Protein 2H1Z (pdb70)

Sequence (39 aa):
GSCVPVDQPCSLNTQPCCDDATCTQERNENGHTVYYCRAGSCVPVDQPCSLNTQPCCDDATCTQERNENGHTVYYCRAGSCVPVDQPCSLNTQPCCDDATCTQERNENGHTVYYCRAGSCVPVDQPCSLNTQPCCDDATCTQERNENGHTVYYCRAGSCVPVDQPCSLNTQPCCDDATCTQERNENGHTVYYCRAGSCVPVDQPCSLNTQPCCDDATCTQERNENGHTVYYCRAGSCVPVDQPCSLNTQPCCDDATCTQERNENGHTVYYCRAGSCVPVDQPCSLNTQPCCDDATCTQERNENGHTVYYCRAGSCVPVDQPCSLNTQPCCDDATCTQERNENGHTVYYCRAGSCVPVDQPCSLNTQPCCDDATCTQERNENGHTVYYCRAGSCVPVDQPCSLNTQPCCDDATCTQERNENGHTVYYCRAGSCVPVDQPCSLNTQPCCDDATCTQERNENGHTVYYCRAGSCVPVDQPCSLNTQPCCDDATCTQERNENGHTVYYCRAGSCVPVDQPCSLNTQPCCDDATCTQERNENGHTVYYCRAGSCVPVDQPCSLNTQPCCDDATCTQERNENGHTVYYCRAGSCVPVDQPCSLNTQPCCDDATCTQERNENGHTVYYCRAGSCVPVDQPCSLNTQPCCDDATCTQERNENGHTVYYCRAGSCVPVDQPCSLNTQPCCDDATCTQERNENGHTVYYCRAGSCVPVDQPCSLNTQPCCDDATCTQERNENGHTVYYCRAGSCVPVDQPCSLNTQPCCDDATCTQERNENGHTVYYCRAGSCVPVDQPCSLNTQPCCDDATCTQERNENGHTVYYCRAGSCVPVDQPCSLNTQPCCDDATCTQERNENGHTVYYCRAGSCVPVDQPCSLNTQPCCDDATCTQERNENGHTVYYCRAGSCVPVDQPCSLNTQPCCDDATCTQERNENGHTVYYCRAGSCVPVDQPCSLNTQPCCDDATCTQERNENGHTVYYCRA

Secondary structure (DSSP, 8-state):
---BPTTSB--TTS--BSTT-EEEEEE-SS--EEEEEE-

Solvent-accessible surface area: 3081 Å² total; per-residue (Å²): 128,86,52,19,77,24,86,81,81,13,38,144,124,72,106,96,13,23,119,145,15,87,50,63,121,36,187,46,179,126,40,137,62,33,88,55,0,118,107

Organism: Hadronyche versuta (NCBI:txid6904)

InterPro domains:
  IPR009415 Omega-atracotoxin [PF06357] (40-74)

Radius of gyration: 9.6 Å; Cα contacts (8 Å, |Δi|>4): 86; chains: 1; bounding box: 17×32×12 Å

Foldseek 3Di:
DDAAEAVAFDDPPDHHHPPPWGWDWDADPVGDITTGTHD

Nearest PDB structures (foldseek):
  2h1z-assembly1_A  TM=1.006E+00  e=5.129E-08  Hadronyche versuta
  6xyh-assembly1_A  TM=6.669E-01  e=7.813E-02  Metridium senile
  7wb0-assembly1_A  TM=4.935E-01  e=2.653E+00  Planctomycetota bacterium
  4gad-assembly1_B  TM=4.501E-01  e=1.651E+00  Salmonella enterica subsp. enterica serovar Typhimurium str. LT2
  2h1z-assembly1_A  TM=1.019E+00  e=6.936E-08  Hadronyche versuta

Structure (mmCIF, N/CA/C/O backbone):
data_2H1Z
#
_entry.id   2H1Z
#
loop_
_atom_site.group_PDB
_atom_site.id
_atom_site.type_symbol
_atom_site.label_atom_id
_atom_site.label_alt_id
_atom_site.label_comp_id
_atom_site.label_asym_id
_atom_site.label_entity_id
_atom_site.label_seq_id
_atom_site.pdbx_PDB_ins_code
_atom_site.Cartn_x
_atom_site.Cartn_y
_atom_site.Cartn_z
_atom_site.occupancy
_atom_site.B_iso_or_equiv
_atom_site.auth_seq_id
_atom_site.auth_comp_id
_atom_site.auth_asym_id
_atom_site.auth_atom_id
_atom_site.pdbx_PDB_model_num
ATOM 1 N N . GLY A 1 1 ? -1.140 -14.673 1.899 1.00 0.00 1 GLY A N 1
ATOM 2 C CA . GLY A 1 1 ? -1.514 -14.536 3.333 1.00 0.00 1 GLY A CA 1
ATOM 3 C C . GLY A 1 1 ? -1.834 -13.104 3.714 1.00 0.00 1 GLY A C 1
ATOM 4 O O . GLY A 1 1 ? -2.882 -12.575 3.344 1.00 0.00 1 GLY A O 1
ATOM 10 N N . SER A 1 2 ? -0.929 -12.475 4.458 1.00 0.00 2 SER A N 1
ATOM 11 C CA . SER A 1 2 ? -1.121 -11.095 4.890 1.00 0.00 2 SER A CA 1
ATOM 12 C C . SER A 1 2 ? -0.826 -10.123 3.753 1.00 0.00 2 SER A C 1
ATOM 13 O O . SER A 1 2 ? 0.166 -10.269 3.037 1.00 0.00 2 SER A O 1
ATOM 21 N N . CYS A 1 3 ? -1.693 -9.127 3.592 1.00 0.00 3 CYS A N 1
ATOM 22 C CA . CYS A 1 3 ? -1.526 -8.129 2.545 1.00 0.00 3 CYS A CA 1
ATOM 23 C C . CYS A 1 3 ? -2.167 -6.808 2.953 1.00 0.00 3 CYS A C 1
ATOM 24 O O . CYS A 1 3 ? -2.914 -6.744 3.930 1.00 0.00 3 CYS A O 1
ATOM 31 N N . VAL A 1 4 ? -1.872 -5.759 2.198 1.00 0.00 4 VAL A N 1
ATOM 32 C CA . VAL A 1 4 ? -2.417 -4.441 2.471 1.00 0.00 4 VAL A CA 1
ATOM 33 C C . VAL A 1 4 ? -3.751 -4.247 1.744 1.00 0.00 4 VAL A C 1
ATOM 34 O O . VAL A 1 4 ? -3.847 -4.513 0.551 1.00 0.00 4 VAL A O 1
ATOM 47 N N . PRO A 1 5 ? -4.803 -3.772 2.437 1.00 0.00 5 PRO A N 1
ATOM 48 C CA . PRO A 1 5 ? -6.107 -3.556 1.807 1.00 0.00 5 PRO A CA 1
ATOM 49 C C . PRO A 1 5 ? -6.057 -2.435 0.772 1.00 0.00 5 PRO A C 1
ATOM 50 O O . PRO A 1 5 ? -5.457 -1.379 1.004 1.00 0.00 5 PRO A O 1
ATOM 61 N N . VAL A 1 6 ? -6.704 -2.656 -0.369 1.00 0.00 6 VAL A N 1
ATOM 62 C CA . VAL A 1 6 ? -6.735 -1.660 -1.422 1.00 0.00 6 VAL A CA 1
ATOM 63 C C . VAL A 1 6 ? -7.336 -0.369 -0.897 1.00 0.00 6 VAL A C 1
ATOM 64 O O . VAL A 1 6 ? -8.152 -0.384 0.023 1.00 0.00 6 VAL A O 1
ATOM 77 N N . ASP A 1 7 ? -6.890 0.744 -1.460 1.00 0.00 7 ASP A N 1
ATOM 78 C CA . ASP A 1 7 ? -7.335 2.058 -1.038 1.00 0.00 7 ASP A CA 1
ATOM 79 C C . ASP A 1 7 ? -6.722 2.428 0.316 1.00 0.00 7 ASP A C 1
ATOM 80 O O . ASP A 1 7 ? -7.060 3.466 0.886 1.00 0.00 7 ASP A O 1
ATOM 89 N N . GLN A 1 8 ? -5.806 1.590 0.830 1.00 0.00 8 GLN A N 1
ATOM 90 C CA . GLN A 1 8 ? -5.160 1.870 2.102 1.00 0.00 8 GLN A CA 1
ATOM 91 C C . GLN A 1 8 ? -3.662 2.081 1.903 1.00 0.00 8 GLN A C 1
ATOM 92 O O . GLN A 1 8 ? -3.088 1.595 0.927 1.00 0.00 8 GLN A O 1
ATOM 106 N N . PRO A 1 9 ? -3.003 2.821 2.813 1.00 0.00 9 PRO A N 1
ATOM 107 C CA . PRO A 1 9 ? -1.569 3.095 2.702 1.00 0.00 9 PRO A CA 1
ATOM 108 C C . PRO A 1 9 ? -0.706 1.852 2.852 1.00 0.00 9 PRO A C 1
ATOM 109 O O . PRO A 1 9 ? -0.982 0.975 3.670 1.00 0.00 9 PRO A O 1
ATOM 120 N N . CYS A 1 10 ? 0.352 1.803 2.055 1.00 0.00 10 CYS A N 1
ATOM 121 C CA . CYS A 1 10 ? 1.290 0.690 2.082 1.00 0.00 10 CYS A CA 1
ATOM 122 C C . CYS A 1 10 ? 2.721 1.202 2.200 1.00 0.00 10 CYS A C 1
ATOM 123 O O . CYS A 1 10 ? 2.956 2.406 2.294 1.00 0.00 10 CYS A O 1
ATOM 130 N N . SER A 1 11 ? 3.671 0.277 2.192 1.00 0.00 11 SER A N 1
ATOM 131 C CA . SER A 1 11 ? 5.081 0.627 2.297 1.00 0.00 11 SER A CA 1
ATOM 132 C C . SER A 1 11 ? 5.928 -0.249 1.379 1.00 0.00 11 SER A C 1
ATOM 133 O O . SER A 1 11 ? 5.720 -1.459 1.292 1.00 0.00 11 SER A O 1
ATOM 141 N N . LEU A 1 12 ? 6.881 0.374 0.694 1.00 0.00 12 LEU A N 1
ATOM 142 C CA . LEU A 1 12 ? 7.763 -0.344 -0.222 1.00 0.00 12 LEU A CA 1
ATOM 143 C C . LEU A 1 12 ? 8.507 -1.480 0.482 1.00 0.00 12 LEU A C 1
ATOM 144 O O . LEU A 1 12 ? 8.973 -2.417 -0.167 1.00 0.00 12 LEU A O 1
ATOM 160 N N . ASN A 1 13 ? 8.619 -1.396 1.806 1.00 0.00 13 ASN A N 1
ATOM 161 C CA . ASN A 1 13 ? 9.311 -2.422 2.577 1.00 0.00 13 ASN A CA 1
ATOM 162 C C . ASN A 1 13 ? 8.334 -3.330 3.329 1.00 0.00 13 ASN A C 1
ATOM 163 O O . ASN A 1 13 ? 8.758 -4.224 4.062 1.00 0.00 13 ASN A O 1
ATOM 174 N N . THR A 1 14 ? 7.031 -3.108 3.153 1.00 0.00 14 THR A N 1
ATOM 175 C CA . THR A 1 14 ? 6.029 -3.918 3.825 1.00 0.00 14 THR A CA 1
ATOM 176 C C . THR A 1 14 ? 5.426 -4.940 2.867 1.00 0.00 14 THR A C 1
ATOM 177 O O . THR A 1 14 ? 5.824 -5.030 1.706 1.00 0.00 14 THR A O 1
ATOM 188 N N . GLN A 1 15 ? 4.464 -5.706 3.365 1.00 0.00 15 GLN A N 1
ATOM 189 C CA . GLN A 1 15 ? 3.800 -6.724 2.563 1.00 0.00 15 GLN A CA 1
ATOM 190 C C . GLN A 1 15 ? 3.060 -6.095 1.380 1.00 0.00 15 GLN A C 1
ATOM 191 O O . GLN A 1 15 ? 2.687 -4.923 1.429 1.00 0.00 15 GLN A O 1
ATOM 205 N N . PRO A 1 16 ? 2.833 -6.864 0.294 1.00 0.00 16 PRO A N 1
ATOM 206 C CA . PRO A 1 16 ? 2.131 -6.359 -0.892 1.00 0.00 16 PRO A CA 1
ATOM 207 C C . PRO A 1 16 ? 0.683 -5.993 -0.587 1.00 0.00 16 PRO A C 1
ATOM 208 O O . PRO A 1 16 ? 0.242 -6.075 0.559 1.00 0.00 16 PRO A O 1
ATOM 219 N N . CYS A 1 17 ? -0.050 -5.588 -1.617 1.00 0.00 17 CYS A N 1
ATOM 220 C CA . CYS A 1 17 ? -1.448 -5.209 -1.452 1.00 0.00 17 CYS A CA 1
ATOM 221 C C . CYS A 1 17 ? -2.368 -6.412 -1.629 1.00 0.00 17 CYS A C 1
ATOM 222 O O . CYS A 1 17 ? -1.919 -7.517 -1.932 1.00 0.00 17 CYS A O 1
ATOM 229 N N . CYS A 1 18 ? -3.658 -6.179 -1.427 1.00 0.00 18 CYS A N 1
ATOM 230 C CA . CYS A 1 18 ? -4.665 -7.224 -1.549 1.00 0.00 18 CYS A CA 1
ATOM 231 C C . CYS A 1 18 ? -5.434 -7.076 -2.857 1.00 0.00 18 CYS A C 1
ATOM 232 O O . CYS A 1 18 ? -5.343 -6.050 -3.529 1.00 0.00 18 CYS A O 1
ATOM 239 N N . ASP A 1 19 ? -6.191 -8.107 -3.214 1.00 0.00 19 ASP A N 1
ATOM 240 C CA . ASP A 1 19 ? -6.979 -8.092 -4.447 1.00 0.00 19 ASP A CA 1
ATOM 241 C C . ASP A 1 19 ? -6.099 -7.784 -5.656 1.00 0.00 19 ASP A C 1
ATOM 242 O O . ASP A 1 19 ? -6.547 -7.167 -6.623 1.00 0.00 19 ASP A O 1
ATOM 251 N N . ASP A 1 20 ? -4.844 -8.215 -5.588 1.00 0.00 20 ASP A N 1
ATOM 252 C CA . ASP A 1 20 ? -3.892 -7.989 -6.667 1.00 0.00 20 ASP A CA 1
ATOM 253 C C . ASP A 1 20 ? -3.639 -6.499 -6.871 1.00 0.00 20 ASP A C 1
ATOM 254 O O . ASP A 1 20 ? -3.476 -6.034 -7.999 1.00 0.00 20 ASP A O 1
ATOM 263 N N . ALA A 1 21 ? -3.599 -5.753 -5.771 1.00 0.00 21 ALA A N 1
ATOM 264 C CA . ALA A 1 21 ? -3.358 -4.316 -5.831 1.00 0.00 21 ALA A CA 1
ATOM 265 C C . ALA A 1 21 ? -1.870 -4.020 -5.964 1.00 0.00 21 ALA A C 1
ATOM 266 O O . ALA A 1 21 ? -1.039 -4.928 -5.937 1.00 0.00 21 ALA A O 1
ATOM 273 N N . THR A 1 22 ? -1.539 -2.742 -6.103 1.00 0.00 22 THR A N 1
ATOM 274 C CA . THR A 1 22 ? -0.154 -2.320 -6.236 1.00 0.00 22 THR A CA 1
ATOM 275 C C . THR A 1 22 ? 0.112 -1.073 -5.401 1.00 0.00 22 THR A C 1
ATOM 276 O O . THR A 1 22 ? -0.723 -0.169 -5.335 1.00 0.00 22 THR A O 1
ATOM 287 N N . CYS A 1 23 ? 1.280 -1.028 -4.769 1.00 0.00 23 CYS A N 1
ATOM 288 C CA . CYS A 1 23 ? 1.657 0.112 -3.943 1.00 0.00 23 CYS A CA 1
ATOM 289 C C . CYS A 1 23 ? 2.143 1.255 -4.832 1.00 0.00 23 CYS A C 1
ATOM 290 O O . CYS A 1 23 ? 3.181 1.146 -5.485 1.00 0.00 23 CYS A O 1
ATOM 297 N N . THR A 1 24 ? 1.374 2.341 -4.874 1.00 0.00 24 THR A N 1
ATOM 298 C CA . THR A 1 24 ? 1.710 3.487 -5.704 1.00 0.00 24 THR A CA 1
ATOM 299 C C . THR A 1 24 ? 1.841 4.766 -4.878 1.00 0.00 24 THR A C 1
ATOM 300 O O . THR A 1 24 ? 1.265 4.894 -3.798 1.00 0.00 24 THR A O 1
ATOM 311 N N . GLN A 1 25 ? 2.592 5.711 -5.428 1.00 0.00 25 GLN A N 1
ATOM 312 C CA . GLN A 1 25 ? 2.806 7.001 -4.798 1.00 0.00 25 GLN A CA 1
ATOM 313 C C . GLN A 1 25 ? 1.545 7.857 -4.911 1.00 0.00 25 GLN A C 1
ATOM 314 O O . GLN A 1 25 ? 0.897 7.893 -5.957 1.00 0.00 25 GLN A O 1
ATOM 328 N N . GLU A 1 26 ? 1.210 8.539 -3.827 1.00 0.00 26 GLU A N 1
ATOM 329 C CA . GLU A 1 26 ? 0.031 9.397 -3.793 1.00 0.00 26 GLU A CA 1
ATOM 330 C C . GLU A 1 26 ? 0.202 10.515 -2.770 1.00 0.00 26 GLU A C 1
ATOM 331 O O . GLU A 1 26 ? 1.249 10.632 -2.132 1.00 0.00 26 GLU A O 1
ATOM 343 N N . ARG A 1 27 ? -0.833 11.334 -2.621 1.00 0.00 27 ARG A N 1
ATOM 344 C CA . ARG A 1 27 ? -0.798 12.446 -1.676 1.00 0.00 27 ARG A CA 1
ATOM 345 C C . ARG A 1 27 ? -1.756 12.204 -0.515 1.00 0.00 27 ARG A C 1
ATOM 346 O O . ARG A 1 27 ? -2.815 11.601 -0.686 1.00 0.00 27 ARG A O 1
ATOM 367 N N . ASN A 1 28 ? -1.377 12.679 0.668 1.00 0.00 28 ASN A N 1
ATOM 368 C CA . ASN A 1 28 ? -2.204 12.513 1.858 1.00 0.00 28 ASN A CA 1
ATOM 369 C C . ASN A 1 28 ? -2.893 13.822 2.231 1.00 0.00 28 ASN A C 1
ATOM 370 O O . ASN A 1 28 ? -2.781 14.820 1.518 1.00 0.00 28 ASN A O 1
ATOM 381 N N . GLU A 1 29 ? -3.603 13.811 3.354 1.00 0.00 29 GLU A N 1
ATOM 382 C CA . GLU A 1 29 ? -4.307 14.994 3.826 1.00 0.00 29 GLU A CA 1
ATOM 383 C C . GLU A 1 29 ? -3.326 16.122 4.132 1.00 0.00 29 GLU A C 1
ATOM 384 O O . GLU A 1 29 ? -3.654 17.300 3.984 1.00 0.00 29 GLU A O 1
ATOM 396 N N . ASN A 1 30 ? -2.121 15.754 4.557 1.00 0.00 30 ASN A N 1
ATOM 397 C CA . ASN A 1 30 ? -1.094 16.735 4.882 1.00 0.00 30 ASN A CA 1
ATOM 398 C C . ASN A 1 30 ? -0.491 17.336 3.615 1.00 0.00 30 ASN A C 1
ATOM 399 O O . ASN A 1 30 ? -0.045 18.483 3.614 1.00 0.00 30 ASN A O 1
ATOM 410 N N . GLY A 1 31 ? -0.482 16.556 2.538 1.00 0.00 31 GLY A N 1
ATOM 411 C CA . GLY A 1 31 ? 0.068 17.034 1.281 1.00 0.00 31 GLY A CA 1
ATOM 412 C C . GLY A 1 31 ? 1.427 16.434 0.950 1.00 0.00 31 GLY A C 1
ATOM 413 O O . GLY A 1 31 ? 2.006 16.749 -0.089 1.00 0.00 31 GLY A O 1
ATOM 417 N N . HIS A 1 32 ? 1.941 15.568 1.823 1.00 0.00 32 HIS A N 1
ATOM 418 C CA . HIS A 1 32 ? 3.235 14.937 1.595 1.00 0.00 32 HIS A CA 1
ATOM 419 C C . HIS A 1 32 ? 3.075 13.659 0.779 1.00 0.00 32 HIS A C 1
ATOM 420 O O . HIS A 1 32 ? 2.000 13.059 0.754 1.00 0.00 32 HIS A O 1
ATOM 435 N N . THR A 1 33 ? 4.147 13.246 0.112 1.00 0.00 33 THR A N 1
ATOM 436 C CA . THR A 1 33 ? 4.115 12.039 -0.704 1.00 0.00 33 THR A CA 1
ATOM 437 C C . THR A 1 33 ? 3.963 10.797 0.167 1.00 0.00 33 THR A C 1
ATOM 438 O O . THR A 1 33 ? 4.595 10.678 1.216 1.00 0.00 33 THR A O 1
ATOM 449 N N . VAL A 1 34 ? 3.118 9.876 -0.280 1.00 0.00 34 VAL A N 1
ATOM 450 C CA . VAL A 1 34 ? 2.875 8.639 0.450 1.00 0.00 34 VAL A CA 1
ATOM 451 C C . VAL A 1 34 ? 2.657 7.479 -0.511 1.00 0.00 34 VAL A C 1
ATOM 452 O O . VAL A 1 34 ? 2.575 7.671 -1.722 1.00 0.00 34 VAL A O 1
ATOM 465 N N . TYR A 1 35 ? 2.565 6.275 0.034 1.00 0.00 35 TYR A N 1
ATOM 466 C CA . TYR A 1 35 ? 2.354 5.081 -0.780 1.00 0.00 35 TYR A CA 1
ATOM 467 C C . TYR A 1 35 ? 1.026 4.423 -0.426 1.00 0.00 35 TYR A C 1
ATOM 468 O O . TYR A 1 35 ? 0.773 4.103 0.735 1.00 0.00 35 TYR A O 1
ATOM 486 N N . TYR A 1 36 ? 0.172 4.232 -1.430 1.00 0.00 36 TYR A N 1
ATOM 487 C CA . TYR A 1 36 ? -1.135 3.620 -1.211 1.00 0.00 36 TYR A CA 1
ATOM 488 C C . TYR A 1 36 ? -1.338 2.402 -2.105 1.00 0.00 36 TYR A C 1
ATOM 489 O O . TYR A 1 36 ? -0.588 2.180 -3.054 1.00 0.00 36 TYR A O 1
ATOM 507 N N . CYS A 1 37 ? -2.359 1.614 -1.785 1.00 0.00 37 CYS A N 1
ATOM 508 C CA . CYS A 1 37 ? -2.671 0.407 -2.549 1.00 0.00 37 CYS A CA 1
ATOM 509 C C . CYS A 1 37 ? -3.829 0.655 -3.509 1.00 0.00 37 CYS A C 1
ATOM 510 O O . CYS A 1 37 ? -4.849 1.233 -3.135 1.00 0.00 37 CYS A O 1
ATOM 517 N N . ARG A 1 38 ? -3.659 0.213 -4.752 1.00 0.00 38 ARG A N 1
ATOM 518 C CA . ARG A 1 38 ? -4.683 0.387 -5.773 1.00 0.00 38 ARG A CA 1
ATOM 519 C C . ARG A 1 38 ? -4.964 -0.927 -6.489 1.00 0.00 38 ARG A C 1
ATOM 520 O O . ARG A 1 38 ? -4.050 -1.582 -6.992 1.00 0.00 38 ARG A O 1
ATOM 541 N N . ALA A 1 39 ? -6.233 -1.307 -6.530 1.00 0.00 39 ALA A N 1
ATOM 542 C CA . ALA A 1 39 ? -6.640 -2.545 -7.183 1.00 0.00 39 ALA A CA 1
ATOM 543 C C . ALA A 1 39 ? -6.499 -2.437 -8.698 1.00 0.00 39 ALA A C 1
ATOM 544 O O . ALA A 1 39 ? -7.109 -3.263 -9.408 1.00 0.00 39 ALA A O 1
ATOM 552 N N . GLY A 1 1 ? 0.097 -14.673 2.151 1.00 0.00 1 GLY A N 2
ATOM 553 C CA . GLY A 1 1 ? -0.996 -14.681 3.162 1.00 0.00 1 GLY A CA 2
ATOM 554 C C . GLY A 1 1 ? -1.419 -13.284 3.570 1.00 0.00 1 GLY A C 2
ATOM 555 O O . GLY A 1 1 ? -2.544 -12.864 3.298 1.00 0.00 1 GLY A O 2
ATOM 561 N N . SER A 1 2 ? -0.516 -12.561 4.226 1.00 0.00 2 SER A N 2
ATOM 562 C CA . SER A 1 2 ? -0.803 -11.203 4.674 1.00 0.00 2 SER A CA 2
ATOM 563 C C . SER A 1 2 ? -0.571 -10.200 3.549 1.00 0.00 2 SER A C 2
ATOM 564 O O . SER A 1 2 ? 0.403 -10.302 2.803 1.00 0.00 2 SER A O 2
ATOM 572 N N . CYS A 1 3 ? -1.472 -9.231 3.432 1.00 0.00 3 CYS A N 2
ATOM 573 C CA . CYS A 1 3 ? -1.365 -8.207 2.400 1.00 0.00 3 CYS A CA 2
ATOM 574 C C . CYS A 1 3 ? -2.033 -6.913 2.850 1.00 0.00 3 CYS A C 2
ATOM 575 O O . CYS A 1 3 ? -2.753 -6.886 3.848 1.00 0.00 3 CYS A O 2
ATOM 582 N N . VAL A 1 4 ? -1.790 -5.842 2.105 1.00 0.00 4 VAL A N 2
ATOM 583 C CA . VAL A 1 4 ? -2.362 -4.544 2.415 1.00 0.00 4 VAL A CA 2
ATOM 584 C C . VAL A 1 4 ? -3.708 -4.364 1.706 1.00 0.00 4 VAL A C 2
ATOM 585 O O . VAL A 1 4 ? -3.812 -4.612 0.510 1.00 0.00 4 VAL A O 2
ATOM 598 N N . PRO A 1 5 ? -4.763 -3.922 2.419 1.00 0.00 5 PRO A N 2
ATOM 599 C CA . PRO A 1 5 ? -6.076 -3.723 1.804 1.00 0.00 5 PRO A CA 2
ATOM 600 C C . PRO A 1 5 ? -6.058 -2.593 0.778 1.00 0.00 5 PRO A C 2
ATOM 601 O O . PRO A 1 5 ? -5.483 -1.524 1.016 1.00 0.00 5 PRO A O 2
ATOM 612 N N . VAL A 1 6 ? -6.700 -2.823 -0.362 1.00 0.00 6 VAL A N 2
ATOM 613 C CA . VAL A 1 6 ? -6.761 -1.824 -1.410 1.00 0.00 6 VAL A CA 2
ATOM 614 C C . VAL A 1 6 ? -7.394 -0.552 -0.878 1.00 0.00 6 VAL A C 2
ATOM 615 O O . VAL A 1 6 ? -8.207 -0.592 0.043 1.00 0.00 6 VAL A O 2
ATOM 628 N N . ASP A 1 7 ? -6.979 0.576 -1.437 1.00 0.00 7 ASP A N 2
ATOM 629 C CA . ASP A 1 7 ? -7.456 1.876 -1.010 1.00 0.00 7 ASP A CA 2
ATOM 630 C C . ASP A 1 7 ? -6.853 2.258 0.344 1.00 0.00 7 ASP A C 2
ATOM 631 O O . ASP A 1 7 ? -7.215 3.286 0.916 1.00 0.00 7 ASP A O 2
ATOM 640 N N . GLN A 1 8 ? -5.916 1.440 0.856 1.00 0.00 8 GLN A N 2
ATOM 641 C CA . GLN A 1 8 ? -5.276 1.736 2.127 1.00 0.00 8 GLN A CA 2
ATOM 642 C C . GLN A 1 8 ? -3.783 1.986 1.925 1.00 0.00 8 GLN A C 2
ATOM 643 O O . GLN A 1 8 ? -3.198 1.515 0.950 1.00 0.00 8 GLN A O 2
ATOM 657 N N . PRO A 1 9 ? -3.144 2.745 2.833 1.00 0.00 9 PRO A N 2
ATOM 658 C CA . PRO A 1 9 ? -1.719 3.057 2.721 1.00 0.00 9 PRO A CA 2
ATOM 659 C C . PRO A 1 9 ? -0.822 1.837 2.864 1.00 0.00 9 PRO A C 2
ATOM 660 O O . PRO A 1 9 ? -1.069 0.954 3.684 1.00 0.00 9 PRO A O 2
ATOM 671 N N . CYS A 1 10 ? 0.231 1.815 2.060 1.00 0.00 10 CYS A N 2
ATOM 672 C CA . CYS A 1 10 ? 1.199 0.728 2.080 1.00 0.00 10 CYS A CA 2
ATOM 673 C C . CYS A 1 10 ? 2.614 1.278 2.198 1.00 0.00 10 CYS A C 2
ATOM 674 O O . CYS A 1 10 ? 2.817 2.488 2.295 1.00 0.00 10 CYS A O 2
ATOM 681 N N . SER A 1 11 ? 3.590 0.380 2.186 1.00 0.00 11 SER A N 2
ATOM 682 C CA . SER A 1 11 ? 4.990 0.770 2.288 1.00 0.00 11 SER A CA 2
ATOM 683 C C . SER A 1 11 ? 5.850 -0.039 1.322 1.00 0.00 11 SER A C 2
ATOM 684 O O . SER A 1 11 ? 5.454 -1.114 0.874 1.00 0.00 11 SER A O 2
ATOM 692 N N . LEU A 1 12 ? 7.030 0.485 1.008 1.00 0.00 12 LEU A N 2
ATOM 693 C CA . LEU A 1 12 ? 7.947 -0.190 0.094 1.00 0.00 12 LEU A CA 2
ATOM 694 C C . LEU A 1 12 ? 8.691 -1.336 0.786 1.00 0.00 12 LEU A C 2
ATOM 695 O O . LEU A 1 12 ? 9.282 -2.186 0.119 1.00 0.00 12 LEU A O 2
ATOM 711 N N . ASN A 1 13 ? 8.667 -1.358 2.119 1.00 0.00 13 ASN A N 2
ATOM 712 C CA . ASN A 1 13 ? 9.345 -2.402 2.877 1.00 0.00 13 ASN A CA 2
ATOM 713 C C . ASN A 1 13 ? 8.352 -3.334 3.580 1.00 0.00 13 ASN A C 2
ATOM 714 O O . ASN A 1 13 ? 8.748 -4.148 4.413 1.00 0.00 13 ASN A O 2
ATOM 725 N N . THR A 1 14 ? 7.065 -3.217 3.247 1.00 0.00 14 THR A N 2
ATOM 726 C CA . THR A 1 14 ? 6.043 -4.055 3.859 1.00 0.00 14 THR A CA 2
ATOM 727 C C . THR A 1 14 ? 5.480 -5.050 2.850 1.00 0.00 14 THR A C 2
ATOM 728 O O . THR A 1 14 ? 5.929 -5.114 1.705 1.00 0.00 14 THR A O 2
ATOM 739 N N . GLN A 1 15 ? 4.494 -5.827 3.286 1.00 0.00 15 GLN A N 2
ATOM 740 C CA . GLN A 1 15 ? 3.864 -6.823 2.431 1.00 0.00 15 GLN A CA 2
ATOM 741 C C . GLN A 1 15 ? 3.111 -6.159 1.277 1.00 0.00 15 GLN A C 2
ATOM 742 O O . GLN A 1 15 ? 2.701 -5.003 1.382 1.00 0.00 15 GLN A O 2
ATOM 756 N N . PRO A 1 16 ? 2.911 -6.881 0.153 1.00 0.00 16 PRO A N 2
ATOM 757 C CA . PRO A 1 16 ? 2.198 -6.340 -1.010 1.00 0.00 16 PRO A CA 2
ATOM 758 C C . PRO A 1 16 ? 0.745 -6.014 -0.688 1.00 0.00 16 PRO A C 2
ATOM 759 O O . PRO A 1 16 ? 0.308 -6.151 0.453 1.00 0.00 16 PRO A O 2
ATOM 770 N N . CYS A 1 17 ? -0.000 -5.581 -1.699 1.00 0.00 17 CYS A N 2
ATOM 771 C CA . CYS A 1 17 ? -1.403 -5.236 -1.515 1.00 0.00 17 CYS A CA 2
ATOM 772 C C . CYS A 1 17 ? -2.300 -6.456 -1.701 1.00 0.00 17 CYS A C 2
ATOM 773 O O . CYS A 1 17 ? -1.830 -7.547 -2.024 1.00 0.00 17 CYS A O 2
ATOM 780 N N . CYS A 1 18 ? -3.592 -6.254 -1.483 1.00 0.00 18 CYS A N 2
ATOM 781 C CA . CYS A 1 18 ? -4.578 -7.320 -1.610 1.00 0.00 18 CYS A CA 2
ATOM 782 C C . CYS A 1 18 ? -5.365 -7.175 -2.907 1.00 0.00 18 CYS A C 2
ATOM 783 O O . CYS A 1 18 ? -5.304 -6.140 -3.570 1.00 0.00 18 CYS A O 2
ATOM 790 N N . ASP A 1 19 ? -6.105 -8.219 -3.266 1.00 0.00 19 ASP A N 2
ATOM 791 C CA . ASP A 1 19 ? -6.908 -8.210 -4.487 1.00 0.00 19 ASP A CA 2
ATOM 792 C C . ASP A 1 19 ? -6.053 -7.870 -5.706 1.00 0.00 19 ASP A C 2
ATOM 793 O O . ASP A 1 19 ? -6.531 -7.258 -6.661 1.00 0.00 19 ASP A O 2
ATOM 802 N N . ASP A 1 20 ? -4.787 -8.270 -5.660 1.00 0.00 20 ASP A N 2
ATOM 803 C CA . ASP A 1 20 ? -3.858 -8.011 -6.752 1.00 0.00 20 ASP A CA 2
ATOM 804 C C . ASP A 1 20 ? -3.635 -6.514 -6.937 1.00 0.00 20 ASP A C 2
ATOM 805 O O . ASP A 1 20 ? -3.496 -6.030 -8.060 1.00 0.00 20 ASP A O 2
ATOM 814 N N . ALA A 1 21 ? -3.597 -5.785 -5.826 1.00 0.00 21 ALA A N 2
ATOM 815 C CA . ALA A 1 21 ? -3.384 -4.343 -5.866 1.00 0.00 21 ALA A CA 2
ATOM 816 C C . ALA A 1 21 ? -1.903 -4.018 -6.012 1.00 0.00 21 ALA A C 2
ATOM 817 O O . ALA A 1 21 ? -1.059 -4.913 -6.028 1.00 0.00 21 ALA A O 2
ATOM 824 N N . THR A 1 22 ? -1.596 -2.731 -6.113 1.00 0.00 22 THR A N 2
ATOM 825 C CA . THR A 1 22 ? -0.222 -2.284 -6.255 1.00 0.00 22 THR A CA 2
ATOM 826 C C . THR A 1 22 ? 0.024 -1.035 -5.415 1.00 0.00 22 THR A C 2
ATOM 827 O O . THR A 1 22 ? -0.824 -0.145 -5.345 1.00 0.00 22 THR A O 2
ATOM 838 N N . CYS A 1 23 ? 1.192 -0.976 -4.784 1.00 0.00 23 CYS A N 2
ATOM 839 C CA . CYS A 1 23 ? 1.552 0.166 -3.955 1.00 0.00 23 CYS A CA 2
ATOM 840 C C . CYS A 1 23 ? 2.016 1.320 -4.840 1.00 0.00 23 CYS A C 2
ATOM 841 O O . CYS A 1 23 ? 3.054 1.231 -5.497 1.00 0.00 23 CYS A O 2
ATOM 848 N N . THR A 1 24 ? 1.229 2.393 -4.877 1.00 0.00 24 THR A N 2
ATOM 849 C CA . THR A 1 24 ? 1.545 3.548 -5.704 1.00 0.00 24 THR A CA 2
ATOM 850 C C . THR A 1 24 ? 1.727 4.811 -4.867 1.00 0.00 24 THR A C 2
ATOM 851 O O . THR A 1 24 ? 1.196 4.932 -3.763 1.00 0.00 24 THR A O 2
ATOM 862 N N . GLN A 1 25 ? 2.468 5.753 -5.434 1.00 0.00 25 GLN A N 2
ATOM 863 C CA . GLN A 1 25 ? 2.727 7.031 -4.797 1.00 0.00 25 GLN A CA 2
ATOM 864 C C . GLN A 1 25 ? 1.500 7.934 -4.908 1.00 0.00 25 GLN A C 2
ATOM 865 O O . GLN A 1 25 ? 0.926 8.091 -5.987 1.00 0.00 25 GLN A O 2
ATOM 879 N N . GLU A 1 26 ? 1.106 8.523 -3.788 1.00 0.00 26 GLU A N 2
ATOM 880 C CA . GLU A 1 26 ? -0.050 9.410 -3.755 1.00 0.00 26 GLU A CA 2
ATOM 881 C C . GLU A 1 26 ? 0.163 10.545 -2.760 1.00 0.00 26 GLU A C 2
ATOM 882 O O . GLU A 1 26 ? 1.218 10.647 -2.135 1.00 0.00 26 GLU A O 2
ATOM 894 N N . ARG A 1 27 ? -0.845 11.399 -2.622 1.00 0.00 27 ARG A N 2
ATOM 895 C CA . ARG A 1 27 ? -0.771 12.532 -1.706 1.00 0.00 27 ARG A CA 2
ATOM 896 C C . ARG A 1 27 ? -1.732 12.347 -0.536 1.00 0.00 27 ARG A C 2
ATOM 897 O O . ARG A 1 27 ? -2.797 11.747 -0.681 1.00 0.00 27 ARG A O 2
ATOM 918 N N . ASN A 1 28 ? -1.349 12.868 0.627 1.00 0.00 28 ASN A N 2
ATOM 919 C CA . ASN A 1 28 ? -2.178 12.759 1.822 1.00 0.00 28 ASN A CA 2
ATOM 920 C C . ASN A 1 28 ? -2.796 14.106 2.183 1.00 0.00 28 ASN A C 2
ATOM 921 O O . ASN A 1 28 ? -2.641 15.088 1.457 1.00 0.00 28 ASN A O 2
ATOM 932 N N . GLU A 1 29 ? -3.497 14.144 3.312 1.00 0.00 29 GLU A N 2
ATOM 933 C CA . GLU A 1 29 ? -4.139 15.370 3.772 1.00 0.00 29 GLU A CA 2
ATOM 934 C C . GLU A 1 29 ? -3.102 16.444 4.083 1.00 0.00 29 GLU A C 2
ATOM 935 O O . GLU A 1 29 ? -3.365 17.637 3.933 1.00 0.00 29 GLU A O 2
ATOM 947 N N . ASN A 1 30 ? -1.922 16.013 4.518 1.00 0.00 30 ASN A N 2
ATOM 948 C CA . ASN A 1 30 ? -0.845 16.939 4.851 1.00 0.00 30 ASN A CA 2
ATOM 949 C C . ASN A 1 30 ? -0.200 17.504 3.589 1.00 0.00 30 ASN A C 2
ATOM 950 O O . ASN A 1 30 ? 0.306 18.625 3.589 1.00 0.00 30 ASN A O 2
ATOM 961 N N . GLY A 1 31 ? -0.221 16.721 2.514 1.00 0.00 31 GLY A N 2
ATOM 962 C CA . GLY A 1 31 ? 0.367 17.166 1.263 1.00 0.00 31 GLY A CA 2
ATOM 963 C C . GLY A 1 31 ? 1.708 16.510 0.959 1.00 0.00 31 GLY A C 2
ATOM 964 O O . GLY A 1 31 ? 2.338 16.831 -0.048 1.00 0.00 31 GLY A O 2
ATOM 968 N N . HIS A 1 32 ? 2.147 15.594 1.820 1.00 0.00 32 HIS A N 2
ATOM 969 C CA . HIS A 1 32 ? 3.416 14.906 1.617 1.00 0.00 32 HIS A CA 2
ATOM 970 C C . HIS A 1 32 ? 3.215 13.639 0.789 1.00 0.00 32 HIS A C 2
ATOM 971 O O . HIS A 1 32 ? 2.115 13.089 0.739 1.00 0.00 32 HIS A O 2
ATOM 986 N N . THR A 1 33 ? 4.281 13.182 0.141 1.00 0.00 33 THR A N 2
ATOM 987 C CA . THR A 1 33 ? 4.210 11.981 -0.684 1.00 0.00 33 THR A CA 2
ATOM 988 C C . THR A 1 33 ? 3.983 10.742 0.172 1.00 0.00 33 THR A C 2
ATOM 989 O O . THR A 1 33 ? 4.664 10.533 1.177 1.00 0.00 33 THR A O 2
ATOM 1000 N N . VAL A 1 34 ? 3.022 9.922 -0.236 1.00 0.00 34 VAL A N 2
ATOM 1001 C CA . VAL A 1 34 ? 2.699 8.698 0.486 1.00 0.00 34 VAL A CA 2
ATOM 1002 C C . VAL A 1 34 ? 2.517 7.534 -0.477 1.00 0.00 34 VAL A C 2
ATOM 1003 O O . VAL A 1 34 ? 2.538 7.712 -1.694 1.00 0.00 34 VAL A O 2
ATOM 1016 N N . TYR A 1 35 ? 2.341 6.342 0.074 1.00 0.00 35 TYR A N 2
ATOM 1017 C CA . TYR A 1 35 ? 2.154 5.143 -0.738 1.00 0.00 35 TYR A CA 2
ATOM 1018 C C . TYR A 1 35 ? 0.835 4.462 -0.391 1.00 0.00 35 TYR A C 2
ATOM 1019 O O . TYR A 1 35 ? 0.576 4.147 0.771 1.00 0.00 35 TYR A O 2
ATOM 1037 N N . TYR A 1 36 ? -0.004 4.245 -1.402 1.00 0.00 36 TYR A N 2
ATOM 1038 C CA . TYR A 1 36 ? -1.300 3.608 -1.192 1.00 0.00 36 TYR A CA 2
ATOM 1039 C C . TYR A 1 36 ? -1.478 2.388 -2.093 1.00 0.00 36 TYR A C 2
ATOM 1040 O O . TYR A 1 36 ? -0.726 2.190 -3.046 1.00 0.00 36 TYR A O 2
ATOM 1058 N N . CYS A 1 37 ? -2.477 1.573 -1.773 1.00 0.00 37 CYS A N 2
ATOM 1059 C CA . CYS A 1 37 ? -2.764 0.363 -2.541 1.00 0.00 37 CYS A CA 2
ATOM 1060 C C . CYS A 1 37 ? -3.931 0.588 -3.494 1.00 0.00 37 CYS A C 2
ATOM 1061 O O . CYS A 1 37 ? -4.956 1.154 -3.117 1.00 0.00 37 CYS A O 2
ATOM 1068 N N . ARG A 1 38 ? -3.763 0.145 -4.737 1.00 0.00 38 ARG A N 2
ATOM 1069 C CA . ARG A 1 38 ? -4.794 0.301 -5.752 1.00 0.00 38 ARG A CA 2
ATOM 1070 C C . ARG A 1 38 ? -5.056 -1.018 -6.466 1.00 0.00 38 ARG A C 2
ATOM 1071 O O . ARG A 1 38 ? -4.134 -1.663 -6.964 1.00 0.00 38 ARG A O 2
ATOM 1092 N N . ALA A 1 39 ? -6.321 -1.410 -6.511 1.00 0.00 39 ALA A N 2
ATOM 1093 C CA . ALA A 1 39 ? -6.714 -2.652 -7.163 1.00 0.00 39 ALA A CA 2
ATOM 1094 C C . ALA A 1 39 ? -6.535 -2.558 -8.675 1.00 0.00 39 ALA A C 2
ATOM 1095 O O . ALA A 1 39 ? -7.272 -1.773 -9.309 1.00 0.00 39 ALA A O 2
ATOM 1103 N N . GLY A 1 1 ? -4.314 -14.284 3.450 1.00 0.00 1 GLY A N 3
ATOM 1104 C CA . GLY A 1 1 ? -2.925 -14.214 3.986 1.00 0.00 1 GLY A CA 3
ATOM 1105 C C . GLY A 1 1 ? -2.605 -12.864 4.592 1.00 0.00 1 GLY A C 3
ATOM 1106 O O . GLY A 1 1 ? -3.413 -12.298 5.329 1.00 0.00 1 GLY A O 3
ATOM 1112 N N . SER A 1 2 ? -1.421 -12.343 4.282 1.00 0.00 2 SER A N 3
ATOM 1113 C CA . SER A 1 2 ? -0.992 -11.049 4.800 1.00 0.00 2 SER A CA 3
ATOM 1114 C C . SER A 1 2 ? -0.739 -10.065 3.663 1.00 0.00 2 SER A C 3
ATOM 1115 O O . SER A 1 2 ? 0.235 -10.196 2.922 1.00 0.00 2 SER A O 3
ATOM 1123 N N . CYS A 1 3 ? -1.619 -9.077 3.534 1.00 0.00 3 CYS A N 3
ATOM 1124 C CA . CYS A 1 3 ? -1.487 -8.069 2.490 1.00 0.00 3 CYS A CA 3
ATOM 1125 C C . CYS A 1 3 ? -2.124 -6.754 2.922 1.00 0.00 3 CYS A C 3
ATOM 1126 O O . CYS A 1 3 ? -2.844 -6.697 3.919 1.00 0.00 3 CYS A O 3
ATOM 1133 N N . VAL A 1 4 ? -1.853 -5.700 2.164 1.00 0.00 4 VAL A N 3
ATOM 1134 C CA . VAL A 1 4 ? -2.393 -4.384 2.456 1.00 0.00 4 VAL A CA 3
ATOM 1135 C C . VAL A 1 4 ? -3.732 -4.178 1.740 1.00 0.00 4 VAL A C 3
ATOM 1136 O O . VAL A 1 4 ? -3.837 -4.433 0.545 1.00 0.00 4 VAL A O 3
ATOM 1149 N N . PRO A 1 5 ? -4.777 -3.702 2.444 1.00 0.00 5 PRO A N 3
ATOM 1150 C CA . PRO A 1 5 ? -6.082 -3.474 1.823 1.00 0.00 5 PRO A CA 3
ATOM 1151 C C . PRO A 1 5 ? -6.031 -2.347 0.795 1.00 0.00 5 PRO A C 3
ATOM 1152 O O . PRO A 1 5 ? -5.419 -1.298 1.030 1.00 0.00 5 PRO A O 3
ATOM 1163 N N . VAL A 1 6 ? -6.684 -2.555 -0.344 1.00 0.00 6 VAL A N 3
ATOM 1164 C CA . VAL A 1 6 ? -6.712 -1.551 -1.389 1.00 0.00 6 VAL A CA 3
ATOM 1165 C C . VAL A 1 6 ? -7.299 -0.259 -0.851 1.00 0.00 6 VAL A C 3
ATOM 1166 O O . VAL A 1 6 ? -8.113 -0.274 0.071 1.00 0.00 6 VAL A O 3
ATOM 1179 N N . ASP A 1 7 ? -6.845 0.854 -1.408 1.00 0.00 7 ASP A N 3
ATOM 1180 C CA . ASP A 1 7 ? -7.275 2.170 -0.976 1.00 0.00 7 ASP A CA 3
ATOM 1181 C C . ASP A 1 7 ? -6.649 2.529 0.374 1.00 0.00 7 ASP A C 3
ATOM 1182 O O . ASP A 1 7 ? -6.967 3.572 0.946 1.00 0.00 7 ASP A O 3
ATOM 1191 N N . GLN A 1 8 ? -5.742 1.676 0.883 1.00 0.00 8 GLN A N 3
ATOM 1192 C CA . GLN A 1 8 ? -5.084 1.946 2.149 1.00 0.00 8 GLN A CA 3
ATOM 1193 C C . GLN A 1 8 ? -3.585 2.140 1.938 1.00 0.00 8 GLN A C 3
ATOM 1194 O O . GLN A 1 8 ? -3.022 1.642 0.962 1.00 0.00 8 GLN A O 3
ATOM 1208 N N . PRO A 1 9 ? -2.910 2.876 2.841 1.00 0.00 9 PRO A N 3
ATOM 1209 C CA . PRO A 1 9 ? -1.475 3.131 2.719 1.00 0.00 9 PRO A CA 3
ATOM 1210 C C . PRO A 1 9 ? -0.630 1.875 2.860 1.00 0.00 9 PRO A C 3
ATOM 1211 O O . PRO A 1 9 ? -0.916 0.999 3.678 1.00 0.00 9 PRO A O 3
ATOM 1222 N N . CYS A 1 10 ? 0.422 1.810 2.058 1.00 0.00 10 CYS A N 3
ATOM 1223 C CA . CYS A 1 10 ? 1.341 0.681 2.080 1.00 0.00 10 CYS A CA 3
ATOM 1224 C C . CYS A 1 10 ? 2.779 1.165 2.207 1.00 0.00 10 CYS A C 3
ATOM 1225 O O . CYS A 1 10 ? 3.036 2.366 2.303 1.00 0.00 10 CYS A O 3
ATOM 1232 N N . SER A 1 11 ? 3.711 0.223 2.208 1.00 0.00 11 SER A N 3
ATOM 1233 C CA . SER A 1 11 ? 5.126 0.547 2.324 1.00 0.00 11 SER A CA 3
ATOM 1234 C C . SER A 1 11 ? 5.965 -0.345 1.413 1.00 0.00 11 SER A C 3
ATOM 1235 O O . SER A 1 11 ? 5.736 -1.551 1.327 1.00 0.00 11 SER A O 3
ATOM 1243 N N . LEU A 1 12 ? 6.938 0.258 0.738 1.00 0.00 12 LEU A N 3
ATOM 1244 C CA . LEU A 1 12 ? 7.816 -0.480 -0.166 1.00 0.00 12 LEU A CA 3
ATOM 1245 C C . LEU A 1 12 ? 8.528 -1.628 0.551 1.00 0.00 12 LEU A C 3
ATOM 1246 O O . LEU A 1 12 ? 8.979 -2.579 -0.086 1.00 0.00 12 LEU A O 3
ATOM 1262 N N . ASN A 1 13 ? 8.627 -1.537 1.876 1.00 0.00 13 ASN A N 3
ATOM 1263 C CA . ASN A 1 13 ? 9.284 -2.573 2.663 1.00 0.00 13 ASN A CA 3
ATOM 1264 C C . ASN A 1 13 ? 8.274 -3.486 3.362 1.00 0.00 13 ASN A C 3
ATOM 1265 O O . ASN A 1 13 ? 8.658 -4.471 3.993 1.00 0.00 13 ASN A O 3
ATOM 1276 N N . THR A 1 14 ? 6.983 -3.166 3.254 1.00 0.00 14 THR A N 3
ATOM 1277 C CA . THR A 1 14 ? 5.949 -3.970 3.880 1.00 0.00 14 THR A CA 3
ATOM 1278 C C . THR A 1 14 ? 5.381 -4.985 2.895 1.00 0.00 14 THR A C 3
ATOM 1279 O O . THR A 1 14 ? 5.826 -5.073 1.751 1.00 0.00 14 THR A O 3
ATOM 1290 N N . GLN A 1 15 ? 4.398 -5.749 3.351 1.00 0.00 15 GLN A N 3
ATOM 1291 C CA . GLN A 1 15 ? 3.762 -6.761 2.520 1.00 0.00 15 GLN A CA 3
ATOM 1292 C C . GLN A 1 15 ? 3.022 -6.119 1.345 1.00 0.00 15 GLN A C 3
ATOM 1293 O O . GLN A 1 15 ? 2.625 -4.956 1.419 1.00 0.00 15 GLN A O 3
ATOM 1307 N N . PRO A 1 16 ? 2.820 -6.865 0.239 1.00 0.00 16 PRO A N 3
ATOM 1308 C CA . PRO A 1 16 ? 2.118 -6.344 -0.940 1.00 0.00 16 PRO A CA 3
ATOM 1309 C C . PRO A 1 16 ? 0.673 -5.978 -0.628 1.00 0.00 16 PRO A C 3
ATOM 1310 O O . PRO A 1 16 ? 0.226 -6.100 0.512 1.00 0.00 16 PRO A O 3
ATOM 1321 N N . CYS A 1 17 ? -0.055 -5.528 -1.644 1.00 0.00 17 CYS A N 3
ATOM 1322 C CA . CYS A 1 17 ? -1.451 -5.145 -1.468 1.00 0.00 17 CYS A CA 3
ATOM 1323 C C . CYS A 1 17 ? -2.375 -6.346 -1.635 1.00 0.00 17 CYS A C 3
ATOM 1324 O O . CYS A 1 17 ? -1.932 -7.453 -1.939 1.00 0.00 17 CYS A O 3
ATOM 1331 N N . CYS A 1 18 ? -3.662 -6.109 -1.426 1.00 0.00 18 CYS A N 3
ATOM 1332 C CA . CYS A 1 18 ? -4.673 -7.151 -1.538 1.00 0.00 18 CYS A CA 3
ATOM 1333 C C . CYS A 1 18 ? -5.451 -7.007 -2.840 1.00 0.00 18 CYS A C 3
ATOM 1334 O O . CYS A 1 18 ? -5.368 -5.982 -3.515 1.00 0.00 18 CYS A O 3
ATOM 1341 N N . ASP A 1 19 ? -6.210 -8.042 -3.189 1.00 0.00 19 ASP A N 3
ATOM 1342 C CA . ASP A 1 19 ? -7.007 -8.031 -4.415 1.00 0.00 19 ASP A CA 3
ATOM 1343 C C . ASP A 1 19 ? -6.138 -7.730 -5.635 1.00 0.00 19 ASP A C 3
ATOM 1344 O O . ASP A 1 19 ? -6.601 -7.138 -6.609 1.00 0.00 19 ASP A O 3
ATOM 1353 N N . ASP A 1 20 ? -4.874 -8.138 -5.567 1.00 0.00 20 ASP A N 3
ATOM 1354 C CA . ASP A 1 20 ? -3.932 -7.914 -6.658 1.00 0.00 20 ASP A CA 3
ATOM 1355 C C . ASP A 1 20 ? -3.678 -6.424 -6.863 1.00 0.00 20 ASP A C 3
ATOM 1356 O O . ASP A 1 20 ? -3.515 -5.961 -7.993 1.00 0.00 20 ASP A O 3
ATOM 1365 N N . ALA A 1 21 ? -3.637 -5.678 -5.765 1.00 0.00 21 ALA A N 3
ATOM 1366 C CA . ALA A 1 21 ? -3.394 -4.242 -5.826 1.00 0.00 21 ALA A CA 3
ATOM 1367 C C . ALA A 1 21 ? -1.906 -3.950 -5.973 1.00 0.00 21 ALA A C 3
ATOM 1368 O O . ALA A 1 21 ? -1.079 -4.862 -5.960 1.00 0.00 21 ALA A O 3
ATOM 1375 N N . THR A 1 22 ? -1.573 -2.673 -6.111 1.00 0.00 22 THR A N 3
ATOM 1376 C CA . THR A 1 22 ? -0.187 -2.257 -6.257 1.00 0.00 22 THR A CA 3
ATOM 1377 C C . THR A 1 22 ? 0.096 -1.021 -5.410 1.00 0.00 22 THR A C 3
ATOM 1378 O O . THR A 1 22 ? -0.734 -0.115 -5.320 1.00 0.00 22 THR A O 3
ATOM 1389 N N . CYS A 1 23 ? 1.273 -0.989 -4.796 1.00 0.00 23 CYS A N 3
ATOM 1390 C CA . CYS A 1 23 ? 1.669 0.138 -3.963 1.00 0.00 23 CYS A CA 3
ATOM 1391 C C . CYS A 1 23 ? 2.168 1.280 -4.845 1.00 0.00 23 CYS A C 3
ATOM 1392 O O . CYS A 1 23 ? 3.201 1.160 -5.504 1.00 0.00 23 CYS A O 3
ATOM 1399 N N . THR A 1 24 ? 1.414 2.377 -4.877 1.00 0.00 24 THR A N 3
ATOM 1400 C CA . THR A 1 24 ? 1.763 3.523 -5.704 1.00 0.00 24 THR A CA 3
ATOM 1401 C C . THR A 1 24 ? 1.917 4.797 -4.876 1.00 0.00 24 THR A C 3
ATOM 1402 O O . THR A 1 24 ? 1.350 4.930 -3.791 1.00 0.00 24 THR A O 3
ATOM 1413 N N . GLN A 1 25 ? 2.677 5.734 -5.429 1.00 0.00 25 GLN A N 3
ATOM 1414 C CA . GLN A 1 25 ? 2.915 7.019 -4.798 1.00 0.00 25 GLN A CA 3
ATOM 1415 C C . GLN A 1 25 ? 1.673 7.905 -4.916 1.00 0.00 25 GLN A C 3
ATOM 1416 O O . GLN A 1 25 ? 1.128 8.086 -6.004 1.00 0.00 25 GLN A O 3
ATOM 1430 N N . GLU A 1 26 ? 1.239 8.453 -3.789 1.00 0.00 26 GLU A N 3
ATOM 1431 C CA . GLU A 1 26 ? 0.069 9.322 -3.758 1.00 0.00 26 GLU A CA 3
ATOM 1432 C C . GLU A 1 26 ? 0.229 10.408 -2.699 1.00 0.00 26 GLU A C 3
ATOM 1433 O O . GLU A 1 26 ? 1.249 10.476 -2.015 1.00 0.00 26 GLU A O 3
ATOM 1445 N N . ARG A 1 27 ? -0.787 11.255 -2.570 1.00 0.00 27 ARG A N 3
ATOM 1446 C CA . ARG A 1 27 ? -0.759 12.339 -1.597 1.00 0.00 27 ARG A CA 3
ATOM 1447 C C . ARG A 1 27 ? -1.667 12.028 -0.410 1.00 0.00 27 ARG A C 3
ATOM 1448 O O . ARG A 1 27 ? -2.704 11.384 -0.563 1.00 0.00 27 ARG A O 3
ATOM 1469 N N . ASN A 1 28 ? -1.270 12.490 0.772 1.00 0.00 28 ASN A N 3
ATOM 1470 C CA . ASN A 1 28 ? -2.053 12.260 1.981 1.00 0.00 28 ASN A CA 3
ATOM 1471 C C . ASN A 1 28 ? -2.872 13.496 2.343 1.00 0.00 28 ASN A C 3
ATOM 1472 O O . ASN A 1 28 ? -2.894 14.478 1.600 1.00 0.00 28 ASN A O 3
ATOM 1483 N N . GLU A 1 29 ? -3.548 13.437 3.486 1.00 0.00 29 GLU A N 3
ATOM 1484 C CA . GLU A 1 29 ? -4.375 14.544 3.946 1.00 0.00 29 GLU A CA 3
ATOM 1485 C C . GLU A 1 29 ? -3.554 15.820 4.110 1.00 0.00 29 GLU A C 3
ATOM 1486 O O . GLU A 1 29 ? -4.073 16.926 3.953 1.00 0.00 29 GLU A O 3
ATOM 1498 N N . ASN A 1 30 ? -2.275 15.662 4.431 1.00 0.00 30 ASN A N 3
ATOM 1499 C CA . ASN A 1 30 ? -1.388 16.805 4.622 1.00 0.00 30 ASN A CA 3
ATOM 1500 C C . ASN A 1 30 ? -0.861 17.324 3.286 1.00 0.00 30 ASN A C 3
ATOM 1501 O O . ASN A 1 30 ? -0.564 18.511 3.145 1.00 0.00 30 ASN A O 3
ATOM 1512 N N . GLY A 1 31 ? -0.744 16.429 2.309 1.00 0.00 31 GLY A N 3
ATOM 1513 C CA . GLY A 1 31 ? -0.248 16.820 1.000 1.00 0.00 31 GLY A CA 3
ATOM 1514 C C . GLY A 1 31 ? 1.126 16.248 0.683 1.00 0.00 31 GLY A C 3
ATOM 1515 O O . GLY A 1 31 ? 1.615 16.392 -0.437 1.00 0.00 31 GLY A O 3
ATOM 1519 N N . HIS A 1 32 ? 1.754 15.595 1.662 1.00 0.00 32 HIS A N 3
ATOM 1520 C CA . HIS A 1 32 ? 3.073 15.007 1.462 1.00 0.00 32 HIS A CA 3
ATOM 1521 C C . HIS A 1 32 ? 2.968 13.698 0.686 1.00 0.00 32 HIS A C 3
ATOM 1522 O O . HIS A 1 32 ? 1.916 13.058 0.669 1.00 0.00 32 HIS A O 3
ATOM 1537 N N . THR A 1 33 ? 4.062 13.307 0.043 1.00 0.00 33 THR A N 3
ATOM 1538 C CA . THR A 1 33 ? 4.086 12.076 -0.736 1.00 0.00 33 THR A CA 3
ATOM 1539 C C . THR A 1 33 ? 3.971 10.853 0.167 1.00 0.00 33 THR A C 3
ATOM 1540 O O . THR A 1 33 ? 4.532 10.819 1.262 1.00 0.00 33 THR A O 3
ATOM 1551 N N . VAL A 1 34 ? 3.240 9.853 -0.307 1.00 0.00 34 VAL A N 3
ATOM 1552 C CA . VAL A 1 34 ? 3.041 8.619 0.442 1.00 0.00 34 VAL A CA 3
ATOM 1553 C C . VAL A 1 34 ? 2.793 7.455 -0.505 1.00 0.00 34 VAL A C 3
ATOM 1554 O O . VAL A 1 34 ? 2.683 7.643 -1.714 1.00 0.00 34 VAL A O 3
ATOM 1567 N N . TYR A 1 35 ? 2.709 6.255 0.048 1.00 0.00 35 TYR A N 3
ATOM 1568 C CA . TYR A 1 35 ? 2.473 5.059 -0.758 1.00 0.00 35 TYR A CA 3
ATOM 1569 C C . TYR A 1 35 ? 1.128 4.432 -0.407 1.00 0.00 35 TYR A C 3
ATOM 1570 O O . TYR A 1 35 ? 0.863 4.126 0.756 1.00 0.00 35 TYR A O 3
ATOM 1588 N N . TYR A 1 36 ? 0.277 4.253 -1.414 1.00 0.00 36 TYR A N 3
ATOM 1589 C CA . TYR A 1 36 ? -1.044 3.671 -1.199 1.00 0.00 36 TYR A CA 3
ATOM 1590 C C . TYR A 1 36 ? -1.276 2.459 -2.098 1.00 0.00 36 TYR A C 3
ATOM 1591 O O . TYR A 1 36 ? -0.539 2.230 -3.056 1.00 0.00 36 TYR A O 3
ATOM 1609 N N . CYS A 1 37 ? -2.306 1.686 -1.773 1.00 0.00 37 CYS A N 3
ATOM 1610 C CA . CYS A 1 37 ? -2.646 0.488 -2.539 1.00 0.00 37 CYS A CA 3
ATOM 1611 C C . CYS A 1 37 ? -3.810 0.757 -3.485 1.00 0.00 37 CYS A C 3
ATOM 1612 O O . CYS A 1 37 ? -4.813 1.358 -3.100 1.00 0.00 37 CYS A O 3
ATOM 1619 N N . ARG A 1 38 ? -3.665 0.310 -4.730 1.00 0.00 38 ARG A N 3
ATOM 1620 C CA . ARG A 1 38 ? -4.697 0.502 -5.737 1.00 0.00 38 ARG A CA 3
ATOM 1621 C C . ARG A 1 38 ? -5.010 -0.809 -6.447 1.00 0.00 38 ARG A C 3
ATOM 1622 O O . ARG A 1 38 ? -4.113 -1.490 -6.945 1.00 0.00 38 ARG A O 3
ATOM 1643 N N . ALA A 1 39 ? -6.289 -1.156 -6.489 1.00 0.00 39 ALA A N 3
ATOM 1644 C CA . ALA A 1 39 ? -6.728 -2.385 -7.137 1.00 0.00 39 ALA A CA 3
ATOM 1645 C C . ALA A 1 39 ? -6.607 -2.278 -8.653 1.00 0.00 39 ALA A C 3
ATOM 1646 O O . ALA A 1 39 ? -7.172 -3.144 -9.353 1.00 0.00 39 ALA A O 3
ATOM 1654 N N . GLY A 1 1 ? -1.926 -16.060 5.156 1.00 0.00 1 GLY A N 4
ATOM 1655 C CA . GLY A 1 1 ? -1.409 -14.975 4.277 1.00 0.00 1 GLY A CA 4
ATOM 1656 C C . GLY A 1 1 ? -1.703 -13.593 4.825 1.00 0.00 1 GLY A C 4
ATOM 1657 O O . GLY A 1 1 ? -2.586 -13.428 5.668 1.00 0.00 1 GLY A O 4
ATOM 1663 N N . SER A 1 2 ? -0.962 -12.599 4.349 1.00 0.00 2 SER A N 4
ATOM 1664 C CA . SER A 1 2 ? -1.147 -11.224 4.798 1.00 0.00 2 SER A CA 4
ATOM 1665 C C . SER A 1 2 ? -0.843 -10.239 3.674 1.00 0.00 2 SER A C 4
ATOM 1666 O O . SER A 1 2 ? 0.152 -10.380 2.962 1.00 0.00 2 SER A O 4
ATOM 1674 N N . CYS A 1 3 ? -1.705 -9.239 3.521 1.00 0.00 3 CYS A N 4
ATOM 1675 C CA . CYS A 1 3 ? -1.530 -8.228 2.487 1.00 0.00 3 CYS A CA 4
ATOM 1676 C C . CYS A 1 3 ? -2.168 -6.910 2.909 1.00 0.00 3 CYS A C 4
ATOM 1677 O O . CYS A 1 3 ? -2.918 -6.855 3.884 1.00 0.00 3 CYS A O 4
ATOM 1684 N N . VAL A 1 4 ? -1.866 -5.853 2.167 1.00 0.00 4 VAL A N 4
ATOM 1685 C CA . VAL A 1 4 ? -2.404 -4.536 2.456 1.00 0.00 4 VAL A CA 4
ATOM 1686 C C . VAL A 1 4 ? -3.744 -4.333 1.742 1.00 0.00 4 VAL A C 4
ATOM 1687 O O . VAL A 1 4 ? -3.849 -4.586 0.546 1.00 0.00 4 VAL A O 4
ATOM 1700 N N . PRO A 1 5 ? -4.791 -3.867 2.450 1.00 0.00 5 PRO A N 4
ATOM 1701 C CA . PRO A 1 5 ? -6.099 -3.645 1.834 1.00 0.00 5 PRO A CA 4
ATOM 1702 C C . PRO A 1 5 ? -6.063 -2.512 0.813 1.00 0.00 5 PRO A C 4
ATOM 1703 O O . PRO A 1 5 ? -5.465 -1.456 1.051 1.00 0.00 5 PRO A O 4
ATOM 1714 N N . VAL A 1 6 ? -6.718 -2.724 -0.325 1.00 0.00 6 VAL A N 4
ATOM 1715 C CA . VAL A 1 6 ? -6.763 -1.718 -1.366 1.00 0.00 6 VAL A CA 4
ATOM 1716 C C . VAL A 1 6 ? -7.372 -0.438 -0.827 1.00 0.00 6 VAL A C 4
ATOM 1717 O O . VAL A 1 6 ? -8.185 -0.467 0.095 1.00 0.00 6 VAL A O 4
ATOM 1730 N N . ASP A 1 7 ? -6.937 0.684 -1.381 1.00 0.00 7 ASP A N 4
ATOM 1731 C CA . ASP A 1 7 ? -7.387 1.992 -0.947 1.00 0.00 7 ASP A CA 4
ATOM 1732 C C . ASP A 1 7 ? -6.763 2.360 0.402 1.00 0.00 7 ASP A C 4
ATOM 1733 O O . ASP A 1 7 ? -7.096 3.398 0.976 1.00 0.00 7 ASP A O 4
ATOM 1742 N N . GLN A 1 8 ? -5.843 1.521 0.908 1.00 0.00 8 GLN A N 4
ATOM 1743 C CA . GLN A 1 8 ? -5.187 1.801 2.174 1.00 0.00 8 GLN A CA 4
ATOM 1744 C C . GLN A 1 8 ? -3.693 2.031 1.954 1.00 0.00 8 GLN A C 4
ATOM 1745 O O . GLN A 1 8 ? -3.131 1.564 0.964 1.00 0.00 8 GLN A O 4
ATOM 1759 N N . PRO A 1 9 ? -3.027 2.768 2.862 1.00 0.00 9 PRO A N 4
ATOM 1760 C CA . PRO A 1 9 ? -1.600 3.060 2.728 1.00 0.00 9 PRO A CA 4
ATOM 1761 C C . PRO A 1 9 ? -0.716 1.828 2.858 1.00 0.00 9 PRO A C 4
ATOM 1762 O O . PRO A 1 9 ? -0.963 0.945 3.679 1.00 0.00 9 PRO A O 4
ATOM 1773 N N . CYS A 1 10 ? 0.327 1.797 2.041 1.00 0.00 10 CYS A N 4
ATOM 1774 C CA . CYS A 1 10 ? 1.285 0.700 2.046 1.00 0.00 10 CYS A CA 4
ATOM 1775 C C . CYS A 1 10 ? 2.709 1.237 2.120 1.00 0.00 10 CYS A C 4
ATOM 1776 O O . CYS A 1 10 ? 2.926 2.445 2.201 1.00 0.00 10 CYS A O 4
ATOM 1783 N N . SER A 1 11 ? 3.675 0.330 2.087 1.00 0.00 11 SER A N 4
ATOM 1784 C CA . SER A 1 11 ? 5.082 0.706 2.147 1.00 0.00 11 SER A CA 4
ATOM 1785 C C . SER A 1 11 ? 5.913 -0.147 1.192 1.00 0.00 11 SER A C 4
ATOM 1786 O O . SER A 1 11 ? 5.501 -1.241 0.805 1.00 0.00 11 SER A O 4
ATOM 1794 N N . LEU A 1 12 ? 7.082 0.360 0.816 1.00 0.00 12 LEU A N 4
ATOM 1795 C CA . LEU A 1 12 ? 7.967 -0.361 -0.095 1.00 0.00 12 LEU A CA 4
ATOM 1796 C C . LEU A 1 12 ? 8.695 -1.505 0.613 1.00 0.00 12 LEU A C 4
ATOM 1797 O O . LEU A 1 12 ? 9.223 -2.407 -0.038 1.00 0.00 12 LEU A O 4
ATOM 1813 N N . ASN A 1 13 ? 8.724 -1.470 1.946 1.00 0.00 13 ASN A N 4
ATOM 1814 C CA . ASN A 1 13 ? 9.389 -2.510 2.722 1.00 0.00 13 ASN A CA 4
ATOM 1815 C C . ASN A 1 13 ? 8.387 -3.380 3.487 1.00 0.00 13 ASN A C 4
ATOM 1816 O O . ASN A 1 13 ? 8.779 -4.177 4.338 1.00 0.00 13 ASN A O 4
ATOM 1827 N N . THR A 1 14 ? 7.097 -3.229 3.187 1.00 0.00 14 THR A N 4
ATOM 1828 C CA . THR A 1 14 ? 6.064 -4.007 3.857 1.00 0.00 14 THR A CA 4
ATOM 1829 C C . THR A 1 14 ? 5.449 -5.028 2.905 1.00 0.00 14 THR A C 4
ATOM 1830 O O . THR A 1 14 ? 5.898 -5.183 1.769 1.00 0.00 14 THR A O 4
ATOM 1841 N N . GLN A 1 15 ? 4.421 -5.724 3.377 1.00 0.00 15 GLN A N 4
ATOM 1842 C CA . GLN A 1 15 ? 3.742 -6.733 2.573 1.00 0.00 15 GLN A CA 4
ATOM 1843 C C . GLN A 1 15 ? 3.040 -6.097 1.373 1.00 0.00 15 GLN A C 4
ATOM 1844 O O . GLN A 1 15 ? 2.687 -4.918 1.409 1.00 0.00 15 GLN A O 4
ATOM 1858 N N . PRO A 1 16 ? 2.815 -6.870 0.290 1.00 0.00 16 PRO A N 4
ATOM 1859 C CA . PRO A 1 16 ? 2.139 -6.360 -0.908 1.00 0.00 16 PRO A CA 4
ATOM 1860 C C . PRO A 1 16 ? 0.685 -6.002 -0.625 1.00 0.00 16 PRO A C 4
ATOM 1861 O O . PRO A 1 16 ? 0.224 -6.104 0.510 1.00 0.00 16 PRO A O 4
ATOM 1872 N N . CYS A 1 17 ? -0.035 -5.583 -1.660 1.00 0.00 17 CYS A N 4
ATOM 1873 C CA . CYS A 1 17 ? -1.435 -5.213 -1.508 1.00 0.00 17 CYS A CA 4
ATOM 1874 C C . CYS A 1 17 ? -2.347 -6.422 -1.688 1.00 0.00 17 CYS A C 4
ATOM 1875 O O . CYS A 1 17 ? -1.888 -7.524 -1.988 1.00 0.00 17 CYS A O 4
ATOM 1882 N N . CYS A 1 18 ? -3.639 -6.202 -1.490 1.00 0.00 18 CYS A N 4
ATOM 1883 C CA . CYS A 1 18 ? -4.635 -7.257 -1.614 1.00 0.00 18 CYS A CA 4
ATOM 1884 C C . CYS A 1 18 ? -5.401 -7.127 -2.926 1.00 0.00 18 CYS A C 4
ATOM 1885 O O . CYS A 1 18 ? -5.332 -6.098 -3.597 1.00 0.00 18 CYS A O 4
ATOM 1892 N N . ASP A 1 19 ? -6.129 -8.177 -3.288 1.00 0.00 19 ASP A N 4
ATOM 1893 C CA . ASP A 1 19 ? -6.910 -8.184 -4.523 1.00 0.00 19 ASP A CA 4
ATOM 1894 C C . ASP A 1 19 ? -6.033 -7.863 -5.732 1.00 0.00 19 ASP A C 4
ATOM 1895 O O . ASP A 1 19 ? -6.497 -7.284 -6.714 1.00 0.00 19 ASP A O 4
ATOM 1904 N N . ASP A 1 20 ? -4.761 -8.242 -5.648 1.00 0.00 20 ASP A N 4
ATOM 1905 C CA . ASP A 1 20 ? -3.810 -7.997 -6.728 1.00 0.00 20 ASP A CA 4
ATOM 1906 C C . ASP A 1 20 ? -3.582 -6.502 -6.929 1.00 0.00 20 ASP A C 4
ATOM 1907 O O . ASP A 1 20 ? -3.410 -6.037 -8.056 1.00 0.00 20 ASP A O 4
ATOM 1916 N N . ALA A 1 21 ? -3.576 -5.757 -5.830 1.00 0.00 21 ALA A N 4
ATOM 1917 C CA . ALA A 1 21 ? -3.360 -4.316 -5.888 1.00 0.00 21 ALA A CA 4
ATOM 1918 C C . ALA A 1 21 ? -1.878 -3.994 -6.028 1.00 0.00 21 ALA A C 4
ATOM 1919 O O . ALA A 1 21 ? -1.034 -4.889 -6.017 1.00 0.00 21 ALA A O 4
ATOM 1926 N N . THR A 1 22 ? -1.570 -2.710 -6.155 1.00 0.00 22 THR A N 4
ATOM 1927 C CA . THR A 1 22 ? -0.192 -2.266 -6.293 1.00 0.00 22 THR A CA 4
ATOM 1928 C C . THR A 1 22 ? 0.060 -1.023 -5.448 1.00 0.00 22 THR A C 4
ATOM 1929 O O . THR A 1 22 ? -0.788 -0.132 -5.367 1.00 0.00 22 THR A O 4
ATOM 1940 N N . CYS A 1 23 ? 1.230 -0.967 -4.820 1.00 0.00 23 CYS A N 4
ATOM 1941 C CA . CYS A 1 23 ? 1.593 0.170 -3.984 1.00 0.00 23 CYS A CA 4
ATOM 1942 C C . CYS A 1 23 ? 2.056 1.329 -4.865 1.00 0.00 23 CYS A C 4
ATOM 1943 O O . CYS A 1 23 ? 3.090 1.242 -5.526 1.00 0.00 23 CYS A O 4
ATOM 1950 N N . THR A 1 24 ? 1.270 2.404 -4.893 1.00 0.00 24 THR A N 4
ATOM 1951 C CA . THR A 1 24 ? 1.586 3.561 -5.718 1.00 0.00 24 THR A CA 4
ATOM 1952 C C . THR A 1 24 ? 1.760 4.827 -4.882 1.00 0.00 24 THR A C 4
ATOM 1953 O O . THR A 1 24 ? 1.226 4.948 -3.780 1.00 0.00 24 THR A O 4
ATOM 1964 N N . GLN A 1 25 ? 2.499 5.771 -5.449 1.00 0.00 25 GLN A N 4
ATOM 1965 C CA . GLN A 1 25 ? 2.751 7.053 -4.815 1.00 0.00 25 GLN A CA 4
ATOM 1966 C C . GLN A 1 25 ? 1.510 7.938 -4.909 1.00 0.00 25 GLN A C 4
ATOM 1967 O O . GLN A 1 25 ? 0.875 8.030 -5.960 1.00 0.00 25 GLN A O 4
ATOM 1981 N N . GLU A 1 26 ? 1.176 8.585 -3.803 1.00 0.00 26 GLU A N 4
ATOM 1982 C CA . GLU A 1 26 ? 0.016 9.465 -3.747 1.00 0.00 26 GLU A CA 4
ATOM 1983 C C . GLU A 1 26 ? 0.230 10.573 -2.722 1.00 0.00 26 GLU A C 4
ATOM 1984 O O . GLU A 1 26 ? 1.291 10.666 -2.105 1.00 0.00 26 GLU A O 4
ATOM 1996 N N . ARG A 1 27 ? -0.782 11.414 -2.548 1.00 0.00 27 ARG A N 4
ATOM 1997 C CA . ARG A 1 27 ? -0.704 12.520 -1.600 1.00 0.00 27 ARG A CA 4
ATOM 1998 C C . ARG A 1 27 ? -1.720 12.347 -0.476 1.00 0.00 27 ARG A C 4
ATOM 1999 O O . ARG A 1 27 ? -2.819 11.836 -0.691 1.00 0.00 27 ARG A O 4
ATOM 2020 N N . ASN A 1 28 ? -1.345 12.778 0.725 1.00 0.00 28 ASN A N 4
ATOM 2021 C CA . ASN A 1 28 ? -2.225 12.670 1.883 1.00 0.00 28 ASN A CA 4
ATOM 2022 C C . ASN A 1 28 ? -2.868 14.015 2.204 1.00 0.00 28 ASN A C 4
ATOM 2023 O O . ASN A 1 28 ? -2.680 14.994 1.482 1.00 0.00 28 ASN A O 4
ATOM 2034 N N . GLU A 1 29 ? -3.629 14.056 3.293 1.00 0.00 29 GLU A N 4
ATOM 2035 C CA . GLU A 1 29 ? -4.299 15.282 3.712 1.00 0.00 29 GLU A CA 4
ATOM 2036 C C . GLU A 1 29 ? -3.286 16.387 3.990 1.00 0.00 29 GLU A C 4
ATOM 2037 O O . GLU A 1 29 ? -3.569 17.568 3.786 1.00 0.00 29 GLU A O 4
ATOM 2049 N N . ASN A 1 30 ? -2.106 15.996 4.459 1.00 0.00 30 ASN A N 4
ATOM 2050 C CA . ASN A 1 30 ? -1.050 16.954 4.765 1.00 0.00 30 ASN A CA 4
ATOM 2051 C C . ASN A 1 30 ? -0.390 17.467 3.489 1.00 0.00 30 ASN A C 4
ATOM 2052 O O . ASN A 1 30 ? 0.101 18.595 3.445 1.00 0.00 30 ASN A O 4
ATOM 2063 N N . GLY A 1 31 ? -0.382 16.636 2.451 1.00 0.00 31 GLY A N 4
ATOM 2064 C CA . GLY A 1 31 ? 0.221 17.030 1.191 1.00 0.00 31 GLY A CA 4
ATOM 2065 C C . GLY A 1 31 ? 1.556 16.350 0.923 1.00 0.00 31 GLY A C 4
ATOM 2066 O O . GLY A 1 31 ? 2.157 16.559 -0.130 1.00 0.00 31 GLY A O 4
ATOM 2070 N N . HIS A 1 32 ? 2.027 15.538 1.869 1.00 0.00 32 HIS A N 4
ATOM 2071 C CA . HIS A 1 32 ? 3.297 14.840 1.708 1.00 0.00 32 HIS A CA 4
ATOM 2072 C C . HIS A 1 32 ? 3.120 13.585 0.861 1.00 0.00 32 HIS A C 4
ATOM 2073 O O . HIS A 1 32 ? 2.042 12.994 0.831 1.00 0.00 32 HIS A O 4
ATOM 2088 N N . THR A 1 33 ? 4.184 13.184 0.174 1.00 0.00 33 THR A N 4
ATOM 2089 C CA . THR A 1 33 ? 4.139 11.999 -0.672 1.00 0.00 33 THR A CA 4
ATOM 2090 C C . THR A 1 33 ? 3.993 10.735 0.168 1.00 0.00 33 THR A C 4
ATOM 2091 O O . THR A 1 33 ? 4.732 10.526 1.131 1.00 0.00 33 THR A O 4
ATOM 2102 N N . VAL A 1 34 ? 3.035 9.896 -0.205 1.00 0.00 34 VAL A N 4
ATOM 2103 C CA . VAL A 1 34 ? 2.786 8.649 0.505 1.00 0.00 34 VAL A CA 4
ATOM 2104 C C . VAL A 1 34 ? 2.566 7.507 -0.477 1.00 0.00 34 VAL A C 4
ATOM 2105 O O . VAL A 1 34 ? 2.496 7.719 -1.684 1.00 0.00 34 VAL A O 4
ATOM 2118 N N . TYR A 1 35 ? 2.458 6.295 0.048 1.00 0.00 35 TYR A N 4
ATOM 2119 C CA . TYR A 1 35 ? 2.243 5.118 -0.787 1.00 0.00 35 TYR A CA 4
ATOM 2120 C C . TYR A 1 35 ? 0.925 4.440 -0.427 1.00 0.00 35 TYR A C 4
ATOM 2121 O O . TYR A 1 35 ? 0.688 4.109 0.734 1.00 0.00 35 TYR A O 4
ATOM 2139 N N . TYR A 1 36 ? 0.065 4.248 -1.424 1.00 0.00 36 TYR A N 4
ATOM 2140 C CA . TYR A 1 36 ? -1.234 3.619 -1.198 1.00 0.00 36 TYR A CA 4
ATOM 2141 C C . TYR A 1 36 ? -1.424 2.393 -2.085 1.00 0.00 36 TYR A C 4
ATOM 2142 O O . TYR A 1 36 ? -0.677 2.180 -3.041 1.00 0.00 36 TYR A O 4
ATOM 2160 N N . CYS A 1 37 ? -2.431 1.590 -1.756 1.00 0.00 37 CYS A N 4
ATOM 2161 C CA . CYS A 1 37 ? -2.730 0.375 -2.513 1.00 0.00 37 CYS A CA 4
ATOM 2162 C C . CYS A 1 37 ? -3.893 0.606 -3.472 1.00 0.00 37 CYS A C 4
ATOM 2163 O O . CYS A 1 37 ? -4.922 1.166 -3.096 1.00 0.00 37 CYS A O 4
ATOM 2170 N N . ARG A 1 38 ? -3.715 0.174 -4.717 1.00 0.00 38 ARG A N 4
ATOM 2171 C CA . ARG A 1 38 ? -4.741 0.334 -5.738 1.00 0.00 38 ARG A CA 4
ATOM 2172 C 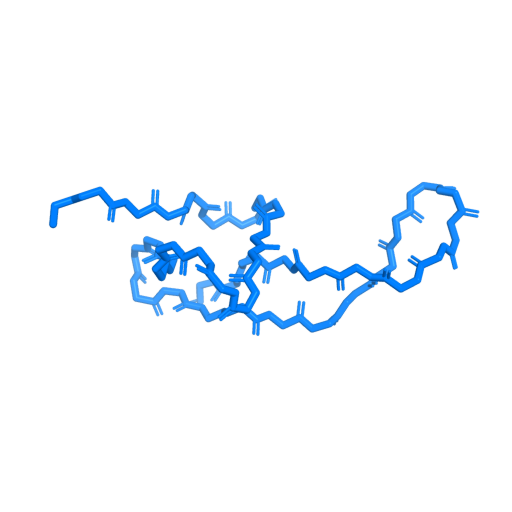C . ARG A 1 38 ? -5.005 -0.986 -6.450 1.00 0.00 38 ARG A C 4
ATOM 2173 O O . ARG A 1 38 ? -4.083 -1.626 -6.958 1.00 0.00 38 ARG A O 4
ATOM 2194 N N . ALA A 1 39 ? -6.267 -1.388 -6.482 1.00 0.00 39 ALA A N 4
ATOM 2195 C CA . ALA A 1 39 ? -6.656 -2.633 -7.131 1.00 0.00 39 ALA A CA 4
ATOM 2196 C C . ALA A 1 39 ? -6.432 -2.559 -8.638 1.00 0.00 39 ALA A C 4
ATOM 2197 O O . ALA A 1 39 ? -6.846 -3.503 -9.343 1.00 0.00 39 ALA A O 4
ATOM 2205 N N . GLY A 1 1 ? -0.088 -14.770 1.808 1.00 0.00 1 GLY A N 5
ATOM 2206 C CA . GLY A 1 1 ? -1.220 -14.697 2.772 1.00 0.00 1 GLY A CA 5
ATOM 2207 C C . GLY A 1 1 ? -1.543 -13.273 3.183 1.00 0.00 1 GLY A C 5
ATOM 2208 O O . GLY A 1 1 ? -2.504 -12.681 2.692 1.00 0.00 1 GLY A O 5
ATOM 2214 N N . SER A 1 2 ? -0.737 -12.723 4.086 1.00 0.00 2 SER A N 5
ATOM 2215 C CA . SER A 1 2 ? -0.943 -11.360 4.563 1.00 0.00 2 SER A CA 5
ATOM 2216 C C . SER A 1 2 ? -0.679 -10.347 3.453 1.00 0.00 2 SER A C 5
ATOM 2217 O O . SER A 1 2 ? 0.295 -10.465 2.709 1.00 0.00 2 SER A O 5
ATOM 2225 N N . CYS A 1 3 ? -1.554 -9.351 3.348 1.00 0.00 3 CYS A N 5
ATOM 2226 C CA . CYS A 1 3 ? -1.416 -8.316 2.333 1.00 0.00 3 CYS A CA 5
ATOM 2227 C C . CYS A 1 3 ? -2.053 -7.013 2.802 1.00 0.00 3 CYS A C 5
ATOM 2228 O O . CYS A 1 3 ? -2.778 -6.986 3.797 1.00 0.00 3 CYS A O 5
ATOM 2235 N N . VAL A 1 4 ? -1.780 -5.935 2.077 1.00 0.00 4 VAL A N 5
ATOM 2236 C CA . VAL A 1 4 ? -2.322 -4.629 2.408 1.00 0.00 4 VAL A CA 5
ATOM 2237 C C . VAL A 1 4 ? -3.672 -4.416 1.718 1.00 0.00 4 VAL A C 5
ATOM 2238 O O . VAL A 1 4 ? -3.795 -4.651 0.521 1.00 0.00 4 VAL A O 5
ATOM 2251 N N . PRO A 1 5 ? -4.708 -3.959 2.446 1.00 0.00 5 PRO A N 5
ATOM 2252 C CA . PRO A 1 5 ? -6.024 -3.726 1.849 1.00 0.00 5 PRO A CA 5
ATOM 2253 C C . PRO A 1 5 ? -5.994 -2.587 0.837 1.00 0.00 5 PRO A C 5
ATOM 2254 O O . PRO A 1 5 ? -5.399 -1.530 1.081 1.00 0.00 5 PRO A O 5
ATOM 2265 N N . VAL A 1 6 ? -6.652 -2.791 -0.300 1.00 0.00 6 VAL A N 5
ATOM 2266 C CA . VAL A 1 6 ? -6.703 -1.777 -1.334 1.00 0.00 6 VAL A CA 5
ATOM 2267 C C . VAL A 1 6 ? -7.318 -0.505 -0.781 1.00 0.00 6 VAL A C 5
ATOM 2268 O O . VAL A 1 6 ? -8.133 -0.548 0.138 1.00 0.00 6 VAL A O 5
ATOM 2281 N N . ASP A 1 7 ? -6.887 0.624 -1.324 1.00 0.00 7 ASP A N 5
ATOM 2282 C CA . ASP A 1 7 ? -7.346 1.925 -0.878 1.00 0.00 7 ASP A CA 5
ATOM 2283 C C . ASP A 1 7 ? -6.731 2.283 0.477 1.00 0.00 7 ASP A C 5
ATOM 2284 O O . ASP A 1 7 ? -7.071 3.315 1.058 1.00 0.00 7 ASP A O 5
ATOM 2293 N N . GLN A 1 8 ? -5.808 1.445 0.980 1.00 0.00 8 GLN A N 5
ATOM 2294 C CA . GLN A 1 8 ? -5.159 1.720 2.251 1.00 0.00 8 GLN A CA 5
ATOM 2295 C C . GLN A 1 8 ? -3.665 1.950 2.044 1.00 0.00 8 GLN A C 5
ATOM 2296 O O . GLN A 1 8 ? -3.087 1.465 1.070 1.00 0.00 8 GLN A O 5
ATOM 2310 N N . PRO A 1 9 ? -3.015 2.706 2.946 1.00 0.00 9 PRO A N 5
ATOM 2311 C CA . PRO A 1 9 ? -1.586 3.000 2.832 1.00 0.00 9 PRO A CA 5
ATOM 2312 C C . PRO A 1 9 ? -0.708 1.764 2.950 1.00 0.00 9 PRO A C 5
ATOM 2313 O O . PRO A 1 9 ? -0.966 0.869 3.754 1.00 0.00 9 PRO A O 5
ATOM 2324 N N . CYS A 1 10 ? 0.343 1.741 2.144 1.00 0.00 10 CYS A N 5
ATOM 2325 C CA . CYS A 1 10 ? 1.293 0.639 2.143 1.00 0.00 10 CYS A CA 5
ATOM 2326 C C . CYS A 1 10 ? 2.715 1.166 2.284 1.00 0.00 10 CYS A C 5
ATOM 2327 O O . CYS A 1 10 ? 2.933 2.371 2.409 1.00 0.00 10 CYS A O 5
ATOM 2334 N N . SER A 1 11 ? 3.677 0.257 2.261 1.00 0.00 11 SER A N 5
ATOM 2335 C CA . SER A 1 11 ? 5.080 0.624 2.384 1.00 0.00 11 SER A CA 5
ATOM 2336 C C . SER A 1 11 ? 5.951 -0.240 1.479 1.00 0.00 11 SER A C 5
ATOM 2337 O O . SER A 1 11 ? 5.737 -1.446 1.360 1.00 0.00 11 SER A O 5
ATOM 2345 N N . LEU A 1 12 ? 6.933 0.388 0.841 1.00 0.00 12 LEU A N 5
ATOM 2346 C CA . LEU A 1 12 ? 7.839 -0.317 -0.058 1.00 0.00 12 LEU A CA 5
ATOM 2347 C C . LEU A 1 12 ? 8.575 -1.454 0.655 1.00 0.00 12 LEU A C 5
ATOM 2348 O O . LEU A 1 12 ? 9.090 -2.365 0.008 1.00 0.00 12 LEU A O 5
ATOM 2364 N N . ASN A 1 13 ? 8.626 -1.402 1.986 1.00 0.00 13 ASN A N 5
ATOM 2365 C CA . ASN A 1 13 ? 9.304 -2.434 2.761 1.00 0.00 13 ASN A CA 5
ATOM 2366 C C . ASN A 1 13 ? 8.310 -3.365 3.461 1.00 0.00 13 ASN A C 5
ATOM 2367 O O . ASN A 1 13 ? 8.704 -4.172 4.303 1.00 0.00 13 ASN A O 5
ATOM 2378 N N . THR A 1 14 ? 7.025 -3.256 3.119 1.00 0.00 14 THR A N 5
ATOM 2379 C CA . THR A 1 14 ? 6.004 -4.095 3.729 1.00 0.00 14 THR A CA 5
ATOM 2380 C C . THR A 1 14 ? 5.454 -5.104 2.726 1.00 0.00 14 THR A C 5
ATOM 2381 O O . THR A 1 14 ? 5.908 -5.172 1.583 1.00 0.00 14 THR A O 5
ATOM 2392 N N . GLN A 1 15 ? 4.474 -5.886 3.164 1.00 0.00 15 GLN A N 5
ATOM 2393 C CA . GLN A 1 15 ? 3.854 -6.894 2.317 1.00 0.00 15 GLN A CA 5
ATOM 2394 C C . GLN A 1 15 ? 3.094 -6.247 1.158 1.00 0.00 15 GLN A C 5
ATOM 2395 O O . GLN A 1 15 ? 2.695 -5.086 1.245 1.00 0.00 15 GLN A O 5
ATOM 2409 N N . PRO A 1 16 ? 2.874 -6.990 0.050 1.00 0.00 16 PRO A N 5
ATOM 2410 C CA . PRO A 1 16 ? 2.149 -6.464 -1.112 1.00 0.00 16 PRO A CA 5
ATOM 2411 C C . PRO A 1 16 ? 0.707 -6.109 -0.772 1.00 0.00 16 PRO A C 5
ATOM 2412 O O . PRO A 1 16 ? 0.276 -6.262 0.371 1.00 0.00 16 PRO A O 5
ATOM 2423 N N . CYS A 1 17 ? -0.037 -5.636 -1.765 1.00 0.00 17 CYS A N 5
ATOM 2424 C CA . CYS A 1 17 ? -1.429 -5.263 -1.559 1.00 0.00 17 CYS A CA 5
ATOM 2425 C C . CYS A 1 17 ? -2.352 -6.459 -1.759 1.00 0.00 17 CYS A C 5
ATOM 2426 O O . CYS A 1 17 ? -1.910 -7.553 -2.108 1.00 0.00 17 CYS A O 5
ATOM 2433 N N . CYS A 1 18 ? -3.638 -6.236 -1.523 1.00 0.00 18 CYS A N 5
ATOM 2434 C CA . CYS A 1 18 ? -4.644 -7.279 -1.659 1.00 0.00 18 CYS A CA 5
ATOM 2435 C C . CYS A 1 18 ? -5.442 -7.095 -2.944 1.00 0.00 18 CYS A C 5
ATOM 2436 O O . CYS A 1 18 ? -5.370 -6.050 -3.589 1.00 0.00 18 CYS A O 5
ATOM 2443 N N . ASP A 1 19 ? -6.205 -8.119 -3.315 1.00 0.00 19 ASP A N 5
ATOM 2444 C CA . ASP A 1 19 ? -7.021 -8.072 -4.527 1.00 0.00 19 ASP A CA 5
ATOM 2445 C C . ASP A 1 19 ? -6.172 -7.730 -5.749 1.00 0.00 19 ASP A C 5
ATOM 2446 O O . ASP A 1 19 ? -6.650 -7.109 -6.698 1.00 0.00 19 ASP A O 5
ATOM 2455 N N . ASP A 1 20 ? -4.906 -8.140 -5.716 1.00 0.00 20 ASP A N 5
ATOM 2456 C CA . ASP A 1 20 ? -3.981 -7.879 -6.814 1.00 0.00 20 ASP A CA 5
ATOM 2457 C C . ASP A 1 20 ? -3.724 -6.384 -6.969 1.00 0.00 20 ASP A C 5
ATOM 2458 O O . ASP A 1 20 ? -3.575 -5.881 -8.083 1.00 0.00 20 ASP A O 5
ATOM 2467 N N . ALA A 1 21 ? -3.665 -5.680 -5.843 1.00 0.00 21 ALA A N 5
ATOM 2468 C CA . ALA A 1 21 ? -3.417 -4.242 -5.854 1.00 0.00 21 ALA A CA 5
ATOM 2469 C C . ALA A 1 21 ? -1.927 -3.951 -5.988 1.00 0.00 21 ALA A C 5
ATOM 2470 O O . ALA A 1 21 ? -1.106 -4.866 -6.025 1.00 0.00 21 ALA A O 5
ATOM 2477 N N . THR A 1 22 ? -1.588 -2.669 -6.055 1.00 0.00 22 THR A N 5
ATOM 2478 C CA . THR A 1 22 ? -0.201 -2.254 -6.181 1.00 0.00 22 THR A CA 5
ATOM 2479 C C . THR A 1 22 ? 0.071 -1.017 -5.330 1.00 0.00 22 THR A C 5
ATOM 2480 O O . THR A 1 22 ? -0.769 -0.120 -5.236 1.00 0.00 22 THR A O 5
ATOM 2491 N N . CYS A 1 23 ? 1.250 -0.974 -4.718 1.00 0.00 23 CYS A N 5
ATOM 2492 C CA . CYS A 1 23 ? 1.636 0.155 -3.883 1.00 0.00 23 CYS A CA 5
ATOM 2493 C C . CYS A 1 23 ? 2.106 1.310 -4.764 1.00 0.00 23 CYS A C 5
ATOM 2494 O O . CYS A 1 23 ? 3.133 1.209 -5.435 1.00 0.00 23 CYS A O 5
ATOM 2501 N N . THR A 1 24 ? 1.336 2.395 -4.782 1.00 0.00 24 THR A N 5
ATOM 2502 C CA . THR A 1 24 ? 1.661 3.551 -5.606 1.00 0.00 24 THR A CA 5
ATOM 2503 C C . THR A 1 24 ? 1.834 4.817 -4.769 1.00 0.00 24 THR A C 5
ATOM 2504 O O . THR A 1 24 ? 1.289 4.942 -3.672 1.00 0.00 24 THR A O 5
ATOM 2515 N N . GLN A 1 25 ? 2.582 5.758 -5.332 1.00 0.00 25 GLN A N 5
ATOM 2516 C CA . GLN A 1 25 ? 2.832 7.039 -4.697 1.00 0.00 25 GLN A CA 5
ATOM 2517 C C . GLN A 1 25 ? 1.597 7.931 -4.815 1.00 0.00 25 GLN A C 5
ATOM 2518 O O . GLN A 1 25 ? 1.024 8.077 -5.895 1.00 0.00 25 GLN A O 5
ATOM 2532 N N . GLU A 1 26 ? 1.196 8.522 -3.699 1.00 0.00 26 GLU A N 5
ATOM 2533 C CA . GLU A 1 26 ? 0.032 9.399 -3.673 1.00 0.00 26 GLU A CA 5
ATOM 2534 C C . GLU A 1 26 ? 0.246 10.556 -2.705 1.00 0.00 26 GLU A C 5
ATOM 2535 O O . GLU A 1 26 ? 1.311 10.686 -2.101 1.00 0.00 26 GLU A O 5
ATOM 2547 N N . ARG A 1 27 ? -0.774 11.394 -2.563 1.00 0.00 27 ARG A N 5
ATOM 2548 C CA . ARG A 1 27 ? -0.701 12.545 -1.670 1.00 0.00 27 ARG A CA 5
ATOM 2549 C C . ARG A 1 27 ? -1.751 12.448 -0.567 1.00 0.00 27 ARG A C 5
ATOM 2550 O O . ARG A 1 27 ? -2.897 12.075 -0.818 1.00 0.00 27 ARG A O 5
ATOM 2571 N N . ASN A 1 28 ? -1.351 12.784 0.654 1.00 0.00 28 ASN A N 5
ATOM 2572 C CA . ASN A 1 28 ? -2.256 12.732 1.796 1.00 0.00 28 ASN A CA 5
ATOM 2573 C C . ASN A 1 28 ? -2.924 14.085 2.027 1.00 0.00 28 ASN A C 5
ATOM 2574 O O . ASN A 1 28 ? -2.768 15.010 1.229 1.00 0.00 28 ASN A O 5
ATOM 2585 N N . GLU A 1 29 ? -3.667 14.192 3.124 1.00 0.00 29 GLU A N 5
ATOM 2586 C CA . GLU A 1 29 ? -4.356 15.431 3.461 1.00 0.00 29 GLU A CA 5
ATOM 2587 C C . GLU A 1 29 ? -3.358 16.549 3.745 1.00 0.00 29 GLU A C 5
ATOM 2588 O O . GLU A 1 29 ? -3.635 17.721 3.491 1.00 0.00 29 GLU A O 5
ATOM 2600 N N . ASN A 1 30 ? -2.196 16.178 4.274 1.00 0.00 30 ASN A N 5
ATOM 2601 C CA . ASN A 1 30 ? -1.156 17.150 4.592 1.00 0.00 30 ASN A CA 5
ATOM 2602 C C . ASN A 1 30 ? -0.469 17.650 3.324 1.00 0.00 30 ASN A C 5
ATOM 2603 O O . ASN A 1 30 ? 0.008 18.784 3.273 1.00 0.00 30 ASN A O 5
ATOM 2614 N N . GLY A 1 31 ? -0.425 16.800 2.303 1.00 0.00 31 GLY A N 5
ATOM 2615 C CA . GLY A 1 31 ? 0.205 17.179 1.051 1.00 0.00 31 GLY A CA 5
ATOM 2616 C C . GLY A 1 31 ? 1.580 16.557 0.860 1.00 0.00 31 GLY A C 5
ATOM 2617 O O . GLY A 1 31 ? 2.320 16.954 -0.040 1.00 0.00 31 GLY A O 5
ATOM 2621 N N . HIS A 1 32 ? 1.925 15.581 1.697 1.00 0.00 32 HIS A N 5
ATOM 2622 C CA . HIS A 1 32 ? 3.217 14.913 1.598 1.00 0.00 32 HIS A CA 5
ATOM 2623 C C . HIS A 1 32 ? 3.094 13.628 0.784 1.00 0.00 32 HIS A C 5
ATOM 2624 O O . HIS A 1 32 ? 2.017 13.034 0.707 1.00 0.00 32 HIS A O 5
ATOM 2639 N N . THR A 1 33 ? 4.196 13.202 0.178 1.00 0.00 33 THR A N 5
ATOM 2640 C CA . THR A 1 33 ? 4.197 11.988 -0.627 1.00 0.00 33 THR A CA 5
ATOM 2641 C C . THR A 1 33 ? 3.995 10.755 0.244 1.00 0.00 33 THR A C 5
ATOM 2642 O O . THR A 1 33 ? 4.656 10.588 1.269 1.00 0.00 33 THR A O 5
ATOM 2653 N N . VAL A 1 34 ? 3.074 9.893 -0.173 1.00 0.00 34 VAL A N 5
ATOM 2654 C CA . VAL A 1 34 ? 2.779 8.672 0.562 1.00 0.00 34 VAL A CA 5
ATOM 2655 C C . VAL A 1 34 ? 2.602 7.497 -0.391 1.00 0.00 34 VAL A C 5
ATOM 2656 O O . VAL A 1 34 ? 2.588 7.669 -1.607 1.00 0.00 34 VAL A O 5
ATOM 2669 N N . TYR A 1 35 ? 2.468 6.303 0.170 1.00 0.00 35 TYR A N 5
ATOM 2670 C CA . TYR A 1 35 ? 2.290 5.098 -0.632 1.00 0.00 35 TYR A CA 5
ATOM 2671 C C . TYR A 1 35 ? 0.972 4.414 -0.283 1.00 0.00 35 TYR A C 5
ATOM 2672 O O . TYR A 1 35 ? 0.727 4.079 0.875 1.00 0.00 35 TYR A O 5
ATOM 2690 N N . TYR A 1 36 ? 0.120 4.218 -1.287 1.00 0.00 36 TYR A N 5
ATOM 2691 C CA . TYR A 1 36 ? -1.177 3.583 -1.070 1.00 0.00 36 TYR A CA 5
ATOM 2692 C C . TYR A 1 36 ? -1.374 2.380 -1.988 1.00 0.00 36 TYR A C 5
ATOM 2693 O O . TYR A 1 36 ? -0.630 2.187 -2.949 1.00 0.00 36 TYR A O 5
ATOM 2711 N N . CYS A 1 37 ? -2.383 1.573 -1.675 1.00 0.00 37 CYS A N 5
ATOM 2712 C CA . CYS A 1 37 ? -2.690 0.378 -2.459 1.00 0.00 37 CYS A CA 5
ATOM 2713 C C . CYS A 1 37 ? -3.860 0.630 -3.402 1.00 0.00 37 CYS A C 5
ATOM 2714 O O . CYS A 1 37 ? -4.875 1.206 -3.010 1.00 0.00 37 CYS A O 5
ATOM 2721 N N . ARG A 1 38 ? -3.706 0.197 -4.650 1.00 0.00 38 ARG A N 5
ATOM 2722 C CA . ARG A 1 38 ? -4.744 0.377 -5.655 1.00 0.00 38 ARG A CA 5
ATOM 2723 C C . ARG A 1 38 ? -5.022 -0.929 -6.388 1.00 0.00 38 ARG A C 5
ATOM 2724 O O . ARG A 1 38 ? -4.107 -1.577 -6.896 1.00 0.00 38 ARG A O 5
ATOM 2745 N N . ALA A 1 39 ? -6.292 -1.307 -6.438 1.00 0.00 39 ALA A N 5
ATOM 2746 C CA . ALA A 1 39 ? -6.697 -2.537 -7.106 1.00 0.00 39 ALA A CA 5
ATOM 2747 C C . ALA A 1 39 ? -6.536 -2.418 -8.618 1.00 0.00 39 ALA A C 5
ATOM 2748 O O . ALA A 1 39 ? -7.058 -3.294 -9.339 1.00 0.00 39 ALA A O 5
ATOM 2756 N N . GLY A 1 1 ? -1.163 -16.098 4.959 1.00 0.00 1 GLY A N 6
ATOM 2757 C CA . GLY A 1 1 ? -0.537 -14.954 4.240 1.00 0.00 1 GLY A CA 6
ATOM 2758 C C . GLY A 1 1 ? -1.021 -13.612 4.755 1.00 0.00 1 GLY A C 6
ATOM 2759 O O . GLY A 1 1 ? -1.927 -13.548 5.585 1.00 0.00 1 GLY A O 6
ATOM 2765 N N . SER A 1 2 ? -0.415 -12.538 4.260 1.00 0.00 2 SER A N 6
ATOM 2766 C CA . SER A 1 2 ? -0.789 -11.191 4.675 1.00 0.00 2 SER A CA 6
ATOM 2767 C C . SER A 1 2 ? -0.555 -10.189 3.548 1.00 0.00 2 SER A C 6
ATOM 2768 O O . SER A 1 2 ? 0.418 -10.296 2.802 1.00 0.00 2 SER A O 6
ATOM 2776 N N . CYS A 1 3 ? -1.452 -9.215 3.434 1.00 0.00 3 CYS A N 6
ATOM 2777 C CA . CYS A 1 3 ? -1.344 -8.193 2.402 1.00 0.00 3 CYS A CA 6
ATOM 2778 C C . CYS A 1 3 ? -2.006 -6.897 2.855 1.00 0.00 3 CYS A C 6
ATOM 2779 O O . CYS A 1 3 ? -2.725 -6.870 3.854 1.00 0.00 3 CYS A O 6
ATOM 2786 N N . VAL A 1 4 ? -1.762 -5.827 2.110 1.00 0.00 4 VAL A N 6
ATOM 2787 C CA . VAL A 1 4 ? -2.330 -4.528 2.423 1.00 0.00 4 VAL A CA 6
ATOM 2788 C C . VAL A 1 4 ? -3.682 -4.349 1.723 1.00 0.00 4 VAL A C 6
ATOM 2789 O O . VAL A 1 4 ? -3.795 -4.603 0.531 1.00 0.00 4 VAL A O 6
ATOM 2802 N N . PRO A 1 5 ? -4.729 -3.900 2.440 1.00 0.00 5 PRO A N 6
ATOM 2803 C CA . PRO A 1 5 ? -6.046 -3.702 1.836 1.00 0.00 5 PRO A CA 6
ATOM 2804 C C . PRO A 1 5 ? -6.031 -2.581 0.802 1.00 0.00 5 PRO A C 6
ATOM 2805 O O . PRO A 1 5 ? -5.450 -1.511 1.026 1.00 0.00 5 PRO A O 6
ATOM 2816 N N . VAL A 1 6 ? -6.682 -2.816 -0.333 1.00 0.00 6 VAL A N 6
ATOM 2817 C CA . VAL A 1 6 ? -6.745 -1.823 -1.387 1.00 0.00 6 VAL A CA 6
ATOM 2818 C C . VAL A 1 6 ? -7.379 -0.549 -0.862 1.00 0.00 6 VAL A C 6
ATOM 2819 O O . VAL A 1 6 ? -8.194 -0.584 0.058 1.00 0.00 6 VAL A O 6
ATOM 2832 N N . ASP A 1 7 ? -6.962 0.575 -1.427 1.00 0.00 7 ASP A N 6
ATOM 2833 C CA . ASP A 1 7 ? -7.440 1.879 -1.008 1.00 0.00 7 ASP A CA 6
ATOM 2834 C C . ASP A 1 7 ? -6.830 2.274 0.339 1.00 0.00 7 ASP A C 6
ATOM 2835 O O . ASP A 1 7 ? -7.182 3.312 0.897 1.00 0.00 7 ASP A O 6
ATOM 2844 N N . GLN A 1 8 ? -5.898 1.457 0.860 1.00 0.00 8 GLN A N 6
ATOM 2845 C CA . GLN A 1 8 ? -5.253 1.764 2.125 1.00 0.00 8 GLN A CA 6
ATOM 2846 C C . GLN A 1 8 ? -3.763 2.016 1.913 1.00 0.00 8 GLN A C 6
ATOM 2847 O O . GLN A 1 8 ? -3.181 1.537 0.940 1.00 0.00 8 GLN A O 6
ATOM 2861 N N . PRO A 1 9 ? -3.120 2.785 2.811 1.00 0.00 9 PRO A N 6
ATOM 2862 C CA . PRO A 1 9 ? -1.696 3.098 2.688 1.00 0.00 9 PRO A CA 6
ATOM 2863 C C . PRO A 1 9 ? -0.798 1.879 2.837 1.00 0.00 9 PRO A C 6
ATOM 2864 O O . PRO A 1 9 ? -1.043 1.002 3.666 1.00 0.00 9 PRO A O 6
ATOM 2875 N N . CYS A 1 10 ? 0.251 1.850 2.029 1.00 0.00 10 CYS A N 6
ATOM 2876 C CA . CYS A 1 10 ? 1.217 0.762 2.054 1.00 0.00 10 CYS A CA 6
ATOM 2877 C C . CYS A 1 10 ? 2.634 1.312 2.174 1.00 0.00 10 CYS A C 6
ATOM 2878 O O . CYS A 1 10 ? 2.835 2.522 2.273 1.00 0.00 10 CYS A O 6
ATOM 2885 N N . SER A 1 11 ? 3.608 0.416 2.164 1.00 0.00 11 SER A N 6
ATOM 2886 C CA . SER A 1 11 ? 5.009 0.806 2.272 1.00 0.00 11 SER A CA 6
ATOM 2887 C C . SER A 1 11 ? 5.880 -0.030 1.340 1.00 0.00 11 SER A C 6
ATOM 2888 O O . SER A 1 11 ? 5.481 -1.109 0.902 1.00 0.00 11 SER A O 6
ATOM 2896 N N . LEU A 1 12 ? 7.073 0.475 1.042 1.00 0.00 12 LEU A N 6
ATOM 2897 C CA . LEU A 1 12 ? 8.002 -0.228 0.160 1.00 0.00 12 LEU A CA 6
ATOM 2898 C C . LEU A 1 12 ? 8.719 -1.369 0.885 1.00 0.00 12 LEU A C 6
ATOM 2899 O O . LEU A 1 12 ? 9.315 -2.235 0.246 1.00 0.00 12 LEU A O 6
ATOM 2915 N N . ASN A 1 13 ? 8.664 -1.370 2.218 1.00 0.00 13 ASN A N 6
ATOM 2916 C CA . ASN A 1 13 ? 9.316 -2.409 3.006 1.00 0.00 13 ASN A CA 6
ATOM 2917 C C . ASN A 1 13 ? 8.299 -3.336 3.680 1.00 0.00 13 ASN A C 6
ATOM 2918 O O . ASN A 1 13 ? 8.665 -4.143 4.534 1.00 0.00 13 ASN A O 6
ATOM 2929 N N . THR A 1 14 ? 7.025 -3.222 3.301 1.00 0.00 14 THR A N 6
ATOM 2930 C CA . THR A 1 14 ? 5.982 -4.056 3.883 1.00 0.00 14 THR A CA 6
ATOM 2931 C C . THR A 1 14 ? 5.456 -5.061 2.864 1.00 0.00 14 THR A C 6
ATOM 2932 O O . THR A 1 14 ? 5.947 -5.138 1.738 1.00 0.00 14 THR A O 6
ATOM 2943 N N . GLN A 1 15 ? 4.454 -5.831 3.272 1.00 0.00 15 GLN A N 6
ATOM 2944 C CA . GLN A 1 15 ? 3.852 -6.835 2.407 1.00 0.00 15 GLN A CA 6
ATOM 2945 C C . GLN A 1 15 ? 3.096 -6.178 1.250 1.00 0.00 15 GLN A C 6
ATOM 2946 O O . GLN A 1 15 ? 2.674 -5.027 1.356 1.00 0.00 15 GLN A O 6
ATOM 2960 N N . PRO A 1 16 ? 2.906 -6.900 0.125 1.00 0.00 16 PRO A N 6
ATOM 2961 C CA . PRO A 1 16 ? 2.190 -6.363 -1.037 1.00 0.00 16 PRO A CA 6
ATOM 2962 C C . PRO A 1 16 ? 0.739 -6.031 -0.708 1.00 0.00 16 PRO A C 6
ATOM 2963 O O . PRO A 1 16 ? 0.305 -6.181 0.433 1.00 0.00 16 PRO A O 6
ATOM 2974 N N . CYS A 1 17 ? -0.006 -5.580 -1.711 1.00 0.00 17 CYS A N 6
ATOM 2975 C CA . CYS A 1 17 ? -1.406 -5.227 -1.517 1.00 0.00 17 CYS A CA 6
ATOM 2976 C C . CYS A 1 17 ? -2.308 -6.445 -1.695 1.00 0.00 17 CYS A C 6
ATOM 2977 O O . CYS A 1 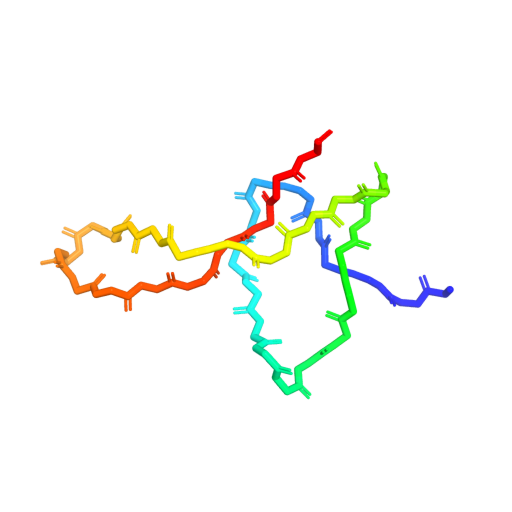17 ? -1.844 -7.538 -2.020 1.00 0.00 17 CYS A O 6
ATOM 2984 N N . CYS A 1 18 ? -3.597 -6.239 -1.470 1.00 0.00 18 CYS A N 6
ATOM 2985 C CA . CYS A 1 18 ? -4.586 -7.300 -1.589 1.00 0.00 18 CYS A CA 6
ATOM 2986 C C . CYS A 1 18 ? -5.380 -7.152 -2.882 1.00 0.00 18 CYS A C 6
ATOM 2987 O O . CYS A 1 18 ? -5.316 -6.119 -3.545 1.00 0.00 18 CYS A O 6
ATOM 2994 N N . ASP A 1 19 ? -6.127 -8.193 -3.236 1.00 0.00 19 ASP A N 6
ATOM 2995 C CA . ASP A 1 19 ? -6.934 -8.179 -4.455 1.00 0.00 19 ASP A CA 6
ATOM 2996 C C . ASP A 1 19 ? -6.079 -7.845 -5.675 1.00 0.00 19 ASP A C 6
ATOM 2997 O O . ASP A 1 19 ? -6.550 -7.223 -6.627 1.00 0.00 19 ASP A O 6
ATOM 3006 N N . ASP A 1 20 ? -4.817 -8.261 -5.632 1.00 0.00 20 ASP A N 6
ATOM 3007 C CA . ASP A 1 20 ? -3.886 -8.010 -6.722 1.00 0.00 20 ASP A CA 6
ATOM 3008 C C . ASP A 1 20 ? -3.660 -6.514 -6.916 1.00 0.00 20 ASP A C 6
ATOM 3009 O O . ASP A 1 20 ? -3.527 -6.036 -8.043 1.00 0.00 20 ASP A O 6
ATOM 3018 N N . ALA A 1 21 ? -3.613 -5.779 -5.809 1.00 0.00 21 ALA A N 6
ATOM 3019 C CA . ALA A 1 21 ? -3.396 -4.337 -5.857 1.00 0.00 21 ALA A CA 6
ATOM 3020 C C . ALA A 1 21 ? -1.914 -4.015 -6.008 1.00 0.00 21 ALA A C 6
ATOM 3021 O O . ALA A 1 21 ? -1.071 -4.911 -6.024 1.00 0.00 21 ALA A O 6
ATOM 3028 N N . THR A 1 22 ? -1.606 -2.728 -6.116 1.00 0.00 22 THR A N 6
ATOM 3029 C CA . THR A 1 22 ? -0.230 -2.283 -6.262 1.00 0.00 22 THR A CA 6
ATOM 3030 C C . THR A 1 22 ? 0.022 -1.033 -5.427 1.00 0.00 22 THR A C 6
ATOM 3031 O O . THR A 1 22 ? -0.826 -0.142 -5.351 1.00 0.00 22 THR A O 6
ATOM 3042 N N . CYS A 1 23 ? 1.195 -0.972 -4.803 1.00 0.00 23 CYS A N 6
ATOM 3043 C CA . CYS A 1 23 ? 1.561 0.173 -3.979 1.00 0.00 23 CYS A CA 6
ATOM 3044 C C . CYS A 1 23 ? 2.024 1.324 -4.870 1.00 0.00 23 CYS A C 6
ATOM 3045 O O . CYS A 1 23 ? 3.059 1.230 -5.529 1.00 0.00 23 CYS A O 6
ATOM 3052 N N . THR A 1 24 ? 1.241 2.399 -4.906 1.00 0.00 24 THR A N 6
ATOM 3053 C CA . THR A 1 24 ? 1.559 3.550 -5.738 1.00 0.00 24 THR A CA 6
ATOM 3054 C C . THR A 1 24 ? 1.722 4.822 -4.909 1.00 0.00 24 THR A C 6
ATOM 3055 O O . THR A 1 24 ? 1.177 4.949 -3.813 1.00 0.00 24 THR A O 6
ATOM 3066 N N . GLN A 1 25 ? 2.467 5.763 -5.476 1.00 0.00 25 GLN A N 6
ATOM 3067 C CA . GLN A 1 25 ? 2.712 7.050 -4.847 1.00 0.00 25 GLN A CA 6
ATOM 3068 C C . GLN A 1 25 ? 1.476 7.941 -4.967 1.00 0.00 25 GLN A C 6
ATOM 3069 O O . GLN A 1 25 ? 0.900 8.079 -6.046 1.00 0.00 25 GLN A O 6
ATOM 3083 N N . GLU A 1 26 ? 1.080 8.541 -3.853 1.00 0.00 26 GLU A N 6
ATOM 3084 C CA . GLU A 1 26 ? -0.083 9.420 -3.828 1.00 0.00 26 GLU A CA 6
ATOM 3085 C C . GLU A 1 26 ? 0.117 10.556 -2.832 1.00 0.00 26 GLU A C 6
ATOM 3086 O O . GLU A 1 26 ? 1.171 10.667 -2.204 1.00 0.00 26 GLU A O 6
ATOM 3098 N N . ARG A 1 27 ? -0.898 11.400 -2.695 1.00 0.00 27 ARG A N 6
ATOM 3099 C CA . ARG A 1 27 ? -0.834 12.534 -1.779 1.00 0.00 27 ARG A CA 6
ATOM 3100 C C . ARG A 1 27 ? -1.802 12.352 -0.613 1.00 0.00 27 ARG A C 6
ATOM 3101 O O . ARG A 1 27 ? -2.880 11.780 -0.771 1.00 0.00 27 ARG A O 6
ATOM 3122 N N . ASN A 1 28 ? -1.407 12.844 0.558 1.00 0.00 28 ASN A N 6
ATOM 3123 C CA . ASN A 1 28 ? -2.238 12.736 1.751 1.00 0.00 28 ASN A CA 6
ATOM 3124 C C . ASN A 1 28 ? -2.838 14.089 2.123 1.00 0.00 28 ASN A C 6
ATOM 3125 O O . ASN A 1 28 ? -2.690 15.067 1.392 1.00 0.00 28 ASN A O 6
ATOM 3136 N N . GLU A 1 29 ? -3.514 14.135 3.268 1.00 0.00 29 GLU A N 6
ATOM 3137 C CA . GLU A 1 29 ? -4.134 15.368 3.738 1.00 0.00 29 GLU A CA 6
ATOM 3138 C C . GLU A 1 29 ? -3.075 16.397 4.117 1.00 0.00 29 GLU A C 6
ATOM 3139 O O . GLU A 1 29 ? -3.289 17.602 3.980 1.00 0.00 29 GLU A O 6
ATOM 3151 N N . ASN A 1 30 ? -1.932 15.915 4.595 1.00 0.00 30 ASN A N 6
ATOM 3152 C CA . ASN A 1 30 ? -0.841 16.795 4.993 1.00 0.00 30 ASN A CA 6
ATOM 3153 C C . ASN A 1 30 ? -0.171 17.422 3.773 1.00 0.00 30 ASN A C 6
ATOM 3154 O O . ASN A 1 30 ? 0.355 18.532 3.846 1.00 0.00 30 ASN A O 6
ATOM 3165 N N . GLY A 1 31 ? -0.196 16.705 2.654 1.00 0.00 31 GLY A N 6
ATOM 3166 C CA . GLY A 1 31 ? 0.412 17.213 1.437 1.00 0.00 31 GLY A CA 6
ATOM 3167 C C . GLY A 1 31 ? 1.774 16.603 1.147 1.00 0.00 31 GLY A C 6
ATOM 3168 O O . GLY A 1 31 ? 2.513 17.106 0.301 1.00 0.00 31 GLY A O 6
ATOM 3172 N N . HIS A 1 32 ? 2.108 15.516 1.840 1.00 0.00 32 HIS A N 6
ATOM 3173 C CA . HIS A 1 32 ? 3.387 14.847 1.637 1.00 0.00 32 HIS A CA 6
ATOM 3174 C C . HIS A 1 32 ? 3.202 13.594 0.786 1.00 0.00 32 HIS A C 6
ATOM 3175 O O . HIS A 1 32 ? 2.112 13.024 0.736 1.00 0.00 32 HIS A O 6
ATOM 3190 N N . THR A 1 33 ? 4.269 13.168 0.117 1.00 0.00 33 THR A N 6
ATOM 3191 C CA . THR A 1 33 ? 4.205 11.982 -0.728 1.00 0.00 33 THR A CA 6
ATOM 3192 C C . THR A 1 33 ? 4.010 10.727 0.113 1.00 0.00 33 THR A C 6
ATOM 3193 O O . THR A 1 33 ? 4.739 10.489 1.075 1.00 0.00 33 THR A O 6
ATOM 3204 N N . VAL A 1 34 ? 3.020 9.927 -0.262 1.00 0.00 34 VAL A N 6
ATOM 3205 C CA . VAL A 1 34 ? 2.722 8.692 0.449 1.00 0.00 34 VAL A CA 6
ATOM 3206 C C . VAL A 1 34 ? 2.514 7.543 -0.527 1.00 0.00 34 VAL A C 6
ATOM 3207 O O . VAL A 1 34 ? 2.486 7.743 -1.739 1.00 0.00 34 VAL A O 6
ATOM 3220 N N . TYR A 1 35 ? 2.370 6.339 0.009 1.00 0.00 35 TYR A N 6
ATOM 3221 C CA . TYR A 1 35 ? 2.164 5.155 -0.817 1.00 0.00 35 TYR A CA 6
ATOM 3222 C C . TYR A 1 35 ? 0.847 4.475 -0.457 1.00 0.00 35 TYR A C 6
ATOM 3223 O O . TYR A 1 35 ? 0.602 4.155 0.705 1.00 0.00 35 TYR A O 6
ATOM 3241 N N . TYR A 1 36 ? -0.003 4.263 -1.460 1.00 0.00 36 TYR A N 6
ATOM 3242 C CA . TYR A 1 36 ? -1.299 3.628 -1.239 1.00 0.00 36 TYR A CA 6
ATOM 3243 C C . TYR A 1 36 ? -1.474 2.397 -2.122 1.00 0.00 36 TYR A C 6
ATOM 3244 O O . TYR A 1 36 ? -0.723 2.188 -3.075 1.00 0.00 36 TYR A O 6
ATOM 3262 N N . CYS A 1 37 ? -2.473 1.584 -1.792 1.00 0.00 37 CYS A N 6
ATOM 3263 C CA . CYS A 1 37 ? -2.757 0.365 -2.548 1.00 0.00 37 CYS A CA 6
ATOM 3264 C C . CYS A 1 37 ? -3.925 0.579 -3.502 1.00 0.00 37 CYS A C 6
ATOM 3265 O O . CYS A 1 37 ? -4.954 1.143 -3.127 1.00 0.00 37 CYS A O 6
ATOM 3272 N N . ARG A 1 38 ? -3.754 0.129 -4.741 1.00 0.00 38 ARG A N 6
ATOM 3273 C CA . ARG A 1 38 ? -4.787 0.273 -5.757 1.00 0.00 38 ARG A CA 6
ATOM 3274 C C . ARG A 1 38 ? -5.037 -1.051 -6.467 1.00 0.00 38 ARG A C 6
ATOM 3275 O O . ARG A 1 38 ? -4.108 -1.693 -6.957 1.00 0.00 38 ARG A O 6
ATOM 3296 N N . ALA A 1 39 ? -6.301 -1.452 -6.517 1.00 0.00 39 ALA A N 6
ATOM 3297 C CA . ALA A 1 39 ? -6.683 -2.700 -7.167 1.00 0.00 39 ALA A CA 6
ATOM 3298 C C . ALA A 1 39 ? -6.547 -2.593 -8.681 1.00 0.00 39 ALA A C 6
ATOM 3299 O O . ALA A 1 39 ? -5.590 -3.179 -9.231 1.00 0.00 39 ALA A O 6
ATOM 3307 N N . GLY A 1 1 ? 0.096 -16.079 4.796 1.00 0.00 1 GLY A N 7
ATOM 3308 C CA . GLY A 1 1 ? 0.583 -14.801 4.207 1.00 0.00 1 GLY A CA 7
ATOM 3309 C C . GLY A 1 1 ? -0.350 -13.639 4.490 1.00 0.00 1 GLY A C 7
ATOM 3310 O O . GLY A 1 1 ? -1.522 -13.838 4.806 1.00 0.00 1 GLY A O 7
ATOM 3316 N N . SER A 1 2 ? 0.173 -12.423 4.376 1.00 0.00 2 SER A N 7
ATOM 3317 C CA . SER A 1 2 ? -0.619 -11.223 4.623 1.00 0.00 2 SER A CA 7
ATOM 3318 C C . SER A 1 2 ? -0.439 -10.212 3.496 1.00 0.00 2 SER A C 7
ATOM 3319 O O . SER A 1 2 ? 0.544 -10.258 2.757 1.00 0.00 2 SER A O 7
ATOM 3327 N N . CYS A 1 3 ? -1.394 -9.296 3.371 1.00 0.00 3 CYS A N 7
ATOM 3328 C CA . CYS A 1 3 ? -1.339 -8.272 2.336 1.00 0.00 3 CYS A CA 7
ATOM 3329 C C . CYS A 1 3 ? -2.031 -6.995 2.800 1.00 0.00 3 CYS A C 7
ATOM 3330 O O . CYS A 1 3 ? -2.760 -6.994 3.792 1.00 0.00 3 CYS A O 7
ATOM 3337 N N . VAL A 1 4 ? -1.796 -5.910 2.072 1.00 0.00 4 VAL A N 7
ATOM 3338 C CA . VAL A 1 4 ? -2.390 -4.624 2.395 1.00 0.00 4 VAL A CA 7
ATOM 3339 C C . VAL A 1 4 ? -3.733 -4.454 1.678 1.00 0.00 4 VAL A C 7
ATOM 3340 O O . VAL A 1 4 ? -3.824 -4.685 0.478 1.00 0.00 4 VAL A O 7
ATOM 3353 N N . PRO A 1 5 ? -4.799 -4.036 2.388 1.00 0.00 5 PRO A N 7
ATOM 3354 C CA . PRO A 1 5 ? -6.109 -3.844 1.765 1.00 0.00 5 PRO A CA 7
ATOM 3355 C C . PRO A 1 5 ? -6.096 -2.701 0.755 1.00 0.00 5 PRO A C 7
ATOM 3356 O O . PRO A 1 5 ? -5.529 -1.632 1.009 1.00 0.00 5 PRO A O 7
ATOM 3367 N N . VAL A 1 6 ? -6.734 -2.918 -0.391 1.00 0.00 6 VAL A N 7
ATOM 3368 C CA . VAL A 1 6 ? -6.797 -1.902 -1.423 1.00 0.00 6 VAL A CA 7
ATOM 3369 C C . VAL A 1 6 ? -7.444 -0.644 -0.871 1.00 0.00 6 VAL A C 7
ATOM 3370 O O . VAL A 1 6 ? -8.264 -0.708 0.043 1.00 0.00 6 VAL A O 7
ATOM 3383 N N . ASP A 1 7 ? -7.037 0.497 -1.408 1.00 0.00 7 ASP A N 7
ATOM 3384 C CA . ASP A 1 7 ? -7.529 1.785 -0.961 1.00 0.00 7 ASP A CA 7
ATOM 3385 C C . ASP A 1 7 ? -6.928 2.153 0.398 1.00 0.00 7 ASP A C 7
ATOM 3386 O O . ASP A 1 7 ? -7.294 3.174 0.980 1.00 0.00 7 ASP A O 7
ATOM 3395 N N . GLN A 1 8 ? -5.989 1.333 0.903 1.00 0.00 8 GLN A N 7
ATOM 3396 C CA . GLN A 1 8 ? -5.353 1.617 2.178 1.00 0.00 8 GLN A CA 7
ATOM 3397 C C . GLN A 1 8 ? -3.864 1.884 1.977 1.00 0.00 8 GLN A C 7
ATOM 3398 O O . GLN A 1 8 ? -3.274 1.428 0.998 1.00 0.00 8 GLN A O 7
ATOM 3412 N N . PRO A 1 9 ? -3.230 2.639 2.893 1.00 0.00 9 PRO A N 7
ATOM 3413 C CA . PRO A 1 9 ? -1.808 2.965 2.783 1.00 0.00 9 PRO A CA 7
ATOM 3414 C C . PRO A 1 9 ? -0.901 1.751 2.913 1.00 0.00 9 PRO A C 7
ATOM 3415 O O . PRO A 1 9 ? -1.143 0.856 3.723 1.00 0.00 9 PRO A O 7
ATOM 3426 N N . CYS A 1 10 ? 0.154 1.749 2.114 1.00 0.00 10 CYS A N 7
ATOM 3427 C CA . CYS A 1 10 ? 1.132 0.669 2.126 1.00 0.00 10 CYS A CA 7
ATOM 3428 C C . CYS A 1 10 ? 2.542 1.234 2.245 1.00 0.00 10 CYS A C 7
ATOM 3429 O O . CYS A 1 10 ? 2.729 2.445 2.356 1.00 0.00 10 CYS A O 7
ATOM 3436 N N . SER A 1 11 ? 3.528 0.349 2.222 1.00 0.00 11 SER A N 7
ATOM 3437 C CA . SER A 1 11 ? 4.923 0.758 2.326 1.00 0.00 11 SER A CA 7
ATOM 3438 C C . SER A 1 11 ? 5.795 -0.022 1.349 1.00 0.00 11 SER A C 7
ATOM 3439 O O . SER A 1 11 ? 5.463 -1.142 0.959 1.00 0.00 11 SER A O 7
ATOM 3447 N N . LEU A 1 12 ? 6.911 0.580 0.958 1.00 0.00 12 LEU A N 7
ATOM 3448 C CA . LEU A 1 12 ? 7.838 -0.051 0.024 1.00 0.00 12 LEU A CA 7
ATOM 3449 C C . LEU A 1 12 ? 8.579 -1.220 0.673 1.00 0.00 12 LEU A C 7
ATOM 3450 O O . LEU A 1 12 ? 9.066 -2.114 -0.020 1.00 0.00 12 LEU A O 7
ATOM 3466 N N . ASN A 1 13 ? 8.666 -1.212 2.001 1.00 0.00 13 ASN A N 7
ATOM 3467 C CA . ASN A 1 13 ? 9.351 -2.274 2.727 1.00 0.00 13 ASN A CA 7
ATOM 3468 C C . ASN A 1 13 ? 8.365 -3.203 3.441 1.00 0.00 13 ASN A C 7
ATOM 3469 O O . ASN A 1 13 ? 8.772 -4.033 4.253 1.00 0.00 13 ASN A O 7
ATOM 3480 N N . THR A 1 14 ? 7.072 -3.067 3.142 1.00 0.00 14 THR A N 7
ATOM 3481 C CA . THR A 1 14 ? 6.058 -3.903 3.766 1.00 0.00 14 THR A CA 7
ATOM 3482 C C . THR A 1 14 ? 5.512 -4.928 2.777 1.00 0.00 14 THR A C 7
ATOM 3483 O O . THR A 1 14 ? 5.969 -5.012 1.637 1.00 0.00 14 THR A O 7
ATOM 3494 N N . GLN A 1 15 ? 4.533 -5.705 3.225 1.00 0.00 15 GLN A N 7
ATOM 3495 C CA . GLN A 1 15 ? 3.919 -6.727 2.390 1.00 0.00 15 GLN A CA 7
ATOM 3496 C C . GLN A 1 15 ? 3.143 -6.097 1.231 1.00 0.00 15 GLN A C 7
ATOM 3497 O O . GLN A 1 15 ? 2.713 -4.947 1.320 1.00 0.00 15 GLN A O 7
ATOM 3511 N N . PRO A 1 16 ? 2.944 -6.843 0.122 1.00 0.00 16 PRO A N 7
ATOM 3512 C CA . PRO A 1 16 ? 2.210 -6.334 -1.043 1.00 0.00 16 PRO A CA 7
ATOM 3513 C C . PRO A 1 16 ? 0.754 -6.028 -0.711 1.00 0.00 16 PRO A C 7
ATOM 3514 O O . PRO A 1 16 ? 0.327 -6.169 0.435 1.00 0.00 16 PRO A O 7
ATOM 3525 N N . CYS A 1 17 ? -0.005 -5.607 -1.717 1.00 0.00 17 CYS A N 7
ATOM 3526 C CA . CYS A 1 17 ? -1.412 -5.283 -1.523 1.00 0.00 17 CYS A CA 7
ATOM 3527 C C . CYS A 1 17 ? -2.292 -6.512 -1.723 1.00 0.00 17 CYS A C 7
ATOM 3528 O O . CYS A 1 17 ? -1.809 -7.594 -2.053 1.00 0.00 17 CYS A O 7
ATOM 3535 N N . CYS A 1 18 ? -3.587 -6.327 -1.510 1.00 0.00 18 CYS A N 7
ATOM 3536 C CA . CYS A 1 18 ? -4.560 -7.403 -1.652 1.00 0.00 18 CYS A CA 7
ATOM 3537 C C . CYS A 1 18 ? -5.341 -7.255 -2.953 1.00 0.00 18 CYS A C 7
ATOM 3538 O O . CYS A 1 18 ? -5.286 -6.215 -3.607 1.00 0.00 18 CYS A O 7
ATOM 3545 N N . ASP A 1 19 ? -6.069 -8.303 -3.321 1.00 0.00 19 ASP A N 7
ATOM 3546 C CA . ASP A 1 19 ? -6.866 -8.293 -4.547 1.00 0.00 19 ASP A CA 7
ATOM 3547 C C . ASP A 1 19 ? -6.007 -7.938 -5.760 1.00 0.00 19 ASP A C 7
ATOM 3548 O O . ASP A 1 19 ? -6.488 -7.337 -6.720 1.00 0.00 19 ASP A O 7
ATOM 3557 N N . ASP A 1 20 ? -4.733 -8.314 -5.704 1.00 0.00 20 ASP A N 7
ATOM 3558 C CA . ASP A 1 20 ? -3.798 -8.037 -6.790 1.00 0.00 20 ASP A CA 7
ATOM 3559 C C . ASP A 1 20 ? -3.588 -6.536 -6.959 1.00 0.00 20 ASP A C 7
ATOM 3560 O O . ASP A 1 20 ? -3.445 -6.040 -8.078 1.00 0.00 20 ASP A O 7
ATOM 3569 N N . ALA A 1 21 ? -3.563 -5.818 -5.841 1.00 0.00 21 ALA A N 7
ATOM 3570 C CA . ALA A 1 21 ? -3.361 -4.373 -5.868 1.00 0.00 21 ALA A CA 7
ATOM 3571 C C . ALA A 1 21 ? -1.883 -4.032 -6.001 1.00 0.00 21 ALA A C 7
ATOM 3572 O O . ALA A 1 21 ? -1.027 -4.917 -5.995 1.00 0.00 21 ALA A O 7
ATOM 3579 N N . THR A 1 22 ? -1.590 -2.743 -6.120 1.00 0.00 22 THR A N 7
ATOM 3580 C CA . THR A 1 22 ? -0.220 -2.281 -6.251 1.00 0.00 22 THR A CA 7
ATOM 3581 C C . THR A 1 22 ? 0.014 -1.041 -5.396 1.00 0.00 22 THR A C 7
ATOM 3582 O O . THR A 1 22 ? -0.839 -0.154 -5.324 1.00 0.00 22 THR A O 7
ATOM 3593 N N . CYS A 1 23 ? 1.176 -0.983 -4.756 1.00 0.00 23 CYS A N 7
ATOM 3594 C CA . CYS A 1 23 ? 1.526 0.151 -3.913 1.00 0.00 23 CYS A CA 7
ATOM 3595 C C . CYS A 1 23 ? 1.997 1.313 -4.785 1.00 0.00 23 CYS A C 7
ATOM 3596 O O . CYS A 1 23 ? 3.043 1.229 -5.430 1.00 0.00 23 CYS A O 7
ATOM 3603 N N . THR A 1 24 ? 1.209 2.383 -4.823 1.00 0.00 24 THR A N 7
ATOM 3604 C CA . THR A 1 24 ? 1.537 3.544 -5.640 1.00 0.00 24 THR A CA 7
ATOM 3605 C C . THR A 1 24 ? 1.730 4.797 -4.792 1.00 0.00 24 THR A C 7
ATOM 3606 O O . THR A 1 24 ? 1.198 4.916 -3.689 1.00 0.00 24 THR A O 7
ATOM 3617 N N . GLN A 1 25 ? 2.485 5.733 -5.349 1.00 0.00 25 GLN A N 7
ATOM 3618 C CA . GLN A 1 25 ? 2.759 7.003 -4.701 1.00 0.00 25 GLN A CA 7
ATOM 3619 C C . GLN A 1 25 ? 1.546 7.925 -4.820 1.00 0.00 25 GLN A C 7
ATOM 3620 O O . GLN A 1 25 ? 0.989 8.099 -5.903 1.00 0.00 25 GLN A O 7
ATOM 3634 N N . GLU A 1 26 ? 1.146 8.511 -3.699 1.00 0.00 26 GLU A N 7
ATOM 3635 C CA . GLU A 1 26 ? 0.002 9.413 -3.673 1.00 0.00 26 GLU A CA 7
ATOM 3636 C C . GLU A 1 26 ? 0.238 10.563 -2.700 1.00 0.00 26 GLU A C 7
ATOM 3637 O O . GLU A 1 26 ? 1.307 10.674 -2.100 1.00 0.00 26 GLU A O 7
ATOM 3649 N N . ARG A 1 27 ? -0.766 11.418 -2.553 1.00 0.00 27 ARG A N 7
ATOM 3650 C CA . ARG A 1 27 ? -0.674 12.565 -1.658 1.00 0.00 27 ARG A CA 7
ATOM 3651 C C . ARG A 1 27 ? -1.662 12.437 -0.503 1.00 0.00 27 ARG A C 7
ATOM 3652 O O . ARG A 1 27 ? -2.755 11.894 -0.667 1.00 0.00 27 ARG A O 7
ATOM 3673 N N . ASN A 1 28 ? -1.273 12.941 0.665 1.00 0.00 28 ASN A N 7
ATOM 3674 C CA . ASN A 1 28 ? -2.130 12.882 1.845 1.00 0.00 28 ASN A CA 7
ATOM 3675 C C . ASN A 1 28 ? -2.726 14.254 2.153 1.00 0.00 28 ASN A C 7
ATOM 3676 O O . ASN A 1 28 ? -2.587 15.192 1.368 1.00 0.00 28 ASN A O 7
ATOM 3687 N N . GLU A 1 29 ? -3.390 14.362 3.299 1.00 0.00 29 GLU A N 7
ATOM 3688 C CA . GLU A 1 29 ? -4.006 15.619 3.708 1.00 0.00 29 GLU A CA 7
ATOM 3689 C C . GLU A 1 29 ? -2.960 16.719 3.861 1.00 0.00 29 GLU A C 7
ATOM 3690 O O . GLU A 1 29 ? -3.166 17.849 3.420 1.00 0.00 29 GLU A O 7
ATOM 3702 N N . ASN A 1 30 ? -1.839 16.381 4.490 1.00 0.00 30 ASN A N 7
ATOM 3703 C CA . ASN A 1 30 ? -0.761 17.342 4.701 1.00 0.00 30 ASN A CA 7
ATOM 3704 C C . ASN A 1 30 ? -0.118 17.745 3.377 1.00 0.00 30 ASN A C 7
ATOM 3705 O O . ASN A 1 30 ? 0.388 18.859 3.236 1.00 0.00 30 ASN A O 7
ATOM 3716 N N . GLY A 1 31 ? -0.140 16.835 2.408 1.00 0.00 31 GLY A N 7
ATOM 3717 C CA . GLY A 1 31 ? 0.445 17.119 1.109 1.00 0.00 31 GLY A CA 7
ATOM 3718 C C . GLY A 1 31 ? 1.771 16.409 0.875 1.00 0.00 31 GLY A C 7
ATOM 3719 O O . GLY A 1 31 ? 2.401 16.603 -0.164 1.00 0.00 31 GLY A O 7
ATOM 3723 N N . HIS A 1 32 ? 2.199 15.586 1.831 1.00 0.00 32 HIS A N 7
ATOM 3724 C CA . HIS A 1 32 ? 3.454 14.856 1.700 1.00 0.00 32 HIS A CA 7
ATOM 3725 C C . HIS A 1 32 ? 3.255 13.593 0.869 1.00 0.00 32 HIS A C 7
ATOM 3726 O O . HIS A 1 32 ? 2.145 13.070 0.775 1.00 0.00 32 HIS A O 7
ATOM 3741 N N . THR A 1 33 ? 4.334 13.107 0.263 1.00 0.00 33 THR A N 7
ATOM 3742 C CA . THR A 1 33 ? 4.265 11.906 -0.560 1.00 0.00 33 THR A CA 7
ATOM 3743 C C . THR A 1 33 ? 3.973 10.676 0.290 1.00 0.00 33 THR A C 7
ATOM 3744 O O . THR A 1 33 ? 4.618 10.447 1.314 1.00 0.00 33 THR A O 7
ATOM 3755 N N . VAL A 1 34 ? 2.998 9.888 -0.145 1.00 0.00 34 VAL A N 7
ATOM 3756 C CA . VAL A 1 34 ? 2.617 8.678 0.569 1.00 0.00 34 VAL A CA 7
ATOM 3757 C C . VAL A 1 34 ? 2.469 7.507 -0.393 1.00 0.00 34 VAL A C 7
ATOM 3758 O O . VAL A 1 34 ? 2.558 7.673 -1.607 1.00 0.00 34 VAL A O 7
ATOM 3771 N N . TYR A 1 35 ? 2.246 6.323 0.160 1.00 0.00 35 TYR A N 7
ATOM 3772 C CA . TYR A 1 35 ? 2.084 5.121 -0.648 1.00 0.00 35 TYR A CA 7
ATOM 3773 C C . TYR A 1 35 ? 0.769 4.424 -0.314 1.00 0.00 35 TYR A C 7
ATOM 3774 O O . TYR A 1 35 ? 0.509 4.095 0.844 1.00 0.00 35 TYR A O 7
ATOM 3792 N N . TYR A 1 36 ? -0.065 4.211 -1.329 1.00 0.00 36 TYR A N 7
ATOM 3793 C CA . TYR A 1 36 ? -1.358 3.563 -1.130 1.00 0.00 36 TYR A CA 7
ATOM 3794 C C . TYR A 1 36 ? -1.525 2.350 -2.041 1.00 0.00 36 TYR A C 7
ATOM 3795 O O . TYR A 1 36 ? -0.764 2.160 -2.990 1.00 0.00 36 TYR A O 7
ATOM 3813 N N . CYS A 1 37 ? -2.528 1.532 -1.736 1.00 0.00 37 CYS A N 7
ATOM 3814 C CA . CYS A 1 37 ? -2.809 0.328 -2.514 1.00 0.00 37 CYS A CA 7
ATOM 3815 C C . CYS A 1 37 ? -3.972 0.557 -3.470 1.00 0.00 37 CYS A C 7
ATOM 3816 O O . CYS A 1 37 ? -5.009 1.098 -3.087 1.00 0.00 37 CYS A O 7
ATOM 3823 N N . ARG A 1 38 ? -3.788 0.144 -4.720 1.00 0.00 38 ARG A N 7
ATOM 3824 C CA . ARG A 1 38 ? -4.816 0.305 -5.738 1.00 0.00 38 ARG A CA 7
ATOM 3825 C C . ARG A 1 38 ? -5.065 -1.008 -6.467 1.00 0.00 38 ARG A C 7
ATOM 3826 O O . ARG A 1 38 ? -4.135 -1.643 -6.964 1.00 0.00 38 ARG A O 7
ATOM 3847 N N . ALA A 1 39 ? -6.327 -1.409 -6.522 1.00 0.00 39 ALA A N 7
ATOM 3848 C CA . ALA A 1 39 ? -6.708 -2.649 -7.187 1.00 0.00 39 ALA A CA 7
ATOM 3849 C C . ALA A 1 39 ? -6.533 -2.538 -8.698 1.00 0.00 39 ALA A C 7
ATOM 3850 O O . ALA A 1 39 ? -5.635 -3.217 -9.240 1.00 0.00 39 ALA A O 7
ATOM 3858 N N . GLY A 1 1 ? -1.637 -15.970 4.374 1.00 0.00 1 GLY A N 8
ATOM 3859 C CA . GLY A 1 1 ? -0.959 -14.855 3.656 1.00 0.00 1 GLY A CA 8
ATOM 3860 C C . GLY A 1 1 ? -1.473 -13.494 4.081 1.00 0.00 1 GLY A C 8
ATOM 3861 O O . GLY A 1 1 ? -2.676 -13.304 4.255 1.00 0.00 1 GLY A O 8
ATOM 3867 N N . SER A 1 2 ? -0.558 -12.545 4.250 1.00 0.00 2 SER A N 8
ATOM 3868 C CA . SER A 1 2 ? -0.925 -11.193 4.658 1.00 0.00 2 SER A CA 8
ATOM 3869 C C . SER A 1 2 ? -0.665 -10.196 3.535 1.00 0.00 2 SER A C 8
ATOM 3870 O O . SER A 1 2 ? 0.306 -10.323 2.789 1.00 0.00 2 SER A O 8
ATOM 3878 N N . CYS A 1 3 ? -1.537 -9.200 3.422 1.00 0.00 3 CYS A N 8
ATOM 3879 C CA . CYS A 1 3 ? -1.404 -8.177 2.394 1.00 0.00 3 CYS A CA 8
ATOM 3880 C C . CYS A 1 3 ? -2.034 -6.867 2.852 1.00 0.00 3 CYS A C 8
ATOM 3881 O O . CYS A 1 3 ? -2.752 -6.826 3.851 1.00 0.00 3 CYS A O 8
ATOM 3888 N N . VAL A 1 4 ? -1.762 -5.801 2.112 1.00 0.00 4 VAL A N 8
ATOM 3889 C CA . VAL A 1 4 ? -2.297 -4.489 2.429 1.00 0.00 4 VAL A CA 8
ATOM 3890 C C . VAL A 1 4 ? -3.649 -4.278 1.741 1.00 0.00 4 VAL A C 8
ATOM 3891 O O . VAL A 1 4 ? -3.777 -4.525 0.547 1.00 0.00 4 VAL A O 8
ATOM 3904 N N . PRO A 1 5 ? -4.679 -3.809 2.469 1.00 0.00 5 PRO A N 8
ATOM 3905 C CA . PRO A 1 5 ? -5.996 -3.578 1.874 1.00 0.00 5 PRO A CA 8
ATOM 3906 C C . PRO A 1 5 ? -5.965 -2.447 0.852 1.00 0.00 5 PRO A C 8
ATOM 3907 O O . PRO A 1 5 ? -5.364 -1.392 1.085 1.00 0.00 5 PRO A O 8
ATOM 3918 N N . VAL A 1 6 ? -6.626 -2.659 -0.282 1.00 0.00 6 VAL A N 8
ATOM 3919 C CA . VAL A 1 6 ? -6.676 -1.654 -1.325 1.00 0.00 6 VAL A CA 8
ATOM 3920 C C . VAL A 1 6 ? -7.280 -0.373 -0.781 1.00 0.00 6 VAL A C 8
ATOM 3921 O O . VAL A 1 6 ? -8.089 -0.403 0.145 1.00 0.00 6 VAL A O 8
ATOM 3934 N N . ASP A 1 7 ? -6.848 0.749 -1.337 1.00 0.00 7 ASP A N 8
ATOM 3935 C CA . ASP A 1 7 ? -7.297 2.057 -0.901 1.00 0.00 7 ASP A CA 8
ATOM 3936 C C . ASP A 1 7 ? -6.663 2.429 0.442 1.00 0.00 7 ASP A C 8
ATOM 3937 O O . ASP A 1 7 ? -6.988 3.470 1.013 1.00 0.00 7 ASP A O 8
ATOM 3946 N N . GLN A 1 8 ? -5.741 1.590 0.946 1.00 0.00 8 GLN A N 8
ATOM 3947 C CA . GLN A 1 8 ? -5.076 1.876 2.205 1.00 0.00 8 GLN A CA 8
ATOM 3948 C C . GLN A 1 8 ? -3.581 2.088 1.980 1.00 0.00 8 GLN A C 8
ATOM 3949 O O . GLN A 1 8 ? -3.021 1.592 1.002 1.00 0.00 8 GLN A O 8
ATOM 3963 N N . PRO A 1 9 ? -2.910 2.841 2.870 1.00 0.00 9 PRO A N 8
ATOM 3964 C CA . PRO A 1 9 ? -1.479 3.116 2.736 1.00 0.00 9 PRO A CA 8
ATOM 3965 C C . PRO A 1 9 ? -0.615 1.872 2.866 1.00 0.00 9 PRO A C 8
ATOM 3966 O O . PRO A 1 9 ? -0.882 0.993 3.686 1.00 0.00 9 PRO A O 8
ATOM 3977 N N . CYS A 1 10 ? 0.429 1.823 2.055 1.00 0.00 10 CYS A N 8
ATOM 3978 C CA . CYS A 1 10 ? 1.364 0.707 2.063 1.00 0.00 10 CYS A CA 8
ATOM 3979 C C . CYS A 1 10 ? 2.796 1.211 2.194 1.00 0.00 10 CYS A C 8
ATOM 3980 O O . CYS A 1 10 ? 3.034 2.413 2.310 1.00 0.00 10 CYS A O 8
ATOM 3987 N N . SER A 1 11 ? 3.743 0.284 2.172 1.00 0.00 11 SER A N 8
ATOM 3988 C CA . SER A 1 11 ? 5.155 0.628 2.284 1.00 0.00 11 SER A CA 8
ATOM 3989 C C . SER A 1 11 ? 6.001 -0.238 1.357 1.00 0.00 11 SER A C 8
ATOM 3990 O O . SER A 1 11 ? 5.570 -1.308 0.927 1.00 0.00 11 SER A O 8
ATOM 3998 N N . LEU A 1 12 ? 7.207 0.230 1.054 1.00 0.00 12 LEU A N 8
ATOM 3999 C CA . LEU A 1 12 ? 8.113 -0.505 0.176 1.00 0.00 12 LEU A CA 8
ATOM 4000 C C . LEU A 1 12 ? 8.798 -1.661 0.909 1.00 0.00 12 LEU A C 8
ATOM 4001 O O . LEU A 1 12 ? 9.363 -2.553 0.275 1.00 0.00 12 LEU A O 8
ATOM 4017 N N . ASN A 1 13 ? 8.750 -1.649 2.242 1.00 0.00 13 ASN A N 8
ATOM 4018 C CA . ASN A 1 13 ? 9.370 -2.703 3.036 1.00 0.00 13 ASN A CA 8
ATOM 4019 C C . ASN A 1 13 ? 8.325 -3.602 3.704 1.00 0.00 13 ASN A C 8
ATOM 4020 O O . ASN A 1 13 ? 8.665 -4.417 4.561 1.00 0.00 13 ASN A O 8
ATOM 4031 N N . THR A 1 14 ? 7.057 -3.456 3.317 1.00 0.00 14 THR A N 8
ATOM 4032 C CA . THR A 1 14 ? 5.989 -4.263 3.893 1.00 0.00 14 THR A CA 8
ATOM 4033 C C . THR A 1 14 ? 5.446 -5.255 2.871 1.00 0.00 14 THR A C 8
ATOM 4034 O O . THR A 1 14 ? 5.969 -5.374 1.764 1.00 0.00 14 THR A O 8
ATOM 4045 N N . GLN A 1 15 ? 4.392 -5.967 3.253 1.00 0.00 15 GLN A N 8
ATOM 4046 C CA . GLN A 1 15 ? 3.770 -6.951 2.379 1.00 0.00 15 GLN A CA 8
ATOM 4047 C C . GLN A 1 15 ? 3.031 -6.269 1.226 1.00 0.00 15 GLN A C 8
ATOM 4048 O O . GLN A 1 15 ? 2.628 -5.112 1.343 1.00 0.00 15 GLN A O 8
ATOM 4062 N N . PRO A 1 16 ? 2.835 -6.975 0.092 1.00 0.00 16 PRO A N 8
ATOM 4063 C CA . PRO A 1 16 ? 2.134 -6.413 -1.068 1.00 0.00 16 PRO A CA 8
ATOM 4064 C C . PRO A 1 16 ? 0.693 -6.047 -0.736 1.00 0.00 16 PRO A C 8
ATOM 4065 O O . PRO A 1 16 ? 0.254 -6.197 0.403 1.00 0.00 16 PRO A O 8
ATOM 4076 N N . CYS A 1 17 ? -0.041 -5.566 -1.734 1.00 0.00 17 CYS A N 8
ATOM 4077 C CA . CYS A 1 17 ? -1.432 -5.181 -1.536 1.00 0.00 17 CYS A CA 8
ATOM 4078 C C . CYS A 1 17 ? -2.363 -6.375 -1.716 1.00 0.00 17 CYS A C 8
ATOM 4079 O O . CYS A 1 17 ? -1.928 -7.475 -2.056 1.00 0.00 17 CYS A O 8
ATOM 4086 N N . CYS A 1 18 ? -3.646 -6.143 -1.473 1.00 0.00 18 CYS A N 8
ATOM 4087 C CA . CYS A 1 18 ? -4.660 -7.181 -1.592 1.00 0.00 18 CYS A CA 8
ATOM 4088 C C . CYS A 1 18 ? -5.468 -7.003 -2.872 1.00 0.00 18 CYS A C 8
ATOM 4089 O O . CYS A 1 18 ? -5.390 -5.967 -3.529 1.00 0.00 18 CYS A O 8
ATOM 4096 N N . ASP A 1 19 ? -6.245 -8.022 -3.223 1.00 0.00 19 ASP A N 8
ATOM 4097 C CA . ASP A 1 19 ? -7.072 -7.979 -4.428 1.00 0.00 19 ASP A CA 8
ATOM 4098 C C . ASP A 1 19 ? -6.232 -7.657 -5.662 1.00 0.00 19 ASP A C 8
ATOM 4099 O O . ASP A 1 19 ? -6.712 -7.035 -6.610 1.00 0.00 19 ASP A O 8
ATOM 4108 N N . ASP A 1 20 ? -4.973 -8.086 -5.640 1.00 0.00 20 ASP A N 8
ATOM 4109 C CA . ASP A 1 20 ? -4.057 -7.847 -6.750 1.00 0.00 20 ASP A CA 8
ATOM 4110 C C . ASP A 1 20 ? -3.786 -6.356 -6.925 1.00 0.00 20 ASP A C 8
ATOM 4111 O O . ASP A 1 20 ? -3.648 -5.867 -8.047 1.00 0.00 20 ASP A O 8
ATOM 4120 N N . ALA A 1 21 ? -3.705 -5.639 -5.809 1.00 0.00 21 ALA A N 8
ATOM 4121 C CA . ALA A 1 21 ? -3.443 -4.204 -5.841 1.00 0.00 21 ALA A CA 8
ATOM 4122 C C . ALA A 1 21 ? -1.952 -3.928 -5.984 1.00 0.00 21 ALA A C 8
ATOM 4123 O O . ALA A 1 21 ? -1.136 -4.850 -5.999 1.00 0.00 21 ALA A O 8
ATOM 4130 N N . THR A 1 22 ? -1.602 -2.652 -6.088 1.00 0.00 22 THR A N 8
ATOM 4131 C CA . THR A 1 22 ? -0.212 -2.250 -6.227 1.00 0.00 22 THR A CA 8
ATOM 4132 C C . THR A 1 22 ? 0.076 -1.008 -5.389 1.00 0.00 22 THR A C 8
ATOM 4133 O O . THR A 1 22 ? -0.755 -0.104 -5.297 1.00 0.00 22 THR A O 8
ATOM 4144 N N . CYS A 1 23 ? 1.259 -0.970 -4.785 1.00 0.00 23 CYS A N 8
ATOM 4145 C CA . CYS A 1 23 ? 1.659 0.164 -3.963 1.00 0.00 23 CYS A CA 8
ATOM 4146 C C . CYS A 1 23 ? 2.134 1.308 -4.855 1.00 0.00 23 CYS A C 8
ATOM 4147 O O . CYS A 1 23 ? 3.157 1.194 -5.531 1.00 0.00 23 CYS A O 8
ATOM 4154 N N . THR A 1 24 ? 1.372 2.399 -4.877 1.00 0.00 24 THR A N 8
ATOM 4155 C CA . THR A 1 24 ? 1.701 3.545 -5.711 1.00 0.00 24 THR A CA 8
ATOM 4156 C C . THR A 1 24 ? 1.831 4.827 -4.891 1.00 0.00 24 THR A C 8
ATOM 4157 O O . THR A 1 24 ? 1.259 4.959 -3.810 1.00 0.00 24 THR A O 8
ATOM 4168 N N . GLN A 1 25 ? 2.577 5.773 -5.450 1.00 0.00 25 GLN A N 8
ATOM 4169 C CA . GLN A 1 25 ? 2.790 7.068 -4.829 1.00 0.00 25 GLN A CA 8
ATOM 4170 C C . GLN A 1 25 ? 1.536 7.930 -4.969 1.00 0.00 25 GLN A C 8
ATOM 4171 O O . GLN A 1 25 ? 0.971 8.051 -6.056 1.00 0.00 25 GLN A O 8
ATOM 4185 N N . GLU A 1 26 ? 1.108 8.524 -3.863 1.00 0.00 26 GLU A N 8
ATOM 4186 C CA . GLU A 1 26 ? -0.077 9.373 -3.860 1.00 0.00 26 GLU A CA 8
ATOM 4187 C C . GLU A 1 26 ? 0.081 10.529 -2.877 1.00 0.00 26 GLU A C 8
ATOM 4188 O O . GLU A 1 26 ? 1.122 10.675 -2.236 1.00 0.00 26 GLU A O 8
ATOM 4200 N N . ARG A 1 27 ? -0.959 11.349 -2.768 1.00 0.00 27 ARG A N 8
ATOM 4201 C CA . ARG A 1 27 ? -0.940 12.496 -1.867 1.00 0.00 27 ARG A CA 8
ATOM 4202 C C . ARG A 1 27 ? -1.909 12.293 -0.706 1.00 0.00 27 ARG A C 8
ATOM 4203 O O . ARG A 1 27 ? -3.037 11.837 -0.899 1.00 0.00 27 ARG A O 8
ATOM 4224 N N . ASN A 1 28 ? -1.464 12.633 0.500 1.00 0.00 28 ASN A N 8
ATOM 4225 C CA . ASN A 1 28 ? -2.293 12.486 1.691 1.00 0.00 28 ASN A CA 8
ATOM 4226 C C . ASN A 1 28 ? -3.010 13.793 2.021 1.00 0.00 28 ASN A C 8
ATOM 4227 O O . ASN A 1 28 ? -2.975 14.746 1.243 1.00 0.00 28 ASN A O 8
ATOM 4238 N N . GLU A 1 29 ? -3.659 13.829 3.181 1.00 0.00 29 GLU A N 8
ATOM 4239 C CA . GLU A 1 29 ? -4.382 15.019 3.615 1.00 0.00 29 GLU A CA 8
ATOM 4240 C C . GLU A 1 29 ? -3.412 16.140 3.981 1.00 0.00 29 GLU A C 8
ATOM 4241 O O . GLU A 1 29 ? -3.723 17.319 3.819 1.00 0.00 29 GLU A O 8
ATOM 4253 N N . ASN A 1 30 ? -2.237 15.763 4.477 1.00 0.00 30 ASN A N 8
ATOM 4254 C CA . ASN A 1 30 ? -1.225 16.739 4.866 1.00 0.00 30 ASN A CA 8
ATOM 4255 C C . ASN A 1 30 ? -0.591 17.386 3.639 1.00 0.00 30 ASN A C 8
ATOM 4256 O O . ASN A 1 30 ? -0.155 18.536 3.688 1.00 0.00 30 ASN A O 8
ATOM 4267 N N . GLY A 1 31 ? -0.542 16.642 2.538 1.00 0.00 31 GLY A N 8
ATOM 4268 C CA . GLY A 1 31 ? 0.040 17.165 1.316 1.00 0.00 31 GLY A CA 8
ATOM 4269 C C . GLY A 1 31 ? 1.425 16.608 1.024 1.00 0.00 31 GLY A C 8
ATOM 4270 O O . GLY A 1 31 ? 2.123 17.108 0.142 1.00 0.00 31 GLY A O 8
ATOM 4274 N N . HIS A 1 32 ? 1.827 15.570 1.756 1.00 0.00 32 HIS A N 8
ATOM 4275 C CA . HIS A 1 32 ? 3.133 14.956 1.554 1.00 0.00 32 HIS A CA 8
ATOM 4276 C C . HIS A 1 32 ? 3.003 13.676 0.736 1.00 0.00 32 HIS A C 8
ATOM 4277 O O . HIS A 1 32 ? 1.943 13.050 0.713 1.00 0.00 32 HIS A O 8
ATOM 4292 N N . THR A 1 33 ? 4.082 13.292 0.063 1.00 0.00 33 THR A N 8
ATOM 4293 C CA . THR A 1 33 ? 4.076 12.086 -0.754 1.00 0.00 33 THR A CA 8
ATOM 4294 C C . THR A 1 33 ? 3.960 10.839 0.113 1.00 0.00 33 THR A C 8
ATOM 4295 O O . THR A 1 33 ? 4.627 10.717 1.141 1.00 0.00 33 THR A O 8
ATOM 4306 N N . VAL A 1 34 ? 3.109 9.913 -0.312 1.00 0.00 34 VAL A N 8
ATOM 4307 C CA . VAL A 1 34 ? 2.900 8.670 0.417 1.00 0.00 34 VAL A CA 8
ATOM 4308 C C . VAL A 1 34 ? 2.658 7.515 -0.545 1.00 0.00 34 VAL A C 8
ATOM 4309 O O . VAL A 1 34 ? 2.503 7.718 -1.747 1.00 0.00 34 VAL A O 8
ATOM 4322 N N . TYR A 1 35 ? 2.625 6.301 -0.010 1.00 0.00 35 TYR A N 8
ATOM 4323 C CA . TYR A 1 35 ? 2.398 5.113 -0.826 1.00 0.00 35 TYR A CA 8
ATOM 4324 C C . TYR A 1 35 ? 1.079 4.449 -0.448 1.00 0.00 35 TYR A C 8
ATOM 4325 O O . TYR A 1 35 ? 0.856 4.114 0.716 1.00 0.00 35 TYR A O 8
ATOM 4343 N N . TYR A 1 36 ? 0.201 4.271 -1.432 1.00 0.00 36 TYR A N 8
ATOM 4344 C CA . TYR A 1 36 ? -1.100 3.655 -1.186 1.00 0.00 36 TYR A CA 8
ATOM 4345 C C . TYR A 1 36 ? -1.318 2.439 -2.081 1.00 0.00 36 TYR A C 8
ATOM 4346 O O . TYR A 1 36 ? -0.585 2.220 -3.044 1.00 0.00 36 TYR A O 8
ATOM 4364 N N . CYS A 1 37 ? -2.335 1.650 -1.746 1.00 0.00 37 CYS A N 8
ATOM 4365 C CA . CYS A 1 37 ? -2.659 0.445 -2.508 1.00 0.00 37 CYS A CA 8
ATOM 4366 C C . CYS A 1 37 ? -3.833 0.695 -3.447 1.00 0.00 37 CYS A C 8
ATOM 4367 O O . CYS A 1 37 ? -4.845 1.277 -3.055 1.00 0.00 37 CYS A O 8
ATOM 4374 N N . ARG A 1 38 ? -3.687 0.252 -4.692 1.00 0.00 38 ARG A N 8
ATOM 4375 C CA . ARG A 1 38 ? -4.728 0.425 -5.695 1.00 0.00 38 ARG A CA 8
ATOM 4376 C C . ARG A 1 38 ? -5.026 -0.893 -6.395 1.00 0.00 38 ARG A C 8
ATOM 4377 O O . ARG A 1 38 ? -4.122 -1.563 -6.892 1.00 0.00 38 ARG A O 8
ATOM 4398 N N . ALA A 1 39 ? -6.300 -1.258 -6.429 1.00 0.00 39 ALA A N 8
ATOM 4399 C CA . ALA A 1 39 ? -6.724 -2.497 -7.066 1.00 0.00 39 ALA A CA 8
ATOM 4400 C C . ALA A 1 39 ? -6.568 -2.419 -8.581 1.00 0.00 39 ALA A C 8
ATOM 4401 O O . ALA A 1 39 ? -6.908 -1.363 -9.155 1.00 0.00 39 ALA A O 8
ATOM 4409 N N . GLY A 1 1 ? -2.040 -14.296 2.229 1.00 0.00 1 GLY A N 9
ATOM 4410 C CA . GLY A 1 1 ? -2.535 -14.120 3.622 1.00 0.00 1 GLY A CA 9
ATOM 4411 C C . GLY A 1 1 ? -2.396 -12.692 4.110 1.00 0.00 1 GLY A C 9
ATOM 4412 O O . GLY A 1 1 ? -3.371 -11.939 4.136 1.00 0.00 1 GLY A O 9
ATOM 4418 N N . SER A 1 2 ? -1.182 -12.317 4.499 1.00 0.00 2 SER A N 9
ATOM 4419 C CA . SER A 1 2 ? -0.919 -10.969 4.989 1.00 0.00 2 SER A CA 9
ATOM 4420 C C . SER A 1 2 ? -0.670 -10.008 3.831 1.00 0.00 2 SER A C 9
ATOM 4421 O O . SER A 1 2 ? 0.323 -10.128 3.114 1.00 0.00 2 SER A O 9
ATOM 4429 N N . CYS A 1 3 ? -1.575 -9.051 3.658 1.00 0.00 3 CYS A N 9
ATOM 4430 C CA . CYS A 1 3 ? -1.453 -8.066 2.591 1.00 0.00 3 CYS A CA 9
ATOM 4431 C C . CYS A 1 3 ? -2.139 -6.762 2.979 1.00 0.00 3 CYS A C 9
ATOM 4432 O O . CYS A 1 3 ? -2.902 -6.712 3.944 1.00 0.00 3 CYS A O 9
ATOM 4439 N N . VAL A 1 4 ? -1.863 -5.710 2.220 1.00 0.00 4 VAL A N 9
ATOM 4440 C CA . VAL A 1 4 ? -2.449 -4.406 2.475 1.00 0.00 4 VAL A CA 9
ATOM 4441 C C . VAL A 1 4 ? -3.783 -4.259 1.736 1.00 0.00 4 VAL A C 9
ATOM 4442 O O . VAL A 1 4 ? -3.860 -4.537 0.543 1.00 0.00 4 VAL A O 9
ATOM 4455 N N . PRO A 1 5 ? -4.853 -3.809 2.417 1.00 0.00 5 PRO A N 9
ATOM 4456 C CA . PRO A 1 5 ? -6.155 -3.635 1.773 1.00 0.00 5 PRO A CA 9
ATOM 4457 C C . PRO A 1 5 ? -6.124 -2.523 0.731 1.00 0.00 5 PRO A C 9
ATOM 4458 O O . PRO A 1 5 ? -5.551 -1.451 0.960 1.00 0.00 5 PRO A O 9
ATOM 4469 N N . VAL A 1 6 ? -6.752 -2.767 -0.416 1.00 0.00 6 VAL A N 9
ATOM 4470 C CA . VAL A 1 6 ? -6.794 -1.778 -1.476 1.00 0.00 6 VAL A CA 9
ATOM 4471 C C . VAL A 1 6 ? -7.430 -0.499 -0.963 1.00 0.00 6 VAL A C 9
ATOM 4472 O O . VAL A 1 6 ? -8.257 -0.528 -0.053 1.00 0.00 6 VAL A O 9
ATOM 4485 N N . ASP A 1 7 ? -7.004 0.623 -1.525 1.00 0.00 7 ASP A N 9
ATOM 4486 C CA . ASP A 1 7 ? -7.482 1.929 -1.115 1.00 0.00 7 ASP A CA 9
ATOM 4487 C C . ASP A 1 7 ? -6.878 2.332 0.233 1.00 0.00 7 ASP A C 9
ATOM 4488 O O . ASP A 1 7 ? -7.230 3.376 0.783 1.00 0.00 7 ASP A O 9
ATOM 4497 N N . GLN A 1 8 ? -5.954 1.514 0.765 1.00 0.00 8 GLN A N 9
ATOM 4498 C CA . GLN A 1 8 ? -5.315 1.827 2.033 1.00 0.00 8 GLN A CA 9
ATOM 4499 C C . GLN A 1 8 ? -3.819 2.062 1.831 1.00 0.00 8 GLN A C 9
ATOM 4500 O O . GLN A 1 8 ? -3.232 1.558 0.874 1.00 0.00 8 GLN A O 9
ATOM 4514 N N . PRO A 1 9 ? -3.181 2.842 2.721 1.00 0.00 9 PRO A N 9
ATOM 4515 C CA . PRO A 1 9 ? -1.752 3.145 2.613 1.00 0.00 9 PRO A CA 9
ATOM 4516 C C . PRO A 1 9 ? -0.862 1.921 2.774 1.00 0.00 9 PRO A C 9
ATOM 4517 O O . PRO A 1 9 ? -1.120 1.046 3.601 1.00 0.00 9 PRO A O 9
ATOM 4528 N N . CYS A 1 10 ? 0.200 1.889 1.982 1.00 0.00 10 CYS A N 9
ATOM 4529 C CA . CYS A 1 10 ? 1.166 0.800 2.022 1.00 0.00 10 CYS A CA 9
ATOM 4530 C C . CYS A 1 10 ? 2.584 1.354 2.089 1.00 0.00 10 CYS A C 9
ATOM 4531 O O . CYS A 1 10 ? 2.786 2.567 2.136 1.00 0.00 10 CYS A O 9
ATOM 4538 N N . SER A 1 11 ? 3.560 0.459 2.088 1.00 0.00 11 SER A N 9
ATOM 4539 C CA . SER A 1 11 ? 4.961 0.857 2.145 1.00 0.00 11 SER A CA 9
ATOM 4540 C C . SER A 1 11 ? 5.819 -0.030 1.253 1.00 0.00 11 SER A C 9
ATOM 4541 O O . SER A 1 11 ? 5.491 -1.192 1.012 1.00 0.00 11 SER A O 9
ATOM 4549 N N . LEU A 1 12 ? 6.917 0.529 0.768 1.00 0.00 12 LEU A N 9
ATOM 4550 C CA . LEU A 1 12 ? 7.833 -0.203 -0.101 1.00 0.00 12 LEU A CA 9
ATOM 4551 C C . LEU A 1 12 ? 8.569 -1.305 0.661 1.00 0.00 12 LEU A C 9
ATOM 4552 O O . LEU A 1 12 ? 9.070 -2.255 0.057 1.00 0.00 12 LEU A O 9
ATOM 4568 N N . ASN A 1 13 ? 8.635 -1.181 1.986 1.00 0.00 13 ASN A N 9
ATOM 4569 C CA . ASN A 1 13 ? 9.311 -2.173 2.812 1.00 0.00 13 ASN A CA 9
ATOM 4570 C C . ASN A 1 13 ? 8.314 -3.044 3.580 1.00 0.00 13 ASN A C 9
ATOM 4571 O O . ASN A 1 13 ? 8.704 -3.801 4.468 1.00 0.00 13 ASN A O 9
ATOM 4582 N N . THR A 1 14 ? 7.026 -2.941 3.239 1.00 0.00 14 THR A N 9
ATOM 4583 C CA . THR A 1 14 ? 5.998 -3.726 3.908 1.00 0.00 14 THR A CA 9
ATOM 4584 C C . THR A 1 14 ? 5.431 -4.785 2.969 1.00 0.00 14 THR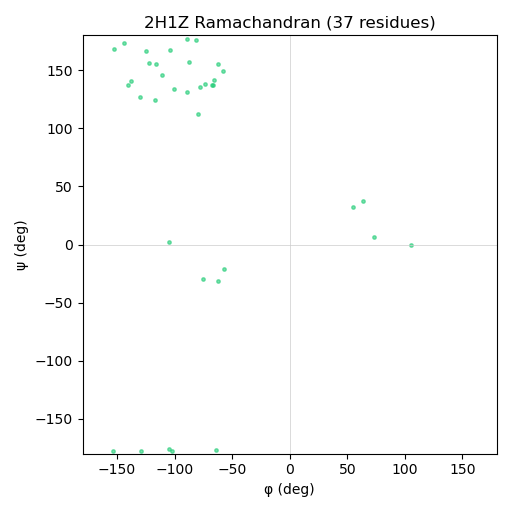 A C 9
ATOM 4585 O O . THR A 1 14 ? 5.889 -4.935 1.835 1.00 0.00 14 THR A O 9
ATOM 4596 N N . GLN A 1 15 ? 4.431 -5.516 3.446 1.00 0.00 15 GLN A N 9
ATOM 4597 C CA . GLN A 1 15 ? 3.795 -6.558 2.653 1.00 0.00 15 GLN A CA 9
ATOM 4598 C C . GLN A 1 15 ? 3.055 -5.959 1.456 1.00 0.00 15 GLN A C 9
ATOM 4599 O O . GLN A 1 15 ? 2.640 -4.801 1.497 1.00 0.00 15 GLN A O 9
ATOM 4613 N N . PRO A 1 16 ? 2.873 -6.738 0.368 1.00 0.00 16 PRO A N 9
ATOM 4614 C CA . PRO A 1 16 ? 2.173 -6.258 -0.829 1.00 0.00 16 PRO A CA 9
ATOM 4615 C C . PRO A 1 16 ? 0.711 -5.932 -0.545 1.00 0.00 16 PRO A C 9
ATOM 4616 O O . PRO A 1 16 ? 0.251 -6.045 0.592 1.00 0.00 16 PRO A O 9
ATOM 4627 N N . CYS A 1 17 ? -0.015 -5.528 -1.581 1.00 0.00 17 CYS A N 9
ATOM 4628 C CA . CYS A 1 17 ? -1.424 -5.186 -1.435 1.00 0.00 17 CYS A CA 9
ATOM 4629 C C . CYS A 1 17 ? -2.307 -6.418 -1.602 1.00 0.00 17 CYS A C 9
ATOM 4630 O O . CYS A 1 17 ? -1.825 -7.514 -1.885 1.00 0.00 17 CYS A O 9
ATOM 4637 N N . CYS A 1 18 ? -3.605 -6.221 -1.415 1.00 0.00 18 CYS A N 9
ATOM 4638 C CA . CYS A 1 18 ? -4.578 -7.298 -1.533 1.00 0.00 18 CYS A CA 9
ATOM 4639 C C . CYS A 1 18 ? -5.338 -7.196 -2.850 1.00 0.00 18 CYS A C 9
ATOM 4640 O O . CYS A 1 18 ? -5.273 -6.178 -3.538 1.00 0.00 18 CYS A O 9
ATOM 4647 N N . ASP A 1 19 ? -6.056 -8.258 -3.198 1.00 0.00 19 ASP A N 9
ATOM 4648 C CA . ASP A 1 19 ? -6.831 -8.289 -4.438 1.00 0.00 19 ASP A CA 9
ATOM 4649 C C . ASP A 1 19 ? -5.946 -7.989 -5.646 1.00 0.00 19 ASP A C 9
ATOM 4650 O O . ASP A 1 19 ? -6.406 -7.432 -6.643 1.00 0.00 19 ASP A O 9
ATOM 4659 N N . ASP A 1 20 ? -4.672 -8.358 -5.545 1.00 0.00 20 ASP A N 9
ATOM 4660 C CA . ASP A 1 20 ? -3.716 -8.127 -6.623 1.00 0.00 20 ASP A CA 9
ATOM 4661 C C . ASP A 1 20 ? -3.512 -6.633 -6.858 1.00 0.00 20 ASP A C 9
ATOM 4662 O O . ASP A 1 20 ? -3.344 -6.190 -7.994 1.00 0.00 20 ASP A O 9
ATOM 4671 N N . ALA A 1 21 ? -3.521 -5.864 -5.775 1.00 0.00 21 ALA A N 9
ATOM 4672 C CA . ALA A 1 21 ? -3.330 -4.421 -5.862 1.00 0.00 21 ALA A CA 9
ATOM 4673 C C . ALA A 1 21 ? -1.854 -4.076 -6.012 1.00 0.00 21 ALA A C 9
ATOM 4674 O O . ALA A 1 21 ? -0.994 -4.955 -5.986 1.00 0.00 21 ALA A O 9
ATOM 4681 N N . THR A 1 22 ? -1.571 -2.789 -6.168 1.00 0.00 22 THR A N 9
ATOM 4682 C CA . THR A 1 22 ? -0.203 -2.322 -6.318 1.00 0.00 22 THR A CA 9
ATOM 4683 C C . THR A 1 22 ? 0.034 -1.071 -5.478 1.00 0.00 22 THR A C 9
ATOM 4684 O O . THR A 1 22 ? -0.819 -0.185 -5.413 1.00 0.00 22 THR A O 9
ATOM 4695 N N . CYS A 1 23 ? 1.198 -1.005 -4.841 1.00 0.00 23 CYS A N 9
ATOM 4696 C CA . CYS A 1 23 ? 1.547 0.141 -4.011 1.00 0.00 23 CYS A CA 9
ATOM 4697 C C . CYS A 1 23 ? 2.026 1.287 -4.899 1.00 0.00 23 CYS A C 9
ATOM 4698 O O . CYS A 1 23 ? 3.074 1.191 -5.539 1.00 0.00 23 CYS A O 9
ATOM 4705 N N . THR A 1 24 ? 1.241 2.360 -4.957 1.00 0.00 24 THR A N 9
ATOM 4706 C CA . THR A 1 24 ? 1.570 3.507 -5.792 1.00 0.00 24 THR A CA 9
ATOM 4707 C C . THR A 1 24 ? 1.730 4.782 -4.968 1.00 0.00 24 THR A C 9
ATOM 4708 O O . THR A 1 24 ? 1.178 4.916 -3.876 1.00 0.00 24 THR A O 9
ATOM 4719 N N . GLN A 1 25 ? 2.479 5.719 -5.534 1.00 0.00 25 GLN A N 9
ATOM 4720 C CA . GLN A 1 25 ? 2.721 7.008 -4.910 1.00 0.00 25 GLN A CA 9
ATOM 4721 C C . GLN A 1 25 ? 1.480 7.891 -5.020 1.00 0.00 25 GLN A C 9
ATOM 4722 O O . GLN A 1 25 ? 0.850 7.970 -6.075 1.00 0.00 25 GLN A O 9
ATOM 4736 N N . GLU A 1 26 ? 1.139 8.551 -3.923 1.00 0.00 26 GLU A N 9
ATOM 4737 C CA . GLU A 1 26 ? -0.022 9.431 -3.884 1.00 0.00 26 GLU A CA 9
ATOM 4738 C C . GLU A 1 26 ? 0.167 10.533 -2.848 1.00 0.00 26 GLU A C 9
ATOM 4739 O O . GLU A 1 26 ? 1.208 10.615 -2.197 1.00 0.00 26 GLU A O 9
ATOM 4751 N N . ARG A 1 27 ? -0.846 11.380 -2.703 1.00 0.00 27 ARG A N 9
ATOM 4752 C CA . ARG A 1 27 ? -0.792 12.481 -1.747 1.00 0.00 27 ARG A CA 9
ATOM 4753 C C . ARG A 1 27 ? -1.714 12.217 -0.560 1.00 0.00 27 ARG A C 9
ATOM 4754 O O . ARG A 1 27 ? -2.765 11.591 -0.704 1.00 0.00 27 ARG A O 9
ATOM 4775 N N . ASN A 1 28 ? -1.314 12.697 0.613 1.00 0.00 28 ASN A N 9
ATOM 4776 C CA . ASN A 1 28 ? -2.103 12.512 1.825 1.00 0.00 28 ASN A CA 9
ATOM 4777 C C . ASN A 1 28 ? -2.741 13.827 2.268 1.00 0.00 28 ASN A C 9
ATOM 4778 O O . ASN A 1 28 ? -2.650 14.838 1.573 1.00 0.00 28 ASN A O 9
ATOM 4789 N N . GLU A 1 29 ? -3.385 13.802 3.431 1.00 0.00 29 GLU A N 9
ATOM 4790 C CA . GLU A 1 29 ? -4.036 14.990 3.969 1.00 0.00 29 GLU A CA 9
ATOM 4791 C C . GLU A 1 29 ? -3.006 16.044 4.361 1.00 0.00 29 GLU A C 9
ATOM 4792 O O . GLU A 1 29 ? -3.272 17.244 4.290 1.00 0.00 29 GLU A O 9
ATOM 4804 N N . ASN A 1 30 ? -1.826 15.589 4.774 1.00 0.00 30 ASN A N 9
ATOM 4805 C CA . ASN A 1 30 ? -0.756 16.494 5.176 1.00 0.00 30 ASN A CA 9
ATOM 4806 C C . ASN A 1 30 ? -0.136 17.180 3.963 1.00 0.00 30 ASN A C 9
ATOM 4807 O O . ASN A 1 30 ? 0.353 18.306 4.058 1.00 0.00 30 ASN A O 9
ATOM 4818 N N . GLY A 1 31 ? -0.163 16.499 2.821 1.00 0.00 31 GLY A N 9
ATOM 4819 C CA . GLY A 1 31 ? 0.398 17.067 1.607 1.00 0.00 31 GLY A CA 9
ATOM 4820 C C . GLY A 1 31 ? 1.744 16.469 1.226 1.00 0.00 31 GLY A C 9
ATOM 4821 O O . GLY A 1 31 ? 2.382 16.932 0.280 1.00 0.00 31 GLY A O 9
ATOM 4825 N N . HIS A 1 32 ? 2.181 15.439 1.950 1.00 0.00 32 HIS A N 9
ATOM 4826 C CA . HIS A 1 32 ? 3.455 14.793 1.662 1.00 0.00 32 HIS A CA 9
ATOM 4827 C C . HIS A 1 32 ? 3.244 13.550 0.802 1.00 0.00 32 HIS A C 9
ATOM 4828 O O . HIS A 1 32 ? 2.155 12.974 0.786 1.00 0.00 32 HIS A O 9
ATOM 4843 N N . THR A 1 33 ? 4.286 13.142 0.087 1.00 0.00 33 THR A N 9
ATOM 4844 C CA . THR A 1 33 ? 4.202 11.969 -0.774 1.00 0.00 33 THR A CA 9
ATOM 4845 C C . THR A 1 33 ? 4.047 10.698 0.053 1.00 0.00 33 THR A C 9
ATOM 4846 O O . THR A 1 33 ? 4.826 10.443 0.973 1.00 0.00 33 THR A O 9
ATOM 4857 N N . VAL A 1 34 ? 3.040 9.905 -0.285 1.00 0.00 34 VAL A N 9
ATOM 4858 C CA . VAL A 1 34 ? 2.777 8.657 0.416 1.00 0.00 34 VAL A CA 9
ATOM 4859 C C . VAL A 1 34 ? 2.539 7.525 -0.573 1.00 0.00 34 VAL A C 9
ATOM 4860 O O . VAL A 1 34 ? 2.472 7.747 -1.780 1.00 0.00 34 VAL A O 9
ATOM 4873 N N . TYR A 1 35 ? 2.415 6.312 -0.056 1.00 0.00 35 TYR A N 9
ATOM 4874 C CA . TYR A 1 35 ? 2.181 5.145 -0.899 1.00 0.00 35 TYR A CA 9
ATOM 4875 C C . TYR A 1 35 ? 0.862 4.474 -0.532 1.00 0.00 35 TYR A C 9
ATOM 4876 O O . TYR A 1 35 ? 0.617 4.166 0.634 1.00 0.00 35 TYR A O 9
ATOM 4894 N N . TYR A 1 36 ? 0.009 4.259 -1.531 1.00 0.00 36 TYR A N 9
ATOM 4895 C CA . TYR A 1 36 ? -1.289 3.632 -1.303 1.00 0.00 36 TYR A CA 9
ATOM 4896 C C . TYR A 1 36 ? -1.477 2.402 -2.184 1.00 0.00 36 TYR A C 9
ATOM 4897 O O . TYR A 1 36 ? -0.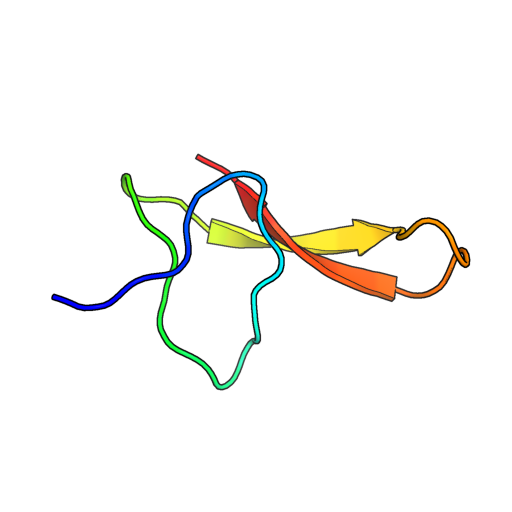722 2.180 -3.132 1.00 0.00 36 TYR A O 9
ATOM 4915 N N . CYS A 1 37 ? -2.486 1.603 -1.857 1.00 0.00 37 CYS A N 9
ATOM 4916 C CA . CYS A 1 37 ? -2.781 0.383 -2.607 1.00 0.00 37 CYS A CA 9
ATOM 4917 C C . CYS A 1 37 ? -3.941 0.602 -3.571 1.00 0.00 37 CYS A C 9
ATOM 4918 O O . CYS A 1 37 ? -4.971 1.168 -3.204 1.00 0.00 37 CYS A O 9
ATOM 4925 N N . ARG A 1 38 ? -3.760 0.151 -4.809 1.00 0.00 38 ARG A N 9
ATOM 4926 C CA . ARG A 1 38 ? -4.783 0.298 -5.835 1.00 0.00 38 ARG A CA 9
ATOM 4927 C C . ARG A 1 38 ? -5.044 -1.030 -6.531 1.00 0.00 38 ARG A C 9
ATOM 4928 O O . ARG A 1 38 ? -4.120 -1.684 -7.015 1.00 0.00 38 ARG A O 9
ATOM 4949 N N . ALA A 1 39 ? -6.308 -1.422 -6.576 1.00 0.00 39 ALA A N 9
ATOM 4950 C CA . ALA A 1 39 ? -6.698 -2.674 -7.214 1.00 0.00 39 ALA A CA 9
ATOM 4951 C C . ALA A 1 39 ? -6.514 -2.598 -8.725 1.00 0.00 39 ALA A C 9
ATOM 4952 O O . ALA A 1 39 ? -7.093 -1.680 -9.345 1.00 0.00 39 ALA A O 9
ATOM 4960 N N . GLY A 1 1 ? 0.717 -15.233 4.733 1.00 0.00 1 GLY A N 10
ATOM 4961 C CA . GLY A 1 1 ? -0.667 -14.942 4.265 1.00 0.00 1 GLY A CA 10
ATOM 4962 C C . GLY A 1 1 ? -1.173 -13.600 4.752 1.00 0.00 1 GLY A C 10
ATOM 4963 O O . GLY A 1 1 ? -2.134 -13.532 5.518 1.00 0.00 1 GLY A O 10
ATOM 4969 N N . SER A 1 2 ? -0.526 -12.528 4.307 1.00 0.00 2 SER A N 10
ATOM 4970 C CA . SER A 1 2 ? -0.917 -11.180 4.701 1.00 0.00 2 SER A CA 10
ATOM 4971 C C . SER A 1 2 ? -0.655 -10.186 3.575 1.00 0.00 2 SER A C 10
ATOM 4972 O O . SER A 1 2 ? 0.321 -10.313 2.835 1.00 0.00 2 SER A O 10
ATOM 4980 N N . CYS A 1 3 ? -1.532 -9.196 3.453 1.00 0.00 3 CYS A N 10
ATOM 4981 C CA . CYS A 1 3 ? -1.398 -8.178 2.419 1.00 0.00 3 CYS A CA 10
ATOM 4982 C C . CYS A 1 3 ? -2.039 -6.870 2.866 1.00 0.00 3 CYS A C 10
ATOM 4983 O O . CYS A 1 3 ? -2.762 -6.828 3.861 1.00 0.00 3 CYS A O 10
ATOM 4990 N N . VAL A 1 4 ? -1.771 -5.805 2.122 1.00 0.00 4 VAL A N 10
ATOM 4991 C CA . VAL A 1 4 ? -2.318 -4.496 2.430 1.00 0.00 4 VAL A CA 10
ATOM 4992 C C . VAL A 1 4 ? -3.669 -4.302 1.735 1.00 0.00 4 VAL A C 10
ATOM 4993 O O . VAL A 1 4 ? -3.789 -4.555 0.541 1.00 0.00 4 VAL A O 10
ATOM 5006 N N . PRO A 1 5 ? -4.709 -3.839 2.455 1.00 0.00 5 PRO A N 10
ATOM 5007 C CA . PRO A 1 5 ? -6.026 -3.624 1.854 1.00 0.00 5 PRO A CA 10
ATOM 5008 C C . PRO A 1 5 ? -6.002 -2.497 0.828 1.00 0.00 5 PRO A C 10
ATOM 5009 O O . PRO A 1 5 ? -5.405 -1.438 1.056 1.00 0.00 5 PRO A O 10
ATOM 5020 N N . VAL A 1 6 ? -6.664 -2.715 -0.305 1.00 0.00 6 VAL A N 10
ATOM 5021 C CA . VAL A 1 6 ? -6.720 -1.713 -1.351 1.00 0.00 6 VAL A CA 10
ATOM 5022 C C . VAL A 1 6 ? -7.326 -0.432 -0.809 1.00 0.00 6 VAL A C 10
ATOM 5023 O O . VAL A 1 6 ? -8.130 -0.460 0.121 1.00 0.00 6 VAL A O 10
ATOM 5036 N N . ASP A 1 7 ? -6.896 0.689 -1.371 1.00 0.00 7 ASP A N 10
ATOM 5037 C CA . ASP A 1 7 ? -7.347 1.996 -0.935 1.00 0.00 7 ASP A CA 10
ATOM 5038 C C . ASP A 1 7 ? -6.724 2.362 0.414 1.00 0.00 7 ASP A C 10
ATOM 5039 O O . ASP A 1 7 ? -7.064 3.392 0.995 1.00 0.00 7 ASP A O 10
ATOM 5048 N N . GLN A 1 8 ? -5.793 1.528 0.913 1.00 0.00 8 GLN A N 10
ATOM 5049 C CA . GLN A 1 8 ? -5.137 1.805 2.179 1.00 0.00 8 GLN A CA 10
ATOM 5050 C C . GLN A 1 8 ? -3.643 2.031 1.964 1.00 0.00 8 GLN A C 10
ATOM 5051 O O . GLN A 1 8 ? -3.076 1.556 0.980 1.00 0.00 8 GLN A O 10
ATOM 5065 N N . PRO A 1 9 ? -2.981 2.772 2.871 1.00 0.00 9 PRO A N 10
ATOM 5066 C CA . PRO A 1 9 ? -1.551 3.059 2.746 1.00 0.00 9 PRO A CA 10
ATOM 5067 C C . PRO A 1 9 ? -0.676 1.822 2.871 1.00 0.00 9 PRO A C 10
ATOM 5068 O O . PRO A 1 9 ? -0.935 0.934 3.684 1.00 0.00 9 PRO A O 10
ATOM 5079 N N . CYS A 1 10 ? 0.371 1.788 2.060 1.00 0.00 10 CYS A N 10
ATOM 5080 C CA . CYS A 1 10 ? 1.318 0.683 2.062 1.00 0.00 10 CYS A CA 10
ATOM 5081 C C . CYS A 1 10 ? 2.745 1.204 2.181 1.00 0.00 10 CYS A C 10
ATOM 5082 O O . CYS A 1 10 ? 2.971 2.408 2.293 1.00 0.00 10 CYS A O 10
ATOM 5089 N N . SER A 1 11 ? 3.701 0.288 2.151 1.00 0.00 11 SER A N 10
ATOM 5090 C CA . SER A 1 11 ? 5.110 0.648 2.252 1.00 0.00 11 SER A CA 10
ATOM 5091 C C . SER A 1 11 ? 5.955 -0.199 1.304 1.00 0.00 11 SER A C 10
ATOM 5092 O O . SER A 1 11 ? 5.534 -1.272 0.873 1.00 0.00 11 SER A O 10
ATOM 5100 N N . LEU A 1 12 ? 7.147 0.291 0.985 1.00 0.00 12 LEU A N 10
ATOM 5101 C CA . LEU A 1 12 ? 8.050 -0.425 0.086 1.00 0.00 12 LEU A CA 10
ATOM 5102 C C . LEU A 1 12 ? 8.761 -1.577 0.799 1.00 0.00 12 LEU A C 10
ATOM 5103 O O . LEU A 1 12 ? 9.328 -2.457 0.150 1.00 0.00 12 LEU A O 10
ATOM 5119 N N . ASN A 1 13 ? 8.735 -1.575 2.133 1.00 0.00 13 ASN A N 10
ATOM 5120 C CA . ASN A 1 13 ? 9.382 -2.625 2.910 1.00 0.00 13 ASN A CA 10
ATOM 5121 C C . ASN A 1 13 ? 8.360 -3.532 3.603 1.00 0.00 13 ASN A C 10
ATOM 5122 O O . ASN A 1 13 ? 8.728 -4.348 4.449 1.00 0.00 13 ASN A O 10
ATOM 5133 N N . THR A 1 14 ? 7.083 -3.394 3.249 1.00 0.00 14 THR A N 10
ATOM 5134 C CA . THR A 1 14 ? 6.036 -4.209 3.851 1.00 0.00 14 THR A CA 10
ATOM 5135 C C . THR A 1 14 ? 5.469 -5.201 2.842 1.00 0.00 14 THR A C 10
ATOM 5136 O O . THR A 1 14 ? 5.944 -5.291 1.710 1.00 0.00 14 THR A O 10
ATOM 5147 N N . GLN A 1 15 ? 4.451 -5.942 3.261 1.00 0.00 15 GLN A N 10
ATOM 5148 C CA . GLN A 1 15 ? 3.813 -6.929 2.402 1.00 0.00 15 GLN A CA 10
ATOM 5149 C C . GLN A 1 15 ? 3.071 -6.252 1.249 1.00 0.00 15 GLN A C 10
ATOM 5150 O O . GLN A 1 15 ? 2.677 -5.091 1.359 1.00 0.00 15 GLN A O 10
ATOM 5164 N N . PRO A 1 16 ? 2.862 -6.965 0.122 1.00 0.00 16 PRO A N 10
ATOM 5165 C CA . PRO A 1 16 ? 2.157 -6.409 -1.038 1.00 0.00 16 PRO A CA 10
ATOM 5166 C C . PRO A 1 16 ? 0.712 -6.053 -0.710 1.00 0.00 16 PRO A C 10
ATOM 5167 O O . PRO A 1 16 ? 0.273 -6.201 0.430 1.00 0.00 16 PRO A O 10
ATOM 5178 N N . CYS A 1 17 ? -0.024 -5.584 -1.712 1.00 0.00 17 CYS A N 10
ATOM 5179 C CA . CYS A 1 17 ? -1.419 -5.210 -1.518 1.00 0.00 17 CYS A CA 10
ATOM 5180 C C . CYS A 1 17 ? -2.338 -6.415 -1.690 1.00 0.00 17 CYS A C 10
ATOM 5181 O O . CYS A 1 17 ? -1.891 -7.516 -2.012 1.00 0.00 17 CYS A O 10
ATOM 5188 N N . CYS A 1 18 ? -3.624 -6.190 -1.463 1.00 0.00 18 CYS A N 10
ATOM 5189 C CA . CYS A 1 18 ? -4.629 -7.237 -1.578 1.00 0.00 18 CYS A CA 10
ATOM 5190 C C . CYS A 1 18 ? -5.425 -7.082 -2.868 1.00 0.00 18 CYS A C 10
ATOM 5191 O O . CYS A 1 18 ? -5.359 -6.047 -3.529 1.00 0.00 18 CYS A O 10
ATOM 5198 N N . ASP A 1 19 ? -6.179 -8.117 -3.223 1.00 0.00 19 ASP A N 10
ATOM 5199 C CA . ASP A 1 19 ? -6.991 -8.096 -4.438 1.00 0.00 19 ASP A CA 10
ATOM 5200 C C . ASP A 1 19 ? -6.140 -7.766 -5.663 1.00 0.00 19 ASP A C 10
ATOM 5201 O O . ASP A 1 19 ? -6.620 -7.161 -6.620 1.00 0.00 19 ASP A O 10
ATOM 5210 N N . ASP A 1 20 ? -4.874 -8.170 -5.619 1.00 0.00 20 ASP A N 10
ATOM 5211 C CA . ASP A 1 20 ? -3.947 -7.920 -6.718 1.00 0.00 20 ASP A CA 10
ATOM 5212 C C . ASP A 1 20 ? -3.704 -6.425 -6.900 1.00 0.00 20 ASP A C 10
ATOM 5213 O O . ASP A 1 20 ? -3.558 -5.942 -8.024 1.00 0.00 20 ASP A O 10
ATOM 5222 N N . ALA A 1 21 ? -3.653 -5.699 -5.789 1.00 0.00 21 ALA A N 10
ATOM 5223 C CA . ALA A 1 21 ? -3.419 -4.259 -5.829 1.00 0.00 21 ALA A CA 10
ATOM 5224 C C . ALA A 1 21 ? -1.934 -3.955 -5.971 1.00 0.00 21 ALA A C 10
ATOM 5225 O O . ALA A 1 21 ? -1.100 -4.861 -5.954 1.00 0.00 21 ALA A O 10
ATOM 5232 N N . THR A 1 22 ? -1.609 -2.676 -6.109 1.00 0.00 22 THR A N 10
ATOM 5233 C CA . THR A 1 22 ? -0.227 -2.251 -6.253 1.00 0.00 22 THR A CA 10
ATOM 5234 C C . THR A 1 22 ? 0.046 -1.006 -5.415 1.00 0.00 22 THR A C 10
ATOM 5235 O O . THR A 1 22 ? -0.790 -0.105 -5.333 1.00 0.00 22 THR A O 10
ATOM 5246 N N . CYS A 1 23 ? 1.222 -0.961 -4.798 1.00 0.00 23 CYS A N 10
ATOM 5247 C CA . CYS A 1 23 ? 1.608 0.175 -3.972 1.00 0.00 23 CYS A CA 10
ATOM 5248 C C . CYS A 1 23 ? 2.073 1.326 -4.862 1.00 0.00 23 CYS A C 10
ATOM 5249 O O . CYS A 1 23 ? 3.097 1.224 -5.535 1.00 0.00 23 CYS A O 10
ATOM 5256 N N . THR A 1 24 ? 1.299 2.409 -4.881 1.00 0.00 24 THR A N 10
ATOM 5257 C CA . THR A 1 24 ? 1.618 3.562 -5.712 1.00 0.00 24 THR A CA 10
ATOM 5258 C C . THR A 1 24 ? 1.777 4.834 -4.883 1.00 0.00 24 THR A C 10
ATOM 5259 O O . THR A 1 24 ? 1.232 4.961 -3.786 1.00 0.00 24 THR A O 10
ATOM 5270 N N . GLN A 1 25 ? 2.519 5.778 -5.449 1.00 0.00 25 GLN A N 10
ATOM 5271 C CA . GLN A 1 25 ? 2.760 7.065 -4.822 1.00 0.00 25 GLN A CA 10
ATOM 5272 C C . GLN A 1 25 ? 1.519 7.951 -4.940 1.00 0.00 25 GLN A C 10
ATOM 5273 O O . GLN A 1 25 ? 0.957 8.110 -6.023 1.00 0.00 25 GLN A O 10
ATOM 5287 N N . GLU A 1 26 ? 1.102 8.524 -3.818 1.00 0.00 26 GLU A N 10
ATOM 5288 C CA . GLU A 1 26 ? -0.066 9.394 -3.790 1.00 0.00 26 GLU A CA 10
ATOM 5289 C C . GLU A 1 26 ? 0.135 10.540 -2.805 1.00 0.00 26 GLU A C 10
ATOM 5290 O O . GLU A 1 26 ? 1.194 10.666 -2.191 1.00 0.00 26 GLU A O 10
ATOM 5302 N N . ARG A 1 27 ? -0.889 11.374 -2.662 1.00 0.00 27 ARG A N 10
ATOM 5303 C CA . ARG A 1 27 ? -0.826 12.514 -1.753 1.00 0.00 27 ARG A CA 10
ATOM 5304 C C . ARG A 1 27 ? -1.843 12.370 -0.624 1.00 0.00 27 ARG A C 10
ATOM 5305 O O . ARG A 1 27 ? -2.970 11.925 -0.843 1.00 0.00 27 ARG A O 10
ATOM 5326 N N . ASN A 1 28 ? -1.436 12.748 0.583 1.00 0.00 28 ASN A N 10
ATOM 5327 C CA . ASN A 1 28 ? -2.311 12.660 1.746 1.00 0.00 28 ASN A CA 10
ATOM 5328 C C . ASN A 1 28 ? -2.957 14.009 2.045 1.00 0.00 28 ASN A C 10
ATOM 5329 O O . ASN A 1 28 ? -2.783 14.971 1.297 1.00 0.00 28 ASN A O 10
ATOM 5340 N N . GLU A 1 29 ? -3.701 14.073 3.144 1.00 0.00 29 GLU A N 10
ATOM 5341 C CA . GLU A 1 29 ? -4.370 15.305 3.542 1.00 0.00 29 GLU A CA 10
ATOM 5342 C C . GLU A 1 29 ? -3.350 16.385 3.898 1.00 0.00 29 GLU A C 10
ATOM 5343 O O . GLU A 1 29 ? -3.598 17.575 3.704 1.00 0.00 29 GLU A O 10
ATOM 5355 N N . ASN A 1 30 ? -2.203 15.960 4.419 1.00 0.00 30 ASN A N 10
ATOM 5356 C CA . ASN A 1 30 ? -1.147 16.891 4.800 1.00 0.00 30 ASN A CA 10
ATOM 5357 C C . ASN A 1 30 ? -0.452 17.464 3.568 1.00 0.00 30 ASN A C 10
ATOM 5358 O O . ASN A 1 30 ? 0.044 18.590 3.592 1.00 0.00 30 ASN A O 10
ATOM 5369 N N . GLY A 1 31 ? -0.421 16.683 2.491 1.00 0.00 31 GLY A N 10
ATOM 5370 C CA . GLY A 1 31 ? 0.213 17.137 1.266 1.00 0.00 31 GLY A CA 10
ATOM 5371 C C . GLY A 1 31 ? 1.569 16.494 1.012 1.00 0.00 31 GLY A C 10
ATOM 5372 O O . GLY A 1 31 ? 2.251 16.847 0.049 1.00 0.00 31 GLY A O 10
ATOM 5376 N N . HIS A 1 32 ? 1.966 15.550 1.864 1.00 0.00 32 HIS A N 10
ATOM 5377 C CA . HIS A 1 32 ? 3.247 14.873 1.703 1.00 0.00 32 HIS A CA 10
ATOM 5378 C C . HIS A 1 32 ? 3.082 13.611 0.859 1.00 0.00 32 HIS A C 10
ATOM 5379 O O . HIS A 1 32 ? 2.011 13.005 0.836 1.00 0.00 32 HIS A O 10
ATOM 5394 N N . THR A 1 33 ? 4.147 13.220 0.167 1.00 0.00 33 THR A N 10
ATOM 5395 C CA . THR A 1 33 ? 4.110 12.031 -0.676 1.00 0.00 33 THR A CA 10
ATOM 5396 C C . THR A 1 33 ? 3.980 10.769 0.167 1.00 0.00 33 THR A C 10
ATOM 5397 O O . THR A 1 33 ? 4.712 10.577 1.138 1.00 0.00 33 THR A O 10
ATOM 5408 N N . VAL A 1 34 ? 3.043 9.910 -0.216 1.00 0.00 34 VAL A N 10
ATOM 5409 C CA . VAL A 1 34 ? 2.811 8.662 0.496 1.00 0.00 34 VAL A CA 10
ATOM 5410 C C . VAL A 1 34 ? 2.588 7.517 -0.482 1.00 0.00 34 VAL A C 10
ATOM 5411 O O . VAL A 1 34 ? 2.484 7.730 -1.689 1.00 0.00 34 VAL A O 10
ATOM 5424 N N . TYR A 1 35 ? 2.517 6.302 0.043 1.00 0.00 35 TYR A N 10
ATOM 5425 C CA . TYR A 1 35 ? 2.303 5.121 -0.788 1.00 0.00 35 TYR A CA 10
ATOM 5426 C C . TYR A 1 35 ? 0.991 4.440 -0.417 1.00 0.00 35 TYR A C 10
ATOM 5427 O O . TYR A 1 35 ? 0.768 4.096 0.743 1.00 0.00 35 TYR A O 10
ATOM 5445 N N . TYR A 1 36 ? 0.119 4.256 -1.405 1.00 0.00 36 TYR A N 10
ATOM 5446 C CA . TYR A 1 36 ? -1.176 3.624 -1.169 1.00 0.00 36 TYR A CA 10
ATOM 5447 C C . TYR A 1 36 ? -1.380 2.415 -2.075 1.00 0.00 36 TYR A C 10
ATOM 5448 O O . TYR A 1 36 ? -0.643 2.213 -3.039 1.00 0.00 36 TYR A O 10
ATOM 5466 N N . CYS A 1 37 ? -2.387 1.612 -1.749 1.00 0.00 37 CYS A N 10
ATOM 5467 C CA . CYS A 1 37 ? -2.698 0.411 -2.522 1.00 0.00 37 CYS A CA 10
ATOM 5468 C C . CYS A 1 37 ? -3.872 0.657 -3.462 1.00 0.00 37 CYS A C 10
ATOM 5469 O O . CYS A 1 37 ? -4.888 1.229 -3.070 1.00 0.00 37 CYS A O 10
ATOM 5476 N N . ARG A 1 38 ? -3.717 0.224 -4.711 1.00 0.00 38 ARG A N 10
ATOM 5477 C CA . ARG A 1 38 ? -4.757 0.397 -5.715 1.00 0.00 38 ARG A CA 10
ATOM 5478 C C . ARG A 1 38 ? -5.026 -0.911 -6.447 1.00 0.00 38 ARG A C 10
ATOM 5479 O O . ARG A 1 38 ? -4.107 -1.553 -6.956 1.00 0.00 38 ARG A O 10
ATOM 5500 N N . ALA A 1 39 ? -6.294 -1.298 -6.497 1.00 0.00 39 ALA A N 10
ATOM 5501 C CA . ALA A 1 39 ? -6.693 -2.528 -7.167 1.00 0.00 39 ALA A CA 10
ATOM 5502 C C . ALA A 1 39 ? -6.570 -2.393 -8.681 1.00 0.00 39 ALA A C 10
ATOM 5503 O O . ALA A 1 39 ? -7.561 -1.980 -9.320 1.00 0.00 39 ALA A O 10
ATOM 5511 N N . GLY A 1 1 ? -1.825 -15.001 2.535 1.00 0.00 1 GLY A N 11
ATOM 5512 C CA . GLY A 1 1 ? -1.407 -15.012 3.964 1.00 0.00 1 GLY A CA 11
ATOM 5513 C C . GLY A 1 1 ? -1.513 -13.645 4.610 1.00 0.00 1 GLY A C 11
ATOM 5514 O O . GLY A 1 1 ? -2.228 -13.471 5.598 1.00 0.00 1 GLY A O 11
ATOM 5520 N N . SER A 1 2 ? -0.801 -12.672 4.052 1.00 0.00 2 SER A N 11
ATOM 5521 C CA . SER A 1 2 ? -0.818 -11.313 4.580 1.00 0.00 2 SER A CA 11
ATOM 5522 C C . SER A 1 2 ? -0.581 -10.295 3.468 1.00 0.00 2 SER A C 11
ATOM 5523 O O . SER A 1 2 ? 0.395 -10.391 2.723 1.00 0.00 2 SER A O 11
ATOM 5531 N N . CYS A 1 3 ? -1.478 -9.321 3.363 1.00 0.00 3 CYS A N 11
ATOM 5532 C CA . CYS A 1 3 ? -1.365 -8.284 2.345 1.00 0.00 3 CYS A CA 11
ATOM 5533 C C . CYS A 1 3 ? -2.028 -6.994 2.810 1.00 0.00 3 CYS A C 11
ATOM 5534 O O . CYS A 1 3 ? -2.751 -6.976 3.807 1.00 0.00 3 CYS A O 11
ATOM 5541 N N . VAL A 1 4 ? -1.778 -5.915 2.079 1.00 0.00 4 VAL A N 11
ATOM 5542 C CA . VAL A 1 4 ? -2.344 -4.617 2.403 1.00 0.00 4 VAL A CA 11
ATOM 5543 C C . VAL A 1 4 ? -3.692 -4.430 1.700 1.00 0.00 4 VAL A C 11
ATOM 5544 O O . VAL A 1 4 ? -3.800 -4.667 0.503 1.00 0.00 4 VAL A O 11
ATOM 5557 N N . PRO A 1 5 ? -4.743 -3.991 2.420 1.00 0.00 5 PRO A N 11
ATOM 5558 C CA . PRO A 1 5 ? -6.058 -3.783 1.811 1.00 0.00 5 PRO A CA 11
ATOM 5559 C C . PRO A 1 5 ? -6.039 -2.642 0.799 1.00 0.00 5 PRO A C 11
ATOM 5560 O O . PRO A 1 5 ? -5.454 -1.580 1.045 1.00 0.00 5 PRO A O 11
ATOM 5571 N N . VAL A 1 6 ? -6.693 -2.851 -0.339 1.00 0.00 6 VAL A N 11
ATOM 5572 C CA . VAL A 1 6 ? -6.752 -1.835 -1.371 1.00 0.00 6 VAL A CA 11
ATOM 5573 C C . VAL A 1 6 ? -7.373 -0.567 -0.815 1.00 0.00 6 VAL A C 11
ATOM 5574 O O . VAL A 1 6 ? -8.185 -0.616 0.107 1.00 0.00 6 VAL A O 11
ATOM 5587 N N . ASP A 1 7 ? -6.949 0.566 -1.357 1.00 0.00 7 ASP A N 11
ATOM 5588 C CA . ASP A 1 7 ? -7.412 1.863 -0.909 1.00 0.00 7 ASP A CA 11
ATOM 5589 C C . ASP A 1 7 ? -6.792 2.225 0.443 1.00 0.00 7 ASP A C 11
ATOM 5590 O O . ASP A 1 7 ? -7.133 3.254 1.026 1.00 0.00 7 ASP A O 11
ATOM 5599 N N . GLN A 1 8 ? -5.864 1.389 0.942 1.00 0.00 8 GLN A N 11
ATOM 5600 C CA . GLN A 1 8 ? -5.210 1.665 2.211 1.00 0.00 8 GLN A CA 11
ATOM 5601 C C . GLN A 1 8 ? -3.723 1.931 1.995 1.00 0.00 8 GLN A C 11
ATOM 5602 O O . GLN A 1 8 ? -3.145 1.479 1.004 1.00 0.00 8 GLN A O 11
ATOM 5616 N N . PRO A 1 9 ? -3.077 2.680 2.907 1.00 0.00 9 PRO A N 11
ATOM 5617 C CA . PRO A 1 9 ? -1.656 3.005 2.783 1.00 0.00 9 PRO A CA 11
ATOM 5618 C C . PRO A 1 9 ? -0.750 1.787 2.893 1.00 0.00 9 PRO A C 11
ATOM 5619 O O . PRO A 1 9 ? -0.986 0.886 3.698 1.00 0.00 9 PRO A O 11
ATOM 5630 N N . CYS A 1 10 ? 0.297 1.786 2.081 1.00 0.00 10 CYS A N 11
ATOM 5631 C CA . CYS A 1 10 ? 1.267 0.701 2.073 1.00 0.00 10 CYS A CA 11
ATOM 5632 C C . CYS A 1 10 ? 2.687 1.250 2.144 1.00 0.00 10 CYS A C 11
ATOM 5633 O O . CYS A 1 10 ? 2.894 2.460 2.235 1.00 0.00 10 CYS A O 11
ATOM 5640 N N . SER A 1 11 ? 3.660 0.351 2.100 1.00 0.00 11 SER A N 11
ATOM 5641 C CA . SER A 1 11 ? 5.064 0.736 2.157 1.00 0.00 11 SER A CA 11
ATOM 5642 C C . SER A 1 11 ? 5.910 -0.160 1.257 1.00 0.00 11 SER A C 11
ATOM 5643 O O . SER A 1 11 ? 5.488 -1.252 0.879 1.00 0.00 11 SER A O 11
ATOM 5651 N N . LEU A 1 12 ? 7.105 0.311 0.918 1.00 0.00 12 LEU A N 11
ATOM 5652 C CA . LEU A 1 12 ? 8.011 -0.450 0.060 1.00 0.00 12 LEU A CA 11
ATOM 5653 C C . LEU A 1 12 ? 8.722 -1.564 0.832 1.00 0.00 12 LEU A C 11
ATOM 5654 O O . LEU A 1 12 ? 9.302 -2.466 0.228 1.00 0.00 12 LEU A O 11
ATOM 5670 N N . ASN A 1 13 ? 8.680 -1.505 2.163 1.00 0.00 13 ASN A N 11
ATOM 5671 C CA . ASN A 1 13 ? 9.325 -2.516 2.992 1.00 0.00 13 ASN A CA 11
ATOM 5672 C C . ASN A 1 13 ? 8.302 -3.425 3.678 1.00 0.00 13 ASN A C 11
ATOM 5673 O O . ASN A 1 13 ? 8.658 -4.206 4.561 1.00 0.00 13 ASN A O 11
ATOM 5684 N N . THR A 1 14 ? 7.032 -3.327 3.278 1.00 0.00 14 THR A N 11
ATOM 5685 C CA . THR A 1 14 ? 5.985 -4.148 3.869 1.00 0.00 14 THR A CA 11
ATOM 5686 C C . THR A 1 14 ? 5.454 -5.161 2.861 1.00 0.00 14 THR A C 11
ATOM 5687 O O . THR A 1 14 ? 5.962 -5.265 1.743 1.00 0.00 14 THR A O 11
ATOM 5698 N N . GLN A 1 15 ? 4.430 -5.904 3.263 1.00 0.00 15 GLN A N 11
ATOM 5699 C CA . GLN A 1 15 ? 3.826 -6.910 2.400 1.00 0.00 15 GLN A CA 11
ATOM 5700 C C . GLN A 1 15 ? 3.072 -6.253 1.242 1.00 0.00 15 GLN A C 11
ATOM 5701 O O . GLN A 1 15 ? 2.645 -5.103 1.349 1.00 0.00 15 GLN A O 11
ATOM 5715 N N . PRO A 1 16 ? 2.892 -6.972 0.113 1.00 0.00 16 PRO A N 11
ATOM 5716 C CA . PRO A 1 16 ? 2.180 -6.435 -1.051 1.00 0.00 16 PRO A CA 11
ATOM 5717 C C . PRO A 1 16 ? 0.725 -6.114 -0.731 1.00 0.00 16 PRO A C 11
ATOM 5718 O O . PRO A 1 16 ? 0.272 -6.313 0.395 1.00 0.00 16 PRO A O 11
ATOM 5729 N N . CYS A 1 17 ? -0.005 -5.616 -1.724 1.00 0.00 17 CYS A N 11
ATOM 5730 C CA . CYS A 1 17 ? -1.407 -5.269 -1.536 1.00 0.00 17 CYS A CA 11
ATOM 5731 C C . CYS A 1 17 ? -2.307 -6.484 -1.736 1.00 0.00 17 CYS A C 11
ATOM 5732 O O . CYS A 1 17 ? -1.842 -7.573 -2.072 1.00 0.00 17 CYS A O 11
ATOM 5739 N N . CYS A 1 18 ? -3.598 -6.279 -1.515 1.00 0.00 18 CYS A N 11
ATOM 5740 C CA . CYS A 1 18 ? -4.589 -7.338 -1.653 1.00 0.00 18 CYS A CA 11
ATOM 5741 C C . CYS A 1 18 ? -5.378 -7.173 -2.947 1.00 0.00 18 CYS A C 11
ATOM 5742 O O . CYS A 1 18 ? -5.320 -6.128 -3.593 1.00 0.00 18 CYS A O 11
ATOM 5749 N N . ASP A 1 19 ? -6.116 -8.212 -3.322 1.00 0.00 19 ASP A N 11
ATOM 5750 C CA . ASP A 1 19 ? -6.921 -8.184 -4.543 1.00 0.00 19 ASP A CA 11
ATOM 5751 C C . ASP A 1 19 ? -6.066 -7.829 -5.756 1.00 0.00 19 ASP A C 11
ATOM 5752 O O . ASP A 1 19 ? -6.546 -7.213 -6.709 1.00 0.00 19 ASP A O 11
ATOM 5761 N N . ASP A 1 20 ? -4.796 -8.219 -5.711 1.00 0.00 20 ASP A N 11
ATOM 5762 C CA . ASP A 1 20 ? -3.865 -7.944 -6.801 1.00 0.00 20 ASP A CA 11
ATOM 5763 C C . ASP A 1 20 ? -3.637 -6.444 -6.959 1.00 0.00 20 ASP A C 11
ATOM 5764 O O . ASP A 1 20 ? -3.493 -5.943 -8.074 1.00 0.00 20 ASP A O 11
ATOM 5773 N N . ALA A 1 21 ? -3.600 -5.735 -5.836 1.00 0.00 21 ALA A N 11
ATOM 5774 C CA . ALA A 1 21 ? -3.382 -4.292 -5.854 1.00 0.00 21 ALA A CA 11
ATOM 5775 C C . ALA A 1 21 ? -1.899 -3.968 -5.980 1.00 0.00 21 ALA A C 11
ATOM 5776 O O . ALA A 1 21 ? -1.050 -4.859 -5.931 1.00 0.00 21 ALA A O 11
ATOM 5783 N N . THR A 1 22 ? -1.593 -2.686 -6.139 1.00 0.00 22 THR A N 11
ATOM 5784 C CA . THR A 1 22 ? -0.215 -2.241 -6.270 1.00 0.00 22 THR A CA 11
ATOM 5785 C C . THR A 1 22 ? 0.036 -1.005 -5.415 1.00 0.00 22 THR A C 11
ATOM 5786 O O . THR A 1 22 ? -0.807 -0.110 -5.335 1.00 0.00 22 THR A O 11
ATOM 5797 N N . CYS A 1 23 ? 1.204 -0.958 -4.783 1.00 0.00 23 CYS A N 11
ATOM 5798 C CA . CYS A 1 23 ? 1.571 0.173 -3.942 1.00 0.00 23 CYS A CA 11
ATOM 5799 C C . CYS A 1 23 ? 2.018 1.338 -4.822 1.00 0.00 23 CYS A C 11
ATOM 5800 O O . CYS A 1 23 ? 3.046 1.258 -5.494 1.00 0.00 23 CYS A O 11
ATOM 5807 N N . THR A 1 24 ? 1.227 2.409 -4.837 1.00 0.00 24 THR A N 11
ATOM 5808 C CA . THR A 1 24 ? 1.530 3.570 -5.663 1.00 0.00 24 THR A CA 11
ATOM 5809 C C . THR A 1 24 ? 1.716 4.832 -4.826 1.00 0.00 24 THR A C 11
ATOM 5810 O O . THR A 1 24 ? 1.196 4.953 -3.717 1.00 0.00 24 THR A O 11
ATOM 5821 N N . GLN A 1 25 ? 2.452 5.776 -5.400 1.00 0.00 25 GLN A N 11
ATOM 5822 C CA . GLN A 1 25 ? 2.716 7.056 -4.770 1.00 0.00 25 GLN A CA 11
ATOM 5823 C C . GLN A 1 25 ? 1.484 7.956 -4.876 1.00 0.00 25 GLN A C 11
ATOM 5824 O O . GLN A 1 25 ? 0.915 8.121 -5.955 1.00 0.00 25 GLN A O 11
ATOM 5838 N N . GLU A 1 26 ? 1.082 8.533 -3.752 1.00 0.00 26 GLU A N 11
ATOM 5839 C CA . GLU A 1 26 ? -0.078 9.414 -3.715 1.00 0.00 26 GLU A CA 11
ATOM 5840 C C . GLU A 1 26 ? 0.144 10.565 -2.742 1.00 0.00 26 GLU A C 11
ATOM 5841 O O . GLU A 1 26 ? 1.211 10.685 -2.137 1.00 0.00 26 GLU A O 11
ATOM 5853 N N . ARG A 1 27 ? -0.870 11.411 -2.596 1.00 0.00 27 ARG A N 11
ATOM 5854 C CA . ARG A 1 27 ? -0.790 12.555 -1.698 1.00 0.00 27 ARG A CA 11
ATOM 5855 C C . ARG A 1 27 ? -1.749 12.393 -0.524 1.00 0.00 27 ARG A C 11
ATOM 5856 O O . ARG A 1 27 ? -2.820 11.800 -0.662 1.00 0.00 27 ARG A O 11
ATOM 5877 N N . ASN A 1 28 ? -1.360 12.924 0.631 1.00 0.00 28 ASN A N 11
ATOM 5878 C CA . ASN A 1 28 ? -2.187 12.838 1.828 1.00 0.00 28 ASN A CA 11
ATOM 5879 C C . ASN A 1 28 ? -2.839 14.182 2.137 1.00 0.00 28 ASN A C 11
ATOM 5880 O O . ASN A 1 28 ? -2.739 15.127 1.352 1.00 0.00 28 ASN A O 11
ATOM 5891 N N . GLU A 1 29 ? -3.505 14.263 3.283 1.00 0.00 29 GLU A N 11
ATOM 5892 C CA . GLU A 1 29 ? -4.174 15.492 3.695 1.00 0.00 29 GLU A CA 11
ATOM 5893 C C . GLU A 1 29 ? -3.160 16.598 3.977 1.00 0.00 29 GLU A C 11
ATOM 5894 O O . GLU A 1 29 ? -3.451 17.780 3.793 1.00 0.00 29 GLU A O 11
ATOM 5906 N N . ASN A 1 30 ? -1.972 16.207 4.426 1.00 0.00 30 ASN A N 11
ATOM 5907 C CA . ASN A 1 30 ? -0.918 17.168 4.734 1.00 0.00 30 ASN A CA 11
ATOM 5908 C C . ASN A 1 30 ? -0.267 17.698 3.459 1.00 0.00 30 ASN A C 11
ATOM 5909 O O . ASN A 1 30 ? 0.216 18.829 3.423 1.00 0.00 30 ASN A O 11
ATOM 5920 N N . GLY A 1 31 ? -0.257 16.874 2.415 1.00 0.00 31 GLY A N 11
ATOM 5921 C CA . GLY A 1 31 ? 0.339 17.283 1.155 1.00 0.00 31 GLY A CA 11
ATOM 5922 C C . GLY A 1 31 ? 1.676 16.612 0.873 1.00 0.00 31 GLY A C 11
ATOM 5923 O O . GLY A 1 31 ? 2.316 16.905 -0.137 1.00 0.00 31 GLY A O 11
ATOM 5927 N N . HIS A 1 32 ? 2.105 15.711 1.757 1.00 0.00 32 HIS A N 11
ATOM 5928 C CA . HIS A 1 32 ? 3.370 15.009 1.576 1.00 0.00 32 HIS A CA 11
ATOM 5929 C C . HIS A 1 32 ? 3.168 13.733 0.766 1.00 0.00 32 HIS A C 11
ATOM 5930 O O . HIS A 1 32 ? 2.063 13.194 0.708 1.00 0.00 32 HIS A O 11
ATOM 5945 N N . THR A 1 33 ? 4.239 13.257 0.140 1.00 0.00 33 THR A N 11
ATOM 5946 C CA . THR A 1 33 ? 4.168 12.045 -0.668 1.00 0.00 33 THR A CA 11
ATOM 5947 C C . THR A 1 33 ? 3.915 10.821 0.204 1.00 0.00 33 THR A C 11
ATOM 5948 O O . THR A 1 33 ? 4.550 10.641 1.243 1.00 0.00 33 THR A O 11
ATOM 5959 N N . VAL A 1 34 ? 2.985 9.981 -0.232 1.00 0.00 34 VAL A N 11
ATOM 5960 C CA . VAL A 1 34 ? 2.642 8.768 0.498 1.00 0.00 34 VAL A CA 11
ATOM 5961 C C . VAL A 1 34 ? 2.488 7.590 -0.453 1.00 0.00 34 VAL A C 11
ATOM 5962 O O . VAL A 1 34 ? 2.548 7.751 -1.671 1.00 0.00 34 VAL A O 11
ATOM 5975 N N . TYR A 1 35 ? 2.294 6.406 0.109 1.00 0.00 35 TYR A N 11
ATOM 5976 C CA . TYR A 1 35 ? 2.132 5.197 -0.690 1.00 0.00 35 TYR A CA 11
ATOM 5977 C C . TYR A 1 35 ? 0.832 4.484 -0.330 1.00 0.00 35 TYR A C 11
ATOM 5978 O O . TYR A 1 35 ? 0.593 4.165 0.835 1.00 0.00 35 TYR A O 11
ATOM 5996 N N . TYR A 1 36 ? -0.010 4.245 -1.332 1.00 0.00 36 TYR A N 11
ATOM 5997 C CA . TYR A 1 36 ? -1.289 3.578 -1.107 1.00 0.00 36 TYR A CA 11
ATOM 5998 C C . TYR A 1 36 ? -1.464 2.374 -2.025 1.00 0.00 36 TYR A C 11
ATOM 5999 O O . TYR A 1 36 ? -0.715 2.192 -2.984 1.00 0.00 36 TYR A O 11
ATOM 6017 N N . CYS A 1 37 ? -2.459 1.551 -1.711 1.00 0.00 37 CYS A N 11
ATOM 6018 C CA . CYS A 1 37 ? -2.745 0.350 -2.495 1.00 0.00 37 CYS A CA 11
ATOM 6019 C C . CYS A 1 37 ? -3.915 0.585 -3.443 1.00 0.00 37 CYS A C 11
ATOM 6020 O O . CYS A 1 37 ? -4.946 1.129 -3.052 1.00 0.00 37 CYS A O 11
ATOM 6027 N N . ARG A 1 38 ? -3.741 0.170 -4.694 1.00 0.00 38 ARG A N 11
ATOM 6028 C CA . ARG A 1 38 ? -4.775 0.334 -5.705 1.00 0.00 38 ARG A CA 11
ATOM 6029 C C . ARG A 1 38 ? -5.021 -0.975 -6.444 1.00 0.00 38 ARG A C 11
ATOM 6030 O O . ARG A 1 38 ? -4.092 -1.588 -6.971 1.00 0.00 38 ARG A O 11
ATOM 6051 N N . ALA A 1 39 ? -6.277 -1.398 -6.478 1.00 0.00 39 ALA A N 11
ATOM 6052 C CA . ALA A 1 39 ? -6.649 -2.636 -7.152 1.00 0.00 39 ALA A CA 11
ATOM 6053 C C . ALA A 1 39 ? -6.489 -2.508 -8.662 1.00 0.00 39 ALA A C 11
ATOM 6054 O O . ALA A 1 39 ? -6.347 -3.554 -9.332 1.00 0.00 39 ALA A O 11
ATOM 6062 N N . GLY A 1 1 ? -1.028 -16.046 5.248 1.00 0.00 1 GLY A N 12
ATOM 6063 C CA . GLY A 1 1 ? -0.633 -14.936 4.338 1.00 0.00 1 GLY A CA 12
ATOM 6064 C C . GLY A 1 1 ? -1.326 -13.631 4.678 1.00 0.00 1 GLY A C 12
ATOM 6065 O O . GLY A 1 1 ? -2.478 -13.628 5.112 1.00 0.00 1 GLY A O 12
ATOM 6071 N N . SER A 1 2 ? -0.623 -12.521 4.481 1.00 0.00 2 SER A N 12
ATOM 6072 C CA . SER A 1 2 ? -1.177 -11.203 4.771 1.00 0.00 2 SER A CA 12
ATOM 6073 C C . SER A 1 2 ? -0.872 -10.223 3.644 1.00 0.00 2 SER A C 12
ATOM 6074 O O . SER A 1 2 ? 0.113 -10.377 2.922 1.00 0.00 2 SER A O 12
ATOM 6082 N N . CYS A 1 3 ? -1.723 -9.211 3.501 1.00 0.00 3 CYS A N 12
ATOM 6083 C CA . CYS A 1 3 ? -1.545 -8.201 2.467 1.00 0.00 3 CYS A CA 12
ATOM 6084 C C . CYS A 1 3 ? -2.163 -6.876 2.899 1.00 0.00 3 CYS A C 12
ATOM 6085 O O . CYS A 1 3 ? -2.904 -6.816 3.881 1.00 0.00 3 CYS A O 12
ATOM 6092 N N . VAL A 1 4 ? -1.857 -5.820 2.157 1.00 0.00 4 VAL A N 12
ATOM 6093 C CA . VAL A 1 4 ? -2.380 -4.499 2.454 1.00 0.00 4 VAL A CA 12
ATOM 6094 C C . VAL A 1 4 ? -3.721 -4.278 1.748 1.00 0.00 4 VAL A C 12
ATOM 6095 O O . VAL A 1 4 ? -3.835 -4.526 0.553 1.00 0.00 4 VAL A O 12
ATOM 6108 N N . PRO A 1 5 ? -4.757 -3.795 2.460 1.00 0.00 5 PRO A N 12
ATOM 6109 C CA . PRO A 1 5 ? -6.063 -3.552 1.849 1.00 0.00 5 PRO A CA 12
ATOM 6110 C C . PRO A 1 5 ? -6.006 -2.423 0.824 1.00 0.00 5 PRO A C 12
ATOM 6111 O O . PRO A 1 5 ? -5.389 -1.378 1.061 1.00 0.00 5 PRO A O 12
ATOM 6122 N N . VAL A 1 6 ? -6.660 -2.625 -0.314 1.00 0.00 6 VAL A N 12
ATOM 6123 C CA . VAL A 1 6 ? -6.684 -1.620 -1.358 1.00 0.00 6 VAL A CA 12
ATOM 6124 C C . VAL A 1 6 ? -7.271 -0.328 -0.820 1.00 0.00 6 VAL A C 12
ATOM 6125 O O . VAL A 1 6 ? -8.090 -0.344 0.098 1.00 0.00 6 VAL A O 12
ATOM 6138 N N . ASP A 1 7 ? -6.811 0.787 -1.371 1.00 0.00 7 ASP A N 12
ATOM 6139 C CA . ASP A 1 7 ? -7.242 2.102 -0.939 1.00 0.00 7 ASP A CA 12
ATOM 6140 C C . ASP A 1 7 ? -6.613 2.465 0.409 1.00 0.00 7 ASP A C 12
ATOM 6141 O O . ASP A 1 7 ? -6.924 3.513 0.975 1.00 0.00 7 ASP A O 12
ATOM 6150 N N . GLN A 1 8 ? -5.713 1.609 0.922 1.00 0.00 8 GLN A N 12
ATOM 6151 C CA . GLN A 1 8 ? -5.054 1.882 2.187 1.00 0.00 8 GLN A CA 12
ATOM 6152 C C . GLN A 1 8 ? -3.556 2.091 1.975 1.00 0.00 8 GLN A C 12
ATOM 6153 O O . GLN A 1 8 ? -2.990 1.599 0.998 1.00 0.00 8 GLN A O 12
ATOM 6167 N N . PRO A 1 9 ? -2.891 2.836 2.876 1.00 0.00 9 PRO A N 12
ATOM 6168 C CA . PRO A 1 9 ? -1.458 3.111 2.755 1.00 0.00 9 PRO A CA 12
ATOM 6169 C C . PRO A 1 9 ? -0.594 1.865 2.872 1.00 0.00 9 PRO A C 12
ATOM 6170 O O . PRO A 1 9 ? -0.861 0.975 3.682 1.00 0.00 9 PRO A O 12
ATOM 6181 N N . CYS A 1 10 ? 0.453 1.824 2.061 1.00 0.00 10 CYS A N 12
ATOM 6182 C CA . CYS A 1 10 ? 1.388 0.708 2.060 1.00 0.00 10 CYS A CA 12
ATOM 6183 C C . CYS A 1 10 ? 2.825 1.212 2.132 1.00 0.00 10 CYS A C 12
ATOM 6184 O O . CYS A 1 10 ? 3.070 2.415 2.217 1.00 0.00 10 CYS A O 12
ATOM 6191 N N . SER A 1 11 ? 3.768 0.280 2.097 1.00 0.00 11 SER A N 12
ATOM 6192 C CA . SER A 1 11 ? 5.184 0.619 2.155 1.00 0.00 11 SER A CA 12
ATOM 6193 C C . SER A 1 11 ? 5.989 -0.249 1.193 1.00 0.00 11 SER A C 12
ATOM 6194 O O . SER A 1 11 ? 5.537 -1.318 0.780 1.00 0.00 11 SER A O 12
ATOM 6202 N N . LEU A 1 12 ? 7.182 0.217 0.837 1.00 0.00 12 LEU A N 12
ATOM 6203 C CA . LEU A 1 12 ? 8.047 -0.519 -0.080 1.00 0.00 12 LEU A CA 12
ATOM 6204 C C . LEU A 1 12 ? 8.761 -1.679 0.619 1.00 0.00 12 LEU A C 12
ATOM 6205 O O . LEU A 1 12 ? 9.298 -2.568 -0.042 1.00 0.00 12 LEU A O 12
ATOM 6221 N N . ASN A 1 13 ? 8.772 -1.671 1.952 1.00 0.00 13 ASN A N 12
ATOM 6222 C CA . ASN A 1 13 ? 9.427 -2.727 2.714 1.00 0.00 13 ASN A CA 12
ATOM 6223 C C . ASN A 1 13 ? 8.417 -3.615 3.448 1.00 0.00 13 ASN A C 12
ATOM 6224 O O . ASN A 1 13 ? 8.801 -4.430 4.286 1.00 0.00 13 ASN A O 12
ATOM 6235 N N . THR A 1 14 ? 7.130 -3.459 3.136 1.00 0.00 14 THR A N 12
ATOM 6236 C CA . THR A 1 14 ? 6.091 -4.254 3.778 1.00 0.00 14 THR A CA 12
ATOM 6237 C C . THR A 1 14 ? 5.473 -5.240 2.793 1.00 0.00 14 THR A C 12
ATOM 6238 O O . THR A 1 14 ? 5.905 -5.340 1.644 1.00 0.00 14 THR A O 12
ATOM 6249 N N . GLN A 1 15 ? 4.460 -5.965 3.252 1.00 0.00 15 GLN A N 12
ATOM 6250 C CA . GLN A 1 15 ? 3.776 -6.945 2.419 1.00 0.00 15 GLN A CA 12
ATOM 6251 C C . GLN A 1 15 ? 3.040 -6.267 1.261 1.00 0.00 15 GLN A C 12
ATOM 6252 O O . GLN A 1 15 ? 2.693 -5.089 1.349 1.00 0.00 15 GLN A O 12
ATOM 6266 N N . PRO A 1 16 ? 2.787 -7.000 0.156 1.00 0.00 16 PRO A N 12
ATOM 6267 C CA . PRO A 1 16 ? 2.084 -6.445 -1.007 1.00 0.00 16 PRO A CA 12
ATOM 6268 C C . PRO A 1 16 ? 0.646 -6.062 -0.679 1.00 0.00 16 PRO A C 12
ATOM 6269 O O . PRO A 1 16 ? 0.213 -6.170 0.468 1.00 0.00 16 PRO A O 12
ATOM 6280 N N . CYS A 1 17 ? -0.090 -5.615 -1.690 1.00 0.00 17 CYS A N 12
ATOM 6281 C CA . CYS A 1 17 ? -1.478 -5.216 -1.502 1.00 0.00 17 CYS A CA 12
ATOM 6282 C C . CYS A 1 17 ? -2.419 -6.402 -1.686 1.00 0.00 17 CYS A C 12
ATOM 6283 O O . CYS A 1 17 ? -1.993 -7.509 -2.017 1.00 0.00 17 CYS A O 12
ATOM 6290 N N . CYS A 1 18 ? -3.702 -6.154 -1.461 1.00 0.00 18 CYS A N 12
ATOM 6291 C CA . CYS A 1 18 ? -4.726 -7.182 -1.585 1.00 0.00 18 CYS A CA 12
ATOM 6292 C C . CYS A 1 18 ? -5.516 -7.000 -2.877 1.00 0.00 18 CYS A C 12
ATOM 6293 O O . CYS A 1 18 ? -5.421 -5.964 -3.534 1.00 0.00 18 CYS A O 12
ATOM 6300 N N . ASP A 1 19 ? -6.294 -8.014 -3.238 1.00 0.00 19 ASP A N 12
ATOM 6301 C CA . ASP A 1 19 ? -7.103 -7.968 -4.455 1.00 0.00 19 ASP A CA 12
ATOM 6302 C C . ASP A 1 19 ? -6.241 -7.659 -5.679 1.00 0.00 19 ASP A C 12
ATOM 6303 O O . ASP A 1 19 ? -6.707 -7.049 -6.640 1.00 0.00 19 ASP A O 12
ATOM 6312 N N . ASP A 1 20 ? -4.982 -8.086 -5.630 1.00 0.00 20 ASP A N 12
ATOM 6313 C CA . ASP A 1 20 ? -4.049 -7.858 -6.728 1.00 0.00 20 ASP A CA 12
ATOM 6314 C C . ASP A 1 20 ? -3.772 -6.369 -6.912 1.00 0.00 20 ASP A C 12
ATOM 6315 O O . ASP A 1 20 ? -3.611 -5.891 -8.035 1.00 0.00 20 ASP A O 12
ATOM 6324 N N . ALA A 1 21 ? -3.711 -5.642 -5.801 1.00 0.00 21 ALA A N 12
ATOM 6325 C CA . ALA A 1 21 ? -3.446 -4.209 -5.841 1.00 0.00 21 ALA A CA 12
ATOM 6326 C C . ALA A 1 21 ? -1.956 -3.936 -6.004 1.00 0.00 21 ALA A C 12
ATOM 6327 O O . ALA A 1 21 ? -1.144 -4.862 -6.036 1.00 0.00 21 ALA A O 12
ATOM 6334 N N . THR A 1 22 ? -1.603 -2.661 -6.105 1.00 0.00 22 THR A N 12
ATOM 6335 C CA . THR A 1 22 ? -0.213 -2.265 -6.261 1.00 0.00 22 THR A CA 12
ATOM 6336 C C . THR A 1 22 ? 0.096 -1.040 -5.407 1.00 0.00 22 THR A C 12
ATOM 6337 O O . THR A 1 22 ? -0.709 -0.112 -5.319 1.00 0.00 22 THR A O 12
ATOM 6348 N N . CYS A 1 23 ? 1.270 -1.042 -4.784 1.00 0.00 23 CYS A N 12
ATOM 6349 C CA . CYS A 1 23 ? 1.689 0.071 -3.944 1.00 0.00 23 CYS A CA 12
ATOM 6350 C C . CYS A 1 23 ? 2.175 1.224 -4.818 1.00 0.00 23 CYS A C 12
ATOM 6351 O O . CYS A 1 23 ? 3.192 1.109 -5.502 1.00 0.00 23 CYS A O 12
ATOM 6358 N N . THR A 1 24 ? 1.428 2.325 -4.814 1.00 0.00 24 THR A N 12
ATOM 6359 C CA . THR A 1 24 ? 1.765 3.483 -5.628 1.00 0.00 24 THR A CA 12
ATOM 6360 C C . THR A 1 24 ? 1.918 4.748 -4.785 1.00 0.00 24 THR A C 12
ATOM 6361 O O . THR A 1 24 ? 1.355 4.867 -3.697 1.00 0.00 24 THR A O 12
ATOM 6372 N N . GLN A 1 25 ? 2.670 5.693 -5.333 1.00 0.00 25 GLN A N 12
ATOM 6373 C CA . GLN A 1 25 ? 2.904 6.974 -4.693 1.00 0.00 25 GLN A CA 12
ATOM 6374 C C . GLN A 1 25 ? 1.664 7.860 -4.821 1.00 0.00 25 GLN A C 12
ATOM 6375 O O . GLN A 1 25 ? 1.140 8.054 -5.919 1.00 0.00 25 GLN A O 12
ATOM 6389 N N . GLU A 1 26 ? 1.204 8.393 -3.697 1.00 0.00 26 GLU A N 12
ATOM 6390 C CA . GLU A 1 26 ? 0.029 9.255 -3.684 1.00 0.00 26 GLU A CA 12
ATOM 6391 C C . GLU A 1 26 ? 0.206 10.402 -2.695 1.00 0.00 26 GLU A C 12
ATOM 6392 O O . GLU A 1 26 ? 1.257 10.541 -2.071 1.00 0.00 26 GLU A O 12
ATOM 6404 N N . ARG A 1 27 ? -0.830 11.220 -2.560 1.00 0.00 27 ARG A N 12
ATOM 6405 C CA . ARG A 1 27 ? -0.795 12.359 -1.648 1.00 0.00 27 ARG A CA 12
ATOM 6406 C C . ARG A 1 27 ? -1.761 12.153 -0.485 1.00 0.00 27 ARG A C 12
ATOM 6407 O O . ARG A 1 27 ? -2.810 11.528 -0.642 1.00 0.00 27 ARG A O 12
ATOM 6428 N N . ASN A 1 28 ? -1.400 12.680 0.681 1.00 0.00 28 ASN A N 12
ATOM 6429 C CA . ASN A 1 28 ? -2.238 12.550 1.867 1.00 0.00 28 ASN A CA 12
ATOM 6430 C C . ASN A 1 28 ? -2.972 13.854 2.164 1.00 0.00 28 ASN A C 12
ATOM 6431 O O . ASN A 1 28 ? -2.852 14.829 1.421 1.00 0.00 28 ASN A O 12
ATOM 6442 N N . GLU A 1 29 ? -3.728 13.863 3.256 1.00 0.00 29 GLU A N 12
ATOM 6443 C CA . GLU A 1 29 ? -4.480 15.045 3.655 1.00 0.00 29 GLU A CA 12
ATOM 6444 C C . GLU A 1 29 ? -3.544 16.222 3.911 1.00 0.00 29 GLU A C 12
ATOM 6445 O O . GLU A 1 29 ? -3.913 17.378 3.701 1.00 0.00 29 GLU A O 12
ATOM 6457 N N . ASN A 1 30 ? -2.331 15.920 4.365 1.00 0.00 30 ASN A N 12
ATOM 6458 C CA . ASN A 1 30 ? -1.342 16.953 4.648 1.00 0.00 30 ASN A CA 12
ATOM 6459 C C . ASN A 1 30 ? -0.746 17.507 3.357 1.00 0.00 30 ASN A C 12
ATOM 6460 O O . ASN A 1 30 ? -0.339 18.668 3.299 1.00 0.00 30 ASN A O 12
ATOM 6471 N N . GLY A 1 31 ? -0.698 16.672 2.322 1.00 0.00 31 GLY A N 12
ATOM 6472 C CA . GLY A 1 31 ? -0.149 17.104 1.048 1.00 0.00 31 GLY A CA 12
ATOM 6473 C C . GLY A 1 31 ? 1.220 16.509 0.748 1.00 0.00 31 GLY A C 12
ATOM 6474 O O . GLY A 1 31 ? 1.778 16.746 -0.323 1.00 0.00 31 GLY A O 12
ATOM 6478 N N . HIS A 1 32 ? 1.767 15.735 1.686 1.00 0.00 32 HIS A N 12
ATOM 6479 C CA . HIS A 1 32 ? 3.073 15.116 1.495 1.00 0.00 32 HIS A CA 12
ATOM 6480 C C . HIS A 1 32 ? 2.942 13.806 0.729 1.00 0.00 32 HIS A C 12
ATOM 6481 O O . HIS A 1 32 ? 1.875 13.193 0.711 1.00 0.00 32 HIS A O 12
ATOM 6496 N N . THR A 1 33 ? 4.028 13.382 0.093 1.00 0.00 33 THR A N 12
ATOM 6497 C CA . THR A 1 33 ? 4.023 12.145 -0.677 1.00 0.00 33 THR A CA 12
ATOM 6498 C C . THR A 1 33 ? 3.866 10.935 0.237 1.00 0.00 33 THR A C 12
ATOM 6499 O O . THR A 1 33 ? 4.400 10.905 1.346 1.00 0.00 33 THR A O 12
ATOM 6510 N N . VAL A 1 34 ? 3.127 9.940 -0.239 1.00 0.00 34 VAL A N 12
ATOM 6511 C CA . VAL A 1 34 ? 2.893 8.723 0.526 1.00 0.00 34 VAL A CA 12
ATOM 6512 C C . VAL A 1 34 ? 2.712 7.528 -0.399 1.00 0.00 34 VAL A C 12
ATOM 6513 O O . VAL A 1 34 ? 2.702 7.671 -1.621 1.00 0.00 34 VAL A O 12
ATOM 6526 N N . TYR A 1 35 ? 2.574 6.351 0.190 1.00 0.00 35 TYR A N 12
ATOM 6527 C CA . TYR A 1 35 ? 2.394 5.124 -0.578 1.00 0.00 35 TYR A CA 12
ATOM 6528 C C . TYR A 1 35 ? 1.042 4.489 -0.268 1.00 0.00 35 TYR A C 12
ATOM 6529 O O . TYR A 1 35 ? 0.717 4.242 0.893 1.00 0.00 35 TYR A O 12
ATOM 6547 N N . TYR A 1 36 ? 0.250 4.235 -1.309 1.00 0.00 36 TYR A N 12
ATOM 6548 C CA . TYR A 1 36 ? -1.070 3.638 -1.126 1.00 0.00 36 TYR A CA 12
ATOM 6549 C C . TYR A 1 36 ? -1.275 2.428 -2.033 1.00 0.00 36 TYR A C 12
ATOM 6550 O O . TYR A 1 36 ? -0.527 2.213 -2.985 1.00 0.00 36 TYR A O 12
ATOM 6568 N N . CYS A 1 37 ? -2.300 1.640 -1.718 1.00 0.00 37 CYS A N 12
ATOM 6569 C CA . CYS A 1 37 ? -2.620 0.440 -2.492 1.00 0.00 37 CYS A CA 12
ATOM 6570 C C . CYS A 1 37 ? -3.779 0.703 -3.448 1.00 0.00 37 CYS A C 12
ATOM 6571 O O . CYS A 1 37 ? -4.787 1.298 -3.070 1.00 0.00 37 CYS A O 12
ATOM 6578 N N . ARG A 1 38 ? -3.621 0.255 -4.690 1.00 0.00 38 ARG A N 12
ATOM 6579 C CA . ARG A 1 38 ? -4.646 0.440 -5.707 1.00 0.00 38 ARG A CA 12
ATOM 6580 C C . ARG A 1 38 ? -4.933 -0.869 -6.430 1.00 0.00 38 ARG A C 12
ATOM 6581 O O . ARG A 1 38 ? -4.023 -1.525 -6.937 1.00 0.00 38 ARG A O 12
ATOM 6602 N N . ALA A 1 39 ? -6.205 -1.243 -6.473 1.00 0.00 39 ALA A N 12
ATOM 6603 C CA . ALA A 1 39 ? -6.617 -2.476 -7.134 1.00 0.00 39 ALA A CA 12
ATOM 6604 C C . ALA A 1 39 ? -6.433 -2.375 -8.645 1.00 0.00 39 ALA A C 12
ATOM 6605 O O . ALA A 1 39 ? -6.906 -1.380 -9.232 1.00 0.00 39 ALA A O 12
ATOM 6613 N N . GLY A 1 1 ? -0.492 -15.142 2.558 1.00 0.00 1 GLY A N 13
ATOM 6614 C CA . GLY A 1 1 ? -0.625 -15.088 4.040 1.00 0.00 1 GLY A CA 13
ATOM 6615 C C . GLY A 1 1 ? -1.194 -13.767 4.523 1.00 0.00 1 GLY A C 13
ATOM 6616 O O . GLY A 1 1 ? -2.217 -13.738 5.207 1.00 0.00 1 GLY A O 13
ATOM 6622 N N . SER A 1 2 ? -0.529 -12.672 4.168 1.00 0.00 2 SER A N 13
ATOM 6623 C CA . SER A 1 2 ? -0.974 -11.343 4.570 1.00 0.00 2 SER A CA 13
ATOM 6624 C C . SER A 1 2 ? -0.714 -10.324 3.466 1.00 0.00 2 SER A C 13
ATOM 6625 O O . SER A 1 2 ? 0.263 -10.432 2.726 1.00 0.00 2 SER A O 13
ATOM 6633 N N . CYS A 1 3 ? -1.595 -9.335 3.361 1.00 0.00 3 CYS A N 13
ATOM 6634 C CA . CYS A 1 3 ? -1.461 -8.297 2.350 1.00 0.00 3 CYS A CA 13
ATOM 6635 C C . CYS A 1 3 ? -2.110 -6.999 2.817 1.00 0.00 3 CYS A C 13
ATOM 6636 O O . CYS A 1 3 ? -2.839 -6.977 3.809 1.00 0.00 3 CYS A O 13
ATOM 6643 N N . VAL A 1 4 ? -1.844 -5.921 2.091 1.00 0.00 4 VAL A N 13
ATOM 6644 C CA . VAL A 1 4 ? -2.396 -4.619 2.417 1.00 0.00 4 VAL A CA 13
ATOM 6645 C C . VAL A 1 4 ? -3.738 -4.410 1.708 1.00 0.00 4 VAL A C 13
ATOM 6646 O O . VAL A 1 4 ? -3.841 -4.640 0.509 1.00 0.00 4 VAL A O 13
ATOM 6659 N N . PRO A 1 5 ? -4.787 -3.959 2.422 1.00 0.00 5 PRO A N 13
ATOM 6660 C CA . PRO A 1 5 ? -6.093 -3.729 1.804 1.00 0.00 5 PRO A CA 13
ATOM 6661 C C . PRO A 1 5 ? -6.051 -2.585 0.797 1.00 0.00 5 PRO A C 13
ATOM 6662 O O . PRO A 1 5 ? -5.459 -1.530 1.053 1.00 0.00 5 PRO A O 13
ATOM 6673 N N . VAL A 1 6 ? -6.692 -2.786 -0.350 1.00 0.00 6 VAL A N 13
ATOM 6674 C CA . VAL A 1 6 ? -6.730 -1.768 -1.382 1.00 0.00 6 VAL A CA 13
ATOM 6675 C C . VAL A 1 6 ? -7.341 -0.492 -0.833 1.00 0.00 6 VAL A C 13
ATOM 6676 O O . VAL A 1 6 ? -8.160 -0.530 0.084 1.00 0.00 6 VAL A O 13
ATOM 6689 N N . ASP A 1 7 ? -6.902 0.635 -1.374 1.00 0.00 7 ASP A N 13
ATOM 6690 C CA . ASP A 1 7 ? -7.356 1.938 -0.930 1.00 0.00 7 ASP A CA 13
ATOM 6691 C C . ASP A 1 7 ? -6.752 2.288 0.433 1.00 0.00 7 ASP A C 13
ATOM 6692 O O . ASP A 1 7 ? -7.097 3.313 1.018 1.00 0.00 7 ASP A O 13
ATOM 6701 N N . GLN A 1 8 ? -5.833 1.445 0.937 1.00 0.00 8 GLN A N 13
ATOM 6702 C CA . GLN A 1 8 ? -5.196 1.708 2.216 1.00 0.00 8 GLN A CA 13
ATOM 6703 C C . GLN A 1 8 ? -3.700 1.949 2.024 1.00 0.00 8 GLN A C 13
ATOM 6704 O O . GLN A 1 8 ? -3.117 1.494 1.040 1.00 0.00 8 GLN A O 13
ATOM 6718 N N . PRO A 1 9 ? -3.055 2.682 2.950 1.00 0.00 9 PRO A N 13
ATOM 6719 C CA . PRO A 1 9 ? -1.627 2.983 2.847 1.00 0.00 9 PRO A CA 13
ATOM 6720 C C . PRO A 1 9 ? -0.741 1.751 2.963 1.00 0.00 9 PRO A C 13
ATOM 6721 O O . PRO A 1 9 ? -1.001 0.849 3.759 1.00 0.00 9 PRO A O 13
ATOM 6732 N N . CYS A 1 10 ? 0.316 1.741 2.164 1.00 0.00 10 CYS A N 13
ATOM 6733 C CA . CYS A 1 10 ? 1.275 0.645 2.160 1.00 0.00 10 CYS A CA 13
ATOM 6734 C C . CYS A 1 10 ? 2.697 1.183 2.251 1.00 0.00 10 CYS A C 13
ATOM 6735 O O . CYS A 1 10 ? 2.911 2.391 2.354 1.00 0.00 10 CYS A O 13
ATOM 6742 N N . SER A 1 11 ? 3.665 0.279 2.208 1.00 0.00 11 SER A N 13
ATOM 6743 C CA . SER A 1 11 ? 5.070 0.659 2.282 1.00 0.00 11 SER A CA 13
ATOM 6744 C C . SER A 1 11 ? 5.908 -0.179 1.321 1.00 0.00 11 SER A C 13
ATOM 6745 O O . SER A 1 11 ? 5.579 -1.330 1.033 1.00 0.00 11 SER A O 13
ATOM 6753 N N . LEU A 1 12 ? 6.988 0.410 0.828 1.00 0.00 12 LEU A N 13
ATOM 6754 C CA . LEU A 1 12 ? 7.877 -0.274 -0.107 1.00 0.00 12 LEU A CA 13
ATOM 6755 C C . LEU A 1 12 ? 8.620 -1.433 0.560 1.00 0.00 12 LEU A C 13
ATOM 6756 O O . LEU A 1 12 ? 9.121 -2.327 -0.122 1.00 0.00 12 LEU A O 13
ATOM 6772 N N . ASN A 1 13 ? 8.698 -1.415 1.891 1.00 0.00 13 ASN A N 13
ATOM 6773 C CA . ASN A 1 13 ? 9.387 -2.468 2.626 1.00 0.00 13 ASN A CA 13
ATOM 6774 C C . ASN A 1 13 ? 8.409 -3.387 3.361 1.00 0.00 13 ASN A C 13
ATOM 6775 O O . ASN A 1 13 ? 8.824 -4.207 4.180 1.00 0.00 13 ASN A O 13
ATOM 6786 N N . THR A 1 14 ? 7.113 -3.256 3.072 1.00 0.00 14 THR A N 13
ATOM 6787 C CA . THR A 1 14 ? 6.105 -4.084 3.720 1.00 0.00 14 THR A CA 13
ATOM 6788 C C . THR A 1 14 ? 5.504 -5.082 2.736 1.00 0.00 14 THR A C 13
ATOM 6789 O O . THR A 1 14 ? 5.911 -5.152 1.576 1.00 0.00 14 THR A O 13
ATOM 6800 N N . GLN A 1 15 ? 4.533 -5.854 3.211 1.00 0.00 15 GLN A N 13
ATOM 6801 C CA . GLN A 1 15 ? 3.869 -6.853 2.385 1.00 0.00 15 GLN A CA 13
ATOM 6802 C C . GLN A 1 15 ? 3.108 -6.196 1.232 1.00 0.00 15 GLN A C 13
ATOM 6803 O O . GLN A 1 15 ? 2.724 -5.031 1.322 1.00 0.00 15 GLN A O 13
ATOM 6817 N N . PRO A 1 16 ? 2.873 -6.936 0.126 1.00 0.00 16 PRO A N 13
ATOM 6818 C CA . PRO A 1 16 ? 2.150 -6.402 -1.035 1.00 0.00 16 PRO A CA 13
ATOM 6819 C C . PRO A 1 16 ? 0.705 -6.054 -0.699 1.00 0.00 16 PRO A C 13
ATOM 6820 O O . PRO A 1 16 ? 0.285 -6.153 0.454 1.00 0.00 16 PRO A O 13
ATOM 6831 N N . CYS A 1 17 ? -0.051 -5.643 -1.711 1.00 0.00 17 CYS A N 13
ATOM 6832 C CA . CYS A 1 17 ? -1.449 -5.276 -1.518 1.00 0.00 17 CYS A CA 13
ATOM 6833 C C . CYS A 1 17 ? -2.369 -6.475 -1.730 1.00 0.00 17 CYS A C 13
ATOM 6834 O O . CYS A 1 17 ? -1.922 -7.568 -2.077 1.00 0.00 17 CYS A O 13
ATOM 6841 N N . CYS A 1 18 ? -3.657 -6.252 -1.508 1.00 0.00 18 CYS A N 13
ATOM 6842 C CA . CYS A 1 18 ? -4.665 -7.293 -1.657 1.00 0.00 18 CYS A CA 13
ATOM 6843 C C . CYS A 1 18 ? -5.454 -7.103 -2.947 1.00 0.00 18 CYS A C 13
ATOM 6844 O O . CYS A 1 18 ? -5.368 -6.059 -3.592 1.00 0.00 18 CYS A O 13
ATOM 6851 N N . ASP A 1 19 ? -6.225 -8.119 -3.320 1.00 0.00 19 ASP A N 13
ATOM 6852 C CA . ASP A 1 19 ? -7.034 -8.065 -4.537 1.00 0.00 19 ASP A CA 13
ATOM 6853 C C . ASP A 1 19 ? -6.176 -7.731 -5.755 1.00 0.00 19 ASP A C 13
ATOM 6854 O O . ASP A 1 19 ? -6.644 -7.102 -6.704 1.00 0.00 19 ASP A O 13
ATOM 6863 N N . ASP A 1 20 ? -4.915 -8.153 -5.716 1.00 0.00 20 ASP A N 13
ATOM 6864 C CA . ASP A 1 20 ? -3.983 -7.899 -6.809 1.00 0.00 20 ASP A CA 13
ATOM 6865 C C . ASP A 1 20 ? -3.721 -6.405 -6.965 1.00 0.00 20 ASP A C 13
ATOM 6866 O O . ASP A 1 20 ? -3.573 -5.904 -8.080 1.00 0.00 20 ASP A O 13
ATOM 6875 N N . ALA A 1 21 ? -3.660 -5.700 -5.840 1.00 0.00 21 ALA A N 13
ATOM 6876 C CA . ALA A 1 21 ? -3.410 -4.263 -5.853 1.00 0.00 21 ALA A CA 13
ATOM 6877 C C . ALA A 1 21 ? -1.923 -3.971 -5.998 1.00 0.00 21 ALA A C 13
ATOM 6878 O O . ALA A 1 21 ? -1.101 -4.885 -6.057 1.00 0.00 21 ALA A O 13
ATOM 6885 N N . THR A 1 22 ? -1.585 -2.689 -6.053 1.00 0.00 22 THR A N 13
ATOM 6886 C CA . THR A 1 22 ? -0.201 -2.268 -6.188 1.00 0.00 22 THR A CA 13
ATOM 6887 C C . THR A 1 22 ? 0.073 -1.039 -5.330 1.00 0.00 22 THR A C 13
ATOM 6888 O O . THR A 1 22 ? -0.756 -0.132 -5.241 1.00 0.00 22 THR A O 13
ATOM 6899 N N . CYS A 1 23 ? 1.244 -1.013 -4.702 1.00 0.00 23 CYS A N 13
ATOM 6900 C CA . CYS A 1 23 ? 1.635 0.108 -3.857 1.00 0.00 23 CYS A CA 13
ATOM 6901 C C . CYS A 1 23 ? 2.120 1.263 -4.731 1.00 0.00 23 CYS A C 13
ATOM 6902 O O . CYS A 1 23 ? 3.150 1.156 -5.397 1.00 0.00 23 CYS A O 13
ATOM 6909 N N . THR A 1 24 ? 1.359 2.354 -4.749 1.00 0.00 24 THR A N 13
ATOM 6910 C CA . THR A 1 24 ? 1.698 3.510 -5.568 1.00 0.00 24 THR A CA 13
ATOM 6911 C C . THR A 1 24 ? 1.867 4.775 -4.729 1.00 0.00 24 THR A C 13
ATOM 6912 O O . THR A 1 24 ? 1.315 4.902 -3.636 1.00 0.00 24 THR A O 13
ATOM 6923 N N . GLN A 1 25 ? 2.623 5.714 -5.285 1.00 0.00 25 GLN A N 13
ATOM 6924 C CA . GLN A 1 25 ? 2.872 6.995 -4.650 1.00 0.00 25 GLN A CA 13
ATOM 6925 C C . GLN A 1 25 ? 1.642 7.892 -4.778 1.00 0.00 25 GLN A C 13
ATOM 6926 O O . GLN A 1 25 ? 1.085 8.048 -5.865 1.00 0.00 25 GLN A O 13
ATOM 6940 N N . GLU A 1 26 ? 1.225 8.476 -3.663 1.00 0.00 26 GLU A N 13
ATOM 6941 C CA . GLU A 1 26 ? 0.064 9.356 -3.647 1.00 0.00 26 GLU A CA 13
ATOM 6942 C C . GLU A 1 26 ? 0.271 10.511 -2.675 1.00 0.00 26 GLU A C 13
ATOM 6943 O O . GLU A 1 26 ? 1.334 10.645 -2.069 1.00 0.00 26 GLU A O 13
ATOM 6955 N N . ARG A 1 27 ? -0.753 11.344 -2.534 1.00 0.00 27 ARG A N 13
ATOM 6956 C CA . ARG A 1 27 ? -0.688 12.493 -1.636 1.00 0.00 27 ARG A CA 13
ATOM 6957 C C . ARG A 1 27 ? -1.712 12.367 -0.512 1.00 0.00 27 ARG A C 13
ATOM 6958 O O . ARG A 1 27 ? -2.828 11.892 -0.727 1.00 0.00 27 ARG A O 13
ATOM 6979 N N . ASN A 1 28 ? -1.325 12.792 0.686 1.00 0.00 28 ASN A N 13
ATOM 6980 C CA . ASN A 1 28 ? -2.209 12.724 1.844 1.00 0.00 28 ASN A CA 13
ATOM 6981 C C . ASN A 1 28 ? -2.892 14.066 2.093 1.00 0.00 28 ASN A C 13
ATOM 6982 O O . ASN A 1 28 ? -2.760 14.997 1.298 1.00 0.00 28 ASN A O 13
ATOM 6993 N N . GLU A 1 29 ? -3.620 14.157 3.201 1.00 0.00 29 GLU A N 13
ATOM 6994 C CA . GLU A 1 29 ? -4.324 15.384 3.556 1.00 0.00 29 GLU A CA 13
ATOM 6995 C C . GLU A 1 29 ? -3.341 16.527 3.785 1.00 0.00 29 GLU A C 13
ATOM 6996 O O . GLU A 1 29 ? -3.640 17.684 3.488 1.00 0.00 29 GLU A O 13
ATOM 7008 N N . ASN A 1 30 ? -2.169 16.197 4.315 1.00 0.00 30 ASN A N 13
ATOM 7009 C CA . ASN A 1 30 ? -1.143 17.198 4.584 1.00 0.00 30 ASN A CA 13
ATOM 7010 C C . ASN A 1 30 ? -0.500 17.684 3.288 1.00 0.00 30 ASN A C 13
ATOM 7011 O O . ASN A 1 30 ? -0.047 18.824 3.198 1.00 0.00 30 ASN A O 13
ATOM 7022 N N . GLY A 1 31 ? -0.465 16.812 2.284 1.00 0.00 31 GLY A N 13
ATOM 7023 C CA . GLY A 1 31 ? 0.125 17.176 1.008 1.00 0.00 31 GLY A CA 13
ATOM 7024 C C . GLY A 1 31 ? 1.507 16.578 0.796 1.00 0.00 31 GLY A C 13
ATOM 7025 O O . GLY A 1 31 ? 2.218 16.971 -0.129 1.00 0.00 31 GLY A O 13
ATOM 7029 N N . HIS A 1 32 ? 1.891 15.625 1.645 1.00 0.00 32 HIS A N 13
ATOM 7030 C CA . HIS A 1 32 ? 3.193 14.982 1.527 1.00 0.00 32 HIS A CA 13
ATOM 7031 C C . HIS A 1 32 ? 3.075 13.678 0.743 1.00 0.00 32 HIS A C 13
ATOM 7032 O O . HIS A 1 32 ? 1.998 13.088 0.662 1.00 0.00 32 HIS A O 13
ATOM 7047 N N . THR A 1 33 ? 4.185 13.234 0.161 1.00 0.00 33 THR A N 13
ATOM 7048 C CA . THR A 1 33 ? 4.190 12.002 -0.618 1.00 0.00 33 THR A CA 13
ATOM 7049 C C . THR A 1 33 ? 3.966 10.789 0.277 1.00 0.00 33 THR A C 13
ATOM 7050 O O . THR A 1 33 ? 4.576 10.664 1.339 1.00 0.00 33 THR A O 13
ATOM 7061 N N . VAL A 1 34 ? 3.089 9.897 -0.165 1.00 0.00 34 VAL A N 13
ATOM 7062 C CA . VAL A 1 34 ? 2.778 8.688 0.583 1.00 0.00 34 VAL A CA 13
ATOM 7063 C C . VAL A 1 34 ? 2.618 7.502 -0.357 1.00 0.00 34 VAL A C 13
ATOM 7064 O O . VAL A 1 34 ? 2.648 7.657 -1.576 1.00 0.00 34 VAL A O 13
ATOM 7077 N N . TYR A 1 35 ? 2.450 6.319 0.215 1.00 0.00 35 TYR A N 13
ATOM 7078 C CA . TYR A 1 35 ? 2.285 5.104 -0.576 1.00 0.00 35 TYR A CA 13
ATOM 7079 C C . TYR A 1 35 ? 0.964 4.420 -0.237 1.00 0.00 35 TYR A C 13
ATOM 7080 O O . TYR A 1 35 ? 0.700 4.103 0.922 1.00 0.00 35 TYR A O 13
ATOM 7098 N N . TYR A 1 36 ? 0.128 4.205 -1.253 1.00 0.00 36 TYR A N 13
ATOM 7099 C CA . TYR A 1 36 ? -1.171 3.569 -1.047 1.00 0.00 36 TYR A CA 13
ATOM 7100 C C . TYR A 1 36 ? -1.365 2.372 -1.974 1.00 0.00 36 TYR A C 13
ATOM 7101 O O . TYR A 1 36 ? -0.613 2.181 -2.929 1.00 0.00 36 TYR A O 13
ATOM 7119 N N . CYS A 1 37 ? -2.380 1.568 -1.673 1.00 0.00 37 CYS A N 13
ATOM 7120 C CA . CYS A 1 37 ? -2.686 0.377 -2.465 1.00 0.00 37 CYS A CA 13
ATOM 7121 C C . CYS A 1 37 ? -3.849 0.639 -3.415 1.00 0.00 37 CYS A C 13
ATOM 7122 O O . CYS A 1 37 ? -4.861 1.225 -3.030 1.00 0.00 37 CYS A O 13
ATOM 7129 N N . ARG A 1 38 ? -3.693 0.204 -4.661 1.00 0.00 38 ARG A N 13
ATOM 7130 C CA . ARG A 1 38 ? -4.724 0.390 -5.672 1.00 0.00 38 ARG A CA 13
ATOM 7131 C C . ARG A 1 38 ? -5.002 -0.914 -6.408 1.00 0.00 38 ARG A C 13
ATOM 7132 O O . ARG A 1 38 ? -4.086 -1.568 -6.907 1.00 0.00 38 ARG A O 13
ATOM 7153 N N . ALA A 1 39 ? -6.274 -1.284 -6.471 1.00 0.00 39 ALA A N 13
ATOM 7154 C CA . ALA A 1 39 ? -6.682 -2.511 -7.144 1.00 0.00 39 ALA A CA 13
ATOM 7155 C C . ALA A 1 39 ? -6.510 -2.391 -8.654 1.00 0.00 39 ALA A C 13
ATOM 7156 O O . ALA A 1 39 ? -6.389 -3.440 -9.320 1.00 0.00 39 ALA A O 13
ATOM 7164 N N . GLY A 1 1 ? -3.987 -15.120 3.957 1.00 0.00 1 GLY A N 14
ATOM 7165 C CA . GLY A 1 1 ? -2.600 -14.591 3.862 1.00 0.00 1 GLY A CA 14
ATOM 7166 C C . GLY A 1 1 ? -2.460 -13.213 4.478 1.00 0.00 1 GLY A C 14
ATOM 7167 O O . GLY A 1 1 ? -3.360 -12.742 5.172 1.00 0.00 1 GLY A O 14
ATOM 7173 N N . SER A 1 2 ? -1.327 -12.565 4.224 1.00 0.00 2 SER A N 14
ATOM 7174 C CA . SER A 1 2 ? -1.070 -11.232 4.757 1.00 0.00 2 SER A CA 14
ATOM 7175 C C . SER A 1 2 ? -0.778 -10.242 3.634 1.00 0.00 2 SER A C 14
ATOM 7176 O O . SER A 1 2 ? 0.212 -10.378 2.915 1.00 0.00 2 SER A O 14
ATOM 7184 N N . CYS A 1 3 ? -1.645 -9.246 3.490 1.00 0.00 3 CYS A N 14
ATOM 7185 C CA . CYS A 1 3 ? -1.482 -8.231 2.458 1.00 0.00 3 CYS A CA 14
ATOM 7186 C C . CYS A 1 3 ? -2.125 -6.919 2.886 1.00 0.00 3 CYS A C 14
ATOM 7187 O O . CYS A 1 3 ? -2.872 -6.871 3.864 1.00 0.00 3 CYS A O 14
ATOM 7194 N N . VAL A 1 4 ? -1.834 -5.857 2.147 1.00 0.00 4 VAL A N 14
ATOM 7195 C CA . VAL A 1 4 ? -2.382 -4.546 2.440 1.00 0.00 4 VAL A CA 14
ATOM 7196 C C . VAL A 1 4 ? -3.725 -4.352 1.730 1.00 0.00 4 VAL A C 14
ATOM 7197 O O . VAL A 1 4 ? -3.831 -4.604 0.534 1.00 0.00 4 VAL A O 14
ATOM 7210 N N . PRO A 1 5 ? -4.774 -3.893 2.441 1.00 0.00 5 PRO A N 14
ATOM 7211 C CA . PRO A 1 5 ? -6.085 -3.680 1.828 1.00 0.00 5 PRO A CA 14
ATOM 7212 C C . PRO A 1 5 ? -6.059 -2.545 0.809 1.00 0.00 5 PRO A C 14
ATOM 7213 O O . PRO A 1 5 ? -5.459 -1.489 1.045 1.00 0.00 5 PRO A O 14
ATOM 7224 N N . VAL A 1 6 ? -6.721 -2.754 -0.325 1.00 0.00 6 VAL A N 14
ATOM 7225 C CA . VAL A 1 6 ? -6.775 -1.745 -1.365 1.00 0.00 6 VAL A CA 14
ATOM 7226 C C . VAL A 1 6 ? -7.370 -0.463 -0.813 1.00 0.00 6 VAL A C 14
ATOM 7227 O O . VAL A 1 6 ? -8.173 -0.492 0.118 1.00 0.00 6 VAL A O 14
ATOM 7240 N N . ASP A 1 7 ? -6.935 0.658 -1.369 1.00 0.00 7 ASP A N 14
ATOM 7241 C CA . ASP A 1 7 ? -7.375 1.966 -0.924 1.00 0.00 7 ASP A CA 14
ATOM 7242 C C . ASP A 1 7 ? -6.751 2.319 0.428 1.00 0.00 7 ASP A C 14
ATOM 7243 O O . ASP A 1 7 ? -7.086 3.347 1.015 1.00 0.00 7 ASP A O 14
ATOM 7252 N N . GLN A 1 8 ? -5.827 1.477 0.921 1.00 0.00 8 GLN A N 14
ATOM 7253 C CA . GLN A 1 8 ? -5.170 1.743 2.190 1.00 0.00 8 GLN A CA 14
ATOM 7254 C C . GLN A 1 8 ? -3.677 1.982 1.973 1.00 0.00 8 GLN A C 14
ATOM 7255 O O . GLN A 1 8 ? -3.110 1.529 0.980 1.00 0.00 8 GLN A O 14
ATOM 7269 N N . PRO A 1 9 ? -3.017 2.715 2.890 1.00 0.00 9 PRO A N 14
ATOM 7270 C CA . PRO A 1 9 ? -1.591 3.017 2.763 1.00 0.00 9 PRO A CA 14
ATOM 7271 C C . PRO A 1 9 ? -0.699 1.790 2.875 1.00 0.00 9 PRO A C 14
ATOM 7272 O O . PRO A 1 9 ? -0.941 0.893 3.683 1.00 0.00 9 PRO A O 14
ATOM 7283 N N . CYS A 1 10 ? 0.345 1.777 2.059 1.00 0.00 10 CYS A N 14
ATOM 7284 C CA . CYS A 1 10 ? 1.308 0.686 2.048 1.00 0.00 10 CYS A CA 14
ATOM 7285 C C . CYS A 1 10 ? 2.732 1.228 2.109 1.00 0.00 10 CYS A C 14
ATOM 7286 O O . CYS A 1 10 ? 2.943 2.439 2.194 1.00 0.00 10 CYS A O 14
ATOM 7293 N N . SER A 1 11 ? 3.702 0.327 2.064 1.00 0.00 11 SER A N 14
ATOM 7294 C CA . SER A 1 11 ? 5.108 0.711 2.111 1.00 0.00 11 SER A CA 14
ATOM 7295 C C . SER A 1 11 ? 5.955 -0.213 1.241 1.00 0.00 11 SER A C 14
ATOM 7296 O O . SER A 1 11 ? 5.588 -1.363 0.999 1.00 0.00 11 SER A O 14
ATOM 7304 N N . LEU A 1 12 ? 7.088 0.299 0.772 1.00 0.00 12 LEU A N 14
ATOM 7305 C CA . LEU A 1 12 ? 7.988 -0.481 -0.074 1.00 0.00 12 LEU A CA 14
ATOM 7306 C C . LEU A 1 12 ? 8.718 -1.567 0.719 1.00 0.00 12 LEU A C 14
ATOM 7307 O O . LEU A 1 12 ? 9.295 -2.483 0.133 1.00 0.00 12 LEU A O 14
ATOM 7323 N N . ASN A 1 13 ? 8.695 -1.470 2.049 1.00 0.00 13 ASN A N 14
ATOM 7324 C CA . ASN A 1 13 ? 9.358 -2.454 2.896 1.00 0.00 13 ASN A CA 14
ATOM 7325 C C . ASN A 1 13 ? 8.350 -3.346 3.624 1.00 0.00 13 ASN A C 14
ATOM 7326 O O . ASN A 1 13 ? 8.723 -4.102 4.522 1.00 0.00 13 ASN A O 14
ATOM 7337 N N . THR A 1 14 ? 7.075 -3.264 3.241 1.00 0.00 14 THR A N 14
ATOM 7338 C CA . THR A 1 14 ? 6.038 -4.071 3.869 1.00 0.00 14 THR A CA 14
ATOM 7339 C C . THR A 1 14 ? 5.472 -5.088 2.884 1.00 0.00 14 THR A C 14
ATOM 7340 O O . THR A 1 14 ? 5.954 -5.212 1.758 1.00 0.00 14 THR A O 14
ATOM 7351 N N . GLN A 1 15 ? 4.449 -5.816 3.316 1.00 0.00 15 GLN A N 14
ATOM 7352 C CA . GLN A 1 15 ? 3.815 -6.824 2.478 1.00 0.00 15 GLN A CA 14
ATOM 7353 C C . GLN A 1 15 ? 3.074 -6.176 1.306 1.00 0.00 15 GLN A C 14
ATOM 7354 O O . GLN A 1 15 ? 2.691 -5.009 1.381 1.00 0.00 15 GLN A O 14
ATOM 7368 N N . PRO A 1 16 ? 2.854 -6.923 0.202 1.00 0.00 16 PRO A N 14
ATOM 7369 C CA . PRO A 1 16 ? 2.151 -6.396 -0.973 1.00 0.00 16 PRO A CA 14
ATOM 7370 C C . PRO A 1 16 ? 0.700 -6.046 -0.662 1.00 0.00 16 PRO A C 14
ATOM 7371 O O . PRO A 1 16 ? 0.255 -6.166 0.479 1.00 0.00 16 PRO A O 14
ATOM 7382 N N . CYS A 1 17 ? -0.032 -5.608 -1.681 1.00 0.00 17 CYS A N 14
ATOM 7383 C CA . CYS A 1 17 ? -1.431 -5.241 -1.509 1.00 0.00 17 CYS A CA 14
ATOM 7384 C C . CYS A 1 17 ? -2.343 -6.450 -1.690 1.00 0.00 17 CYS A C 14
ATOM 7385 O O . CYS A 1 17 ? -1.886 -7.550 -2.000 1.00 0.00 17 CYS A O 14
ATOM 7392 N N . CYS A 1 18 ? -3.634 -6.228 -1.485 1.00 0.00 18 CYS A N 14
ATOM 7393 C CA . CYS A 1 18 ? -4.631 -7.282 -1.612 1.00 0.00 18 CYS A CA 14
ATOM 7394 C C . CYS A 1 18 ? -5.403 -7.138 -2.917 1.00 0.00 18 CYS A C 14
ATOM 7395 O O . CYS A 1 18 ? -5.334 -6.106 -3.582 1.00 0.00 18 CYS A O 14
ATOM 7402 N N . ASP A 1 19 ? -6.139 -8.183 -3.282 1.00 0.00 19 ASP A N 14
ATOM 7403 C CA . ASP A 1 19 ? -6.929 -8.176 -4.513 1.00 0.00 19 ASP A CA 14
ATOM 7404 C C . ASP A 1 19 ? -6.056 -7.850 -5.724 1.00 0.00 19 ASP A C 14
ATOM 7405 O O . ASP A 1 19 ? -6.524 -7.261 -6.699 1.00 0.00 19 ASP A O 14
ATOM 7414 N N . ASP A 1 20 ? -4.786 -8.236 -5.650 1.00 0.00 20 ASP A N 14
ATOM 7415 C CA . ASP A 1 20 ? -3.840 -7.986 -6.734 1.00 0.00 20 ASP A CA 14
ATOM 7416 C C . ASP A 1 20 ? -3.609 -6.492 -6.926 1.00 0.00 20 ASP A C 14
ATOM 7417 O O . ASP A 1 20 ? -3.444 -6.018 -8.050 1.00 0.00 20 ASP A O 14
ATOM 7426 N N . ALA A 1 21 ? -3.592 -5.754 -5.821 1.00 0.00 21 ALA A N 14
ATOM 7427 C CA . ALA A 1 21 ? -3.373 -4.312 -5.870 1.00 0.00 21 ALA A CA 14
ATOM 7428 C C . ALA A 1 21 ? -1.890 -3.993 -6.012 1.00 0.00 21 ALA A C 14
ATOM 7429 O O . ALA A 1 21 ? -1.047 -4.889 -5.999 1.00 0.00 21 ALA A O 14
ATOM 7436 N N . THR A 1 22 ? -1.580 -2.709 -6.145 1.00 0.00 22 THR A N 14
ATOM 7437 C CA . THR A 1 22 ? -0.204 -2.267 -6.287 1.00 0.00 22 THR A CA 14
ATOM 7438 C C . THR A 1 22 ? 0.054 -1.026 -5.440 1.00 0.00 22 THR A C 14
ATOM 7439 O O . THR A 1 22 ? -0.788 -0.129 -5.363 1.00 0.00 22 THR A O 14
ATOM 7450 N N . CYS A 1 23 ? 1.223 -0.978 -4.810 1.00 0.00 23 CYS A N 14
ATOM 7451 C CA . CYS A 1 23 ? 1.594 0.155 -3.973 1.00 0.00 23 CYS A CA 14
ATOM 7452 C C . CYS A 1 23 ? 2.048 1.317 -4.855 1.00 0.00 23 CYS A C 14
ATOM 7453 O O . CYS A 1 23 ? 3.076 1.231 -5.527 1.00 0.00 23 CYS A O 14
ATOM 7460 N N . THR A 1 24 ? 1.262 2.391 -4.873 1.00 0.00 24 THR A N 14
ATOM 7461 C CA . THR A 1 24 ? 1.569 3.551 -5.698 1.00 0.00 24 THR A CA 14
ATOM 7462 C C . THR A 1 24 ? 1.735 4.817 -4.862 1.00 0.00 24 THR A C 14
ATOM 7463 O O . THR A 1 24 ? 1.202 4.935 -3.759 1.00 0.00 24 THR A O 14
ATOM 7474 N N . GLN A 1 25 ? 2.466 5.767 -5.432 1.00 0.00 25 GLN A N 14
ATOM 7475 C CA . GLN A 1 25 ? 2.708 7.050 -4.800 1.00 0.00 25 GLN A CA 14
ATOM 7476 C C . GLN A 1 25 ? 1.454 7.918 -4.880 1.00 0.00 25 GLN A C 14
ATOM 7477 O O . GLN A 1 25 ? 0.785 7.969 -5.912 1.00 0.00 25 GLN A O 14
ATOM 7491 N N . GLU A 1 26 ? 1.146 8.594 -3.785 1.00 0.00 26 GLU A N 14
ATOM 7492 C CA . GLU A 1 26 ? -0.024 9.460 -3.721 1.00 0.00 26 GLU A CA 14
ATOM 7493 C C . GLU A 1 26 ? 0.193 10.593 -2.725 1.00 0.00 26 GLU A C 14
ATOM 7494 O O . GLU A 1 26 ? 1.265 10.716 -2.132 1.00 0.00 26 GLU A O 14
ATOM 7506 N N . ARG A 1 27 ? -0.831 11.420 -2.548 1.00 0.00 27 ARG A N 14
ATOM 7507 C CA . ARG A 1 27 ? -0.753 12.548 -1.624 1.00 0.00 27 ARG A CA 14
ATOM 7508 C C . ARG A 1 27 ? -1.774 12.405 -0.501 1.00 0.00 27 ARG A C 14
ATOM 7509 O O . ARG A 1 27 ? -2.894 11.944 -0.721 1.00 0.00 27 ARG A O 14
ATOM 7530 N N . ASN A 1 28 ? -1.378 12.802 0.704 1.00 0.00 28 ASN A N 14
ATOM 7531 C CA . ASN A 1 28 ? -2.258 12.717 1.864 1.00 0.00 28 ASN A CA 14
ATOM 7532 C C . ASN A 1 28 ? -2.911 14.068 2.152 1.00 0.00 28 ASN A C 14
ATOM 7533 O O . ASN A 1 28 ? -2.767 15.015 1.379 1.00 0.00 28 ASN A O 14
ATOM 7544 N N . GLU A 1 29 ? -3.625 14.147 3.269 1.00 0.00 29 GLU A N 14
ATOM 7545 C CA . GLU A 1 29 ? -4.296 15.381 3.660 1.00 0.00 29 GLU A CA 14
ATOM 7546 C C . GLU A 1 29 ? -3.282 16.479 3.966 1.00 0.00 29 GLU A C 14
ATOM 7547 O O . GLU A 1 29 ? -3.562 17.664 3.783 1.00 0.00 29 GLU A O 14
ATOM 7559 N N . ASN A 1 30 ? -2.102 16.079 4.434 1.00 0.00 30 ASN A N 14
ATOM 7560 C CA . ASN A 1 30 ? -1.050 17.033 4.765 1.00 0.00 30 ASN A CA 14
ATOM 7561 C C . ASN A 1 30 ? -0.374 17.562 3.503 1.00 0.00 30 ASN A C 14
ATOM 7562 O O . ASN A 1 30 ? 0.115 18.692 3.479 1.00 0.00 30 ASN A O 14
ATOM 7573 N N . GLY A 1 31 ? -0.350 16.741 2.458 1.00 0.00 31 GLY A N 14
ATOM 7574 C CA . GLY A 1 31 ? 0.268 17.151 1.209 1.00 0.00 31 GLY A CA 14
ATOM 7575 C C . GLY A 1 31 ? 1.632 16.519 0.979 1.00 0.00 31 GLY A C 14
ATOM 7576 O O . GLY A 1 31 ? 2.363 16.933 0.079 1.00 0.00 31 GLY A O 14
ATOM 7580 N N . HIS A 1 32 ? 1.978 15.516 1.783 1.00 0.00 32 HIS A N 14
ATOM 7581 C CA . HIS A 1 32 ? 3.262 14.839 1.643 1.00 0.00 32 HIS A CA 14
ATOM 7582 C C . HIS A 1 32 ? 3.111 13.576 0.802 1.00 0.00 32 HIS A C 14
ATOM 7583 O O . HIS A 1 32 ? 2.039 12.970 0.765 1.00 0.00 32 HIS A O 14
ATOM 7598 N N . THR A 1 33 ? 4.184 13.181 0.126 1.00 0.00 33 THR A N 14
ATOM 7599 C CA . THR A 1 33 ? 4.154 11.990 -0.713 1.00 0.00 33 THR A CA 14
ATOM 7600 C C . THR A 1 33 ? 4.007 10.732 0.133 1.00 0.00 33 THR A C 14
ATOM 7601 O O . THR A 1 33 ? 4.774 10.505 1.069 1.00 0.00 33 THR A O 14
ATOM 7612 N N . VAL A 1 34 ? 3.020 9.915 -0.210 1.00 0.00 34 VAL A N 14
ATOM 7613 C CA . VAL A 1 34 ? 2.768 8.674 0.506 1.00 0.00 34 VAL A CA 14
ATOM 7614 C C . VAL A 1 34 ? 2.555 7.525 -0.468 1.00 0.00 34 VAL A C 14
ATOM 7615 O O . VAL A 1 34 ? 2.489 7.729 -1.678 1.00 0.00 34 VAL A O 14
ATOM 7628 N N . TYR A 1 35 ? 2.450 6.317 0.065 1.00 0.00 35 TYR A N 14
ATOM 7629 C CA . TYR A 1 35 ? 2.243 5.133 -0.763 1.00 0.00 35 TYR A CA 14
ATOM 7630 C C . TYR A 1 35 ? 0.937 4.439 -0.389 1.00 0.00 35 TYR A C 14
ATOM 7631 O O . TYR A 1 35 ? 0.714 4.107 0.775 1.00 0.00 35 TYR A O 14
ATOM 7649 N N . TYR A 1 36 ? 0.070 4.233 -1.379 1.00 0.00 36 TYR A N 14
ATOM 7650 C CA . TYR A 1 36 ? -1.217 3.588 -1.141 1.00 0.00 36 TYR A CA 14
ATOM 7651 C C . TYR A 1 36 ? -1.414 2.380 -2.051 1.00 0.00 36 TYR A C 14
ATOM 7652 O O . TYR A 1 36 ? -0.671 2.181 -3.012 1.00 0.00 36 TYR A O 14
ATOM 7670 N N . CYS A 1 37 ? -2.421 1.574 -1.732 1.00 0.00 37 CYS A N 14
ATOM 7671 C CA . CYS A 1 37 ? -2.726 0.373 -2.510 1.00 0.00 37 CYS A CA 14
ATOM 7672 C C . CYS A 1 37 ? -3.892 0.620 -3.458 1.00 0.00 37 CYS A C 14
ATOM 7673 O O . CYS A 1 37 ? -4.919 1.175 -3.068 1.00 0.00 37 CYS A O 14
ATOM 7680 N N . ARG A 1 38 ? -3.720 0.208 -4.711 1.00 0.00 38 ARG A N 14
ATOM 7681 C CA . ARG A 1 38 ? -4.749 0.385 -5.725 1.00 0.00 38 ARG A CA 14
ATOM 7682 C C . ARG A 1 38 ? -5.003 -0.918 -6.470 1.00 0.00 38 ARG A C 14
ATOM 7683 O O . ARG A 1 38 ? -4.076 -1.546 -6.980 1.00 0.00 38 ARG A O 14
ATOM 7704 N N . ALA A 1 39 ? -6.266 -1.317 -6.529 1.00 0.00 39 ALA A N 14
ATOM 7705 C CA . ALA A 1 39 ? -6.648 -2.545 -7.213 1.00 0.00 39 ALA A CA 14
ATOM 7706 C C . ALA A 1 39 ? -6.458 -2.414 -8.720 1.00 0.00 39 ALA A C 14
ATOM 7707 O O . ALA A 1 39 ? -7.017 -3.251 -9.461 1.00 0.00 39 ALA A O 14
ATOM 7715 N N . GLY A 1 1 ? -1.072 -16.049 4.012 1.00 0.00 1 GLY A N 15
ATOM 7716 C CA . GLY A 1 1 ? -0.279 -14.831 3.689 1.00 0.00 1 GLY A CA 15
ATOM 7717 C C . GLY A 1 1 ? -1.066 -13.553 3.900 1.00 0.00 1 GLY A C 15
ATOM 7718 O O . GLY A 1 1 ? -2.259 -13.495 3.601 1.00 0.00 1 GLY A O 15
ATOM 7724 N N . SER A 1 2 ? -0.399 -12.527 4.418 1.00 0.00 2 SER A N 15
ATOM 7725 C CA . SER A 1 2 ? -1.045 -11.244 4.670 1.00 0.00 2 SER A CA 15
ATOM 7726 C C . SER A 1 2 ? -0.760 -10.258 3.541 1.00 0.00 2 SER A C 15
ATOM 7727 O O . SER A 1 2 ? 0.217 -10.404 2.807 1.00 0.00 2 SER A O 15
ATOM 7735 N N . CYS A 1 3 ? -1.618 -9.251 3.414 1.00 0.00 3 CYS A N 15
ATOM 7736 C CA . CYS A 1 3 ? -1.461 -8.237 2.382 1.00 0.00 3 CYS A CA 15
ATOM 7737 C C . CYS A 1 3 ? -2.080 -6.918 2.831 1.00 0.00 3 CYS A C 15
ATOM 7738 O O . CYS A 1 3 ? -2.815 -6.871 3.817 1.00 0.00 3 CYS A O 15
ATOM 7745 N N . VAL A 1 4 ? -1.781 -5.853 2.100 1.00 0.00 4 VAL A N 15
ATOM 7746 C CA . VAL A 1 4 ? -2.307 -4.537 2.416 1.00 0.00 4 VAL A CA 15
ATOM 7747 C C . VAL A 1 4 ? -3.657 -4.316 1.728 1.00 0.00 4 VAL A C 15
ATOM 7748 O O . VAL A 1 4 ? -3.784 -4.553 0.532 1.00 0.00 4 VAL A O 15
ATOM 7761 N N . PRO A 1 5 ? -4.688 -3.852 2.460 1.00 0.00 5 PRO A N 15
ATOM 7762 C CA . PRO A 1 5 ? -6.004 -3.612 1.867 1.00 0.00 5 PRO A CA 15
ATOM 7763 C C . PRO A 1 5 ? -5.975 -2.466 0.862 1.00 0.00 5 PRO A C 15
ATOM 7764 O O . PRO A 1 5 ? -5.366 -1.418 1.106 1.00 0.00 5 PRO A O 15
ATOM 7775 N N . VAL A 1 6 ? -6.647 -2.657 -0.269 1.00 0.00 6 VAL A N 15
ATOM 7776 C CA . VAL A 1 6 ? -6.700 -1.636 -1.297 1.00 0.00 6 VAL A CA 15
ATOM 7777 C C . VAL A 1 6 ? -7.284 -0.356 -0.728 1.00 0.00 6 VAL A C 15
ATOM 7778 O O . VAL A 1 6 ? -8.082 -0.390 0.208 1.00 0.00 6 VAL A O 15
ATOM 7791 N N . ASP A 1 7 ? -6.847 0.769 -1.275 1.00 0.00 7 ASP A N 15
ATOM 7792 C CA . ASP A 1 7 ? -7.277 2.075 -0.815 1.00 0.00 7 ASP A CA 15
ATOM 7793 C C . ASP A 1 7 ? -6.633 2.415 0.532 1.00 0.00 7 ASP A C 15
ATOM 7794 O O . ASP A 1 7 ? -6.952 3.444 1.127 1.00 0.00 7 ASP A O 15
ATOM 7803 N N . GLN A 1 8 ? -5.711 1.562 1.011 1.00 0.00 8 GLN A N 15
ATOM 7804 C CA . GLN A 1 8 ? -5.038 1.817 2.272 1.00 0.00 8 GLN A CA 15
ATOM 7805 C C . GLN A 1 8 ? -3.546 2.041 2.042 1.00 0.00 8 GLN A C 15
ATOM 7806 O O . GLN A 1 8 ? -2.991 1.580 1.045 1.00 0.00 8 GLN A O 15
ATOM 7820 N N . PRO A 1 9 ? -2.869 2.766 2.953 1.00 0.00 9 PRO A N 15
ATOM 7821 C CA . PRO A 1 9 ? -1.441 3.049 2.815 1.00 0.00 9 PRO A CA 15
ATOM 7822 C C . PRO A 1 9 ? -0.569 1.807 2.918 1.00 0.00 9 PRO A C 15
ATOM 7823 O O . PRO A 1 9 ? -0.822 0.914 3.727 1.00 0.00 9 PRO A O 15
ATOM 7834 N N . CYS A 1 10 ? 0.467 1.777 2.094 1.00 0.00 10 CYS A N 15
ATOM 7835 C CA . CYS A 1 10 ? 1.410 0.667 2.074 1.00 0.00 10 CYS A CA 15
ATOM 7836 C C . CYS A 1 10 ? 2.841 1.182 2.170 1.00 0.00 10 CYS A C 15
ATOM 7837 O O . CYS A 1 10 ? 3.073 2.385 2.289 1.00 0.00 10 CYS A O 15
ATOM 7844 N N . SER A 1 11 ? 3.794 0.264 2.116 1.00 0.00 11 SER A N 15
ATOM 7845 C CA . SER A 1 11 ? 5.207 0.620 2.195 1.00 0.00 11 SER A CA 15
ATOM 7846 C C . SER A 1 11 ? 6.043 -0.265 1.276 1.00 0.00 11 SER A C 15
ATOM 7847 O O . SER A 1 11 ? 5.599 -1.334 0.855 1.00 0.00 11 SER A O 15
ATOM 7855 N N . LEU A 1 12 ? 7.253 0.189 0.967 1.00 0.00 12 LEU A N 15
ATOM 7856 C CA . LEU A 1 12 ? 8.152 -0.564 0.095 1.00 0.00 12 LEU A CA 15
ATOM 7857 C C . LEU A 1 12 ? 8.823 -1.721 0.838 1.00 0.00 12 LEU A C 15
ATOM 7858 O O . LEU A 1 12 ? 9.378 -2.625 0.212 1.00 0.00 12 LEU A O 15
ATOM 7874 N N . ASN A 1 13 ? 8.775 -1.697 2.169 1.00 0.00 13 ASN A N 15
ATOM 7875 C CA . ASN A 1 13 ? 9.384 -2.750 2.974 1.00 0.00 13 ASN A CA 15
ATOM 7876 C C . ASN A 1 13 ? 8.329 -3.634 3.646 1.00 0.00 13 ASN A C 15
ATOM 7877 O O . ASN A 1 13 ? 8.658 -4.447 4.510 1.00 0.00 13 ASN A O 15
ATOM 7888 N N . THR A 1 14 ? 7.063 -3.478 3.254 1.00 0.00 14 THR A N 15
ATOM 7889 C CA . THR A 1 14 ? 5.986 -4.269 3.833 1.00 0.00 14 THR A CA 15
ATOM 7890 C C . THR A 1 14 ? 5.437 -5.267 2.818 1.00 0.00 14 THR A C 15
ATOM 7891 O O . THR A 1 14 ? 5.949 -5.382 1.704 1.00 0.00 14 THR A O 15
ATOM 7902 N N . GLN A 1 15 ? 4.393 -5.985 3.213 1.00 0.00 15 GLN A N 15
ATOM 7903 C CA . GLN A 1 15 ? 3.767 -6.975 2.348 1.00 0.00 15 GLN A CA 15
ATOM 7904 C C . GLN A 1 15 ? 3.028 -6.300 1.190 1.00 0.00 15 GLN A C 15
ATOM 7905 O O . GLN A 1 15 ? 2.642 -5.135 1.292 1.00 0.00 15 GLN A O 15
ATOM 7919 N N . PRO A 1 16 ? 2.814 -7.020 0.069 1.00 0.00 16 PRO A N 15
ATOM 7920 C CA . PRO A 1 16 ? 2.111 -6.467 -1.094 1.00 0.00 16 PRO A CA 15
ATOM 7921 C C . PRO A 1 16 ? 0.670 -6.100 -0.762 1.00 0.00 16 PRO A C 15
ATOM 7922 O O . PRO A 1 16 ? 0.223 -6.274 0.371 1.00 0.00 16 PRO A O 15
ATOM 7933 N N . CYS A 1 17 ? -0.057 -5.592 -1.752 1.00 0.00 17 CYS A N 15
ATOM 7934 C CA . CYS A 1 17 ? -1.446 -5.204 -1.552 1.00 0.00 17 CYS A CA 15
ATOM 7935 C C . CYS A 1 17 ? -2.380 -6.394 -1.742 1.00 0.00 17 CYS A C 15
ATOM 7936 O O . CYS A 1 17 ? -1.948 -7.494 -2.087 1.00 0.00 17 CYS A O 15
ATOM 7943 N N . CYS A 1 18 ? -3.663 -6.160 -1.503 1.00 0.00 18 CYS A N 15
ATOM 7944 C CA . CYS A 1 18 ? -4.680 -7.194 -1.630 1.00 0.00 18 CYS A CA 15
ATOM 7945 C C . CYS A 1 18 ? -5.483 -7.010 -2.914 1.00 0.00 18 CYS A C 15
ATOM 7946 O O . CYS A 1 18 ? -5.407 -5.967 -3.562 1.00 0.00 18 CYS A O 15
ATOM 7953 N N . ASP A 1 19 ? -6.255 -8.030 -3.274 1.00 0.00 19 ASP A N 15
ATOM 7954 C CA . ASP A 1 19 ? -7.079 -7.984 -4.481 1.00 0.00 19 ASP A CA 15
ATOM 7955 C C . ASP A 1 19 ? -6.238 -7.642 -5.711 1.00 0.00 19 ASP A C 15
ATOM 7956 O O . ASP A 1 19 ? -6.721 -7.010 -6.650 1.00 0.00 19 ASP A O 15
ATOM 7965 N N . ASP A 1 20 ? -4.979 -8.066 -5.692 1.00 0.00 20 ASP A N 15
ATOM 7966 C CA . ASP A 1 20 ? -4.062 -7.810 -6.798 1.00 0.00 20 ASP A CA 15
ATOM 7967 C C . ASP A 1 20 ? -3.793 -6.317 -6.954 1.00 0.00 20 ASP A C 15
ATOM 7968 O O . ASP A 1 20 ? -3.653 -5.815 -8.070 1.00 0.00 20 ASP A O 15
ATOM 7977 N N . ALA A 1 21 ? -3.714 -5.613 -5.830 1.00 0.00 21 ALA A N 15
ATOM 7978 C CA . ALA A 1 21 ? -3.451 -4.179 -5.847 1.00 0.00 21 ALA A CA 15
ATOM 7979 C C . ALA A 1 21 ? -1.961 -3.903 -5.994 1.00 0.00 21 ALA A C 15
ATOM 7980 O O . ALA A 1 21 ? -1.147 -4.827 -6.029 1.00 0.00 21 ALA A O 15
ATOM 7987 N N . THR A 1 22 ? -1.609 -2.626 -6.077 1.00 0.00 22 THR A N 15
ATOM 7988 C CA . THR A 1 22 ? -0.219 -2.227 -6.217 1.00 0.00 22 THR A CA 15
ATOM 7989 C C . THR A 1 22 ? 0.075 -0.992 -5.371 1.00 0.00 22 THR A C 15
ATOM 7990 O O . THR A 1 22 ? -0.752 -0.084 -5.271 1.00 0.00 22 THR A O 15
ATOM 8001 N N . CYS A 1 23 ? 1.259 -0.963 -4.769 1.00 0.00 23 CYS A N 15
ATOM 8002 C CA . CYS A 1 23 ? 1.665 0.162 -3.938 1.00 0.00 23 CYS A CA 15
ATOM 8003 C C . CYS A 1 23 ? 2.126 1.316 -4.825 1.00 0.00 23 CYS A C 15
ATOM 8004 O O . CYS A 1 23 ? 3.141 1.212 -5.513 1.00 0.00 23 CYS A O 15
ATOM 8011 N N . THR A 1 24 ? 1.360 2.405 -4.828 1.00 0.00 24 THR A N 15
ATOM 8012 C CA . THR A 1 24 ? 1.676 3.560 -5.655 1.00 0.00 24 THR A CA 15
ATOM 8013 C C . THR A 1 24 ? 1.843 4.829 -4.820 1.00 0.00 24 THR A C 15
ATOM 8014 O O . THR A 1 24 ? 1.304 4.951 -3.720 1.00 0.00 24 THR A O 15
ATOM 8025 N N . GLN A 1 25 ? 2.581 5.775 -5.387 1.00 0.00 25 GLN A N 15
ATOM 8026 C CA . GLN A 1 25 ? 2.826 7.059 -4.754 1.00 0.00 25 GLN A CA 15
ATOM 8027 C C . GLN A 1 25 ? 1.584 7.944 -4.859 1.00 0.00 25 GLN A C 15
ATOM 8028 O O . GLN A 1 25 ? 1.019 8.115 -5.939 1.00 0.00 25 GLN A O 15
ATOM 8042 N N . GLU A 1 26 ? 1.169 8.502 -3.730 1.00 0.00 26 GLU A N 15
ATOM 8043 C CA . GLU A 1 26 ? -0.001 9.370 -3.687 1.00 0.00 26 GLU A CA 15
ATOM 8044 C C . GLU A 1 26 ? 0.198 10.495 -2.678 1.00 0.00 26 GLU A C 15
ATOM 8045 O O . GLU A 1 26 ? 1.251 10.601 -2.049 1.00 0.00 26 GLU A O 15
ATOM 8057 N N . ARG A 1 27 ? -0.822 11.333 -2.528 1.00 0.00 27 ARG A N 15
ATOM 8058 C CA . ARG A 1 27 ? -0.763 12.453 -1.596 1.00 0.00 27 ARG A CA 15
ATOM 8059 C C . ARG A 1 27 ? -1.767 12.272 -0.464 1.00 0.00 27 ARG A C 15
ATOM 8060 O O . ARG A 1 27 ? -2.884 11.800 -0.680 1.00 0.00 27 ARG A O 15
ATOM 8081 N N . ASN A 1 28 ? -1.365 12.649 0.746 1.00 0.00 28 ASN A N 15
ATOM 8082 C CA . ASN A 1 28 ? -2.232 12.527 1.911 1.00 0.00 28 ASN A CA 15
ATOM 8083 C C . ASN A 1 28 ? -2.983 13.831 2.166 1.00 0.00 28 ASN A C 15
ATOM 8084 O O . ASN A 1 28 ? -2.892 14.775 1.382 1.00 0.00 28 ASN A O 15
ATOM 8095 N N . GLU A 1 29 ? -3.725 13.875 3.269 1.00 0.00 29 GLU A N 15
ATOM 8096 C CA . GLU A 1 29 ? -4.491 15.060 3.629 1.00 0.00 29 GLU A CA 15
ATOM 8097 C C . GLU A 1 29 ? -3.576 16.268 3.806 1.00 0.00 29 GLU A C 15
ATOM 8098 O O . GLU A 1 29 ? -3.974 17.404 3.545 1.00 0.00 29 GLU A O 15
ATOM 8110 N N . ASN A 1 30 ? -2.349 16.014 4.250 1.00 0.00 30 ASN A N 15
ATOM 8111 C CA . ASN A 1 30 ? -1.378 17.083 4.462 1.00 0.00 30 ASN A CA 15
ATOM 8112 C C . ASN A 1 30 ? -0.772 17.541 3.139 1.00 0.00 30 ASN A C 15
ATOM 8113 O O . ASN A 1 30 ? -0.379 18.699 2.996 1.00 0.00 30 ASN A O 15
ATOM 8124 N N . GLY A 1 31 ? -0.699 16.628 2.174 1.00 0.00 31 GLY A N 15
ATOM 8125 C CA . GLY A 1 31 ? -0.140 16.964 0.877 1.00 0.00 31 GLY A CA 15
ATOM 8126 C C . GLY A 1 31 ? 1.226 16.339 0.630 1.00 0.00 31 GLY A C 15
ATOM 8127 O O . GLY A 1 31 ? 1.779 16.474 -0.461 1.00 0.00 31 GLY A O 15
ATOM 8131 N N . HIS A 1 32 ? 1.774 15.655 1.634 1.00 0.00 32 HIS A N 15
ATOM 8132 C CA . HIS A 1 32 ? 3.078 15.020 1.495 1.00 0.00 32 HIS A CA 15
ATOM 8133 C C . HIS A 1 32 ? 2.963 13.726 0.696 1.00 0.00 32 HIS A C 15
ATOM 8134 O O . HIS A 1 32 ? 1.891 13.123 0.624 1.00 0.00 32 HIS A O 15
ATOM 8149 N N . THR A 1 33 ? 4.069 13.304 0.094 1.00 0.00 33 THR A N 15
ATOM 8150 C CA . THR A 1 33 ? 4.083 12.081 -0.700 1.00 0.00 33 THR A CA 15
ATOM 8151 C C . THR A 1 33 ? 3.964 10.849 0.188 1.00 0.00 33 THR A C 15
ATOM 8152 O O . THR A 1 33 ? 4.606 10.759 1.234 1.00 0.00 33 THR A O 15
ATOM 8163 N N . VAL A 1 34 ? 3.141 9.901 -0.244 1.00 0.00 34 VAL A N 15
ATOM 8164 C CA . VAL A 1 34 ? 2.933 8.667 0.500 1.00 0.00 34 VAL A CA 15
ATOM 8165 C C . VAL A 1 34 ? 2.707 7.500 -0.450 1.00 0.00 34 VAL A C 15
ATOM 8166 O O . VAL A 1 34 ? 2.615 7.683 -1.661 1.00 0.00 34 VAL A O 15
ATOM 8179 N N . TYR A 1 35 ? 2.623 6.301 0.106 1.00 0.00 35 TYR A N 15
ATOM 8180 C CA . TYR A 1 35 ? 2.408 5.102 -0.698 1.00 0.00 35 TYR A CA 15
ATOM 8181 C C . TYR A 1 35 ? 1.083 4.440 -0.331 1.00 0.00 35 TYR A C 15
ATOM 8182 O O . TYR A 1 35 ? 0.843 4.118 0.832 1.00 0.00 35 TYR A O 15
ATOM 8200 N N . TYR A 1 36 ? 0.220 4.248 -1.326 1.00 0.00 36 TYR A N 15
ATOM 8201 C CA . TYR A 1 36 ? -1.083 3.634 -1.095 1.00 0.00 36 TYR A CA 15
ATOM 8202 C C . TYR A 1 36 ? -1.306 2.431 -2.008 1.00 0.00 36 TYR A C 15
ATOM 8203 O O . TYR A 1 36 ? -0.575 2.227 -2.977 1.00 0.00 36 TYR A O 15
ATOM 8221 N N . CYS A 1 37 ? -2.322 1.639 -1.683 1.00 0.00 37 CYS A N 15
ATOM 8222 C CA . CYS A 1 37 ? -2.651 0.447 -2.466 1.00 0.00 37 CYS A CA 15
ATOM 8223 C C . CYS A 1 37 ? -3.827 0.717 -3.397 1.00 0.00 37 CYS A C 15
ATOM 8224 O O . CYS A 1 37 ? -4.838 1.288 -2.989 1.00 0.00 37 CYS A O 15
ATOM 8231 N N . ARG A 1 38 ? -3.680 0.305 -4.652 1.00 0.00 38 ARG A N 15
ATOM 8232 C CA . ARG A 1 38 ? -4.722 0.503 -5.649 1.00 0.00 38 ARG A CA 15
ATOM 8233 C C . ARG A 1 38 ? -5.003 -0.791 -6.402 1.00 0.00 38 ARG A C 15
ATOM 8234 O O . ARG A 1 38 ? -4.087 -1.441 -6.905 1.00 0.00 38 ARG A O 15
ATOM 8255 N N . ALA A 1 39 ? -6.275 -1.155 -6.472 1.00 0.00 39 ALA A N 15
ATOM 8256 C CA . ALA A 1 39 ? -6.684 -2.370 -7.162 1.00 0.00 39 ALA A CA 15
ATOM 8257 C C . ALA A 1 39 ? -6.508 -2.232 -8.671 1.00 0.00 39 ALA A C 15
ATOM 8258 O O . ALA A 1 39 ? -5.449 -2.651 -9.183 1.00 0.00 39 ALA A O 15
ATOM 8266 N N . GLY A 1 1 ? -3.073 -14.645 1.990 1.00 0.00 1 GLY A N 16
ATOM 8267 C CA . GLY A 1 1 ? -2.061 -14.371 3.047 1.00 0.00 1 GLY A CA 16
ATOM 8268 C C . GLY A 1 1 ? -2.101 -12.935 3.532 1.00 0.00 1 GLY A C 16
ATOM 8269 O O . GLY A 1 1 ? -3.088 -12.229 3.322 1.00 0.00 1 GLY A O 16
ATOM 8275 N N . SER A 1 2 ? -1.026 -12.501 4.181 1.00 0.00 2 SER A N 16
ATOM 8276 C CA . SER A 1 2 ? -0.942 -11.139 4.697 1.00 0.00 2 SER A CA 16
ATOM 8277 C C . SER A 1 2 ? -0.685 -10.146 3.569 1.00 0.00 2 SER A C 16
ATOM 8278 O O . SER A 1 2 ? 0.284 -10.278 2.821 1.00 0.00 2 SER A O 16
ATOM 8286 N N . CYS A 1 3 ? -1.557 -9.149 3.455 1.00 0.00 3 CYS A N 16
ATOM 8287 C CA . CYS A 1 3 ? -1.424 -8.133 2.421 1.00 0.00 3 CYS A CA 16
ATOM 8288 C C . CYS A 1 3 ? -2.051 -6.818 2.872 1.00 0.00 3 CYS A C 16
ATOM 8289 O O . CYS A 1 3 ? -2.766 -6.770 3.872 1.00 0.00 3 CYS A O 16
ATOM 8296 N N . VAL A 1 4 ? -1.780 -5.758 2.123 1.00 0.00 4 VAL A N 16
ATOM 8297 C CA . VAL A 1 4 ? -2.313 -4.443 2.432 1.00 0.00 4 VAL A CA 16
ATOM 8298 C C . VAL A 1 4 ? -3.665 -4.234 1.743 1.00 0.00 4 VAL A C 16
ATOM 8299 O O . VAL A 1 4 ? -3.793 -4.487 0.550 1.00 0.00 4 VAL A O 16
ATOM 8312 N N . PRO A 1 5 ? -4.696 -3.759 2.469 1.00 0.00 5 PRO A N 16
ATOM 8313 C CA . PRO A 1 5 ? -6.014 -3.530 1.874 1.00 0.00 5 PRO A CA 16
ATOM 8314 C C . PRO A 1 5 ? -5.986 -2.405 0.846 1.00 0.00 5 PRO A C 16
ATOM 8315 O O . PRO A 1 5 ? -5.375 -1.352 1.068 1.00 0.00 5 PRO A O 16
ATOM 8326 N N . VAL A 1 6 ? -6.660 -2.619 -0.281 1.00 0.00 6 VAL A N 16
ATOM 8327 C CA . VAL A 1 6 ? -6.714 -1.618 -1.328 1.00 0.00 6 VAL A CA 16
ATOM 8328 C C . VAL A 1 6 ? -7.299 -0.328 -0.783 1.00 0.00 6 VAL A C 16
ATOM 8329 O O . VAL A 1 6 ? -8.096 -0.346 0.155 1.00 0.00 6 VAL A O 16
ATOM 8342 N N . ASP A 1 7 ? -6.863 0.787 -1.349 1.00 0.00 7 ASP A N 16
ATOM 8343 C CA . ASP A 1 7 ? -7.295 2.099 -0.909 1.00 0.00 7 ASP A CA 16
ATOM 8344 C C . ASP A 1 7 ? -6.657 2.457 0.436 1.00 0.00 7 ASP A C 16
ATOM 8345 O O . ASP A 1 7 ? -6.985 3.489 1.022 1.00 0.00 7 ASP A O 16
ATOM 8354 N N . GLN A 1 8 ? -5.730 1.614 0.925 1.00 0.00 8 GLN A N 16
ATOM 8355 C CA . GLN A 1 8 ? -5.061 1.885 2.186 1.00 0.00 8 GLN A CA 16
ATOM 8356 C C . GLN A 1 8 ? -3.565 2.090 1.960 1.00 0.00 8 GLN A C 16
ATOM 8357 O O . GLN A 1 8 ? -3.010 1.607 0.973 1.00 0.00 8 GLN A O 16
ATOM 8371 N N . PRO A 1 9 ? -2.886 2.824 2.862 1.00 0.00 9 PRO A N 16
ATOM 8372 C CA . PRO A 1 9 ? -1.454 3.096 2.727 1.00 0.00 9 PRO A CA 16
ATOM 8373 C C . PRO A 1 9 ? -0.591 1.847 2.843 1.00 0.00 9 PRO A C 16
ATOM 8374 O O . PRO A 1 9 ? -0.854 0.961 3.656 1.00 0.00 9 PRO A O 16
ATOM 8385 N N . CYS A 1 10 ? 0.452 1.807 2.027 1.00 0.00 10 CYS A N 16
ATOM 8386 C CA . CYS A 1 10 ? 1.390 0.692 2.022 1.00 0.00 10 CYS A CA 16
ATOM 8387 C C . CYS A 1 10 ? 2.822 1.202 2.126 1.00 0.00 10 CYS A C 16
ATOM 8388 O O . CYS A 1 10 ? 3.058 2.405 2.235 1.00 0.00 10 CYS A O 16
ATOM 8395 N N . SER A 1 11 ? 3.773 0.280 2.087 1.00 0.00 11 SER A N 16
ATOM 8396 C CA . SER A 1 11 ? 5.186 0.633 2.175 1.00 0.00 11 SER A CA 16
ATOM 8397 C C . SER A 1 11 ? 6.034 -0.302 1.319 1.00 0.00 11 SER A C 16
ATOM 8398 O O . SER A 1 11 ? 5.629 -1.425 1.018 1.00 0.00 11 SER A O 16
ATOM 8406 N N . LEU A 1 12 ? 7.214 0.169 0.929 1.00 0.00 12 LEU A N 16
ATOM 8407 C CA . LEU A 1 12 ? 8.120 -0.626 0.105 1.00 0.00 12 LEU A CA 16
ATOM 8408 C C . LEU A 1 12 ? 8.796 -1.738 0.913 1.00 0.00 12 LEU A C 16
ATOM 8409 O O . LEU A 1 12 ? 9.376 -2.660 0.340 1.00 0.00 12 LEU A O 16
ATOM 8425 N N . ASN A 1 13 ? 8.724 -1.651 2.242 1.00 0.00 13 ASN A N 16
ATOM 8426 C CA . ASN A 1 13 ? 9.333 -2.657 3.104 1.00 0.00 13 ASN A CA 16
ATOM 8427 C C . ASN A 1 13 ? 8.279 -3.540 3.777 1.00 0.00 13 ASN A C 16
ATOM 8428 O O . ASN A 1 13 ? 8.600 -4.313 4.681 1.00 0.00 13 ASN A O 16
ATOM 8439 N N . THR A 1 14 ? 7.023 -3.428 3.343 1.00 0.00 14 THR A N 16
ATOM 8440 C CA . THR A 1 14 ? 5.947 -4.224 3.918 1.00 0.00 14 THR A CA 16
ATOM 8441 C C . THR A 1 14 ? 5.411 -5.227 2.903 1.00 0.00 14 THR A C 16
ATOM 8442 O O . THR A 1 14 ? 5.934 -5.347 1.795 1.00 0.00 14 THR A O 16
ATOM 8453 N N . GLN A 1 15 ? 4.363 -5.944 3.289 1.00 0.00 15 GLN A N 16
ATOM 8454 C CA . GLN A 1 15 ? 3.749 -6.938 2.421 1.00 0.00 15 GLN A CA 16
ATOM 8455 C C . GLN A 1 15 ? 3.015 -6.265 1.258 1.00 0.00 15 GLN A C 16
ATOM 8456 O O . GLN A 1 15 ? 2.612 -5.106 1.364 1.00 0.00 15 GLN A O 16
ATOM 8470 N N . PRO A 1 16 ? 2.823 -6.979 0.130 1.00 0.00 16 PRO A N 16
ATOM 8471 C CA . PRO A 1 16 ? 2.126 -6.426 -1.038 1.00 0.00 16 PRO A CA 16
ATOM 8472 C C . PRO A 1 16 ? 0.684 -6.056 -0.716 1.00 0.00 16 PRO A C 16
ATOM 8473 O O . PRO A 1 16 ? 0.233 -6.218 0.418 1.00 0.00 16 PRO A O 16
ATOM 8484 N N . CYS A 1 17 ? -0.038 -5.558 -1.714 1.00 0.00 17 CYS A N 16
ATOM 8485 C CA . CYS A 1 17 ? -1.429 -5.169 -1.523 1.00 0.00 17 CYS A CA 16
ATOM 8486 C C . CYS A 1 17 ? -2.359 -6.366 -1.683 1.00 0.00 17 CYS A C 16
ATOM 8487 O O . CYS A 1 17 ? -1.924 -7.473 -1.997 1.00 0.00 17 CYS A O 16
ATOM 8494 N N . CYS A 1 18 ? -3.643 -6.127 -1.454 1.00 0.00 18 CYS A N 16
ATOM 8495 C CA . CYS A 1 18 ? -4.657 -7.168 -1.557 1.00 0.00 18 CYS A CA 16
ATOM 8496 C C . CYS A 1 18 ? -5.455 -7.018 -2.847 1.00 0.00 18 CYS A C 16
ATOM 8497 O O . CYS A 1 18 ? -5.384 -5.990 -3.518 1.00 0.00 18 CYS A O 16
ATOM 8504 N N . ASP A 1 19 ? -6.216 -8.052 -3.190 1.00 0.00 19 ASP A N 16
ATOM 8505 C CA . ASP A 1 19 ? -7.031 -8.038 -4.403 1.00 0.00 19 ASP A CA 16
ATOM 8506 C C . ASP A 1 19 ? -6.183 -7.723 -5.633 1.00 0.00 19 ASP A C 16
ATOM 8507 O O . ASP A 1 19 ? -6.664 -7.125 -6.596 1.00 0.00 19 ASP A O 16
ATOM 8516 N N . ASP A 1 20 ? -4.918 -8.128 -5.591 1.00 0.00 20 ASP A N 16
ATOM 8517 C CA . ASP A 1 20 ? -3.994 -7.892 -6.694 1.00 0.00 20 ASP A CA 16
ATOM 8518 C C . ASP A 1 20 ? -3.750 -6.400 -6.893 1.00 0.00 20 ASP A C 16
ATOM 8519 O O . ASP A 1 20 ? -3.612 -5.928 -8.022 1.00 0.00 20 ASP A O 16
ATOM 8528 N N . ALA A 1 21 ? -3.690 -5.662 -5.788 1.00 0.00 21 ALA A N 16
ATOM 8529 C CA . ALA A 1 21 ? -3.452 -4.224 -5.844 1.00 0.00 21 ALA A CA 16
ATOM 8530 C C . ALA A 1 21 ? -1.969 -3.924 -6.014 1.00 0.00 21 ALA A C 16
ATOM 8531 O O . ALA A 1 21 ? -1.139 -4.834 -6.035 1.00 0.00 21 ALA A O 16
ATOM 8538 N N . THR A 1 22 ? -1.641 -2.644 -6.133 1.00 0.00 22 THR A N 16
ATOM 8539 C CA . THR A 1 22 ? -0.259 -2.223 -6.300 1.00 0.00 22 THR A CA 16
ATOM 8540 C C . THR A 1 22 ? 0.035 -0.987 -5.457 1.00 0.00 22 THR A C 16
ATOM 8541 O O . THR A 1 22 ? -0.791 -0.077 -5.364 1.00 0.00 22 THR A O 16
ATOM 8552 N N . CYS A 1 23 ? 1.216 -0.959 -4.848 1.00 0.00 23 CYS A N 16
ATOM 8553 C CA . CYS A 1 23 ? 1.621 0.168 -4.020 1.00 0.00 23 CYS A CA 16
ATOM 8554 C C . CYS A 1 23 ? 2.091 1.319 -4.909 1.00 0.00 23 CYS A C 16
ATOM 8555 O O . CYS A 1 23 ? 3.109 1.211 -5.592 1.00 0.00 23 CYS A O 16
ATOM 8562 N N . THR A 1 24 ? 1.327 2.409 -4.920 1.00 0.00 24 THR A N 16
ATOM 8563 C CA . THR A 1 24 ? 1.646 3.563 -5.748 1.00 0.00 24 THR A CA 16
ATOM 8564 C C . THR A 1 24 ? 1.811 4.833 -4.916 1.00 0.00 24 THR A C 16
ATOM 8565 O O . THR A 1 24 ? 1.270 4.957 -3.818 1.00 0.00 24 THR A O 16
ATOM 8576 N N . GLN A 1 25 ? 2.552 5.778 -5.481 1.00 0.00 25 GLN A N 16
ATOM 8577 C CA . GLN A 1 25 ? 2.798 7.062 -4.850 1.00 0.00 25 GLN A CA 16
ATOM 8578 C C . GLN A 1 25 ? 1.552 7.943 -4.939 1.00 0.00 25 GLN A C 16
ATOM 8579 O O . GLN A 1 25 ? 0.987 8.132 -6.016 1.00 0.00 25 GLN A O 16
ATOM 8593 N N . GLU A 1 26 ? 1.136 8.482 -3.801 1.00 0.00 26 GLU A N 16
ATOM 8594 C CA . GLU A 1 26 ? -0.037 9.346 -3.743 1.00 0.00 26 GLU A CA 16
ATOM 8595 C C . GLU A 1 26 ? 0.157 10.449 -2.708 1.00 0.00 26 GLU A C 16
ATOM 8596 O O . GLU A 1 26 ? 1.204 10.536 -2.067 1.00 0.00 26 GLU A O 16
ATOM 8608 N N . ARG A 1 27 ? -0.857 11.292 -2.554 1.00 0.00 27 ARG A N 16
ATOM 8609 C CA . ARG A 1 27 ? -0.800 12.391 -1.601 1.00 0.00 27 ARG A CA 16
ATOM 8610 C C . ARG A 1 27 ? -1.733 12.138 -0.421 1.00 0.00 27 ARG A C 16
ATOM 8611 O O . ARG A 1 27 ? -2.782 11.512 -0.572 1.00 0.00 27 ARG A O 16
ATOM 8632 N N . ASN A 1 28 ? -1.345 12.626 0.754 1.00 0.00 28 ASN A N 16
ATOM 8633 C CA . ASN A 1 28 ? -2.151 12.448 1.956 1.00 0.00 28 ASN A CA 16
ATOM 8634 C C . ASN A 1 28 ? -2.920 13.723 2.294 1.00 0.00 28 ASN A C 16
ATOM 8635 O O . ASN A 1 28 ? -2.889 14.696 1.541 1.00 0.00 28 ASN A O 16
ATOM 8646 N N . GLU A 1 29 ? -3.610 13.707 3.429 1.00 0.00 29 GLU A N 16
ATOM 8647 C CA . GLU A 1 29 ? -4.390 14.855 3.869 1.00 0.00 29 GLU A CA 16
ATOM 8648 C C . GLU A 1 29 ? -3.504 16.082 4.064 1.00 0.00 29 GLU A C 16
ATOM 8649 O O . GLU A 1 29 ? -3.950 17.215 3.890 1.00 0.00 29 GLU A O 16
ATOM 8661 N N . ASN A 1 30 ? -2.246 15.848 4.427 1.00 0.00 30 ASN A N 16
ATOM 8662 C CA . ASN A 1 30 ? -1.301 16.936 4.648 1.00 0.00 30 ASN A CA 16
ATOM 8663 C C . ASN A 1 30 ? -0.743 17.458 3.326 1.00 0.00 30 ASN A C 16
ATOM 8664 O O . ASN A 1 30 ? -0.387 18.630 3.213 1.00 0.00 30 ASN A O 16
ATOM 8675 N N . GLY A 1 31 ? -0.669 16.581 2.330 1.00 0.00 31 GLY A N 16
ATOM 8676 C CA . GLY A 1 31 ? -0.152 16.977 1.030 1.00 0.00 31 GLY A CA 16
ATOM 8677 C C . GLY A 1 31 ? 1.209 16.373 0.713 1.00 0.00 31 GLY A C 16
ATOM 8678 O O . GLY A 1 31 ? 1.725 16.552 -0.390 1.00 0.00 31 GLY A O 16
ATOM 8682 N N . HIS A 1 32 ? 1.797 15.658 1.673 1.00 0.00 32 HIS A N 16
ATOM 8683 C CA . HIS A 1 32 ? 3.101 15.037 1.469 1.00 0.00 32 HIS A CA 16
ATOM 8684 C C . HIS A 1 32 ? 2.967 13.740 0.679 1.00 0.00 32 HIS A C 16
ATOM 8685 O O . HIS A 1 32 ? 1.902 13.123 0.658 1.00 0.00 32 HIS A O 16
ATOM 8700 N N . THR A 1 33 ? 4.052 13.331 0.030 1.00 0.00 33 THR A N 16
ATOM 8701 C CA . THR A 1 33 ? 4.050 12.106 -0.761 1.00 0.00 33 THR A CA 16
ATOM 8702 C C . THR A 1 33 ? 3.917 10.879 0.135 1.00 0.00 33 THR A C 16
ATOM 8703 O O . THR A 1 33 ? 4.474 10.833 1.232 1.00 0.00 33 THR A O 16
ATOM 8714 N N . VAL A 1 34 ? 3.177 9.888 -0.346 1.00 0.00 34 VAL A N 16
ATOM 8715 C CA . VAL A 1 34 ? 2.966 8.654 0.401 1.00 0.00 34 VAL A CA 16
ATOM 8716 C C . VAL A 1 34 ? 2.729 7.488 -0.547 1.00 0.00 34 VAL A C 16
ATOM 8717 O O . VAL A 1 34 ? 2.621 7.674 -1.756 1.00 0.00 34 VAL A O 16
ATOM 8730 N N . TYR A 1 35 ? 2.652 6.287 0.006 1.00 0.00 35 TYR A N 16
ATOM 8731 C CA . TYR A 1 35 ? 2.425 5.090 -0.798 1.00 0.00 35 TYR A CA 16
ATOM 8732 C C . TYR A 1 35 ? 1.095 4.441 -0.428 1.00 0.00 35 TYR A C 16
ATOM 8733 O O . TYR A 1 35 ? 0.853 4.128 0.737 1.00 0.00 35 TYR A O 16
ATOM 8751 N N . TYR A 1 36 ? 0.229 4.253 -1.422 1.00 0.00 36 TYR A N 16
ATOM 8752 C CA . TYR A 1 36 ? -1.080 3.651 -1.185 1.00 0.00 36 TYR A CA 16
ATOM 8753 C C . TYR A 1 36 ? -1.315 2.445 -2.090 1.00 0.00 36 TYR A C 16
ATOM 8754 O O . TYR A 1 36 ? -0.592 2.233 -3.062 1.00 0.00 36 TYR A O 16
ATOM 8772 N N . CYS A 1 37 ? -2.331 1.657 -1.754 1.00 0.00 37 CYS A N 16
ATOM 8773 C CA . CYS A 1 37 ? -2.666 0.461 -2.526 1.00 0.00 37 CYS A CA 16
ATOM 8774 C C . CYS A 1 37 ? -3.844 0.725 -3.454 1.00 0.00 37 CYS A C 16
ATOM 8775 O O . CYS A 1 37 ? -4.848 1.311 -3.054 1.00 0.00 37 CYS A O 16
ATOM 8782 N N . ARG A 1 38 ? -3.706 0.290 -4.704 1.00 0.00 38 ARG A N 16
ATOM 8783 C CA . ARG A 1 38 ? -4.750 0.478 -5.700 1.00 0.00 38 ARG A CA 16
ATOM 8784 C C . ARG A 1 38 ? -5.015 -0.816 -6.456 1.00 0.00 38 ARG A C 16
ATOM 8785 O O . ARG A 1 38 ? -4.091 -1.463 -6.949 1.00 0.00 38 ARG A O 16
ATOM 8806 N N . ALA A 1 39 ? -6.284 -1.187 -6.544 1.00 0.00 39 ALA A N 16
ATOM 8807 C CA . ALA A 1 39 ? -6.677 -2.404 -7.242 1.00 0.00 39 ALA A CA 16
ATOM 8808 C C . ALA A 1 39 ? -6.450 -2.273 -8.744 1.00 0.00 39 ALA A C 16
ATOM 8809 O O . ALA A 1 39 ? -5.977 -3.253 -9.358 1.00 0.00 39 ALA A O 16
ATOM 8817 N N . GLY A 1 1 ? -0.469 -15.735 4.851 1.00 0.00 1 GLY A N 17
ATOM 8818 C CA . GLY A 1 1 ? -0.749 -14.899 3.652 1.00 0.00 1 GLY A CA 17
ATOM 8819 C C . GLY A 1 1 ? -1.338 -13.549 4.011 1.00 0.00 1 GLY A C 17
ATOM 8820 O O . GLY A 1 1 ? -2.552 -13.355 3.937 1.00 0.00 1 GLY A O 17
ATOM 8826 N N . SER A 1 2 ? -0.478 -12.614 4.400 1.00 0.00 2 SER A N 17
ATOM 8827 C CA . SER A 1 2 ? -0.920 -11.274 4.771 1.00 0.00 2 SER A CA 17
ATOM 8828 C C . SER A 1 2 ? -0.636 -10.279 3.650 1.00 0.00 2 SER A C 17
ATOM 8829 O O . SER A 1 2 ? 0.371 -10.389 2.950 1.00 0.00 2 SER A O 17
ATOM 8837 N N . CYS A 1 3 ? -1.527 -9.306 3.490 1.00 0.00 3 CYS A N 17
ATOM 8838 C CA . CYS A 1 3 ? -1.372 -8.291 2.458 1.00 0.00 3 CYS A CA 17
ATOM 8839 C C . CYS A 1 3 ? -2.058 -6.994 2.872 1.00 0.00 3 CYS A C 17
ATOM 8840 O O . CYS A 1 3 ? -2.822 -6.964 3.836 1.00 0.00 3 CYS A O 17
ATOM 8847 N N . VAL A 1 4 ? -1.782 -5.928 2.133 1.00 0.00 4 VAL A N 17
ATOM 8848 C CA . VAL A 1 4 ? -2.368 -4.631 2.413 1.00 0.00 4 VAL A CA 17
ATOM 8849 C C . VAL A 1 4 ? -3.712 -4.479 1.694 1.00 0.00 4 VAL A C 17
ATOM 8850 O O . VAL A 1 4 ? -3.804 -4.741 0.499 1.00 0.00 4 VAL A O 17
ATOM 8863 N N . PRO A 1 5 ? -4.776 -4.047 2.397 1.00 0.00 5 PRO A N 17
ATOM 8864 C CA . PRO A 1 5 ? -6.090 -3.874 1.776 1.00 0.00 5 PRO A CA 17
ATOM 8865 C C . PRO A 1 5 ? -6.089 -2.746 0.751 1.00 0.00 5 PRO A C 17
ATOM 8866 O O . PRO A 1 5 ? -5.531 -1.667 0.988 1.00 0.00 5 PRO A O 17
ATOM 8877 N N . VAL A 1 6 ? -6.728 -2.986 -0.390 1.00 0.00 6 VAL A N 17
ATOM 8878 C CA . VAL A 1 6 ? -6.803 -1.986 -1.437 1.00 0.00 6 VAL A CA 17
ATOM 8879 C C . VAL A 1 6 ? -7.461 -0.727 -0.903 1.00 0.00 6 VAL A C 17
ATOM 8880 O O . VAL A 1 6 ? -8.277 -0.783 0.015 1.00 0.00 6 VAL A O 17
ATOM 8893 N N . ASP A 1 7 ? -7.063 0.409 -1.458 1.00 0.00 7 ASP A N 17
ATOM 8894 C CA . ASP A 1 7 ? -7.564 1.700 -1.029 1.00 0.00 7 ASP A CA 17
ATOM 8895 C C . ASP A 1 7 ? -6.963 2.092 0.324 1.00 0.00 7 ASP A C 17
ATOM 8896 O O . ASP A 1 7 ? -7.342 3.114 0.897 1.00 0.00 7 ASP A O 17
ATOM 8905 N N . GLN A 1 8 ? -6.013 1.290 0.836 1.00 0.00 8 GLN A N 17
ATOM 8906 C CA . GLN A 1 8 ? -5.376 1.596 2.106 1.00 0.00 8 GLN A CA 17
ATOM 8907 C C . GLN A 1 8 ? -3.890 1.881 1.900 1.00 0.00 8 GLN A C 17
ATOM 8908 O O . GLN A 1 8 ? -3.299 1.429 0.920 1.00 0.00 8 GLN A O 17
ATOM 8922 N N . PRO A 1 9 ? -3.264 2.650 2.810 1.00 0.00 9 PRO A N 17
ATOM 8923 C CA . PRO A 1 9 ? -1.848 2.996 2.692 1.00 0.00 9 PRO A CA 17
ATOM 8924 C C . PRO A 1 9 ? -0.919 1.798 2.829 1.00 0.00 9 PRO A C 17
ATOM 8925 O O . PRO A 1 9 ? -1.138 0.908 3.650 1.00 0.00 9 PRO A O 17
ATOM 8936 N N . CYS A 1 10 ? 0.130 1.804 2.018 1.00 0.00 10 CYS A N 17
ATOM 8937 C CA . CYS A 1 10 ? 1.128 0.745 2.030 1.00 0.00 10 CYS A CA 17
ATOM 8938 C C . CYS A 1 10 ? 2.529 1.338 2.122 1.00 0.00 10 CYS A C 17
ATOM 8939 O O . CYS A 1 10 ? 2.694 2.553 2.216 1.00 0.00 10 CYS A O 17
ATOM 8946 N N . SER A 1 11 ? 3.531 0.472 2.093 1.00 0.00 11 SER A N 17
ATOM 8947 C CA . SER A 1 11 ? 4.921 0.908 2.171 1.00 0.00 11 SER A CA 17
ATOM 8948 C C . SER A 1 11 ? 5.800 0.090 1.232 1.00 0.00 11 SER A C 17
ATOM 8949 O O . SER A 1 11 ? 5.411 -0.985 0.777 1.00 0.00 11 SER A O 17
ATOM 8957 N N . LEU A 1 12 ? 6.991 0.606 0.945 1.00 0.00 12 LEU A N 17
ATOM 8958 C CA . LEU A 1 12 ? 7.926 -0.081 0.058 1.00 0.00 12 LEU A CA 17
ATOM 8959 C C . LEU A 1 12 ? 8.644 -1.224 0.778 1.00 0.00 12 LEU A C 17
ATOM 8960 O O . LEU A 1 12 ? 9.175 -2.130 0.136 1.00 0.00 12 LEU A O 17
ATOM 8976 N N . ASN A 1 13 ? 8.657 -1.183 2.110 1.00 0.00 13 ASN A N 17
ATOM 8977 C CA . ASN A 1 13 ? 9.310 -2.222 2.898 1.00 0.00 13 ASN A CA 17
ATOM 8978 C C . ASN A 1 13 ? 8.293 -3.114 3.616 1.00 0.00 13 ASN A C 17
ATOM 8979 O O . ASN A 1 13 ? 8.664 -3.917 4.472 1.00 0.00 13 ASN A O 17
ATOM 8990 N N . THR A 1 14 ? 7.012 -2.975 3.271 1.00 0.00 14 THR A N 17
ATOM 8991 C CA . THR A 1 14 ? 5.967 -3.775 3.894 1.00 0.00 14 THR A CA 17
ATOM 8992 C C . THR A 1 14 ? 5.446 -4.833 2.927 1.00 0.00 14 THR A C 17
ATOM 8993 O O . THR A 1 14 ? 5.962 -4.984 1.818 1.00 0.00 14 THR A O 17
ATOM 9004 N N . GLN A 1 15 ? 4.424 -5.563 3.355 1.00 0.00 15 GLN A N 17
ATOM 9005 C CA . GLN A 1 15 ? 3.829 -6.610 2.535 1.00 0.00 15 GLN A CA 17
ATOM 9006 C C . GLN A 1 15 ? 3.089 -6.013 1.336 1.00 0.00 15 GLN A C 17
ATOM 9007 O O . GLN A 1 15 ? 2.649 -4.864 1.384 1.00 0.00 15 GLN A O 17
ATOM 9021 N N . PRO A 1 16 ? 2.929 -6.786 0.241 1.00 0.00 16 PRO A N 17
ATOM 9022 C CA . PRO A 1 16 ? 2.226 -6.313 -0.957 1.00 0.00 16 PRO A CA 17
ATOM 9023 C C . PRO A 1 16 ? 0.764 -5.999 -0.668 1.00 0.00 16 PRO A C 17
ATOM 9024 O O . PRO A 1 16 ? 0.314 -6.101 0.472 1.00 0.00 16 PRO A O 17
ATOM 9035 N N . CYS A 1 17 ? 0.025 -5.617 -1.704 1.00 0.00 17 CYS A N 17
ATOM 9036 C CA . CYS A 1 17 ? -1.386 -5.290 -1.549 1.00 0.00 17 CYS A CA 17
ATOM 9037 C C . CYS A 1 17 ? -2.260 -6.525 -1.739 1.00 0.00 17 CYS A C 17
ATOM 9038 O O . CYS A 1 17 ? -1.770 -7.608 -2.054 1.00 0.00 17 CYS A O 17
ATOM 9045 N N . CYS A 1 18 ? -3.558 -6.346 -1.533 1.00 0.00 18 CYS A N 17
ATOM 9046 C CA . CYS A 1 18 ? -4.522 -7.430 -1.664 1.00 0.00 18 CYS A CA 17
ATOM 9047 C C . CYS A 1 18 ? -5.301 -7.307 -2.968 1.00 0.00 18 CYS A C 17
ATOM 9048 O O . CYS A 1 18 ? -5.263 -6.273 -3.631 1.00 0.00 18 CYS A O 17
ATOM 9055 N N . ASP A 1 19 ? -6.007 -8.373 -3.333 1.00 0.00 19 ASP A N 17
ATOM 9056 C CA . ASP A 1 19 ? -6.799 -8.388 -4.561 1.00 0.00 19 ASP A CA 17
ATOM 9057 C C . ASP A 1 19 ? -5.943 -8.028 -5.774 1.00 0.00 19 ASP A C 17
ATOM 9058 O O . ASP A 1 19 ? -6.432 -7.443 -6.741 1.00 0.00 19 ASP A O 17
ATOM 9067 N N . ASP A 1 20 ? -4.663 -8.382 -5.710 1.00 0.00 20 ASP A N 17
ATOM 9068 C CA . ASP A 1 20 ? -3.730 -8.099 -6.796 1.00 0.00 20 ASP A CA 17
ATOM 9069 C C . ASP A 1 20 ? -3.541 -6.596 -6.979 1.00 0.00 20 ASP A C 17
ATOM 9070 O O . ASP A 1 20 ? -3.397 -6.110 -8.101 1.00 0.00 20 ASP A O 17
ATOM 9079 N N . ALA A 1 21 ? -3.536 -5.866 -5.869 1.00 0.00 21 ALA A N 17
ATOM 9080 C CA . ALA A 1 21 ? -3.356 -4.419 -5.909 1.00 0.00 21 ALA A CA 17
ATOM 9081 C C . ALA A 1 21 ? -1.881 -4.060 -6.041 1.00 0.00 21 ALA A C 17
ATOM 9082 O O . ALA A 1 21 ? -1.013 -4.933 -6.007 1.00 0.00 21 ALA A O 17
ATOM 9089 N N . THR A 1 22 ? -1.605 -2.771 -6.190 1.00 0.00 22 THR A N 17
ATOM 9090 C CA . THR A 1 22 ? -0.238 -2.293 -6.325 1.00 0.00 22 THR A CA 17
ATOM 9091 C C . THR A 1 22 ? -0.017 -1.042 -5.482 1.00 0.00 22 THR A C 17
ATOM 9092 O O . THR A 1 22 ? -0.879 -0.165 -5.420 1.00 0.00 22 THR A O 17
ATOM 9103 N N . CYS A 1 23 ? 1.142 -0.966 -4.840 1.00 0.00 23 CYS A N 17
ATOM 9104 C CA . CYS A 1 23 ? 1.479 0.181 -4.008 1.00 0.00 23 CYS A CA 17
ATOM 9105 C C . CYS A 1 23 ? 1.919 1.346 -4.891 1.00 0.00 23 CYS A C 17
ATOM 9106 O O . CYS A 1 23 ? 2.960 1.280 -5.545 1.00 0.00 23 CYS A O 17
ATOM 9113 N N . THR A 1 24 ? 1.109 2.402 -4.928 1.00 0.00 24 THR A N 17
ATOM 9114 C CA . THR A 1 24 ? 1.404 3.564 -5.755 1.00 0.00 24 THR A CA 17
ATOM 9115 C C . THR A 1 24 ? 1.603 4.820 -4.911 1.00 0.00 24 THR A C 17
ATOM 9116 O O . THR A 1 24 ? 1.091 4.933 -3.798 1.00 0.00 24 THR A O 17
ATOM 9127 N N . GLN A 1 25 ? 2.337 5.766 -5.482 1.00 0.00 25 GLN A N 17
ATOM 9128 C CA . GLN A 1 25 ? 2.610 7.036 -4.838 1.00 0.00 25 GLN A CA 17
ATOM 9129 C C . GLN A 1 25 ? 1.366 7.920 -4.882 1.00 0.00 25 GLN A C 17
ATOM 9130 O O . GLN A 1 25 ? 0.626 7.925 -5.867 1.00 0.00 25 GLN A O 17
ATOM 9144 N N . GLU A 1 26 ? 1.146 8.664 -3.810 1.00 0.00 26 GLU A N 17
ATOM 9145 C CA . GLU A 1 26 ? -0.002 9.554 -3.716 1.00 0.00 26 GLU A CA 17
ATOM 9146 C C . GLU A 1 26 ? 0.259 10.674 -2.716 1.00 0.00 26 GLU A C 17
ATOM 9147 O O . GLU A 1 26 ? 1.349 10.778 -2.156 1.00 0.00 26 GLU A O 17
ATOM 9159 N N . ARG A 1 27 ? -0.747 11.513 -2.501 1.00 0.00 27 ARG A N 17
ATOM 9160 C CA . ARG A 1 27 ? -0.626 12.631 -1.572 1.00 0.00 27 ARG A CA 17
ATOM 9161 C C . ARG A 1 27 ? -1.602 12.483 -0.408 1.00 0.00 27 ARG A C 17
ATOM 9162 O O . ARG A 1 27 ? -2.669 11.886 -0.552 1.00 0.00 27 ARG A O 17
ATOM 9183 N N . ASN A 1 28 ? -1.228 13.030 0.746 1.00 0.00 28 ASN A N 17
ATOM 9184 C CA . ASN A 1 28 ? -2.070 12.957 1.934 1.00 0.00 28 ASN A CA 17
ATOM 9185 C C . ASN A 1 28 ? -2.623 14.334 2.295 1.00 0.00 28 ASN A C 17
ATOM 9186 O O . ASN A 1 28 ? -2.463 15.295 1.544 1.00 0.00 28 ASN A O 17
ATOM 9197 N N . GLU A 1 29 ? -3.275 14.422 3.450 1.00 0.00 29 GLU A N 17
ATOM 9198 C CA . GLU A 1 29 ? -3.853 15.677 3.911 1.00 0.00 29 GLU A CA 17
ATOM 9199 C C . GLU A 1 29 ? -2.778 16.747 4.070 1.00 0.00 29 GLU A C 17
ATOM 9200 O O . GLU A 1 29 ? -2.966 17.895 3.666 1.00 0.00 29 GLU A O 17
ATOM 9212 N N . ASN A 1 30 ? -1.652 16.365 4.663 1.00 0.00 30 ASN A N 17
ATOM 9213 C CA . ASN A 1 30 ? -0.548 17.294 4.878 1.00 0.00 30 ASN A CA 17
ATOM 9214 C C . ASN A 1 30 ? 0.079 17.717 3.552 1.00 0.00 30 ASN A C 17
ATOM 9215 O O . ASN A 1 30 ? 0.610 18.821 3.431 1.00 0.00 30 ASN A O 17
ATOM 9226 N N . GLY A 1 31 ? 0.013 16.834 2.560 1.00 0.00 31 GLY A N 17
ATOM 9227 C CA . GLY A 1 31 ? 0.580 17.140 1.258 1.00 0.00 31 GLY A CA 17
ATOM 9228 C C . GLY A 1 31 ? 1.881 16.401 0.979 1.00 0.00 31 GLY A C 17
ATOM 9229 O O . GLY A 1 31 ? 2.485 16.589 -0.077 1.00 0.00 31 GLY A O 17
ATOM 9233 N N . HIS A 1 32 ? 2.318 15.560 1.916 1.00 0.00 32 HIS A N 17
ATOM 9234 C CA . HIS A 1 32 ? 3.552 14.803 1.742 1.00 0.00 32 HIS A CA 17
ATOM 9235 C C . HIS A 1 32 ? 3.305 13.562 0.891 1.00 0.00 32 HIS A C 17
ATOM 9236 O O . HIS A 1 32 ? 2.183 13.058 0.825 1.00 0.00 32 HIS A O 17
ATOM 9251 N N . THR A 1 33 ? 4.355 13.075 0.239 1.00 0.00 33 THR A N 17
ATOM 9252 C CA . THR A 1 33 ? 4.239 11.894 -0.607 1.00 0.00 33 THR A CA 17
ATOM 9253 C C . THR A 1 33 ? 3.962 10.649 0.227 1.00 0.00 33 THR A C 17
ATOM 9254 O O . THR A 1 33 ? 4.667 10.364 1.195 1.00 0.00 33 THR A O 17
ATOM 9265 N N . VAL A 1 34 ? 2.933 9.907 -0.165 1.00 0.00 34 VAL A N 17
ATOM 9266 C CA . VAL A 1 34 ? 2.558 8.686 0.533 1.00 0.00 34 VAL A CA 17
ATOM 9267 C C . VAL A 1 34 ? 2.366 7.544 -0.453 1.00 0.00 34 VAL A C 17
ATOM 9268 O O . VAL A 1 34 ? 2.414 7.745 -1.666 1.00 0.00 34 VAL A O 17
ATOM 9281 N N . TYR A 1 35 ? 2.153 6.345 0.069 1.00 0.00 35 TYR A N 17
ATOM 9282 C CA . TYR A 1 35 ? 1.958 5.171 -0.774 1.00 0.00 35 TYR A CA 17
ATOM 9283 C C . TYR A 1 35 ? 0.654 4.462 -0.423 1.00 0.00 35 TYR A C 17
ATOM 9284 O O . TYR A 1 35 ? 0.405 4.145 0.739 1.00 0.00 35 TYR A O 17
ATOM 9302 N N . TYR A 1 36 ? -0.179 4.224 -1.433 1.00 0.00 36 TYR A N 17
ATOM 9303 C CA . TYR A 1 36 ? -1.462 3.558 -1.224 1.00 0.00 36 TYR A CA 17
ATOM 9304 C C . TYR A 1 36 ? -1.605 2.329 -2.117 1.00 0.00 36 TYR A C 17
ATOM 9305 O O . TYR A 1 36 ? -0.846 2.145 -3.068 1.00 0.00 36 TYR A O 17
ATOM 9323 N N . CYS A 1 37 ? -2.586 1.490 -1.796 1.00 0.00 37 CYS A N 17
ATOM 9324 C CA . CYS A 1 37 ? -2.838 0.268 -2.560 1.00 0.00 37 CYS A CA 17
ATOM 9325 C C . CYS A 1 37 ? -4.004 0.458 -3.522 1.00 0.00 37 CYS A C 17
ATOM 9326 O O . CYS A 1 37 ? -5.054 0.981 -3.148 1.00 0.00 37 CYS A O 17
ATOM 9333 N N . ARG A 1 38 ? -3.809 0.032 -4.766 1.00 0.00 38 ARG A N 17
ATOM 9334 C CA . ARG A 1 38 ? -4.837 0.155 -5.790 1.00 0.00 38 ARG A CA 17
ATOM 9335 C C . ARG A 1 38 ? -5.049 -1.174 -6.506 1.00 0.00 38 ARG A C 17
ATOM 9336 O O . ARG A 1 38 ? -4.102 -1.778 -7.010 1.00 0.00 38 ARG A O 17
ATOM 9357 N N . ALA A 1 39 ? -6.296 -1.621 -6.545 1.00 0.00 39 ALA A N 17
ATOM 9358 C CA . ALA A 1 39 ? -6.637 -2.879 -7.197 1.00 0.00 39 ALA A CA 17
ATOM 9359 C C . ALA A 1 39 ? -6.482 -2.772 -8.711 1.00 0.00 39 ALA A C 17
ATOM 9360 O O . ALA A 1 39 ? -7.269 -2.029 -9.334 1.00 0.00 39 ALA A O 17
ATOM 9368 N N . GLY A 1 1 ? -4.112 -15.188 4.499 1.00 0.00 1 GLY A N 18
ATOM 9369 C CA . GLY A 1 1 ? -2.816 -14.625 4.026 1.00 0.00 1 GLY A CA 18
ATOM 9370 C C . GLY A 1 1 ? -2.466 -13.319 4.713 1.00 0.00 1 GLY A C 18
ATOM 9371 O O . GLY A 1 1 ? -3.000 -13.008 5.777 1.00 0.00 1 GLY A O 18
ATOM 9377 N N . SER A 1 2 ? -1.565 -12.555 4.103 1.00 0.00 2 SER A N 18
ATOM 9378 C CA . SER A 1 2 ? -1.144 -11.277 4.662 1.00 0.00 2 SER A CA 18
ATOM 9379 C C . SER A 1 2 ? -0.846 -10.273 3.553 1.00 0.00 2 SER A C 18
ATOM 9380 O O . SER A 1 2 ? 0.140 -10.407 2.828 1.00 0.00 2 SER A O 18
ATOM 9388 N N . CYS A 1 3 ? -1.704 -9.265 3.429 1.00 0.00 3 CYS A N 18
ATOM 9389 C CA . CYS A 1 3 ? -1.535 -8.237 2.412 1.00 0.00 3 CYS A CA 18
ATOM 9390 C C . CYS A 1 3 ? -2.160 -6.923 2.862 1.00 0.00 3 CYS A C 18
ATOM 9391 O O . CYS A 1 3 ? -2.899 -6.880 3.847 1.00 0.00 3 CYS A O 18
ATOM 9398 N N . VAL A 1 4 ? -1.863 -5.856 2.134 1.00 0.00 4 VAL A N 18
ATOM 9399 C CA . VAL A 1 4 ? -2.395 -4.542 2.448 1.00 0.00 4 VAL A CA 18
ATOM 9400 C C . VAL A 1 4 ? -3.736 -4.320 1.742 1.00 0.00 4 VAL A C 18
ATOM 9401 O O . VAL A 1 4 ? -3.848 -4.558 0.544 1.00 0.00 4 VAL A O 18
ATOM 9414 N N . PRO A 1 5 ? -4.776 -3.851 2.459 1.00 0.00 5 PRO A N 18
ATOM 9415 C CA . PRO A 1 5 ? -6.083 -3.608 1.848 1.00 0.00 5 PRO A CA 18
ATOM 9416 C C . PRO A 1 5 ? -6.032 -2.466 0.839 1.00 0.00 5 PRO A C 18
ATOM 9417 O O . PRO A 1 5 ? -5.424 -1.418 1.089 1.00 0.00 5 PRO A O 18
ATOM 9428 N N . VAL A 1 6 ? -6.681 -2.661 -0.306 1.00 0.00 6 VAL A N 18
ATOM 9429 C CA . VAL A 1 6 ? -6.710 -1.645 -1.339 1.00 0.00 6 VAL A CA 18
ATOM 9430 C C . VAL A 1 6 ? -7.296 -0.358 -0.788 1.00 0.00 6 VAL A C 18
ATOM 9431 O O . VAL A 1 6 ? -8.108 -0.381 0.135 1.00 0.00 6 VAL A O 18
ATOM 9444 N N . ASP A 1 7 ? -6.841 0.761 -1.333 1.00 0.00 7 ASP A N 18
ATOM 9445 C CA . ASP A 1 7 ? -7.269 2.073 -0.888 1.00 0.00 7 ASP A CA 18
ATOM 9446 C C . ASP A 1 7 ? -6.642 2.416 0.467 1.00 0.00 7 ASP A C 18
ATOM 9447 O O . ASP A 1 7 ? -6.959 3.453 1.050 1.00 0.00 7 ASP A O 18
ATOM 9456 N N . GLN A 1 8 ? -5.736 1.557 0.965 1.00 0.00 8 GLN A N 18
ATOM 9457 C CA . GLN A 1 8 ? -5.078 1.813 2.235 1.00 0.00 8 GLN A CA 18
ATOM 9458 C C . GLN A 1 8 ? -3.581 2.033 2.022 1.00 0.00 8 GLN A C 18
ATOM 9459 O O . GLN A 1 8 ? -3.018 1.570 1.030 1.00 0.00 8 GLN A O 18
ATOM 9473 N N . PRO A 1 9 ? -2.913 2.756 2.939 1.00 0.00 9 PRO A N 18
ATOM 9474 C CA . PRO A 1 9 ? -1.483 3.037 2.816 1.00 0.00 9 PRO A CA 18
ATOM 9475 C C . PRO A 1 9 ? -0.610 1.795 2.922 1.00 0.00 9 PRO A C 18
ATOM 9476 O O . PRO A 1 9 ? -0.867 0.899 3.726 1.00 0.00 9 PRO A O 18
ATOM 9487 N N . CYS A 1 10 ? 0.434 1.769 2.107 1.00 0.00 10 CYS A N 18
ATOM 9488 C CA . CYS A 1 10 ? 1.379 0.661 2.094 1.00 0.00 10 CYS A CA 18
ATOM 9489 C C . CYS A 1 10 ? 2.812 1.176 2.143 1.00 0.00 10 CYS A C 18
ATOM 9490 O O . CYS A 1 10 ? 3.050 2.381 2.221 1.00 0.00 10 CYS A O 18
ATOM 9497 N N . SER A 1 11 ? 3.762 0.253 2.093 1.00 0.00 11 SER A N 18
ATOM 9498 C CA . SER A 1 11 ? 5.178 0.601 2.127 1.00 0.00 11 SER A CA 18
ATOM 9499 C C . SER A 1 11 ? 5.971 -0.267 1.155 1.00 0.00 11 SER A C 18
ATOM 9500 O O . SER A 1 11 ? 5.535 -1.357 0.785 1.00 0.00 11 SER A O 18
ATOM 9508 N N . LEU A 1 12 ? 7.135 0.224 0.743 1.00 0.00 12 LEU A N 18
ATOM 9509 C CA . LEU A 1 12 ? 7.986 -0.512 -0.188 1.00 0.00 12 LEU A CA 18
ATOM 9510 C C . LEU A 1 12 ? 8.724 -1.659 0.504 1.00 0.00 12 LEU A C 18
ATOM 9511 O O . LEU A 1 12 ? 9.247 -2.555 -0.160 1.00 0.00 12 LEU A O 18
ATOM 9527 N N . ASN A 1 13 ? 8.769 -1.635 1.837 1.00 0.00 13 ASN A N 18
ATOM 9528 C CA . ASN A 1 13 ? 9.446 -2.680 2.595 1.00 0.00 13 ASN A CA 18
ATOM 9529 C C . ASN A 1 13 ? 8.453 -3.570 3.349 1.00 0.00 13 ASN A C 18
ATOM 9530 O O . ASN A 1 13 ? 8.853 -4.375 4.190 1.00 0.00 13 ASN A O 18
ATOM 9541 N N . THR A 1 14 ? 7.161 -3.427 3.052 1.00 0.00 14 THR A N 18
ATOM 9542 C CA . THR A 1 14 ? 6.136 -4.225 3.713 1.00 0.00 14 THR A CA 18
ATOM 9543 C C . THR A 1 14 ? 5.507 -5.215 2.739 1.00 0.00 14 THR A C 18
ATOM 9544 O O . THR A 1 14 ? 5.917 -5.310 1.581 1.00 0.00 14 THR A O 18
ATOM 9555 N N . GLN A 1 15 ? 4.509 -5.950 3.216 1.00 0.00 15 GLN A N 18
ATOM 9556 C CA . GLN A 1 15 ? 3.820 -6.934 2.394 1.00 0.00 15 GLN A CA 18
ATOM 9557 C C . GLN A 1 15 ? 3.074 -6.260 1.241 1.00 0.00 15 GLN A C 18
ATOM 9558 O O . GLN A 1 15 ? 2.725 -5.083 1.329 1.00 0.00 15 GLN A O 18
ATOM 9572 N N . PRO A 1 16 ? 2.813 -6.995 0.140 1.00 0.00 16 PRO A N 18
ATOM 9573 C CA . PRO A 1 16 ? 2.100 -6.445 -1.020 1.00 0.00 16 PRO A CA 18
ATOM 9574 C C . PRO A 1 16 ? 0.661 -6.070 -0.685 1.00 0.00 16 PRO A C 18
ATOM 9575 O O . PRO A 1 16 ? 0.232 -6.182 0.463 1.00 0.00 16 PRO A O 18
ATOM 9586 N N . CYS A 1 17 ? -0.080 -5.624 -1.694 1.00 0.00 17 CYS A N 18
ATOM 9587 C CA . CYS A 1 17 ? -1.471 -5.233 -1.501 1.00 0.00 17 CYS A CA 18
ATOM 9588 C C . CYS A 1 17 ? -2.409 -6.419 -1.698 1.00 0.00 17 CYS A C 18
ATOM 9589 O O . CYS A 1 17 ? -1.978 -7.522 -2.033 1.00 0.00 17 CYS A O 18
ATOM 9596 N N . CYS A 1 18 ? -3.693 -6.174 -1.478 1.00 0.00 18 CYS A N 18
ATOM 9597 C CA . CYS A 1 18 ? -4.716 -7.202 -1.616 1.00 0.00 18 CYS A CA 18
ATOM 9598 C C . CYS A 1 18 ? -5.501 -7.015 -2.909 1.00 0.00 18 CYS A C 18
ATOM 9599 O O . CYS A 1 18 ? -5.406 -5.975 -3.559 1.00 0.00 18 CYS A O 18
ATOM 9606 N N . ASP A 1 19 ? -6.276 -8.029 -3.279 1.00 0.00 19 ASP A N 18
ATOM 9607 C CA . ASP A 1 19 ? -7.083 -7.977 -4.497 1.00 0.00 19 ASP A CA 18
ATOM 9608 C C . ASP A 1 19 ? -6.221 -7.654 -5.716 1.00 0.00 19 ASP A C 18
ATOM 9609 O O . ASP A 1 19 ? -6.684 -7.029 -6.669 1.00 0.00 19 ASP A O 18
ATOM 9618 N N . ASP A 1 20 ? -4.962 -8.082 -5.672 1.00 0.00 20 ASP A N 18
ATOM 9619 C CA . ASP A 1 20 ? -4.027 -7.840 -6.765 1.00 0.00 20 ASP A CA 18
ATOM 9620 C C . ASP A 1 20 ? -3.752 -6.350 -6.930 1.00 0.00 20 ASP A C 18
ATOM 9621 O O . ASP A 1 20 ? -3.595 -5.855 -8.046 1.00 0.00 20 ASP A O 18
ATOM 9630 N N . ALA A 1 21 ? -3.688 -5.639 -5.809 1.00 0.00 21 ALA A N 18
ATOM 9631 C CA . ALA A 1 21 ? -3.424 -4.204 -5.830 1.00 0.00 21 ALA A CA 18
ATOM 9632 C C . ALA A 1 21 ? -1.933 -3.928 -5.971 1.00 0.00 21 ALA A C 18
ATOM 9633 O O . ALA A 1 21 ? -1.115 -4.848 -5.944 1.00 0.00 21 ALA A O 18
ATOM 9640 N N . THR A 1 22 ? -1.587 -2.656 -6.118 1.00 0.00 22 THR A N 18
ATOM 9641 C CA . THR A 1 22 ? -0.197 -2.254 -6.260 1.00 0.00 22 THR A CA 18
ATOM 9642 C C . THR A 1 22 ? 0.102 -1.036 -5.395 1.00 0.00 22 THR A C 18
ATOM 9643 O O . THR A 1 22 ? -0.710 -0.115 -5.301 1.00 0.00 22 THR A O 18
ATOM 9654 N N . CYS A 1 23 ? 1.273 -1.035 -4.769 1.00 0.00 23 CYS A N 18
ATOM 9655 C CA . CYS A 1 23 ? 1.682 0.075 -3.916 1.00 0.00 23 CYS A CA 18
ATOM 9656 C C . CYS A 1 23 ? 2.175 1.235 -4.777 1.00 0.00 23 CYS A C 18
ATOM 9657 O O . CYS A 1 23 ? 3.196 1.125 -5.455 1.00 0.00 23 CYS A O 18
ATOM 9664 N N . THR A 1 24 ? 1.427 2.337 -4.769 1.00 0.00 24 THR A N 18
ATOM 9665 C CA . THR A 1 24 ? 1.772 3.500 -5.573 1.00 0.00 24 THR A CA 18
ATOM 9666 C C . THR A 1 24 ? 1.939 4.757 -4.721 1.00 0.00 24 THR A C 18
ATOM 9667 O O . THR A 1 24 ? 1.377 4.875 -3.631 1.00 0.00 24 THR A O 18
ATOM 9678 N N . GLN A 1 25 ? 2.699 5.700 -5.263 1.00 0.00 25 GLN A N 18
ATOM 9679 C CA . GLN A 1 25 ? 2.944 6.976 -4.615 1.00 0.00 25 GLN A CA 18
ATOM 9680 C C . GLN A 1 25 ? 1.712 7.871 -4.744 1.00 0.00 25 GLN A C 18
ATOM 9681 O O . GLN A 1 25 ? 1.179 8.055 -5.839 1.00 0.00 25 GLN A O 18
ATOM 9695 N N . GLU A 1 26 ? 1.266 8.420 -3.624 1.00 0.00 26 GLU A N 18
ATOM 9696 C CA . GLU A 1 26 ? 0.098 9.291 -3.612 1.00 0.00 26 GLU A CA 18
ATOM 9697 C C . GLU A 1 26 ? 0.291 10.451 -2.644 1.00 0.00 26 GLU A C 18
ATOM 9698 O O . GLU A 1 26 ? 1.353 10.603 -2.041 1.00 0.00 26 GLU A O 18
ATOM 9710 N N . AR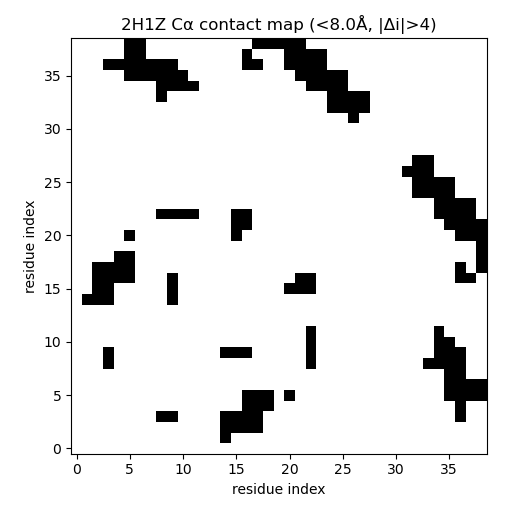G A 1 27 ? -0.746 11.268 -2.500 1.00 0.00 27 ARG A N 18
ATOM 9711 C CA . ARG A 1 27 ? -0.699 12.419 -1.606 1.00 0.00 27 ARG A CA 18
ATOM 9712 C C . ARG A 1 27 ? -1.748 12.297 -0.506 1.00 0.00 27 ARG A C 18
ATOM 9713 O O . ARG A 1 27 ? -2.872 11.858 -0.754 1.00 0.00 27 ARG A O 18
ATOM 9734 N N . ASN A 1 28 ? -1.375 12.687 0.708 1.00 0.00 28 ASN A N 18
ATOM 9735 C CA . ASN A 1 28 ? -2.286 12.620 1.845 1.00 0.00 28 ASN A CA 18
ATOM 9736 C C . ASN A 1 28 ? -3.017 13.946 2.041 1.00 0.00 28 ASN A C 18
ATOM 9737 O O . ASN A 1 28 ? -2.892 14.860 1.227 1.00 0.00 28 ASN A O 18
ATOM 9748 N N . GLU A 1 29 ? -3.776 14.041 3.127 1.00 0.00 29 GLU A N 18
ATOM 9749 C CA . GLU A 1 29 ? -4.524 15.252 3.433 1.00 0.00 29 GLU A CA 18
ATOM 9750 C C . GLU A 1 29 ? -3.581 16.425 3.678 1.00 0.00 29 GLU A C 18
ATOM 9751 O O . GLU A 1 29 ? -3.910 17.573 3.379 1.00 0.00 29 GLU A O 18
ATOM 9763 N N . ASN A 1 30 ? -2.405 16.128 4.223 1.00 0.00 30 ASN A N 18
ATOM 9764 C CA . ASN A 1 30 ? -1.414 17.158 4.508 1.00 0.00 30 ASN A CA 18
ATOM 9765 C C . ASN A 1 30 ? -0.754 17.651 3.224 1.00 0.00 30 ASN A C 18
ATOM 9766 O O . ASN A 1 30 ? -0.329 18.803 3.137 1.00 0.00 30 ASN A O 18
ATOM 9777 N N . GLY A 1 31 ? -0.671 16.774 2.230 1.00 0.00 31 GLY A N 18
ATOM 9778 C CA . GLY A 1 31 ? -0.061 17.142 0.965 1.00 0.00 31 GLY A CA 18
ATOM 9779 C C . GLY A 1 31 ? 1.332 16.563 0.779 1.00 0.00 31 GLY A C 18
ATOM 9780 O O . GLY A 1 31 ? 2.052 16.956 -0.139 1.00 0.00 31 GLY A O 18
ATOM 9784 N N . HIS A 1 32 ? 1.719 15.626 1.645 1.00 0.00 32 HIS A N 18
ATOM 9785 C CA . HIS A 1 32 ? 3.032 15.000 1.554 1.00 0.00 32 HIS A CA 18
ATOM 9786 C C . HIS A 1 32 ? 2.947 13.690 0.778 1.00 0.00 32 HIS A C 18
ATOM 9787 O O . HIS A 1 32 ? 1.886 13.069 0.709 1.00 0.00 32 HIS A O 18
ATOM 9802 N N . THR A 1 33 ? 4.065 13.274 0.194 1.00 0.00 33 THR A N 18
ATOM 9803 C CA . THR A 1 33 ? 4.101 12.037 -0.575 1.00 0.00 33 THR A CA 18
ATOM 9804 C C . THR A 1 33 ? 3.916 10.826 0.331 1.00 0.00 33 THR A C 18
ATOM 9805 O O . THR A 1 33 ? 4.502 10.748 1.410 1.00 0.00 33 THR A O 18
ATOM 9816 N N . VAL A 1 34 ? 3.098 9.884 -0.120 1.00 0.00 34 VAL A N 18
ATOM 9817 C CA . VAL A 1 34 ? 2.830 8.672 0.640 1.00 0.00 34 VAL A CA 18
ATOM 9818 C C . VAL A 1 34 ? 2.667 7.477 -0.288 1.00 0.00 34 VAL A C 18
ATOM 9819 O O . VAL A 1 34 ? 2.665 7.622 -1.509 1.00 0.00 34 VAL A O 18
ATOM 9832 N N . TYR A 1 35 ? 2.534 6.298 0.298 1.00 0.00 35 TYR A N 18
ATOM 9833 C CA . TYR A 1 35 ? 2.368 5.073 -0.474 1.00 0.00 35 TYR A CA 18
ATOM 9834 C C . TYR A 1 35 ? 1.009 4.444 -0.191 1.00 0.00 35 TYR A C 18
ATOM 9835 O O . TYR A 1 35 ? 0.667 4.186 0.962 1.00 0.00 35 TYR A O 18
ATOM 9853 N N . TYR A 1 36 ? 0.227 4.209 -1.245 1.00 0.00 36 TYR A N 18
ATOM 9854 C CA . TYR A 1 36 ? -1.100 3.622 -1.086 1.00 0.00 36 TYR A CA 18
ATOM 9855 C C . TYR A 1 36 ? -1.296 2.413 -1.997 1.00 0.00 36 TYR A C 18
ATOM 9856 O O . TYR A 1 36 ? -0.546 2.206 -2.949 1.00 0.00 36 TYR A O 18
ATOM 9874 N N . CYS A 1 37 ? -2.318 1.621 -1.687 1.00 0.00 37 CYS A N 18
ATOM 9875 C CA . CYS A 1 37 ? -2.635 0.423 -2.466 1.00 0.00 37 CYS A CA 18
ATOM 9876 C C . CYS A 1 37 ? -3.795 0.687 -3.419 1.00 0.00 37 CYS A C 18
ATOM 9877 O O . CYS A 1 37 ? -4.811 1.267 -3.033 1.00 0.00 37 CYS A O 18
ATOM 9884 N N . ARG A 1 38 ? -3.634 0.260 -4.667 1.00 0.00 38 ARG A N 18
ATOM 9885 C CA . ARG A 1 38 ? -4.662 0.451 -5.681 1.00 0.00 38 ARG A CA 18
ATOM 9886 C C . ARG A 1 38 ? -4.959 -0.856 -6.405 1.00 0.00 38 ARG A C 18
ATOM 9887 O O . ARG A 1 38 ? -4.054 -1.513 -6.920 1.00 0.00 38 ARG A O 18
ATOM 9908 N N . ALA A 1 39 ? -6.232 -1.227 -6.437 1.00 0.00 39 ALA A N 18
ATOM 9909 C CA . ALA A 1 39 ? -6.654 -2.456 -7.096 1.00 0.00 39 ALA A CA 18
ATOM 9910 C C . ALA A 1 39 ? -6.515 -2.341 -8.610 1.00 0.00 39 ALA A C 18
ATOM 9911 O O . ALA A 1 39 ? -5.528 -2.879 -9.156 1.00 0.00 39 ALA A O 18
ATOM 9919 N N . GLY A 1 1 ? -3.261 -15.485 4.845 1.00 0.00 1 GLY A N 19
ATOM 9920 C CA . GLY A 1 1 ? -2.891 -14.447 3.845 1.00 0.00 1 GLY A CA 19
ATOM 9921 C C . GLY A 1 1 ? -2.558 -13.114 4.488 1.00 0.00 1 GLY A C 19
ATOM 9922 O O . GLY A 1 1 ? -3.323 -12.602 5.303 1.00 0.00 1 GLY A O 19
ATOM 9928 N N . SER A 1 2 ? -1.410 -12.553 4.120 1.00 0.00 2 SER A N 19
ATOM 9929 C CA . SER A 1 2 ? -0.974 -11.273 4.665 1.00 0.00 2 SER A CA 19
ATOM 9930 C C . SER A 1 2 ? -0.705 -10.271 3.548 1.00 0.00 2 SER A C 19
ATOM 9931 O O . SER A 1 2 ? 0.278 -10.390 2.816 1.00 0.00 2 SER A O 19
ATOM 9939 N N . CYS A 1 3 ? -1.584 -9.282 3.423 1.00 0.00 3 CYS A N 19
ATOM 9940 C CA . CYS A 1 3 ? -1.444 -8.257 2.398 1.00 0.00 3 CYS A CA 19
ATOM 9941 C C . CYS A 1 3 ? -2.092 -6.953 2.846 1.00 0.00 3 CYS A C 19
ATOM 9942 O O . CYS A 1 3 ? -2.824 -6.919 3.836 1.00 0.00 3 CYS A O 19
ATOM 9949 N N . VAL A 1 4 ? -1.822 -5.885 2.109 1.00 0.00 4 VAL A N 19
ATOM 9950 C CA . VAL A 1 4 ? -2.375 -4.579 2.420 1.00 0.00 4 VAL A CA 19
ATOM 9951 C C . VAL A 1 4 ? -3.720 -4.381 1.713 1.00 0.00 4 VAL A C 19
ATOM 9952 O O . VAL A 1 4 ? -3.829 -4.625 0.517 1.00 0.00 4 VAL A O 19
ATOM 9965 N N . PRO A 1 5 ? -4.768 -3.925 2.427 1.00 0.00 5 PRO A N 19
ATOM 9966 C CA . PRO A 1 5 ? -6.079 -3.707 1.817 1.00 0.00 5 PRO A CA 19
ATOM 9967 C C . PRO A 1 5 ? -6.050 -2.568 0.803 1.00 0.00 5 PRO A C 19
ATOM 9968 O O . PRO A 1 5 ? -5.453 -1.513 1.044 1.00 0.00 5 PRO A O 19
ATOM 9979 N N . VAL A 1 6 ? -6.708 -2.775 -0.333 1.00 0.00 6 VAL A N 19
ATOM 9980 C CA . VAL A 1 6 ? -6.759 -1.764 -1.371 1.00 0.00 6 VAL A CA 19
ATOM 9981 C C . VAL A 1 6 ? -7.364 -0.485 -0.821 1.00 0.00 6 VAL A C 19
ATOM 9982 O O . VAL A 1 6 ? -8.169 -0.518 0.109 1.00 0.00 6 VAL A O 19
ATOM 9995 N N . ASP A 1 7 ? -6.933 0.640 -1.375 1.00 0.00 7 ASP A N 19
ATOM 9996 C CA . ASP A 1 7 ? -7.380 1.945 -0.932 1.00 0.00 7 ASP A CA 19
ATOM 9997 C C . ASP A 1 7 ? -6.760 2.299 0.422 1.00 0.00 7 ASP A C 19
ATOM 9998 O O . ASP A 1 7 ? -7.100 3.326 1.008 1.00 0.00 7 ASP A O 19
ATOM 10007 N N . GLN A 1 8 ? -5.833 1.460 0.918 1.00 0.00 8 GLN A N 19
ATOM 10008 C CA . GLN A 1 8 ? -5.181 1.728 2.187 1.00 0.00 8 GLN A CA 19
ATOM 10009 C C . GLN A 1 8 ? -3.689 1.979 1.977 1.00 0.00 8 GLN A C 19
ATOM 10010 O O . GLN A 1 8 ? -3.114 1.525 0.988 1.00 0.00 8 GLN A O 19
ATOM 10024 N N . PRO A 1 9 ? -3.039 2.719 2.895 1.00 0.00 9 PRO A N 19
ATOM 10025 C CA . PRO A 1 9 ? -1.614 3.028 2.775 1.00 0.00 9 PRO A CA 19
ATOM 10026 C C . PRO A 1 9 ? -0.721 1.802 2.885 1.00 0.00 9 PRO A C 19
ATOM 10027 O O . PRO A 1 9 ? -0.967 0.901 3.688 1.00 0.00 9 PRO A O 19
ATOM 10038 N N . CYS A 1 10 ? 0.327 1.793 2.075 1.00 0.00 10 CYS A N 19
ATOM 10039 C CA . CYS A 1 10 ? 1.289 0.700 2.068 1.00 0.00 10 CYS A CA 19
ATOM 10040 C C . CYS A 1 10 ? 2.713 1.238 2.143 1.00 0.00 10 CYS A C 19
ATOM 10041 O O . CYS A 1 10 ? 2.929 2.447 2.232 1.00 0.00 10 CYS A O 19
ATOM 10048 N N . SER A 1 11 ? 3.679 0.331 2.106 1.00 0.00 11 SER A N 19
ATOM 10049 C CA . SER A 1 11 ? 5.085 0.705 2.169 1.00 0.00 11 SER A CA 19
ATOM 10050 C C . SER A 1 11 ? 5.919 -0.165 1.234 1.00 0.00 11 SER A C 19
ATOM 10051 O O . SER A 1 11 ? 5.498 -1.253 0.840 1.00 0.00 11 SER A O 19
ATOM 10059 N N . LEU A 1 12 ? 7.106 0.321 0.882 1.00 0.00 12 LEU A N 19
ATOM 10060 C CA . LEU A 1 12 ? 7.998 -0.416 -0.009 1.00 0.00 12 LEU A CA 19
ATOM 10061 C C . LEU A 1 12 ? 8.729 -1.544 0.726 1.00 0.00 12 LEU A C 19
ATOM 10062 O O . LEU A 1 12 ? 9.297 -2.432 0.093 1.00 0.00 12 LEU A O 19
ATOM 10078 N N . ASN A 1 13 ? 8.714 -1.509 2.060 1.00 0.00 13 ASN A N 19
ATOM 10079 C CA . ASN A 1 13 ? 9.380 -2.536 2.855 1.00 0.00 13 ASN A CA 19
ATOM 10080 C C . ASN A 1 13 ? 8.373 -3.447 3.562 1.00 0.00 13 ASN A C 19
ATOM 10081 O O . ASN A 1 13 ? 8.752 -4.240 4.424 1.00 0.00 13 ASN A O 19
ATOM 10092 N N . THR A 1 14 ? 7.092 -3.338 3.204 1.00 0.00 14 THR A N 19
ATOM 10093 C CA . THR A 1 14 ? 6.060 -4.161 3.822 1.00 0.00 14 THR A CA 19
ATOM 10094 C C . THR A 1 14 ? 5.488 -5.162 2.823 1.00 0.00 14 THR A C 19
ATOM 10095 O O . THR A 1 14 ? 5.957 -5.263 1.689 1.00 0.00 14 THR A O 19
ATOM 10106 N N . GLN A 1 15 ? 4.472 -5.898 3.256 1.00 0.00 15 GLN A N 19
ATOM 10107 C CA . GLN A 1 15 ? 3.829 -6.895 2.410 1.00 0.00 15 GLN A CA 19
ATOM 10108 C C . GLN A 1 15 ? 3.080 -6.230 1.253 1.00 0.00 15 GLN A C 19
ATOM 10109 O O . GLN A 1 15 ? 2.689 -5.066 1.351 1.00 0.00 15 GLN A O 19
ATOM 10123 N N . PRO A 1 16 ? 2.861 -6.958 0.137 1.00 0.00 16 PRO A N 19
ATOM 10124 C CA . PRO A 1 16 ? 2.152 -6.414 -1.025 1.00 0.00 16 PRO A CA 19
ATOM 10125 C C . PRO A 1 16 ? 0.703 -6.070 -0.701 1.00 0.00 16 PRO A C 19
ATOM 10126 O O . PRO A 1 16 ? 0.266 -6.202 0.442 1.00 0.00 16 PRO A O 19
ATOM 10137 N N . CYS A 1 17 ? -0.038 -5.626 -1.710 1.00 0.00 17 CYS A N 19
ATOM 10138 C CA . CYS A 1 17 ? -1.436 -5.261 -1.523 1.00 0.00 17 CYS A CA 19
ATOM 10139 C C . CYS A 1 17 ? -2.348 -6.469 -1.711 1.00 0.00 17 CYS A C 19
ATOM 10140 O O . CYS A 1 17 ? -1.893 -7.566 -2.035 1.00 0.00 17 CYS A O 19
ATOM 10147 N N . CYS A 1 18 ? -3.636 -6.250 -1.495 1.00 0.00 18 CYS A N 19
ATOM 10148 C CA . CYS A 1 18 ? -4.636 -7.301 -1.624 1.00 0.00 18 CYS A CA 19
ATOM 10149 C C . CYS A 1 18 ? -5.419 -7.144 -2.923 1.00 0.00 18 CYS A C 19
ATOM 10150 O O . CYS A 1 18 ? -5.349 -6.106 -3.580 1.00 0.00 18 CYS A O 19
ATOM 10157 N N . ASP A 1 19 ? -6.165 -8.181 -3.289 1.00 0.00 19 ASP A N 19
ATOM 10158 C CA . ASP A 1 19 ? -6.964 -8.159 -4.513 1.00 0.00 19 ASP A CA 19
ATOM 10159 C C . ASP A 1 19 ? -6.098 -7.830 -5.728 1.00 0.00 19 ASP A C 19
ATOM 10160 O O . ASP A 1 19 ? -6.569 -7.232 -6.696 1.00 0.00 19 ASP A O 19
ATOM 10169 N N . ASP A 1 20 ? -4.830 -8.224 -5.666 1.00 0.00 20 ASP A N 19
ATOM 10170 C CA . ASP A 1 20 ? -3.890 -7.974 -6.753 1.00 0.00 20 ASP A CA 19
ATOM 10171 C C . ASP A 1 20 ? -3.649 -6.479 -6.936 1.00 0.00 20 ASP A C 19
ATOM 10172 O O . ASP A 1 20 ? -3.485 -5.998 -8.057 1.00 0.00 20 ASP A O 19
ATOM 10181 N N . ALA A 1 21 ? -3.620 -5.751 -5.824 1.00 0.00 21 ALA A N 19
ATOM 10182 C CA . ALA A 1 21 ? -3.389 -4.311 -5.863 1.00 0.00 21 ALA A CA 19
ATOM 10183 C C . ALA A 1 21 ? -1.903 -4.005 -6.003 1.00 0.00 21 ALA A C 19
ATOM 10184 O O . ALA A 1 21 ? -1.070 -4.911 -6.005 1.00 0.00 21 ALA A O 19
ATOM 10191 N N . THR A 1 22 ? -1.580 -2.724 -6.115 1.00 0.00 22 THR A N 19
ATOM 10192 C CA . THR A 1 22 ? -0.197 -2.296 -6.252 1.00 0.00 22 THR A CA 19
ATOM 10193 C C . THR A 1 22 ? 0.069 -1.057 -5.404 1.00 0.00 22 THR A C 19
ATOM 10194 O O . THR A 1 22 ? -0.766 -0.153 -5.329 1.00 0.00 22 THR A O 19
ATOM 10205 N N . CYS A 1 23 ? 1.236 -1.019 -4.772 1.00 0.00 23 CYS A N 19
ATOM 10206 C CA . CYS A 1 23 ? 1.615 0.112 -3.935 1.00 0.00 23 CYS A CA 19
ATOM 10207 C C . CYS A 1 23 ? 2.068 1.276 -4.816 1.00 0.00 23 CYS A C 19
ATOM 10208 O O . CYS A 1 23 ? 3.092 1.189 -5.493 1.00 0.00 23 CYS A O 19
ATOM 10215 N N . THR A 1 24 ? 1.286 2.352 -4.823 1.00 0.00 24 THR A N 19
ATOM 10216 C CA . THR A 1 24 ? 1.592 3.515 -5.643 1.00 0.00 24 THR A CA 19
ATOM 10217 C C . THR A 1 24 ? 1.760 4.778 -4.801 1.00 0.00 24 THR A C 19
ATOM 10218 O O . THR A 1 24 ? 1.226 4.890 -3.696 1.00 0.00 24 THR A O 19
ATOM 10229 N N . GLN A 1 25 ? 2.492 5.729 -5.364 1.00 0.00 25 GLN A N 19
ATOM 10230 C CA . GLN A 1 25 ? 2.737 7.009 -4.724 1.00 0.00 25 GLN A CA 19
ATOM 10231 C C . GLN A 1 25 ? 1.494 7.892 -4.829 1.00 0.00 25 GLN A C 19
ATOM 10232 O O . GLN A 1 25 ? 0.914 8.039 -5.905 1.00 0.00 25 GLN A O 19
ATOM 10246 N N . GLU A 1 26 ? 1.092 8.474 -3.708 1.00 0.00 26 GLU A N 19
ATOM 10247 C CA . GLU A 1 26 ? -0.079 9.341 -3.672 1.00 0.00 26 GLU A CA 19
ATOM 10248 C C . GLU A 1 26 ? 0.131 10.503 -2.709 1.00 0.00 26 GLU A C 19
ATOM 10249 O O . GLU A 1 26 ? 1.206 10.656 -2.130 1.00 0.00 26 GLU A O 19
ATOM 10261 N N . ARG A 1 27 ? -0.902 11.319 -2.546 1.00 0.00 27 ARG A N 19
ATOM 10262 C CA . ARG A 1 27 ? -0.838 12.472 -1.658 1.00 0.00 27 ARG A CA 19
ATOM 10263 C C . ARG A 1 27 ? -1.777 12.298 -0.469 1.00 0.00 27 ARG A C 19
ATOM 10264 O O . ARG A 1 27 ? -2.822 11.657 -0.581 1.00 0.00 27 ARG A O 19
ATOM 10285 N N . ASN A 1 28 ? -1.400 12.872 0.670 1.00 0.00 28 ASN A N 19
ATOM 10286 C CA . ASN A 1 28 ? -2.212 12.777 1.877 1.00 0.00 28 ASN A CA 19
ATOM 10287 C C . ASN A 1 28 ? -2.870 14.117 2.197 1.00 0.00 28 ASN A C 19
ATOM 10288 O O . ASN A 1 28 ? -2.766 15.071 1.425 1.00 0.00 28 ASN A O 19
ATOM 10299 N N . GLU A 1 29 ? -3.546 14.180 3.339 1.00 0.00 29 GLU A N 19
ATOM 10300 C CA . GLU A 1 29 ? -4.222 15.399 3.763 1.00 0.00 29 GLU A CA 19
ATOM 10301 C C . GLU A 1 29 ? -3.222 16.525 4.005 1.00 0.00 29 GLU A C 19
ATOM 10302 O O . GLU A 1 29 ? -3.539 17.700 3.822 1.00 0.00 29 GLU A O 19
ATOM 10314 N N . ASN A 1 30 ? -2.013 16.158 4.422 1.00 0.00 30 ASN A N 19
ATOM 10315 C CA . ASN A 1 30 ? -0.969 17.140 4.692 1.00 0.00 30 ASN A CA 19
ATOM 10316 C C . ASN A 1 30 ? -0.348 17.653 3.397 1.00 0.00 30 ASN A C 19
ATOM 10317 O O . ASN A 1 30 ? 0.120 18.791 3.331 1.00 0.00 30 ASN A O 19
ATOM 10328 N N . GLY A 1 31 ? -0.346 16.811 2.368 1.00 0.00 31 GLY A N 19
ATOM 10329 C CA . GLY A 1 31 ? 0.222 17.203 1.091 1.00 0.00 31 GLY A CA 19
ATOM 10330 C C . GLY A 1 31 ? 1.568 16.553 0.804 1.00 0.00 31 GLY A C 19
ATOM 10331 O O . GLY A 1 31 ? 2.174 16.814 -0.235 1.00 0.00 31 GLY A O 19
ATOM 10335 N N . HIS A 1 32 ? 2.040 15.702 1.715 1.00 0.00 32 HIS A N 19
ATOM 10336 C CA . HIS A 1 32 ? 3.317 15.023 1.533 1.00 0.00 32 HIS A CA 19
ATOM 10337 C C . HIS A 1 32 ? 3.136 13.738 0.733 1.00 0.00 32 HIS A C 19
ATOM 10338 O O . HIS A 1 32 ? 2.040 13.178 0.684 1.00 0.00 32 HIS A O 19
ATOM 10353 N N . THR A 1 33 ? 4.211 13.276 0.105 1.00 0.00 33 THR A N 19
ATOM 10354 C CA . THR A 1 33 ? 4.156 12.057 -0.692 1.00 0.00 33 THR A CA 19
ATOM 10355 C C . THR A 1 33 ? 3.925 10.837 0.192 1.00 0.00 33 THR A C 19
ATOM 10356 O O . THR A 1 33 ? 4.590 10.660 1.212 1.00 0.00 33 THR A O 19
ATOM 10367 N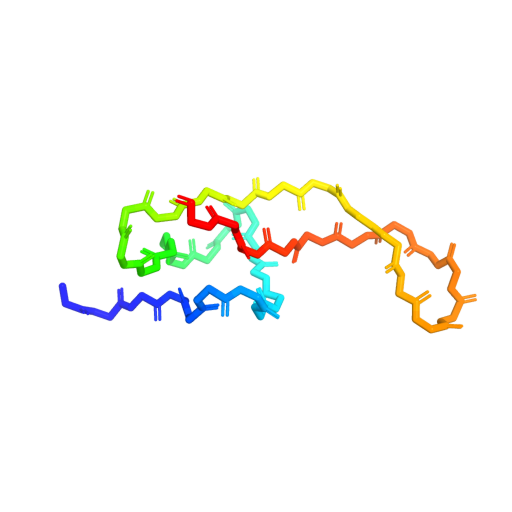 N . VAL A 1 34 ? 2.979 9.998 -0.213 1.00 0.00 34 VAL A N 19
ATOM 10368 C CA . VAL A 1 34 ? 2.655 8.790 0.533 1.00 0.00 34 VAL A CA 19
ATOM 10369 C C . VAL A 1 34 ? 2.515 7.597 -0.402 1.00 0.00 34 VAL A C 19
ATOM 10370 O O . VAL A 1 34 ? 2.578 7.740 -1.621 1.00 0.00 34 VAL A O 19
ATOM 10383 N N . TYR A 1 35 ? 2.327 6.421 0.179 1.00 0.00 35 TYR A N 19
ATOM 10384 C CA . TYR A 1 35 ? 2.177 5.198 -0.601 1.00 0.00 35 TYR A CA 19
ATOM 10385 C C . TYR A 1 35 ? 0.856 4.509 -0.271 1.00 0.00 35 TYR A C 19
ATOM 10386 O O . TYR A 1 35 ? 0.560 4.245 0.894 1.00 0.00 35 TYR A O 19
ATOM 10404 N N . TYR A 1 36 ? 0.058 4.230 -1.299 1.00 0.00 36 TYR A N 19
ATOM 10405 C CA . TYR A 1 36 ? -1.235 3.582 -1.101 1.00 0.00 36 TYR A CA 19
ATOM 10406 C C . TYR A 1 36 ? -1.414 2.380 -2.022 1.00 0.00 36 TYR A C 19
ATOM 10407 O O . TYR A 1 36 ? -0.662 2.193 -2.977 1.00 0.00 36 TYR A O 19
ATOM 10425 N N . CYS A 1 37 ? -2.419 1.566 -1.714 1.00 0.00 37 CYS A N 19
ATOM 10426 C CA . CYS A 1 37 ? -2.715 0.367 -2.499 1.00 0.00 37 CYS A CA 19
ATOM 10427 C C . CYS A 1 37 ? -3.878 0.613 -3.451 1.00 0.00 37 CYS A C 19
ATOM 10428 O O . CYS A 1 37 ? -4.908 1.163 -3.063 1.00 0.00 37 CYS A O 19
ATOM 10435 N N . ARG A 1 38 ? -3.701 0.203 -4.703 1.00 0.00 38 ARG A N 19
ATOM 10436 C CA . ARG A 1 38 ? -4.729 0.378 -5.718 1.00 0.00 38 ARG A CA 19
ATOM 10437 C C . ARG A 1 38 ? -4.955 -0.915 -6.492 1.00 0.00 38 ARG A C 19
ATOM 10438 O O . ARG A 1 38 ? -4.013 -1.521 -7.000 1.00 0.00 38 ARG A O 19
ATOM 10459 N N . ALA A 1 39 ? -6.212 -1.328 -6.575 1.00 0.00 39 ALA A N 19
ATOM 10460 C CA . ALA A 1 39 ? -6.570 -2.549 -7.286 1.00 0.00 39 ALA A CA 19
ATOM 10461 C C . ALA A 1 39 ? -6.418 -2.370 -8.793 1.00 0.00 39 ALA A C 19
ATOM 10462 O O . ALA A 1 39 ? -6.505 -3.382 -9.520 1.00 0.00 39 ALA A O 19
ATOM 10470 N N . GLY A 1 1 ? -3.003 -15.655 4.881 1.00 0.00 1 GLY A N 20
ATOM 10471 C CA . GLY A 1 1 ? -1.986 -14.721 4.325 1.00 0.00 1 GLY A CA 20
ATOM 10472 C C . GLY A 1 1 ? -2.124 -13.317 4.880 1.00 0.00 1 GLY A C 20
ATOM 10473 O O . GLY A 1 1 ? -3.060 -13.026 5.625 1.00 0.00 1 GLY A O 20
ATOM 10479 N N . SER A 1 2 ? -1.187 -12.446 4.517 1.00 0.00 2 SER A N 20
ATOM 10480 C CA . SER A 1 2 ? -1.208 -11.065 4.985 1.00 0.00 2 SER A CA 20
ATOM 10481 C C . SER A 1 2 ? -0.891 -10.099 3.846 1.00 0.00 2 SER A C 20
ATOM 10482 O O . SER A 1 2 ? 0.112 -10.254 3.150 1.00 0.00 2 SER A O 20
ATOM 10490 N N . CYS A 1 3 ? -1.753 -9.104 3.664 1.00 0.00 3 CYS A N 20
ATOM 10491 C CA . CYS A 1 3 ? -1.566 -8.113 2.614 1.00 0.00 3 CYS A CA 20
ATOM 10492 C C . CYS A 1 3 ? -2.213 -6.788 3.000 1.00 0.00 3 CYS A C 20
ATOM 10493 O O . CYS A 1 3 ? -2.977 -6.717 3.963 1.00 0.00 3 CYS A O 20
ATOM 10500 N N . VAL A 1 4 ? -1.905 -5.744 2.243 1.00 0.00 4 VAL A N 20
ATOM 10501 C CA . VAL A 1 4 ? -2.453 -4.425 2.498 1.00 0.00 4 VAL A CA 20
ATOM 10502 C C . VAL A 1 4 ? -3.785 -4.242 1.764 1.00 0.00 4 VAL A C 20
ATOM 10503 O O . VAL A 1 4 ? -3.874 -4.520 0.572 1.00 0.00 4 VAL A O 20
ATOM 10516 N N . PRO A 1 5 ? -4.842 -3.766 2.448 1.00 0.00 5 PRO A N 20
ATOM 10517 C CA . PRO A 1 5 ? -6.143 -3.562 1.811 1.00 0.00 5 PRO A CA 20
ATOM 10518 C C . PRO A 1 5 ? -6.096 -2.446 0.773 1.00 0.00 5 PRO A C 20
ATOM 10519 O O . PRO A 1 5 ? -5.505 -1.385 1.004 1.00 0.00 5 PRO A O 20
ATOM 10530 N N . VAL A 1 6 ? -6.733 -2.677 -0.372 1.00 0.00 6 VAL A N 20
ATOM 10531 C CA . VAL A 1 6 ? -6.765 -1.686 -1.429 1.00 0.00 6 VAL A CA 20
ATOM 10532 C C . VAL A 1 6 ? -7.378 -0.397 -0.914 1.00 0.00 6 VAL A C 20
ATOM 10533 O O . VAL A 1 6 ? -8.203 -0.414 0.000 1.00 0.00 6 VAL A O 20
ATOM 10546 N N . ASP A 1 7 ? -6.934 0.717 -1.476 1.00 0.00 7 ASP A N 20
ATOM 10547 C CA . ASP A 1 7 ? -7.387 2.032 -1.063 1.00 0.00 7 ASP A CA 20
ATOM 10548 C C . ASP A 1 7 ? -6.776 2.416 0.288 1.00 0.00 7 ASP A C 20
ATOM 10549 O O . ASP A 1 7 ? -7.112 3.462 0.844 1.00 0.00 7 ASP A O 20
ATOM 10558 N N . GLN A 1 8 ? -5.863 1.581 0.814 1.00 0.00 8 GLN A N 20
ATOM 10559 C CA . GLN A 1 8 ? -5.218 1.875 2.081 1.00 0.00 8 GLN A CA 20
ATOM 10560 C C . GLN A 1 8 ? -3.722 2.107 1.875 1.00 0.00 8 GLN A C 20
ATOM 10561 O O . GLN A 1 8 ? -3.147 1.630 0.897 1.00 0.00 8 GLN A O 20
ATOM 10575 N N . PRO A 1 9 ? -3.069 2.856 2.781 1.00 0.00 9 PRO A N 20
ATOM 10576 C CA . PRO A 1 9 ? -1.640 3.152 2.662 1.00 0.00 9 PRO A CA 20
ATOM 10577 C C . PRO A 1 9 ? -0.752 1.925 2.811 1.00 0.00 9 PRO A C 20
ATOM 10578 O O . PRO A 1 9 ? -1.006 1.046 3.635 1.00 0.00 9 PRO A O 20
ATOM 10589 N N . CYS A 1 10 ? 0.301 1.893 2.008 1.00 0.00 10 CYS A N 20
ATOM 10590 C CA . CYS A 1 10 ? 1.265 0.802 2.028 1.00 0.00 10 CYS A CA 20
ATOM 10591 C C . CYS A 1 10 ? 2.686 1.353 2.072 1.00 0.00 10 CYS A C 20
ATOM 10592 O O . CYS A 1 10 ? 2.891 2.565 2.127 1.00 0.00 10 CYS A O 20
ATOM 10599 N N . SER A 1 11 ? 3.662 0.456 2.046 1.00 0.00 11 SER A N 20
ATOM 10600 C CA . SER A 1 11 ? 5.065 0.850 2.079 1.00 0.00 11 SER A CA 20
ATOM 10601 C C . SER A 1 11 ? 5.908 -0.073 1.206 1.00 0.00 11 SER A C 20
ATOM 10602 O O . SER A 1 11 ? 5.571 -1.241 1.011 1.00 0.00 11 SER A O 20
ATOM 10610 N N . LEU A 1 12 ? 7.004 0.462 0.680 1.00 0.00 12 LEU A N 20
ATOM 10611 C CA . LEU A 1 12 ? 7.898 -0.309 -0.179 1.00 0.00 12 LEU A CA 20
ATOM 10612 C C . LEU A 1 12 ? 8.609 -1.421 0.596 1.00 0.00 12 LEU A C 20
ATOM 10613 O O . LEU A 1 12 ? 9.096 -2.381 0.001 1.00 0.00 12 LEU A O 20
ATOM 10629 N N . ASN A 1 13 ? 8.670 -1.288 1.920 1.00 0.00 13 ASN A N 20
ATOM 10630 C CA . ASN A 1 13 ? 9.327 -2.287 2.754 1.00 0.00 13 ASN A CA 20
ATOM 10631 C C . ASN A 1 13 ? 8.315 -3.130 3.535 1.00 0.00 13 ASN A C 20
ATOM 10632 O O . ASN A 1 13 ? 8.696 -3.890 4.426 1.00 0.00 13 ASN A O 20
ATOM 10643 N N . THR A 1 14 ? 7.029 -3.000 3.205 1.00 0.00 14 THR A N 20
ATOM 10644 C CA . THR A 1 14 ? 5.992 -3.759 3.888 1.00 0.00 14 THR A CA 20
ATOM 10645 C C . THR A 1 14 ? 5.391 -4.811 2.963 1.00 0.00 14 THR A C 20
ATOM 10646 O O . THR A 1 14 ? 5.827 -4.973 1.822 1.00 0.00 14 THR A O 20
ATOM 10657 N N . GLN A 1 15 ? 4.389 -5.523 3.462 1.00 0.00 15 GLN A N 20
ATOM 10658 C CA . GLN A 1 15 ? 3.725 -6.563 2.686 1.00 0.00 15 GLN A CA 20
ATOM 10659 C C . GLN A 1 15 ? 3.017 -5.967 1.468 1.00 0.00 15 GLN A C 20
ATOM 10660 O O . GLN A 1 15 ? 2.655 -4.790 1.471 1.00 0.00 15 GLN A O 20
ATOM 10674 N N . PRO A 1 16 ? 2.801 -6.771 0.407 1.00 0.00 16 PRO A N 20
ATOM 10675 C CA . PRO A 1 16 ? 2.123 -6.299 -0.805 1.00 0.00 16 PRO A CA 20
ATOM 10676 C C . PRO A 1 16 ? 0.667 -5.942 -0.534 1.00 0.00 16 PRO A C 20
ATOM 10677 O O . PRO A 1 16 ? 0.204 -6.019 0.603 1.00 0.00 16 PRO A O 20
ATOM 10688 N N . CYS A 1 17 ? -0.051 -5.549 -1.580 1.00 0.00 17 CYS A N 20
ATOM 10689 C CA . CYS A 1 17 ? -1.454 -5.182 -1.439 1.00 0.00 17 CYS A CA 20
ATOM 10690 C C . CYS A 1 17 ? -2.360 -6.395 -1.610 1.00 0.00 17 CYS A C 20
ATOM 10691 O O . CYS A 1 17 ? -1.898 -7.499 -1.897 1.00 0.00 17 CYS A O 20
ATOM 10698 N N . CYS A 1 18 ? -3.654 -6.174 -1.421 1.00 0.00 18 CYS A N 20
ATOM 10699 C CA . CYS A 1 18 ? -4.648 -7.232 -1.539 1.00 0.00 18 CYS A CA 20
ATOM 10700 C C . CYS A 1 18 ? -5.407 -7.116 -2.856 1.00 0.00 18 CYS A C 20
ATOM 10701 O O . CYS A 1 18 ? -5.336 -6.093 -3.536 1.00 0.00 18 CYS A O 20
ATOM 10708 N N . ASP A 1 19 ? -6.131 -8.170 -3.211 1.00 0.00 19 ASP A N 20
ATOM 10709 C CA . ASP A 1 19 ? -6.906 -8.188 -4.450 1.00 0.00 19 ASP A CA 20
ATOM 10710 C C . ASP A 1 19 ? -6.022 -7.879 -5.658 1.00 0.00 19 ASP A C 20
ATOM 10711 O O . ASP A 1 19 ? -6.481 -7.311 -6.648 1.00 0.00 19 ASP A O 20
ATOM 10720 N N . ASP A 1 20 ? -4.750 -8.258 -5.562 1.00 0.00 20 ASP A N 20
ATOM 10721 C CA . ASP A 1 20 ? -3.793 -8.023 -6.640 1.00 0.00 20 ASP A CA 20
ATOM 10722 C C . ASP A 1 20 ? -3.571 -6.530 -6.858 1.00 0.00 20 ASP A C 20
ATOM 10723 O O . ASP A 1 20 ? -3.394 -6.077 -7.989 1.00 0.00 20 ASP A O 20
ATOM 10732 N N . ALA A 1 21 ? -3.573 -5.771 -5.768 1.00 0.00 21 ALA A N 20
ATOM 10733 C CA . ALA A 1 21 ? -3.363 -4.330 -5.841 1.00 0.00 21 ALA A CA 20
ATOM 10734 C C . ALA A 1 21 ? -1.882 -4.004 -5.986 1.00 0.00 21 ALA A C 20
ATOM 10735 O O . ALA A 1 21 ? -1.034 -4.896 -5.953 1.00 0.00 21 ALA A O 20
ATOM 10742 N N . THR A 1 22 ? -1.578 -2.722 -6.145 1.00 0.00 22 THR A N 20
ATOM 10743 C CA . THR A 1 22 ? -0.201 -2.279 -6.294 1.00 0.00 22 THR A CA 20
ATOM 10744 C C . THR A 1 22 ? 0.062 -1.036 -5.451 1.00 0.00 22 THR A C 20
ATOM 10745 O O . THR A 1 22 ? -0.773 -0.134 -5.380 1.00 0.00 22 THR A O 20
ATOM 10756 N N . CYS A 1 23 ? 1.230 -0.995 -4.819 1.00 0.00 23 CYS A N 20
ATOM 10757 C CA . CYS A 1 23 ? 1.608 0.141 -3.989 1.00 0.00 23 CYS A CA 20
ATOM 10758 C C . CYS A 1 23 ? 2.098 1.284 -4.875 1.00 0.00 23 CYS A C 20
ATOM 10759 O O . CYS A 1 23 ? 3.134 1.169 -5.530 1.00 0.00 23 CYS A O 20
ATOM 10766 N N . THR A 1 24 ? 1.334 2.374 -4.919 1.00 0.00 24 THR A N 20
ATOM 10767 C CA . THR A 1 24 ? 1.681 3.515 -5.753 1.00 0.00 24 THR A CA 20
ATOM 10768 C C . THR A 1 24 ? 1.826 4.798 -4.937 1.00 0.00 24 THR A C 20
ATOM 10769 O O . THR A 1 24 ? 1.252 4.942 -3.857 1.00 0.00 24 THR A O 20
ATOM 10780 N N . GLN A 1 25 ? 2.587 5.731 -5.496 1.00 0.00 25 GLN A N 20
ATOM 10781 C CA . GLN A 1 25 ? 2.819 7.025 -4.880 1.00 0.00 25 GLN A CA 20
ATOM 10782 C C . GLN A 1 25 ? 1.581 7.908 -5.024 1.00 0.00 25 GLN A C 20
ATOM 10783 O O . GLN A 1 25 ? 1.010 8.024 -6.108 1.00 0.00 25 GLN A O 20
ATOM 10797 N N . GLU A 1 26 ? 1.177 8.527 -3.923 1.00 0.00 26 GLU A N 20
ATOM 10798 C CA . GLU A 1 26 ? 0.010 9.400 -3.919 1.00 0.00 26 GLU A CA 20
ATOM 10799 C C . GLU A 1 26 ? 0.156 10.491 -2.862 1.00 0.00 26 GLU A C 20
ATOM 10800 O O . GLU A 1 26 ? 1.157 10.544 -2.146 1.00 0.00 26 GLU A O 20
ATOM 10812 N N . ARG A 1 27 ? -0.846 11.358 -2.769 1.00 0.00 27 ARG A N 20
ATOM 10813 C CA . ARG A 1 27 ? -0.826 12.447 -1.800 1.00 0.00 27 ARG A CA 20
ATOM 10814 C C . ARG A 1 27 ? -1.752 12.148 -0.626 1.00 0.00 27 ARG A C 20
ATOM 10815 O O . ARG A 1 27 ? -2.807 11.537 -0.793 1.00 0.00 27 ARG A O 20
ATOM 10836 N N . ASN A 1 28 ? -1.349 12.582 0.565 1.00 0.00 28 ASN A N 20
ATOM 10837 C CA . ASN A 1 28 ? -2.142 12.360 1.768 1.00 0.00 28 ASN A CA 20
ATOM 10838 C C . ASN A 1 28 ? -2.831 13.646 2.214 1.00 0.00 28 ASN A C 20
ATOM 10839 O O . ASN A 1 28 ? -2.765 14.667 1.530 1.00 0.00 28 ASN A O 20
ATOM 10850 N N . GLU A 1 29 ? -3.488 13.588 3.368 1.00 0.00 29 GLU A N 20
ATOM 10851 C CA . GLU A 1 29 ? -4.186 14.743 3.911 1.00 0.00 29 GLU A CA 20
ATOM 10852 C C . GLU A 1 29 ? -3.201 15.842 4.300 1.00 0.00 29 GLU A C 20
ATOM 10853 O O . GLU A 1 29 ? -3.524 17.028 4.243 1.00 0.00 29 GLU A O 20
ATOM 10865 N N . ASN A 1 30 ? -1.997 15.439 4.698 1.00 0.00 30 ASN A N 20
ATOM 10866 C CA . ASN A 1 30 ? -0.968 16.391 5.099 1.00 0.00 30 ASN A CA 20
ATOM 10867 C C . ASN A 1 30 ? -0.368 17.092 3.883 1.00 0.00 30 ASN A C 20
ATOM 10868 O O . ASN A 1 30 ? 0.077 18.237 3.973 1.00 0.00 30 ASN A O 20
ATOM 10879 N N . GLY A 1 31 ? -0.359 16.401 2.747 1.00 0.00 31 GLY A N 20
ATOM 10880 C CA . GLY A 1 31 ? 0.188 16.980 1.533 1.00 0.00 31 GLY A CA 20
ATOM 10881 C C . GLY A 1 31 ? 1.555 16.424 1.160 1.00 0.00 31 GLY A C 20
ATOM 10882 O O . GLY A 1 31 ? 2.173 16.890 0.201 1.00 0.00 31 GLY A O 20
ATOM 10886 N N . HIS A 1 32 ? 2.034 15.430 1.907 1.00 0.00 32 HIS A N 20
ATOM 10887 C CA . HIS A 1 32 ? 3.332 14.826 1.628 1.00 0.00 32 HIS A CA 20
ATOM 10888 C C . HIS A 1 32 ? 3.170 13.572 0.778 1.00 0.00 32 HIS A C 20
ATOM 10889 O O . HIS A 1 32 ? 2.102 12.961 0.755 1.00 0.00 32 HIS A O 20
ATOM 10904 N N . THR A 1 33 ? 4.233 13.192 0.074 1.00 0.00 33 THR A N 20
ATOM 10905 C CA . THR A 1 33 ? 4.193 12.009 -0.777 1.00 0.00 33 THR A CA 20
ATOM 10906 C C . THR A 1 33 ? 4.067 10.740 0.058 1.00 0.00 33 THR A C 20
ATOM 10907 O O . THR A 1 33 ? 4.835 10.519 0.994 1.00 0.00 33 THR A O 20
ATOM 10918 N N . VAL A 1 34 ? 3.092 9.913 -0.293 1.00 0.00 34 VAL A N 20
ATOM 10919 C CA . VAL A 1 34 ? 2.855 8.662 0.414 1.00 0.00 34 VAL A CA 20
ATOM 10920 C C . VAL A 1 34 ? 2.614 7.525 -0.568 1.00 0.00 34 VAL A C 20
ATOM 10921 O O . VAL A 1 34 ? 2.523 7.744 -1.774 1.00 0.00 34 VAL A O 20
ATOM 10934 N N . TYR A 1 35 ? 2.512 6.312 -0.047 1.00 0.00 35 TYR A N 20
ATOM 10935 C CA . TYR A 1 35 ? 2.277 5.140 -0.882 1.00 0.00 35 TYR A CA 20
ATOM 10936 C C . TYR A 1 35 ? 0.956 4.475 -0.510 1.00 0.00 35 TYR A C 20
ATOM 10937 O O . TYR A 1 35 ? 0.718 4.161 0.656 1.00 0.00 35 TYR A O 20
ATOM 10955 N N . TYR A 1 36 ? 0.094 4.271 -1.502 1.00 0.00 36 TYR A N 20
ATOM 10956 C CA . TYR A 1 36 ? -1.206 3.651 -1.267 1.00 0.00 36 TYR A CA 20
ATOM 10957 C C . TYR A 1 36 ? -1.401 2.417 -2.143 1.00 0.00 36 TYR A C 20
ATOM 10958 O O . TYR A 1 36 ? -0.650 2.188 -3.092 1.00 0.00 36 TYR A O 20
ATOM 10976 N N . CYS A 1 37 ? -2.415 1.625 -1.811 1.00 0.00 37 CYS A N 20
ATOM 10977 C CA . CYS A 1 37 ? -2.717 0.404 -2.559 1.00 0.00 37 CYS A CA 20
ATOM 10978 C C . CYS A 1 37 ? -3.875 0.636 -3.523 1.00 0.00 37 CYS A C 20
ATOM 10979 O O . CYS A 1 37 ? -4.898 1.212 -3.157 1.00 0.00 37 CYS A O 20
ATOM 10986 N N . ARG A 1 38 ? -3.698 0.186 -4.762 1.00 0.00 38 ARG A N 20
ATOM 10987 C CA . ARG A 1 38 ? -4.719 0.346 -5.786 1.00 0.00 38 ARG A CA 20
ATOM 10988 C C . ARG A 1 38 ? -4.993 -0.976 -6.490 1.00 0.00 38 ARG A C 20
ATOM 10989 O O . ARG A 1 38 ? -4.075 -1.639 -6.973 1.00 0.00 38 ARG A O 20
ATOM 11010 N N . ALA A 1 39 ? -6.264 -1.353 -6.543 1.00 0.00 39 ALA A N 20
ATOM 11011 C CA . ALA A 1 39 ? -6.666 -2.598 -7.187 1.00 0.00 39 ALA A CA 20
ATOM 11012 C C . ALA A 1 39 ? -6.529 -2.500 -8.702 1.00 0.00 39 ALA A C 20
ATOM 11013 O O . ALA A 1 39 ? -6.904 -1.449 -9.263 1.00 0.00 39 ALA A O 20
ATOM 11021 N N . GLY A 1 1 ? 0.290 -15.373 4.264 1.00 0.00 1 GLY A N 21
ATOM 11022 C CA . GLY A 1 1 ? -1.156 -15.063 4.093 1.00 0.00 1 GLY A CA 21
ATOM 11023 C C . GLY A 1 1 ? -1.523 -13.696 4.634 1.00 0.00 1 GLY A C 21
ATOM 11024 O O . GLY A 1 1 ? -2.445 -13.567 5.441 1.00 0.00 1 GLY A O 21
ATOM 11030 N N . SER A 1 2 ? -0.802 -12.671 4.189 1.00 0.00 2 SER A N 21
ATOM 11031 C CA . SER A 1 2 ? -1.058 -11.305 4.635 1.00 0.00 2 SER A CA 21
ATOM 11032 C C . SER A 1 2 ? -0.775 -10.305 3.520 1.00 0.00 2 SER A C 21
ATOM 11033 O O . SER A 1 2 ? 0.203 -10.440 2.783 1.00 0.00 2 SER A O 21
ATOM 11041 N N . CYS A 1 3 ? -1.637 -9.301 3.401 1.00 0.00 3 CYS A N 21
ATOM 11042 C CA . CYS A 1 3 ? -1.482 -8.274 2.379 1.00 0.00 3 CYS A CA 21
ATOM 11043 C C . CYS A 1 3 ? -2.111 -6.963 2.833 1.00 0.00 3 CYS A C 21
ATOM 11044 O O . CYS A 1 3 ? -2.843 -6.923 3.823 1.00 0.00 3 CYS A O 21
ATOM 11051 N N . VAL A 1 4 ? -1.825 -5.894 2.102 1.00 0.00 4 VAL A N 21
ATOM 11052 C CA . VAL A 1 4 ? -2.362 -4.583 2.419 1.00 0.00 4 VAL A CA 21
ATOM 11053 C C . VAL A 1 4 ? -3.708 -4.368 1.720 1.00 0.00 4 VAL A C 21
ATOM 11054 O O . VAL A 1 4 ? -3.824 -4.604 0.522 1.00 0.00 4 VAL A O 21
ATOM 11067 N N . PRO A 1 5 ? -4.747 -3.907 2.442 1.00 0.00 5 PRO A N 21
ATOM 11068 C CA . PRO A 1 5 ? -6.059 -3.673 1.838 1.00 0.00 5 PRO A CA 21
ATOM 11069 C C . PRO A 1 5 ? -6.020 -2.536 0.822 1.00 0.00 5 PRO A C 21
ATOM 11070 O O . PRO A 1 5 ? -5.417 -1.483 1.065 1.00 0.00 5 PRO A O 21
ATOM 11081 N N . VAL A 1 6 ? -6.675 -2.740 -0.316 1.00 0.00 6 VAL A N 21
ATOM 11082 C CA . VAL A 1 6 ? -6.717 -1.729 -1.353 1.00 0.00 6 VAL A CA 21
ATOM 11083 C C . VAL A 1 6 ? -7.325 -0.452 -0.806 1.00 0.00 6 VAL A C 21
ATOM 11084 O O . VAL A 1 6 ? -8.143 -0.486 0.112 1.00 0.00 6 VAL A O 21
ATOM 11097 N N . ASP A 1 7 ? -6.885 0.674 -1.350 1.00 0.00 7 ASP A N 21
ATOM 11098 C CA . ASP A 1 7 ? -7.334 1.980 -0.909 1.00 0.00 7 ASP A CA 21
ATOM 11099 C C . ASP A 1 7 ? -6.711 2.344 0.441 1.00 0.00 7 ASP A C 21
ATOM 11100 O O . ASP A 1 7 ? -7.036 3.384 1.013 1.00 0.00 7 ASP A O 21
ATOM 11109 N N . GLN A 1 8 ? -5.798 1.497 0.949 1.00 0.00 8 GLN A N 21
ATOM 11110 C CA . GLN A 1 8 ? -5.143 1.772 2.216 1.00 0.00 8 GLN A CA 21
ATOM 11111 C C . GLN A 1 8 ? -3.651 2.012 2.001 1.00 0.00 8 GLN A C 21
ATOM 11112 O O . GLN A 1 8 ? -3.081 1.547 1.014 1.00 0.00 8 GLN A O 21
ATOM 11126 N N . PRO A 1 9 ? -2.993 2.752 2.912 1.00 0.00 9 PRO A N 21
ATOM 11127 C CA . PRO A 1 9 ? -1.566 3.050 2.787 1.00 0.00 9 PRO A CA 21
ATOM 11128 C C . PRO A 1 9 ? -0.683 1.818 2.909 1.00 0.00 9 PRO A C 21
ATOM 11129 O O . PRO A 1 9 ? -0.937 0.927 3.719 1.00 0.00 9 PRO A O 21
ATOM 11140 N N . CYS A 1 10 ? 0.365 1.792 2.098 1.00 0.00 10 CYS A N 21
ATOM 11141 C CA . CYS A 1 10 ? 1.318 0.691 2.098 1.00 0.00 10 CYS A CA 21
ATOM 11142 C C . CYS A 1 10 ? 2.744 1.220 2.190 1.00 0.00 10 CYS A C 21
ATOM 11143 O O . CYS A 1 10 ? 2.966 2.427 2.288 1.00 0.00 10 CYS A O 21
ATOM 11150 N N . SER A 1 11 ? 3.706 0.308 2.157 1.00 0.00 11 SER A N 21
ATOM 11151 C CA . SER A 1 11 ? 5.116 0.676 2.233 1.00 0.00 11 SER A CA 21
ATOM 11152 C C . SER A 1 11 ? 5.950 -0.173 1.279 1.00 0.00 11 SER A C 21
ATOM 11153 O O . SER A 1 11 ? 5.522 -1.245 0.850 1.00 0.00 11 SER A O 21
ATOM 11161 N N . LEU A 1 12 ? 7.142 0.313 0.950 1.00 0.00 12 LEU A N 21
ATOM 11162 C CA . LEU A 1 12 ? 8.036 -0.402 0.044 1.00 0.00 12 LEU A CA 21
ATOM 11163 C C . LEU A 1 12 ? 8.755 -1.556 0.748 1.00 0.00 12 LEU A C 21
ATOM 11164 O O . LEU A 1 12 ? 9.312 -2.436 0.092 1.00 0.00 12 LEU A O 21
ATOM 11180 N N . ASN A 1 13 ? 8.745 -1.552 2.082 1.00 0.00 13 ASN A N 21
ATOM 11181 C CA . ASN A 1 13 ? 9.401 -2.602 2.852 1.00 0.00 13 ASN A CA 21
ATOM 11182 C C . ASN A 1 13 ? 8.388 -3.513 3.551 1.00 0.00 13 ASN A C 21
ATOM 11183 O O . ASN A 1 13 ? 8.764 -4.328 4.394 1.00 0.00 13 ASN A O 21
ATOM 11194 N N . THR A 1 14 ? 7.107 -3.379 3.205 1.00 0.00 14 THR A N 21
ATOM 11195 C CA . THR A 1 14 ? 6.066 -4.198 3.815 1.00 0.00 14 THR A CA 21
ATOM 11196 C C . THR A 1 14 ? 5.497 -5.194 2.810 1.00 0.00 14 THR A C 21
ATOM 11197 O O . THR A 1 14 ? 5.984 -5.307 1.685 1.00 0.00 14 THR A O 21
ATOM 11208 N N . GLN A 1 15 ? 4.464 -5.917 3.227 1.00 0.00 15 GLN A N 21
ATOM 11209 C CA . GLN A 1 15 ? 3.822 -6.907 2.375 1.00 0.00 15 GLN A CA 21
ATOM 11210 C C . GLN A 1 15 ? 3.075 -6.237 1.220 1.00 0.00 15 GLN A C 21
ATOM 11211 O O . GLN A 1 15 ? 2.699 -5.068 1.315 1.00 0.00 15 GLN A O 21
ATOM 11225 N N . PRO A 1 16 ? 2.843 -6.966 0.106 1.00 0.00 16 PRO A N 21
ATOM 11226 C CA . PRO A 1 16 ? 2.131 -6.418 -1.053 1.00 0.00 16 PRO A CA 21
ATOM 11227 C C . PRO A 1 16 ? 0.687 -6.062 -0.720 1.00 0.00 16 PRO A C 21
ATOM 11228 O O . PRO A 1 16 ? 0.259 -6.183 0.427 1.00 0.00 16 PRO A O 21
ATOM 11239 N N . CYS A 1 17 ? -0.059 -5.622 -1.726 1.00 0.00 17 CYS A N 21
ATOM 11240 C CA . CYS A 1 17 ? -1.454 -5.248 -1.530 1.00 0.00 17 CYS A CA 21
ATOM 11241 C C . CYS A 1 17 ? -2.376 -6.448 -1.721 1.00 0.00 17 CYS A C 21
ATOM 11242 O O . CYS A 1 17 ? -1.931 -7.547 -2.050 1.00 0.00 17 CYS A O 21
ATOM 11249 N N . CYS A 1 18 ? -3.663 -6.219 -1.500 1.00 0.00 18 CYS A N 21
ATOM 11250 C CA . CYS A 1 18 ? -4.671 -7.262 -1.630 1.00 0.00 18 CYS A CA 21
ATOM 11251 C C . CYS A 1 18 ? -5.456 -7.097 -2.926 1.00 0.00 18 CYS A C 21
ATOM 11252 O O . CYS A 1 18 ? -5.386 -6.056 -3.578 1.00 0.00 18 CYS A O 21
ATOM 11259 N N . ASP A 1 19 ? -6.203 -8.131 -3.295 1.00 0.00 19 ASP A N 21
ATOM 11260 C CA . ASP A 1 19 ? -7.005 -8.103 -4.518 1.00 0.00 19 ASP A CA 21
ATOM 11261 C C . ASP A 1 19 ? -6.142 -7.768 -5.733 1.00 0.00 19 ASP A C 21
ATOM 11262 O O . ASP A 1 19 ? -6.612 -7.158 -6.693 1.00 0.00 19 ASP A O 21
ATOM 11271 N N . ASP A 1 20 ? -4.874 -8.169 -5.677 1.00 0.00 20 ASP A N 21
ATOM 11272 C CA . ASP A 1 20 ? -3.935 -7.914 -6.764 1.00 0.00 20 ASP A CA 21
ATOM 11273 C C . ASP A 1 20 ? -3.684 -6.419 -6.932 1.00 0.00 20 ASP A C 21
ATOM 11274 O O . ASP A 1 20 ? -3.520 -5.928 -8.049 1.00 0.00 20 ASP A O 21
ATOM 11283 N N . ALA A 1 21 ? -3.648 -5.700 -5.814 1.00 0.00 21 ALA A N 21
ATOM 11284 C CA . ALA A 1 21 ? -3.407 -4.262 -5.840 1.00 0.00 21 ALA A CA 21
ATOM 11285 C C . ALA A 1 21 ? -1.919 -3.966 -5.969 1.00 0.00 21 ALA A C 21
ATOM 11286 O O . ALA A 1 21 ? -1.091 -4.877 -5.960 1.00 0.00 21 ALA A O 21
ATOM 11293 N N . THR A 1 22 ? -1.585 -2.687 -6.088 1.00 0.00 22 THR A N 21
ATOM 11294 C CA . THR A 1 22 ? -0.198 -2.270 -6.215 1.00 0.00 22 THR A CA 21
ATOM 11295 C C . THR A 1 22 ? 0.073 -1.031 -5.368 1.00 0.00 22 THR A C 21
ATOM 11296 O O . THR A 1 22 ? -0.761 -0.129 -5.284 1.00 0.00 22 THR A O 21
ATOM 11307 N N . CYS A 1 23 ? 1.247 -0.995 -4.747 1.00 0.00 23 CYS A N 21
ATOM 11308 C CA . CYS A 1 23 ? 1.637 0.135 -3.912 1.00 0.00 23 CYS A CA 21
ATOM 11309 C C . CYS A 1 23 ? 2.107 1.287 -4.796 1.00 0.00 23 CYS A C 21
ATOM 11310 O O . CYS A 1 23 ? 3.132 1.184 -5.470 1.00 0.00 23 CYS A O 21
ATOM 11317 N N . THR A 1 24 ? 1.339 2.374 -4.813 1.00 0.00 24 THR A N 21
ATOM 11318 C CA . THR A 1 24 ? 1.666 3.527 -5.642 1.00 0.00 24 THR A CA 21
ATOM 11319 C C . THR A 1 24 ? 1.819 4.800 -4.814 1.00 0.00 24 THR A C 21
ATOM 11320 O O . THR A 1 24 ? 1.268 4.930 -3.721 1.00 0.00 24 THR A O 21
ATOM 11331 N N . GLN A 1 25 ? 2.565 5.743 -5.378 1.00 0.00 25 GLN A N 21
ATOM 11332 C CA . GLN A 1 25 ? 2.803 7.032 -4.753 1.00 0.00 25 GLN A CA 21
ATOM 11333 C C . GLN A 1 25 ? 1.563 7.916 -4.880 1.00 0.00 25 GLN A C 21
ATOM 11334 O O . GLN A 1 25 ? 0.997 8.059 -5.964 1.00 0.00 25 GLN A O 21
ATOM 11348 N N . GLU A 1 26 ? 1.148 8.505 -3.766 1.00 0.00 26 GLU A N 21
ATOM 11349 C CA . GLU A 1 26 ? -0.021 9.374 -3.747 1.00 0.00 26 GLU A CA 21
ATOM 11350 C C . GLU A 1 26 ? 0.168 10.513 -2.749 1.00 0.00 26 GLU A C 21
ATOM 11351 O O . GLU A 1 26 ? 1.215 10.624 -2.111 1.00 0.00 26 GLU A O 21
ATOM 11363 N N . ARG A 1 27 ? -0.851 11.356 -2.623 1.00 0.00 27 ARG A N 21
ATOM 11364 C CA . ARG A 1 27 ? -0.797 12.488 -1.707 1.00 0.00 27 ARG A CA 21
ATOM 11365 C C . ARG A 1 27 ? -1.793 12.314 -0.565 1.00 0.00 27 ARG A C 21
ATOM 11366 O O . ARG A 1 27 ? -2.871 11.750 -0.748 1.00 0.00 27 ARG A O 21
ATOM 11387 N N . ASN A 1 28 ? -1.423 12.804 0.615 1.00 0.00 28 ASN A N 21
ATOM 11388 C CA . ASN A 1 28 ? -2.283 12.702 1.789 1.00 0.00 28 ASN A CA 21
ATOM 11389 C C . ASN A 1 28 ? -2.953 14.041 2.091 1.00 0.00 28 ASN A C 21
ATOM 11390 O O . ASN A 1 28 ? -2.857 14.986 1.309 1.00 0.00 28 ASN A O 21
ATOM 11401 N N . GLU A 1 29 ? -3.631 14.114 3.232 1.00 0.00 29 GLU A N 21
ATOM 11402 C CA . GLU A 1 29 ? -4.314 15.333 3.640 1.00 0.00 29 GLU A CA 21
ATOM 11403 C C . GLU A 1 29 ? -3.314 16.453 3.911 1.00 0.00 29 GLU A C 21
ATOM 11404 O O . GLU A 1 29 ? -3.594 17.623 3.653 1.00 0.00 29 GLU A O 21
ATOM 11416 N N . ASN A 1 30 ? -2.149 16.085 4.434 1.00 0.00 30 ASN A N 21
ATOM 11417 C CA . ASN A 1 30 ? -1.108 17.058 4.740 1.00 0.00 30 ASN A CA 21
ATOM 11418 C C . ASN A 1 30 ? -0.473 17.600 3.464 1.00 0.00 30 ASN A C 21
ATOM 11419 O O . ASN A 1 30 ? -0.005 18.738 3.427 1.00 0.00 30 ASN A O 21
ATOM 11430 N N . GLY A 1 31 ? -0.459 16.780 2.418 1.00 0.00 31 GLY A N 21
ATOM 11431 C CA . GLY A 1 31 ? 0.123 17.200 1.155 1.00 0.00 31 GLY A CA 21
ATOM 11432 C C . GLY A 1 31 ? 1.503 16.611 0.910 1.00 0.00 31 GLY A C 21
ATOM 11433 O O . GLY A 1 31 ? 2.219 17.060 0.016 1.00 0.00 31 GLY A O 21
ATOM 11437 N N . HIS A 1 32 ? 1.878 15.603 1.696 1.00 0.00 32 HIS A N 21
ATOM 11438 C CA . HIS A 1 32 ? 3.177 14.962 1.544 1.00 0.00 32 HIS A CA 21
ATOM 11439 C C . HIS A 1 32 ? 3.046 13.676 0.734 1.00 0.00 32 HIS A C 21
ATOM 11440 O O . HIS A 1 32 ? 1.973 13.074 0.680 1.00 0.00 32 HIS A O 21
ATOM 11455 N N . THR A 1 33 ? 4.139 13.259 0.102 1.00 0.00 33 THR A N 21
ATOM 11456 C CA . THR A 1 33 ? 4.130 12.046 -0.704 1.00 0.00 33 THR A CA 21
ATOM 11457 C C . THR A 1 33 ? 3.964 10.810 0.173 1.00 0.00 33 THR A C 21
ATOM 11458 O O . THR A 1 33 ? 4.648 10.653 1.185 1.00 0.00 33 THR A O 21
ATOM 11469 N N . VAL A 1 34 ? 3.053 9.933 -0.230 1.00 0.00 34 VAL A N 21
ATOM 11470 C CA . VAL A 1 34 ? 2.791 8.705 0.507 1.00 0.00 34 VAL A CA 21
ATOM 11471 C C . VAL A 1 34 ? 2.597 7.537 -0.451 1.00 0.00 34 VAL A C 21
ATOM 11472 O O . VAL A 1 34 ? 2.562 7.720 -1.665 1.00 0.00 34 VAL A O 21
ATOM 11485 N N . TYR A 1 35 ? 2.475 6.340 0.102 1.00 0.00 35 TYR A N 21
ATOM 11486 C CA . TYR A 1 35 ? 2.283 5.142 -0.709 1.00 0.00 35 TYR A CA 21
ATOM 11487 C C . TYR A 1 35 ? 0.973 4.452 -0.345 1.00 0.00 35 TYR A C 21
ATOM 11488 O O . TYR A 1 35 ? 0.736 4.130 0.820 1.00 0.00 35 TYR A O 21
ATOM 11506 N N . TYR A 1 36 ? 0.118 4.237 -1.342 1.00 0.00 36 TYR A N 21
ATOM 11507 C CA . TYR A 1 36 ? -1.171 3.594 -1.110 1.00 0.00 36 TYR A CA 21
ATOM 11508 C C . TYR A 1 36 ? -1.369 2.388 -2.023 1.00 0.00 36 TYR A C 21
ATOM 11509 O O . TYR A 1 36 ? -0.624 2.189 -2.982 1.00 0.00 36 TYR A O 21
ATOM 11527 N N . CYS A 1 37 ? -2.379 1.587 -1.706 1.00 0.00 37 CYS A N 21
ATOM 11528 C CA . CYS A 1 37 ? -2.689 0.388 -2.485 1.00 0.00 37 CYS A CA 21
ATOM 11529 C C . CYS A 1 37 ? -3.855 0.643 -3.432 1.00 0.00 37 CYS A C 21
ATOM 11530 O O . CYS A 1 37 ? -4.872 1.217 -3.043 1.00 0.00 37 CYS A O 21
ATOM 11537 N N . ARG A 1 38 ? -3.697 0.215 -4.680 1.00 0.00 38 ARG A N 21
ATOM 11538 C CA . ARG A 1 38 ? -4.730 0.398 -5.688 1.00 0.00 38 ARG A CA 21
ATOM 11539 C C . ARG A 1 38 ? -5.010 -0.907 -6.420 1.00 0.00 38 ARG A C 21
ATOM 11540 O O . ARG A 1 38 ? -4.096 -1.563 -6.919 1.00 0.00 38 ARG A O 21
ATOM 11561 N N . ALA A 1 39 ? -6.282 -1.276 -6.479 1.00 0.00 39 ALA A N 21
ATOM 11562 C CA . ALA A 1 39 ? -6.693 -2.504 -7.148 1.00 0.00 39 ALA A CA 21
ATOM 11563 C C . ALA A 1 39 ? -6.534 -2.383 -8.660 1.00 0.00 39 ALA A C 21
ATOM 11564 O O . ALA A 1 39 ? -6.821 -3.373 -9.365 1.00 0.00 39 ALA A O 21
ATOM 11572 N N . GLY A 1 1 ? -3.186 -15.274 3.504 1.00 0.00 1 GLY A N 22
ATOM 11573 C CA . GLY A 1 1 ? -1.942 -14.872 4.218 1.00 0.00 1 GLY A CA 22
ATOM 11574 C C . GLY A 1 1 ? -2.042 -13.485 4.820 1.00 0.00 1 GLY A C 22
ATOM 11575 O O . GLY A 1 1 ? -2.861 -13.243 5.707 1.00 0.00 1 GLY A O 22
ATOM 11581 N N . SER A 1 2 ? -1.206 -12.571 4.337 1.00 0.00 2 SER A N 22
ATOM 11582 C CA . SER A 1 2 ? -1.203 -11.200 4.834 1.00 0.00 2 SER A CA 22
ATOM 11583 C C . SER A 1 2 ? -0.905 -10.215 3.707 1.00 0.00 2 SER A C 22
ATOM 11584 O O . SER A 1 2 ? 0.086 -10.357 2.992 1.00 0.00 2 SER A O 22
ATOM 11592 N N . CYS A 1 3 ? -1.768 -9.215 3.559 1.00 0.00 3 CYS A N 22
ATOM 11593 C CA . CYS A 1 3 ? -1.596 -8.205 2.523 1.00 0.00 3 CYS A CA 22
ATOM 11594 C C . CYS A 1 3 ? -2.231 -6.886 2.945 1.00 0.00 3 CYS A C 22
ATOM 11595 O O . CYS A 1 3 ? -2.981 -6.828 3.919 1.00 0.00 3 CYS A O 22
ATOM 11602 N N . VAL A 1 4 ? -1.928 -5.830 2.201 1.00 0.00 4 VAL A N 22
ATOM 11603 C CA . VAL A 1 4 ? -2.465 -4.512 2.486 1.00 0.00 4 VAL A CA 22
ATOM 11604 C C . VAL A 1 4 ? -3.794 -4.301 1.755 1.00 0.00 4 VAL A C 22
ATOM 11605 O O . VAL A 1 4 ? -3.883 -4.552 0.558 1.00 0.00 4 VAL A O 22
ATOM 11618 N N . PRO A 1 5 ? -4.848 -3.831 2.447 1.00 0.00 5 PRO A N 22
ATOM 11619 C CA . PRO A 1 5 ? -6.145 -3.600 1.811 1.00 0.00 5 PRO A CA 22
ATOM 11620 C C . PRO A 1 5 ? -6.081 -2.471 0.787 1.00 0.00 5 PRO A C 22
ATOM 11621 O O . PRO A 1 5 ? -5.471 -1.424 1.030 1.00 0.00 5 PRO A O 22
ATOM 11632 N N . VAL A 1 6 ? -6.721 -2.678 -0.359 1.00 0.00 6 VAL A N 22
ATOM 11633 C CA . VAL A 1 6 ? -6.737 -1.673 -1.404 1.00 0.00 6 VAL A CA 22
ATOM 11634 C C . VAL A 1 6 ? -7.328 -0.380 -0.873 1.00 0.00 6 VAL A C 22
ATOM 11635 O O . VAL A 1 6 ? -8.154 -0.394 0.039 1.00 0.00 6 VAL A O 22
ATOM 11648 N N . ASP A 1 7 ? -6.864 0.733 -1.421 1.00 0.00 7 ASP A N 22
ATOM 11649 C CA . ASP A 1 7 ? -7.296 2.048 -0.993 1.00 0.00 7 ASP A CA 22
ATOM 11650 C C . ASP A 1 7 ? -6.685 2.406 0.365 1.00 0.00 7 ASP A C 22
ATOM 11651 O O . ASP A 1 7 ? -7.006 3.448 0.933 1.00 0.00 7 ASP A O 22
ATOM 11660 N N . GLN A 1 8 ? -5.787 1.550 0.883 1.00 0.00 8 GLN A N 22
ATOM 11661 C CA . GLN A 1 8 ? -5.144 1.818 2.158 1.00 0.00 8 GLN A CA 22
ATOM 11662 C C . GLN A 1 8 ? -3.646 2.038 1.959 1.00 0.00 8 GLN A C 22
ATOM 11663 O O . GLN A 1 8 ? -3.072 1.568 0.977 1.00 0.00 8 GLN A O 22
ATOM 11677 N N . PRO A 1 9 ? -2.990 2.771 2.876 1.00 0.00 9 PRO A N 22
ATOM 11678 C CA . PRO A 1 9 ? -1.558 3.056 2.765 1.00 0.00 9 PRO A CA 22
ATOM 11679 C C . PRO A 1 9 ? -0.681 1.820 2.897 1.00 0.00 9 PRO A C 22
ATOM 11680 O O . PRO A 1 9 ? -0.945 0.930 3.706 1.00 0.00 9 PRO A O 22
ATOM 11691 N N . CYS A 1 10 ? 0.373 1.793 2.095 1.00 0.00 10 CYS A N 22
ATOM 11692 C CA . CYS A 1 10 ? 1.328 0.692 2.101 1.00 0.00 10 CYS A CA 22
ATOM 11693 C C . CYS A 1 10 ? 2.753 1.231 2.126 1.00 0.00 10 CYS A C 22
ATOM 11694 O O . CYS A 1 10 ? 2.969 2.440 2.181 1.00 0.00 10 CYS A O 22
ATOM 11701 N N . SER A 1 11 ? 3.719 0.325 2.083 1.00 0.00 11 SER A N 22
ATOM 11702 C CA . SER A 1 11 ? 5.125 0.709 2.095 1.00 0.00 11 SER A CA 22
ATOM 11703 C C . SER A 1 11 ? 5.932 -0.153 1.132 1.00 0.00 11 SER A C 22
ATOM 11704 O O . SER A 1 11 ? 5.563 -1.293 0.843 1.00 0.00 11 SER A O 22
ATOM 11712 N N . LEU A 1 12 ? 7.031 0.399 0.638 1.00 0.00 12 LEU A N 22
ATOM 11713 C CA . LEU A 1 12 ? 7.894 -0.316 -0.297 1.00 0.00 12 LEU A CA 22
ATOM 11714 C C . LEU A 1 12 ? 8.594 -1.495 0.379 1.00 0.00 12 LEU A C 22
ATOM 11715 O O . LEU A 1 12 ? 9.001 -2.448 -0.288 1.00 0.00 12 LEU A O 22
ATOM 11731 N N . ASN A 1 13 ? 8.735 -1.431 1.701 1.00 0.00 13 ASN A N 22
ATOM 11732 C CA . ASN A 1 13 ? 9.388 -2.498 2.452 1.00 0.00 13 ASN A CA 22
ATOM 11733 C C . ASN A 1 13 ? 8.382 -3.325 3.258 1.00 0.00 13 ASN A C 22
ATOM 11734 O O . ASN A 1 13 ? 8.776 -4.142 4.091 1.00 0.00 13 ASN A O 22
ATOM 11745 N N . THR A 1 14 ? 7.087 -3.116 3.015 1.00 0.00 14 THR A N 22
ATOM 11746 C CA . THR A 1 14 ? 6.054 -3.852 3.729 1.00 0.00 14 THR A CA 22
ATOM 11747 C C . THR A 1 14 ? 5.426 -4.912 2.830 1.00 0.00 14 THR A C 22
ATOM 11748 O O . THR A 1 14 ? 5.834 -5.091 1.682 1.00 0.00 14 THR A O 22
ATOM 11759 N N . GLN A 1 15 ? 4.432 -5.613 3.362 1.00 0.00 15 GLN A N 22
ATOM 11760 C CA . GLN A 1 15 ? 3.743 -6.657 2.617 1.00 0.00 15 GLN A CA 22
ATOM 11761 C C . GLN A 1 15 ? 3.022 -6.074 1.402 1.00 0.00 15 GLN A C 22
ATOM 11762 O O . GLN A 1 15 ? 2.664 -4.896 1.395 1.00 0.00 15 GLN A O 22
ATOM 11776 N N . PRO A 1 16 ? 2.786 -6.890 0.353 1.00 0.00 16 PRO A N 22
ATOM 11777 C CA . PRO A 1 16 ? 2.092 -6.429 -0.854 1.00 0.00 16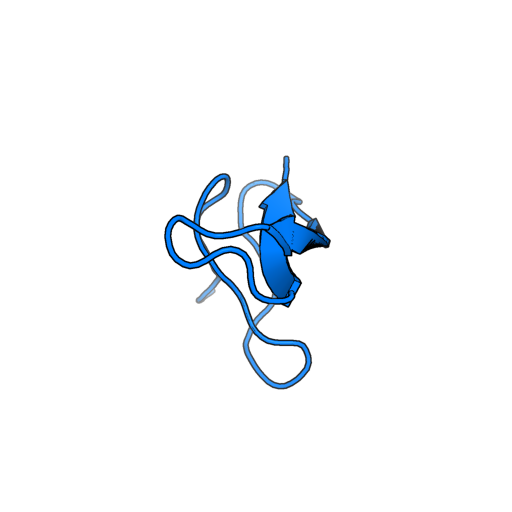 PRO A CA 22
ATOM 11778 C C . PRO A 1 16 ? 0.646 -6.042 -0.564 1.00 0.00 16 PRO A C 22
ATOM 11779 O O . PRO A 1 16 ? 0.198 -6.107 0.580 1.00 0.00 16 PRO A O 22
ATOM 11790 N N . CYS A 1 17 ? -0.080 -5.639 -1.600 1.00 0.00 17 CYS A N 22
ATOM 11791 C CA . CYS A 1 17 ? -1.473 -5.244 -1.442 1.00 0.00 17 CYS A CA 22
ATOM 11792 C C . CYS A 1 17 ? -2.404 -6.435 -1.638 1.00 0.00 17 CYS A C 22
ATOM 11793 O O . CYS A 1 17 ? -1.964 -7.542 -1.954 1.00 0.00 17 CYS A O 22
ATOM 11800 N N . CYS A 1 18 ? -3.693 -6.196 -1.439 1.00 0.00 18 CYS A N 22
ATOM 11801 C CA . CYS A 1 18 ? -4.707 -7.232 -1.579 1.00 0.00 18 CYS A CA 22
ATOM 11802 C C . CYS A 1 18 ? -5.472 -7.068 -2.886 1.00 0.00 18 CYS A C 22
ATOM 11803 O O . CYS A 1 18 ? -5.380 -6.035 -3.546 1.00 0.00 18 CYS A O 22
ATOM 11810 N N . ASP A 1 19 ? -6.228 -8.096 -3.257 1.00 0.00 19 ASP A N 22
ATOM 11811 C CA . ASP A 1 19 ? -7.014 -8.069 -4.490 1.00 0.00 19 ASP A CA 22
ATOM 11812 C C . ASP A 1 19 ? -6.135 -7.748 -5.697 1.00 0.00 19 ASP A C 22
ATOM 11813 O O . ASP A 1 19 ? -6.588 -7.137 -6.664 1.00 0.00 19 ASP A O 22
ATOM 11822 N N . ASP A 1 20 ? -4.874 -8.164 -5.628 1.00 0.00 20 ASP A N 22
ATOM 11823 C CA . ASP A 1 20 ? -3.923 -7.923 -6.707 1.00 0.00 20 ASP A CA 22
ATOM 11824 C C . ASP A 1 20 ? -3.671 -6.430 -6.888 1.00 0.00 20 ASP A C 22
ATOM 11825 O O . ASP A 1 20 ? -3.507 -5.949 -8.010 1.00 0.00 20 ASP A O 22
ATOM 11834 N N . ALA A 1 21 ? -3.634 -5.702 -5.777 1.00 0.00 21 ALA A N 22
ATOM 11835 C CA . ALA A 1 21 ? -3.395 -4.264 -5.813 1.00 0.00 21 ALA A CA 22
ATOM 11836 C C . ALA A 1 21 ? -1.908 -3.962 -5.958 1.00 0.00 21 ALA A C 22
ATOM 11837 O O . ALA A 1 21 ? -1.074 -4.868 -5.932 1.00 0.00 21 ALA A O 22
ATOM 11844 N N . THR A 1 22 ? -1.583 -2.684 -6.106 1.00 0.00 22 THR A N 22
ATOM 11845 C CA . THR A 1 22 ? -0.199 -2.260 -6.254 1.00 0.00 22 THR A CA 22
ATOM 11846 C C . THR A 1 22 ? 0.087 -1.036 -5.390 1.00 0.00 22 THR A C 22
ATOM 11847 O O . THR A 1 22 ? -0.737 -0.126 -5.294 1.00 0.00 22 THR A O 22
ATOM 11858 N N . CYS A 1 23 ? 1.261 -1.019 -4.767 1.00 0.00 23 CYS A N 22
ATOM 11859 C CA . CYS A 1 23 ? 1.657 0.097 -3.919 1.00 0.00 23 CYS A CA 22
ATOM 11860 C C . CYS A 1 23 ? 2.161 1.246 -4.788 1.00 0.00 23 CYS A C 22
ATOM 11861 O O . CYS A 1 23 ? 3.193 1.127 -5.450 1.00 0.00 23 CYS A O 22
ATOM 11868 N N . THR A 1 24 ? 1.412 2.346 -4.812 1.00 0.00 24 THR A N 22
ATOM 11869 C CA . THR A 1 24 ? 1.768 3.496 -5.631 1.00 0.00 24 THR A CA 22
ATOM 11870 C C . THR A 1 24 ? 1.898 4.773 -4.802 1.00 0.00 24 THR A C 22
ATOM 11871 O O . THR A 1 24 ? 1.308 4.906 -3.730 1.00 0.00 24 THR A O 22
ATOM 11882 N N . GLN A 1 25 ? 2.663 5.714 -5.342 1.00 0.00 25 GLN A N 22
ATOM 11883 C CA . GLN A 1 25 ? 2.880 7.003 -4.713 1.00 0.00 25 GLN A CA 22
ATOM 11884 C C . GLN A 1 25 ? 1.632 7.872 -4.851 1.00 0.00 25 GLN A C 22
ATOM 11885 O O . GLN A 1 25 ? 1.025 7.943 -5.920 1.00 0.00 25 GLN A O 22
ATOM 11899 N N . GLU A 1 26 ? 1.258 8.528 -3.763 1.00 0.00 26 GLU A N 22
ATOM 11900 C CA . GLU A 1 26 ? 0.086 9.394 -3.751 1.00 0.00 26 GLU A CA 22
ATOM 11901 C C . GLU A 1 26 ? 0.255 10.518 -2.735 1.00 0.00 26 GLU A C 22
ATOM 11902 O O . GLU A 1 26 ? 1.288 10.621 -2.074 1.00 0.00 26 GLU A O 22
ATOM 11914 N N . ARG A 1 27 ? -0.766 11.359 -2.617 1.00 0.00 27 ARG A N 22
ATOM 11915 C CA . ARG A 1 27 ? -0.731 12.478 -1.681 1.00 0.00 27 ARG A CA 22
ATOM 11916 C C . ARG A 1 27 ? -1.751 12.286 -0.565 1.00 0.00 27 ARG A C 22
ATOM 11917 O O . ARG A 1 27 ? -2.856 11.796 -0.798 1.00 0.00 27 ARG A O 22
ATOM 11938 N N . ASN A 1 28 ? -1.374 12.675 0.648 1.00 0.00 28 ASN A N 22
ATOM 11939 C CA . ASN A 1 28 ? -2.259 12.545 1.800 1.00 0.00 28 ASN A CA 22
ATOM 11940 C C . ASN A 1 28 ? -2.941 13.872 2.116 1.00 0.00 28 ASN A C 22
ATOM 11941 O O . ASN A 1 28 ? -2.766 14.857 1.399 1.00 0.00 28 ASN A O 22
ATOM 11952 N N . GLU A 1 29 ? -3.717 13.890 3.194 1.00 0.00 29 GLU A N 22
ATOM 11953 C CA . GLU A 1 29 ? -4.423 15.094 3.607 1.00 0.00 29 GLU A CA 22
ATOM 11954 C C . GLU A 1 29 ? -3.441 16.215 3.929 1.00 0.00 29 GLU A C 22
ATOM 11955 O O . GLU A 1 29 ? -3.744 17.393 3.736 1.00 0.00 29 GLU A O 22
ATOM 11967 N N . ASN A 1 30 ? -2.262 15.841 4.418 1.00 0.00 30 ASN A N 22
ATOM 11968 C CA . ASN A 1 30 ? -1.235 16.816 4.766 1.00 0.00 30 ASN A CA 22
ATOM 11969 C C . ASN A 1 30 ? -0.566 17.374 3.512 1.00 0.00 30 ASN A C 22
ATOM 11970 O O . ASN A 1 30 ? -0.102 18.514 3.502 1.00 0.00 30 ASN A O 22
ATOM 11981 N N . GLY A 1 31 ? -0.519 16.565 2.458 1.00 0.00 31 GLY A N 22
ATOM 11982 C CA . GLY A 1 31 ? 0.096 17.000 1.215 1.00 0.00 31 GLY A CA 22
ATOM 11983 C C . GLY A 1 31 ? 1.458 16.370 0.961 1.00 0.00 31 GLY A C 22
ATOM 11984 O O . GLY A 1 31 ? 2.086 16.646 -0.061 1.00 0.00 31 GLY A O 22
ATOM 11988 N N . HIS A 1 32 ? 1.921 15.522 1.880 1.00 0.00 32 HIS A N 22
ATOM 11989 C CA . HIS A 1 32 ? 3.214 14.865 1.725 1.00 0.00 32 HIS A CA 22
ATOM 11990 C C . HIS A 1 32 ? 3.078 13.598 0.887 1.00 0.00 32 HIS A C 22
ATOM 11991 O O . HIS A 1 32 ? 2.012 12.981 0.847 1.00 0.00 32 HIS A O 22
ATOM 12006 N N . THR A 1 33 ? 4.159 13.214 0.216 1.00 0.00 33 THR A N 22
ATOM 12007 C CA . THR A 1 33 ? 4.149 12.020 -0.620 1.00 0.00 33 THR A CA 22
ATOM 12008 C C . THR A 1 33 ? 4.018 10.761 0.230 1.00 0.00 33 THR A C 22
ATOM 12009 O O . THR A 1 33 ? 4.728 10.588 1.220 1.00 0.00 33 THR A O 22
ATOM 12020 N N . VAL A 1 34 ? 3.104 9.886 -0.170 1.00 0.00 34 VAL A N 22
ATOM 12021 C CA . VAL A 1 34 ? 2.872 8.638 0.543 1.00 0.00 34 VAL A CA 22
ATOM 12022 C C . VAL A 1 34 ? 2.665 7.491 -0.434 1.00 0.00 34 VAL A C 22
ATOM 12023 O O . VAL A 1 34 ? 2.596 7.698 -1.643 1.00 0.00 34 VAL A O 22
ATOM 12036 N N . TYR A 1 35 ? 2.567 6.281 0.096 1.00 0.00 35 TYR A N 22
ATOM 12037 C CA . TYR A 1 35 ? 2.360 5.098 -0.733 1.00 0.00 35 TYR A CA 22
ATOM 12038 C C . TYR A 1 35 ? 1.042 4.422 -0.373 1.00 0.00 35 TYR A C 22
ATOM 12039 O O . TYR A 1 35 ? 0.800 4.098 0.789 1.00 0.00 35 TYR A O 22
ATOM 12057 N N . TYR A 1 36 ? 0.183 4.223 -1.370 1.00 0.00 36 TYR A N 22
ATOM 12058 C CA . TYR A 1 36 ? -1.117 3.596 -1.142 1.00 0.00 36 TYR A CA 22
ATOM 12059 C C . TYR A 1 36 ? -1.319 2.381 -2.042 1.00 0.00 36 TYR A C 22
ATOM 12060 O O . TYR A 1 36 ? -0.569 2.165 -2.993 1.00 0.00 36 TYR A O 22
ATOM 12078 N N . CYS A 1 37 ? -2.342 1.592 -1.726 1.00 0.00 37 CYS A N 22
ATOM 12079 C CA . CYS A 1 37 ? -2.654 0.389 -2.496 1.00 0.00 37 CYS A CA 22
ATOM 12080 C C . CYS A 1 37 ? -3.808 0.646 -3.458 1.00 0.00 37 CYS A C 22
ATOM 12081 O O . CYS A 1 37 ? -4.818 1.245 -3.091 1.00 0.00 37 CYS A O 22
ATOM 12088 N N . ARG A 1 38 ? -3.644 0.190 -4.696 1.00 0.00 38 ARG A N 22
ATOM 12089 C CA . ARG A 1 38 ? -4.662 0.368 -5.720 1.00 0.00 38 ARG A CA 22
ATOM 12090 C C . ARG A 1 38 ? -4.944 -0.947 -6.435 1.00 0.00 38 ARG A C 22
ATOM 12091 O O . ARG A 1 38 ? -4.028 -1.615 -6.916 1.00 0.00 38 ARG A O 22
ATOM 12112 N N . ALA A 1 39 ? -6.217 -1.312 -6.499 1.00 0.00 39 ALA A N 22
ATOM 12113 C CA . ALA A 1 39 ? -6.625 -2.549 -7.153 1.00 0.00 39 ALA A CA 22
ATOM 12114 C C . ALA A 1 39 ? -6.390 -2.479 -8.658 1.00 0.00 39 ALA A C 22
ATOM 12115 O O . ALA A 1 39 ? -5.755 -1.504 -9.112 1.00 0.00 39 ALA A O 22
ATOM 12123 N N . GLY A 1 1 ? -4.389 -14.685 3.504 1.00 0.00 1 GLY A N 23
ATOM 12124 C CA . GLY A 1 1 ? -2.991 -14.210 3.310 1.00 0.00 1 GLY A CA 23
ATOM 12125 C C . GLY A 1 1 ? -2.777 -12.806 3.842 1.00 0.00 1 GLY A C 23
ATOM 12126 O O . GLY A 1 1 ? -3.693 -11.984 3.830 1.00 0.00 1 GLY A O 23
ATOM 12132 N N . SER A 1 2 ? -1.563 -12.531 4.309 1.00 0.00 2 SER A N 23
ATOM 12133 C CA . SER A 1 2 ? -1.230 -11.217 4.849 1.00 0.00 2 SER A CA 23
ATOM 12134 C C . SER A 1 2 ? -0.896 -10.237 3.728 1.00 0.00 2 SER A C 23
ATOM 12135 O O . SER A 1 2 ? 0.112 -10.388 3.038 1.00 0.00 2 SER A O 23
ATOM 12143 N N . CYS A 1 3 ? -1.749 -9.234 3.553 1.00 0.00 3 CYS A N 23
ATOM 12144 C CA . CYS A 1 3 ? -1.547 -8.227 2.521 1.00 0.00 3 CYS A CA 23
ATOM 12145 C C . CYS A 1 3 ? -2.193 -6.907 2.922 1.00 0.00 3 CYS A C 23
ATOM 12146 O O . CYS A 1 3 ? -2.966 -6.848 3.879 1.00 0.00 3 CYS A O 23
ATOM 12153 N N . VAL A 1 4 ? -1.875 -5.853 2.184 1.00 0.00 4 VAL A N 23
ATOM 12154 C CA . VAL A 1 4 ? -2.424 -4.537 2.455 1.00 0.00 4 VAL A CA 23
ATOM 12155 C C . VAL A 1 4 ? -3.759 -4.350 1.729 1.00 0.00 4 VAL A C 23
ATOM 12156 O O . VAL A 1 4 ? -3.855 -4.613 0.535 1.00 0.00 4 VAL A O 23
ATOM 12169 N N . PRO A 1 5 ? -4.815 -3.885 2.427 1.00 0.00 5 PRO A N 23
ATOM 12170 C CA . PRO A 1 5 ? -6.121 -3.678 1.800 1.00 0.00 5 PRO A CA 23
ATOM 12171 C C . PRO A 1 5 ? -6.085 -2.547 0.777 1.00 0.00 5 PRO A C 23
ATOM 12172 O O . PRO A 1 5 ? -5.495 -1.487 1.018 1.00 0.00 5 PRO A O 23
ATOM 12183 N N . VAL A 1 6 ? -6.730 -2.763 -0.365 1.00 0.00 6 VAL A N 23
ATOM 12184 C CA . VAL A 1 6 ? -6.773 -1.757 -1.407 1.00 0.00 6 VAL A CA 23
ATOM 12185 C C . VAL A 1 6 ? -7.384 -0.477 -0.867 1.00 0.00 6 VAL A C 23
ATOM 12186 O O . VAL A 1 6 ? -8.196 -0.508 0.056 1.00 0.00 6 VAL A O 23
ATOM 12199 N N . ASP A 1 7 ? -6.950 0.647 -1.419 1.00 0.00 7 ASP A N 23
ATOM 12200 C CA . ASP A 1 7 ? -7.402 1.953 -0.984 1.00 0.00 7 ASP A CA 23
ATOM 12201 C C . ASP A 1 7 ? -6.779 2.321 0.366 1.00 0.00 7 ASP A C 23
ATOM 12202 O O . ASP A 1 7 ? -7.114 3.356 0.942 1.00 0.00 7 ASP A O 23
ATOM 12211 N N . GLN A 1 8 ? -5.856 1.483 0.871 1.00 0.00 8 GLN A N 23
ATOM 12212 C CA . GLN A 1 8 ? -5.201 1.762 2.137 1.00 0.00 8 GLN A CA 23
ATOM 12213 C C . GLN A 1 8 ? -3.709 2.003 1.922 1.00 0.00 8 GLN A C 23
ATOM 12214 O O . GLN A 1 8 ? -3.139 1.541 0.932 1.00 0.00 8 GLN A O 23
ATOM 12228 N N . PRO A 1 9 ? -3.051 2.744 2.832 1.00 0.00 9 PRO A N 23
ATOM 12229 C CA . PRO A 1 9 ? -1.625 3.046 2.704 1.00 0.00 9 PRO A CA 23
ATOM 12230 C C . PRO A 1 9 ? -0.734 1.820 2.829 1.00 0.00 9 PRO A C 23
ATOM 12231 O O . PRO A 1 9 ? -0.979 0.929 3.645 1.00 0.00 9 PRO A O 23
ATOM 12242 N N . CYS A 1 10 ? 0.311 1.798 2.016 1.00 0.00 10 CYS A N 23
ATOM 12243 C CA . CYS A 1 10 ? 1.275 0.707 2.017 1.00 0.00 10 CYS A CA 23
ATOM 12244 C C . CYS A 1 10 ? 2.697 1.256 2.072 1.00 0.00 10 CYS A C 23
ATOM 12245 O O . CYS A 1 10 ? 2.903 2.466 2.152 1.00 0.00 10 CYS A O 23
ATOM 12252 N N . SER A 1 11 ? 3.671 0.359 2.027 1.00 0.00 11 SER A N 23
ATOM 12253 C CA . SER A 1 11 ? 5.075 0.751 2.069 1.00 0.00 11 SER A CA 23
ATOM 12254 C C . SER A 1 11 ? 5.920 -0.160 1.187 1.00 0.00 11 SER A C 23
ATOM 12255 O O . SER A 1 11 ? 5.558 -1.309 0.936 1.00 0.00 11 SER A O 23
ATOM 12263 N N . LEU A 1 12 ? 7.050 0.362 0.722 1.00 0.00 12 LEU A N 23
ATOM 12264 C CA . LEU A 1 12 ? 7.949 -0.408 -0.133 1.00 0.00 12 LEU A CA 23
ATOM 12265 C C . LEU A 1 12 ? 8.654 -1.521 0.647 1.00 0.00 12 LEU A C 23
ATOM 12266 O O . LEU A 1 12 ? 9.206 -2.446 0.050 1.00 0.00 12 LEU A O 23
ATOM 12282 N N . ASN A 1 13 ? 8.634 -1.435 1.978 1.00 0.00 13 ASN A N 23
ATOM 12283 C CA . ASN A 1 13 ? 9.274 -2.443 2.816 1.00 0.00 13 ASN A CA 23
ATOM 12284 C C . ASN A 1 13 ? 8.248 -3.338 3.519 1.00 0.00 13 ASN A C 23
ATOM 12285 O O . ASN A 1 13 ? 8.619 -4.317 4.167 1.00 0.00 13 ASN A O 23
ATOM 12296 N N . THR A 1 14 ? 6.962 -3.009 3.394 1.00 0.00 14 THR A N 23
ATOM 12297 C CA . THR A 1 14 ? 5.913 -3.797 4.023 1.00 0.00 14 THR A CA 23
ATOM 12298 C C . THR A 1 14 ? 5.383 -4.858 3.064 1.00 0.00 14 THR A C 23
ATOM 12299 O O . THR A 1 14 ? 5.921 -5.047 1.973 1.00 0.00 14 THR A O 23
ATOM 12310 N N . GLN A 1 15 ? 4.329 -5.547 3.481 1.00 0.00 15 GLN A N 23
ATOM 12311 C CA . GLN A 1 15 ? 3.721 -6.593 2.668 1.00 0.00 15 GLN A CA 23
ATOM 12312 C C . GLN A 1 15 ? 3.011 -5.997 1.451 1.00 0.00 15 GLN A C 23
ATOM 12313 O O . GLN A 1 15 ? 2.601 -4.836 1.476 1.00 0.00 15 GLN A O 23
ATOM 12327 N N . PRO A 1 16 ? 2.844 -6.783 0.366 1.00 0.00 16 PRO A N 23
ATOM 12328 C CA . PRO A 1 16 ? 2.168 -6.309 -0.847 1.00 0.00 16 PRO A CA 23
ATOM 12329 C C . PRO A 1 16 ? 0.709 -5.960 -0.583 1.00 0.00 16 PRO A C 23
ATOM 12330 O O . PRO A 1 16 ? 0.246 -6.020 0.555 1.00 0.00 16 PRO A O 23
ATOM 12341 N N . CYS A 1 17 ? -0.013 -5.591 -1.636 1.00 0.00 17 CYS A N 23
ATOM 12342 C CA . CYS A 1 17 ? -1.418 -5.230 -1.504 1.00 0.00 17 CYS A CA 23
ATOM 12343 C C . CYS A 1 17 ? -2.320 -6.447 -1.680 1.00 0.00 17 CYS A C 23
ATOM 12344 O O . CYS A 1 17 ? -1.851 -7.551 -1.960 1.00 0.00 17 CYS A O 23
ATOM 12351 N N . CYS A 1 18 ? -3.616 -6.231 -1.500 1.00 0.00 18 CYS A N 23
ATOM 12352 C CA . CYS A 1 18 ? -4.605 -7.295 -1.623 1.00 0.00 18 CYS A CA 23
ATOM 12353 C C . CYS A 1 18 ? -5.359 -7.186 -2.942 1.00 0.00 18 CYS A C 23
ATOM 12354 O O . CYS A 1 18 ? -5.296 -6.162 -3.622 1.00 0.00 18 CYS A O 23
ATOM 12361 N N . ASP A 1 19 ? -6.072 -8.248 -3.301 1.00 0.00 19 ASP A N 23
ATOM 12362 C CA . ASP A 1 19 ? -6.841 -8.273 -4.543 1.00 0.00 19 ASP A CA 23
ATOM 12363 C C . ASP A 1 19 ? -5.959 -7.946 -5.746 1.00 0.00 19 ASP A C 23
ATOM 12364 O O . ASP A 1 19 ? -6.421 -7.373 -6.732 1.00 0.00 19 ASP A O 23
ATOM 12373 N N . ASP A 1 20 ? -4.684 -8.313 -5.651 1.00 0.00 20 ASP A N 23
ATOM 12374 C CA . ASP A 1 20 ? -3.726 -8.060 -6.723 1.00 0.00 20 ASP A CA 23
ATOM 12375 C C . ASP A 1 20 ? -3.516 -6.564 -6.931 1.00 0.00 20 ASP A C 23
ATOM 12376 O O . ASP A 1 20 ? -3.344 -6.102 -8.059 1.00 0.00 20 ASP A O 23
ATOM 12385 N N . ALA A 1 21 ? -3.525 -5.812 -5.836 1.00 0.00 21 ALA A N 23
ATOM 12386 C CA . ALA A 1 21 ? -3.327 -4.367 -5.903 1.00 0.00 21 ALA A CA 23
ATOM 12387 C C . ALA A 1 21 ? -1.848 -4.029 -6.040 1.00 0.00 21 ALA A C 23
ATOM 12388 O O . ALA A 1 21 ? -0.993 -4.915 -6.016 1.00 0.00 21 ALA A O 23
ATOM 12395 N N . THR A 1 22 ? -1.554 -2.743 -6.180 1.00 0.00 22 THR A N 23
ATOM 12396 C CA . THR A 1 22 ? -0.181 -2.285 -6.318 1.00 0.00 22 THR A CA 23
ATOM 12397 C C . THR A 1 22 ? 0.060 -1.041 -5.472 1.00 0.00 22 THR A C 23
ATOM 12398 O O . THR A 1 22 ? -0.793 -0.156 -5.395 1.00 0.00 22 THR A O 23
ATOM 12409 N N . CYS A 1 23 ? 1.227 -0.977 -4.841 1.00 0.00 23 CYS A N 23
ATOM 12410 C CA . CYS A 1 23 ? 1.581 0.164 -4.006 1.00 0.00 23 CYS A CA 23
ATOM 12411 C C . CYS A 1 23 ? 2.029 1.326 -4.890 1.00 0.00 23 CYS A C 23
ATOM 12412 O O . CYS A 1 23 ? 3.063 1.248 -5.552 1.00 0.00 23 CYS A O 23
ATOM 12419 N N . THR A 1 24 ? 1.231 2.392 -4.919 1.00 0.00 24 THR A N 23
ATOM 12420 C CA . THR A 1 24 ? 1.534 3.551 -5.748 1.00 0.00 24 THR A CA 23
ATOM 12421 C C . THR A 1 24 ? 1.701 4.819 -4.915 1.00 0.00 24 THR A C 23
ATOM 12422 O O . THR A 1 24 ? 1.172 4.939 -3.810 1.00 0.00 24 THR A O 23
ATOM 12433 N N . GLN A 1 25 ? 2.430 5.768 -5.488 1.00 0.00 25 GLN A N 23
ATOM 12434 C CA . GLN A 1 25 ? 2.676 7.054 -4.860 1.00 0.00 25 GLN A CA 23
ATOM 12435 C C . GLN A 1 25 ? 1.423 7.925 -4.935 1.00 0.00 25 GLN A C 23
ATOM 12436 O O . GLN A 1 25 ? 0.774 8.009 -5.978 1.00 0.00 25 GLN A O 23
ATOM 12450 N N . GLU A 1 26 ? 1.095 8.569 -3.826 1.00 0.00 26 GLU A N 23
ATOM 12451 C CA . GLU A 1 26 ? -0.074 9.437 -3.760 1.00 0.00 26 GLU A CA 23
ATOM 12452 C C . GLU A 1 26 ? 0.135 10.554 -2.745 1.00 0.00 26 GLU A C 23
ATOM 12453 O O . GLU A 1 26 ? 1.201 10.666 -2.139 1.00 0.00 26 GLU A O 23
ATOM 12465 N N . ARG A 1 27 ? -0.889 11.381 -2.568 1.00 0.00 27 ARG A N 23
ATOM 12466 C CA . ARG A 1 27 ? -0.820 12.496 -1.628 1.00 0.00 27 ARG A CA 23
ATOM 12467 C C . ARG A 1 27 ? -1.754 12.270 -0.443 1.00 0.00 27 ARG A C 23
ATOM 12468 O O . ARG A 1 27 ? -2.788 11.617 -0.571 1.00 0.00 27 ARG A O 23
ATOM 12489 N N . ASN A 1 28 ? -1.381 12.816 0.711 1.00 0.00 28 ASN A N 23
ATOM 12490 C CA . ASN A 1 28 ? -2.184 12.675 1.919 1.00 0.00 28 ASN A CA 23
ATOM 12491 C C . ASN A 1 28 ? -2.811 14.009 2.317 1.00 0.00 28 ASN A C 23
ATOM 12492 O O . ASN A 1 28 ? -2.714 14.994 1.585 1.00 0.00 28 ASN A O 23
ATOM 12503 N N . GLU A 1 29 ? -3.450 14.035 3.482 1.00 0.00 29 GLU A N 23
ATOM 12504 C CA . GLU A 1 29 ? -4.091 15.247 3.976 1.00 0.00 29 GLU A CA 23
ATOM 12505 C C . GLU A 1 29 ? -3.056 16.336 4.240 1.00 0.00 29 GLU A C 23
ATOM 12506 O O . GLU A 1 29 ? -3.322 17.522 4.041 1.00 0.00 29 GLU A O 23
ATOM 12518 N N . ASN A 1 30 ? -1.873 15.927 4.688 1.00 0.00 30 ASN A N 23
ATOM 12519 C CA . ASN A 1 30 ? -0.798 16.869 4.977 1.00 0.00 30 ASN A CA 23
ATOM 12520 C C . ASN A 1 30 ? -0.221 17.452 3.690 1.00 0.00 30 ASN A C 23
ATOM 12521 O O . ASN A 1 30 ? 0.269 18.581 3.676 1.00 0.00 30 ASN A O 23
ATOM 12532 N N . GLY A 1 31 ? -0.282 16.677 2.613 1.00 0.00 31 GLY A N 23
ATOM 12533 C CA . GLY A 1 31 ? 0.240 17.136 1.339 1.00 0.00 31 GLY A CA 23
ATOM 12534 C C . GLY A 1 31 ? 1.612 16.566 1.020 1.00 0.00 31 GLY A C 23
ATOM 12535 O O . GLY A 1 31 ? 2.304 17.067 0.134 1.00 0.00 31 GLY A O 23
ATOM 12539 N N . HIS A 1 32 ? 2.007 15.515 1.735 1.00 0.00 32 HIS A N 23
ATOM 12540 C CA . HIS A 1 32 ? 3.301 14.883 1.511 1.00 0.00 32 HIS A CA 23
ATOM 12541 C C . HIS A 1 32 ? 3.139 13.612 0.685 1.00 0.00 32 HIS A C 23
ATOM 12542 O O . HIS A 1 32 ? 2.060 13.019 0.649 1.00 0.00 32 HIS A O 23
ATOM 12557 N N . THR A 1 33 ? 4.213 13.197 0.021 1.00 0.00 33 THR A N 23
ATOM 12558 C CA . THR A 1 33 ? 4.174 11.996 -0.803 1.00 0.00 33 THR A CA 23
ATOM 12559 C C . THR A 1 33 ? 4.004 10.749 0.056 1.00 0.00 33 THR A C 23
ATOM 12560 O O . THR A 1 33 ? 4.724 10.552 1.035 1.00 0.00 33 THR A O 23
ATOM 12571 N N . VAL A 1 34 ? 3.047 9.911 -0.322 1.00 0.00 34 VAL A N 23
ATOM 12572 C CA . VAL A 1 34 ? 2.775 8.678 0.403 1.00 0.00 34 VAL A CA 23
ATOM 12573 C C . VAL A 1 34 ? 2.564 7.520 -0.560 1.00 0.00 34 VAL A C 23
ATOM 12574 O O . VAL A 1 34 ? 2.537 7.707 -1.774 1.00 0.00 34 VAL A O 23
ATOM 12587 N N . TYR A 1 35 ? 2.421 6.322 -0.012 1.00 0.00 35 TYR A N 23
ATOM 12588 C CA . TYR A 1 35 ? 2.213 5.129 -0.826 1.00 0.00 35 TYR A CA 23
ATOM 12589 C C . TYR A 1 35 ? 0.901 4.445 -0.454 1.00 0.00 35 TYR A C 23
ATOM 12590 O O . TYR A 1 35 ? 0.671 4.121 0.710 1.00 0.00 35 TYR A O 23
ATOM 12608 N N . TYR A 1 36 ? 0.039 4.236 -1.446 1.00 0.00 36 TYR A N 23
ATOM 12609 C CA . TYR A 1 36 ? -1.254 3.598 -1.213 1.00 0.00 36 TYR A CA 23
ATOM 12610 C C . TYR A 1 36 ? -1.442 2.373 -2.104 1.00 0.00 36 TYR A C 23
ATOM 12611 O O . TYR A 1 36 ? -0.696 2.167 -3.060 1.00 0.00 36 TYR A O 23
ATOM 12629 N N . CYS A 1 37 ? -2.443 1.565 -1.774 1.00 0.00 37 CYS A N 23
ATOM 12630 C CA . CYS A 1 37 ? -2.737 0.352 -2.537 1.00 0.00 37 CYS A CA 23
ATOM 12631 C C . CYS A 1 37 ? -3.901 0.584 -3.494 1.00 0.00 37 CYS A C 23
ATOM 12632 O O . CYS A 1 37 ? -4.933 1.134 -3.112 1.00 0.00 37 CYS A O 23
ATOM 12639 N N . ARG A 1 38 ? -3.719 0.167 -4.743 1.00 0.00 38 ARG A N 23
ATOM 12640 C CA . ARG A 1 38 ? -4.746 0.334 -5.761 1.00 0.00 38 ARG A CA 23
ATOM 12641 C C . ARG A 1 38 ? -4.991 -0.975 -6.502 1.00 0.00 38 ARG A C 23
ATOM 12642 O O . ARG A 1 38 ? -4.062 -1.587 -7.028 1.00 0.00 38 ARG A O 23
ATOM 12663 N N . ALA A 1 39 ? -6.248 -1.398 -6.536 1.00 0.00 39 ALA A N 23
ATOM 12664 C CA . ALA A 1 39 ? -6.617 -2.635 -7.211 1.00 0.00 39 ALA A CA 23
ATOM 12665 C C . ALA A 1 39 ? -6.407 -2.522 -8.716 1.00 0.00 39 ALA A C 23
ATOM 12666 O O . ALA A 1 39 ? -7.112 -1.711 -9.352 1.00 0.00 39 ALA A O 23
ATOM 12674 N N . GLY A 1 1 ? -0.412 -15.935 5.528 1.00 0.00 1 GLY A N 24
ATOM 12675 C CA . GLY A 1 1 ? -0.034 -14.773 4.676 1.00 0.00 1 GLY A CA 24
ATOM 12676 C C . GLY A 1 1 ? -0.845 -13.533 4.993 1.00 0.00 1 GLY A C 24
ATOM 12677 O O . GLY A 1 1 ? -1.895 -13.615 5.630 1.00 0.00 1 GLY A O 24
ATOM 12683 N N . SER A 1 2 ? -0.357 -12.379 4.548 1.00 0.00 2 SER A N 24
ATOM 12684 C CA . SER A 1 2 ? -1.042 -11.115 4.789 1.00 0.00 2 SER A CA 24
ATOM 12685 C C . SER A 1 2 ? -0.793 -10.135 3.648 1.00 0.00 2 SER A C 24
ATOM 12686 O O . SER A 1 2 ? 0.175 -10.270 2.899 1.00 0.00 2 SER A O 24
ATOM 12694 N N . CYS A 1 3 ? -1.673 -9.146 3.521 1.00 0.00 3 CYS A N 24
ATOM 12695 C CA . CYS A 1 3 ? -1.548 -8.141 2.474 1.00 0.00 3 CYS A CA 24
ATOM 12696 C C . CYS A 1 3 ? -2.184 -6.827 2.907 1.00 0.00 3 CYS A C 24
ATOM 12697 O O . CYS A 1 3 ? -2.935 -6.779 3.882 1.00 0.00 3 CYS A O 24
ATOM 12704 N N . VAL A 1 4 ? -1.883 -5.763 2.173 1.00 0.00 4 VAL A N 24
ATOM 12705 C CA . VAL A 1 4 ? -2.424 -4.450 2.471 1.00 0.00 4 VAL A CA 24
ATOM 12706 C C . VAL A 1 4 ? -3.766 -4.247 1.761 1.00 0.00 4 VAL A C 24
ATOM 12707 O O . VAL A 1 4 ? -3.877 -4.504 0.567 1.00 0.00 4 VAL A O 24
ATOM 12720 N N . PRO A 1 5 ? -4.811 -3.777 2.471 1.00 0.00 5 PRO A N 24
ATOM 12721 C CA . PRO A 1 5 ? -6.121 -3.556 1.858 1.00 0.00 5 PRO A CA 24
ATOM 12722 C C . PRO A 1 5 ? -6.086 -2.428 0.832 1.00 0.00 5 PRO A C 24
ATOM 12723 O O . PRO A 1 5 ? -5.485 -1.371 1.063 1.00 0.00 5 PRO A O 24
ATOM 12734 N N . VAL A 1 6 ? -6.746 -2.643 -0.303 1.00 0.00 6 VAL A N 24
ATOM 12735 C CA . VAL A 1 6 ? -6.792 -1.641 -1.350 1.00 0.00 6 VAL A CA 24
ATOM 12736 C C . VAL A 1 6 ? -7.388 -0.353 -0.809 1.00 0.00 6 VAL A C 24
ATOM 12737 O O . VAL A 1 6 ? -8.186 -0.374 0.126 1.00 0.00 6 VAL A O 24
ATOM 12750 N N . ASP A 1 7 ? -6.958 0.763 -1.379 1.00 0.00 7 ASP A N 24
ATOM 12751 C CA . ASP A 1 7 ? -7.399 2.074 -0.945 1.00 0.00 7 ASP A CA 24
ATOM 12752 C C . ASP A 1 7 ? -6.766 2.442 0.399 1.00 0.00 7 ASP A C 24
ATOM 12753 O O . ASP A 1 7 ? -7.095 3.479 0.975 1.00 0.00 7 ASP A O 24
ATOM 12762 N N . GLN A 1 8 ? -5.842 1.603 0.900 1.00 0.00 8 GLN A N 24
ATOM 12763 C CA . GLN A 1 8 ? -5.179 1.883 2.161 1.00 0.00 8 GLN A CA 24
ATOM 12764 C C . GLN A 1 8 ? -3.686 2.102 1.937 1.00 0.00 8 GLN A C 24
ATOM 12765 O O . GLN A 1 8 ? -3.125 1.623 0.952 1.00 0.00 8 GLN A O 24
ATOM 12779 N N . PRO A 1 9 ? -3.015 2.844 2.838 1.00 0.00 9 PRO A N 24
ATOM 12780 C CA . PRO A 1 9 ? -1.585 3.124 2.703 1.00 0.00 9 PRO A CA 24
ATOM 12781 C C . PRO A 1 9 ? -0.713 1.887 2.848 1.00 0.00 9 PRO A C 24
ATOM 12782 O O . PRO A 1 9 ? -0.966 1.017 3.682 1.00 0.00 9 PRO A O 24
ATOM 12793 N N . CYS A 1 10 ? 0.327 1.834 2.029 1.00 0.00 10 CYS A N 24
ATOM 12794 C CA . CYS A 1 10 ? 1.274 0.728 2.046 1.00 0.00 10 CYS A CA 24
ATOM 12795 C C . CYS A 1 10 ? 2.703 1.252 2.122 1.00 0.00 10 CYS A C 24
ATOM 12796 O O . CYS A 1 10 ? 2.931 2.460 2.197 1.00 0.00 10 CYS A O 24
ATOM 12803 N N . SER A 1 11 ? 3.661 0.337 2.100 1.00 0.00 11 SER A N 24
ATOM 12804 C CA . SER A 1 11 ? 5.072 0.700 2.164 1.00 0.00 11 SER A CA 24
ATOM 12805 C C . SER A 1 11 ? 5.892 -0.134 1.186 1.00 0.00 11 SER A C 24
ATOM 12806 O O . SER A 1 11 ? 5.468 -1.210 0.765 1.00 0.00 11 SER A O 24
ATOM 12814 N N . LEU A 1 12 ? 7.069 0.370 0.828 1.00 0.00 12 LEU A N 24
ATOM 12815 C CA . LEU A 1 12 ? 7.949 -0.333 -0.100 1.00 0.00 12 LEU A CA 24
ATOM 12816 C C . LEU A 1 12 ? 8.692 -1.482 0.586 1.00 0.00 12 LEU A C 24
ATOM 12817 O O . LEU A 1 12 ? 9.224 -2.367 -0.082 1.00 0.00 12 LEU A O 24
ATOM 12833 N N . ASN A 1 13 ? 8.726 -1.470 1.920 1.00 0.00 13 ASN A N 24
ATOM 12834 C CA . ASN A 1 13 ? 9.405 -2.517 2.674 1.00 0.00 13 ASN A CA 24
ATOM 12835 C C . ASN A 1 13 ? 8.416 -3.406 3.433 1.00 0.00 13 ASN A C 24
ATOM 12836 O O . ASN A 1 13 ? 8.822 -4.215 4.268 1.00 0.00 13 ASN A O 24
ATOM 12847 N N . THR A 1 14 ? 7.121 -3.260 3.147 1.00 0.00 14 THR A N 24
ATOM 12848 C CA . THR A 1 14 ? 6.101 -4.058 3.814 1.00 0.00 14 THR A CA 24
ATOM 12849 C C . THR A 1 14 ? 5.482 -5.062 2.846 1.00 0.00 14 THR A C 24
ATOM 12850 O O . THR A 1 14 ? 5.904 -5.171 1.695 1.00 0.00 14 THR A O 24
ATOM 12861 N N . GLN A 1 15 ? 4.481 -5.792 3.323 1.00 0.00 15 GLN A N 24
ATOM 12862 C CA . GLN A 1 15 ? 3.803 -6.788 2.506 1.00 0.00 15 GLN A CA 24
ATOM 12863 C C . GLN A 1 15 ? 3.068 -6.131 1.337 1.00 0.00 15 GLN A C 24
ATOM 12864 O O . GLN A 1 15 ? 2.715 -4.954 1.404 1.00 0.00 15 GLN A O 24
ATOM 12878 N N . PRO A 1 16 ? 2.821 -6.883 0.243 1.00 0.00 16 PRO A N 24
ATOM 12879 C CA . PRO A 1 16 ? 2.120 -6.350 -0.931 1.00 0.00 16 PRO A CA 24
ATOM 12880 C C . PRO A 1 16 ? 0.672 -5.993 -0.618 1.00 0.00 16 PRO A C 24
ATOM 12881 O O . PRO A 1 16 ? 0.226 -6.112 0.524 1.00 0.00 16 PRO A O 24
ATOM 12892 N N . CYS A 1 17 ? -0.059 -5.553 -1.635 1.00 0.00 17 CYS A N 24
ATOM 12893 C CA . CYS A 1 17 ? -1.457 -5.179 -1.461 1.00 0.00 17 CYS A CA 24
ATOM 12894 C C . CYS A 1 17 ? -2.372 -6.386 -1.624 1.00 0.00 17 CYS A C 24
ATOM 12895 O O . CYS A 1 17 ? -1.918 -7.497 -1.902 1.00 0.00 17 CYS A O 24
ATOM 12902 N N . CYS A 1 18 ? -3.664 -6.155 -1.440 1.00 0.00 18 CYS A N 24
ATOM 12903 C CA . CYS A 1 18 ? -4.664 -7.207 -1.553 1.00 0.00 18 CYS A CA 24
ATOM 12904 C C . CYS A 1 18 ? -5.414 -7.097 -2.875 1.00 0.00 18 CYS A C 24
ATOM 12905 O O . CYS A 1 18 ? -5.340 -6.078 -3.561 1.00 0.00 18 CYS A O 24
ATOM 12912 N N . ASP A 1 19 ? -6.136 -8.155 -3.231 1.00 0.00 19 ASP A N 24
ATOM 12913 C CA . ASP A 1 19 ? -6.902 -8.179 -4.477 1.00 0.00 19 ASP A CA 24
ATOM 12914 C C . ASP A 1 19 ? -6.007 -7.877 -5.677 1.00 0.00 19 ASP A C 24
ATOM 12915 O O . ASP A 1 19 ? -6.456 -7.307 -6.672 1.00 0.00 19 ASP A O 24
ATOM 12924 N N . ASP A 1 20 ? -4.738 -8.261 -5.572 1.00 0.00 20 ASP A N 24
ATOM 12925 C CA . ASP A 1 20 ? -3.773 -8.032 -6.642 1.00 0.00 20 ASP A CA 24
ATOM 12926 C C . ASP A 1 20 ? -3.546 -6.540 -6.864 1.00 0.00 20 ASP A C 24
ATOM 12927 O O . ASP A 1 20 ? -3.366 -6.090 -7.995 1.00 0.00 20 ASP A O 24
ATOM 12936 N N . ALA A 1 21 ? -3.552 -5.778 -5.775 1.00 0.00 21 ALA A N 24
ATOM 12937 C CA . ALA A 1 21 ? -3.341 -4.337 -5.852 1.00 0.00 21 ALA A CA 24
ATOM 12938 C C . ALA A 1 21 ? -1.859 -4.012 -5.994 1.00 0.00 21 ALA A C 24
ATOM 12939 O O . ALA A 1 21 ? -1.011 -4.904 -5.967 1.00 0.00 21 ALA A O 24
ATOM 12946 N N . THR A 1 22 ? -1.555 -2.729 -6.143 1.00 0.00 22 THR A N 24
ATOM 12947 C CA . THR A 1 22 ? -0.179 -2.282 -6.285 1.00 0.00 22 THR A CA 24
ATOM 12948 C C . THR A 1 22 ? 0.071 -1.034 -5.448 1.00 0.00 22 THR A C 24
ATOM 12949 O O . THR A 1 22 ? -0.773 -0.139 -5.380 1.00 0.00 22 THR A O 24
ATOM 12960 N N . CYS A 1 23 ? 1.237 -0.978 -4.813 1.00 0.00 23 CYS A N 24
ATOM 12961 C CA . CYS A 1 23 ? 1.600 0.164 -3.985 1.00 0.00 23 CYS A CA 24
ATOM 12962 C C . CYS A 1 23 ? 2.081 1.310 -4.870 1.00 0.00 23 CYS A C 24
ATOM 12963 O O . CYS A 1 23 ? 3.122 1.208 -5.521 1.00 0.00 23 CYS A O 24
ATOM 12970 N N . THR A 1 24 ? 1.305 2.391 -4.916 1.00 0.00 24 THR A N 24
ATOM 12971 C CA . THR A 1 24 ? 1.641 3.538 -5.747 1.00 0.00 24 THR A CA 24
ATOM 12972 C C . THR A 1 24 ? 1.815 4.808 -4.917 1.00 0.00 24 THR A C 24
ATOM 12973 O O . THR A 1 24 ? 1.265 4.942 -3.824 1.00 0.00 24 THR A O 24
ATOM 12984 N N . GLN A 1 25 ? 2.574 5.741 -5.479 1.00 0.00 25 GLN A N 24
ATOM 12985 C CA . GLN A 1 25 ? 2.829 7.022 -4.849 1.00 0.00 25 GLN A CA 24
ATOM 12986 C C . GLN A 1 25 ? 1.591 7.910 -4.950 1.00 0.00 25 GLN A C 24
ATOM 12987 O O . GLN A 1 25 ? 0.914 7.937 -5.978 1.00 0.00 25 GLN A O 24
ATOM 13001 N N . GLU A 1 26 ? 1.306 8.631 -3.876 1.00 0.00 26 GLU A N 24
ATOM 13002 C CA . GLU A 1 26 ? 0.152 9.520 -3.833 1.00 0.00 26 GLU A CA 24
ATOM 13003 C C . GLU A 1 26 ? 0.346 10.614 -2.790 1.00 0.00 26 GLU A C 24
ATOM 13004 O O . GLU A 1 26 ? 1.400 10.709 -2.162 1.00 0.00 26 GLU A O 24
ATOM 13016 N N . ARG A 1 27 ? -0.680 11.437 -2.614 1.00 0.00 27 ARG A N 24
ATOM 13017 C CA . ARG A 1 27 ? -0.632 12.528 -1.649 1.00 0.00 27 ARG A CA 24
ATOM 13018 C C . ARG A 1 27 ? -1.671 12.328 -0.550 1.00 0.00 27 ARG A C 24
ATOM 13019 O O . ARG A 1 27 ? -2.781 11.863 -0.810 1.00 0.00 27 ARG A O 24
ATOM 13040 N N . ASN A 1 28 ? -1.305 12.680 0.679 1.00 0.00 28 ASN A N 24
ATOM 13041 C CA . ASN A 1 28 ? -2.208 12.536 1.815 1.00 0.00 28 ASN A CA 24
ATOM 13042 C C . ASN A 1 28 ? -2.888 13.862 2.141 1.00 0.00 28 ASN A C 24
ATOM 13043 O O . ASN A 1 28 ? -2.695 14.858 1.445 1.00 0.00 28 ASN A O 24
ATOM 13054 N N . GLU A 1 29 ? -3.683 13.865 3.206 1.00 0.00 29 GLU A N 24
ATOM 13055 C CA . GLU A 1 29 ? -4.389 15.068 3.627 1.00 0.00 29 GLU A CA 24
ATOM 13056 C C . GLU A 1 29 ? -3.405 16.182 3.970 1.00 0.00 29 GLU A C 24
ATOM 13057 O O . GLU A 1 29 ? -3.707 17.364 3.802 1.00 0.00 29 GLU A O 24
ATOM 13069 N N . ASN A 1 30 ? -2.227 15.798 4.451 1.00 0.00 30 ASN A N 24
ATOM 13070 C CA . ASN A 1 30 ? -1.199 16.765 4.817 1.00 0.00 30 ASN A CA 24
ATOM 13071 C C . ASN A 1 30 ? -0.514 17.331 3.577 1.00 0.00 30 ASN A C 24
ATOM 13072 O O . ASN A 1 30 ? -0.044 18.469 3.581 1.00 0.00 30 ASN A O 24
ATOM 13083 N N . GLY A 1 31 ? -0.460 16.532 2.514 1.00 0.00 31 GLY A N 24
ATOM 13084 C CA . GLY A 1 31 ? 0.169 16.976 1.283 1.00 0.00 31 GLY A CA 24
ATOM 13085 C C . GLY A 1 31 ? 1.514 16.314 1.018 1.00 0.00 31 GLY A C 24
ATOM 13086 O O . GLY A 1 31 ? 2.132 16.560 -0.018 1.00 0.00 31 GLY A O 24
ATOM 13090 N N . HIS A 1 32 ? 1.973 15.473 1.945 1.00 0.00 32 HIS A N 24
ATOM 13091 C CA . HIS A 1 32 ? 3.250 14.788 1.783 1.00 0.00 32 HIS A CA 24
ATOM 13092 C C . HIS A 1 32 ? 3.085 13.537 0.922 1.00 0.00 32 HIS A C 24
ATOM 13093 O O . HIS A 1 32 ? 2.019 12.920 0.906 1.00 0.00 32 HIS A O 24
ATOM 13108 N N . THR A 1 33 ? 4.143 13.169 0.207 1.00 0.00 33 THR A N 24
ATOM 13109 C CA . THR A 1 33 ? 4.105 11.993 -0.654 1.00 0.00 33 THR A CA 24
ATOM 13110 C C . THR A 1 33 ? 4.003 10.715 0.169 1.00 0.00 33 THR A C 24
ATOM 13111 O O . THR A 1 33 ? 4.798 10.482 1.079 1.00 0.00 33 THR A O 24
ATOM 13122 N N . VAL A 1 34 ? 3.020 9.889 -0.164 1.00 0.00 34 VAL A N 24
ATOM 13123 C CA . VAL A 1 34 ? 2.805 8.629 0.531 1.00 0.00 34 VAL A CA 24
ATOM 13124 C C . VAL A 1 34 ? 2.562 7.502 -0.462 1.00 0.00 34 VAL A C 24
ATOM 13125 O O . VAL A 1 34 ? 2.431 7.740 -1.660 1.00 0.00 34 VAL A O 24
ATOM 13138 N N . TYR A 1 35 ? 2.504 6.277 0.038 1.00 0.00 35 TYR A N 24
ATOM 13139 C CA . TYR A 1 35 ? 2.272 5.115 -0.814 1.00 0.00 35 TYR A CA 24
ATOM 13140 C C . TYR A 1 35 ? 0.947 4.452 -0.458 1.00 0.00 35 TYR A C 24
ATOM 13141 O O . TYR A 1 35 ? 0.702 4.120 0.700 1.00 0.00 35 TYR A O 24
ATOM 13159 N N . TYR A 1 36 ? 0.087 4.271 -1.458 1.00 0.00 36 TYR A N 24
ATOM 13160 C CA . TYR A 1 36 ? -1.219 3.655 -1.236 1.00 0.00 36 TYR A CA 24
ATOM 13161 C C . TYR A 1 36 ? -1.414 2.426 -2.118 1.00 0.00 36 TYR A C 24
ATOM 13162 O O . TYR A 1 36 ? -0.666 2.200 -3.069 1.00 0.00 36 TYR A O 24
ATOM 13180 N N . CYS A 1 37 ? -2.428 1.632 -1.784 1.00 0.00 37 CYS A N 24
ATOM 13181 C CA . CYS A 1 37 ? -2.735 0.413 -2.533 1.00 0.00 37 CYS A CA 24
ATOM 13182 C C . CYS A 1 37 ? -3.897 0.639 -3.493 1.00 0.00 37 CYS A C 24
ATOM 13183 O O . CYS A 1 37 ? -4.935 1.183 -3.115 1.00 0.00 37 CYS A O 24
ATOM 13190 N N . ARG A 1 38 ? -3.710 0.217 -4.740 1.00 0.00 38 ARG A N 24
ATOM 13191 C CA . ARG A 1 38 ? -4.734 0.371 -5.764 1.00 0.00 38 ARG A CA 24
ATOM 13192 C C . ARG A 1 38 ? -5.017 -0.960 -6.451 1.00 0.00 38 ARG A C 24
ATOM 13193 O O . ARG A 1 38 ? -4.111 -1.605 -6.978 1.00 0.00 38 ARG A O 24
ATOM 13214 N N . ALA A 1 39 ? -6.282 -1.363 -6.441 1.00 0.00 39 ALA A N 24
ATOM 13215 C CA . ALA A 1 39 ? -6.689 -2.617 -7.061 1.00 0.00 39 ALA A CA 24
ATOM 13216 C C . ALA A 1 39 ? -6.620 -2.523 -8.582 1.00 0.00 39 ALA A C 24
ATOM 13217 O O . ALA A 1 39 ? -7.648 -2.173 -9.199 1.00 0.00 39 ALA A O 24
ATOM 13225 N N . GLY A 1 1 ? -1.313 -15.799 2.861 1.00 0.00 1 GLY A N 25
ATOM 13226 C CA . GLY A 1 1 ? -0.307 -14.717 3.049 1.00 0.00 1 GLY A CA 25
ATOM 13227 C C . GLY A 1 1 ? -0.948 -13.370 3.319 1.00 0.00 1 GLY A C 25
ATOM 13228 O O . GLY A 1 1 ? -1.917 -12.993 2.660 1.00 0.00 1 GLY A O 25
ATOM 13234 N N . SER A 1 2 ? -0.405 -12.644 4.291 1.00 0.00 2 SER A N 25
ATOM 13235 C CA . SER A 1 2 ? -0.929 -11.332 4.647 1.00 0.00 2 SER A CA 25
ATOM 13236 C C . SER A 1 2 ? -0.679 -10.322 3.531 1.00 0.00 2 SER A C 25
ATOM 13237 O O . SER A 1 2 ? 0.301 -10.430 2.793 1.00 0.00 2 SER A O 25
ATOM 13245 N N . CYS A 1 3 ? -1.568 -9.342 3.414 1.00 0.00 3 CYS A N 25
ATOM 13246 C CA . CYS A 1 3 ? -1.442 -8.314 2.390 1.00 0.00 3 CYS A CA 25
ATOM 13247 C C . CYS A 1 3 ? -2.098 -7.015 2.844 1.00 0.00 3 CYS A C 25
ATOM 13248 O O . CYS A 1 3 ? -2.840 -6.990 3.826 1.00 0.00 3 CYS A O 25
ATOM 13255 N N . VAL A 1 4 ? -1.822 -5.941 2.118 1.00 0.00 4 VAL A N 25
ATOM 13256 C CA . VAL A 1 4 ? -2.378 -4.636 2.430 1.00 0.00 4 VAL A CA 25
ATOM 13257 C C . VAL A 1 4 ? -3.723 -4.442 1.723 1.00 0.00 4 VAL A C 25
ATOM 13258 O O . VAL A 1 4 ? -3.829 -4.687 0.526 1.00 0.00 4 VAL A O 25
ATOM 13271 N N . PRO A 1 5 ? -4.771 -3.990 2.436 1.00 0.00 5 PRO A N 25
ATOM 13272 C CA . PRO A 1 5 ? -6.082 -3.776 1.822 1.00 0.00 5 PRO A CA 25
ATOM 13273 C C . PRO A 1 5 ? -6.053 -2.640 0.805 1.00 0.00 5 PRO A C 25
ATOM 13274 O O . PRO A 1 5 ? -5.466 -1.579 1.049 1.00 0.00 5 PRO A O 25
ATOM 13285 N N . VAL A 1 6 ? -6.700 -2.854 -0.338 1.00 0.00 6 VAL A N 25
ATOM 13286 C CA . VAL A 1 6 ? -6.749 -1.843 -1.376 1.00 0.00 6 VAL A CA 25
ATOM 13287 C C . VAL A 1 6 ? -7.371 -0.572 -0.834 1.00 0.00 6 VAL A C 25
ATOM 13288 O O . VAL A 1 6 ? -8.190 -0.613 0.084 1.00 0.00 6 VAL A O 25
ATOM 13301 N N . ASP A 1 7 ? -6.944 0.558 -1.381 1.00 0.00 7 ASP A N 25
ATOM 13302 C CA . ASP A 1 7 ? -7.410 1.857 -0.943 1.00 0.00 7 ASP A CA 25
ATOM 13303 C C . ASP A 1 7 ? -6.800 2.224 0.413 1.00 0.00 7 ASP A C 25
ATOM 13304 O O . ASP A 1 7 ? -7.148 3.254 0.991 1.00 0.00 7 ASP A O 25
ATOM 13313 N N . GLN A 1 8 ? -5.873 1.392 0.921 1.00 0.00 8 GLN A N 25
ATOM 13314 C CA . GLN A 1 8 ? -5.230 1.671 2.193 1.00 0.00 8 GLN A CA 25
ATOM 13315 C C . GLN A 1 8 ? -3.738 1.925 1.989 1.00 0.00 8 GLN A C 25
ATOM 13316 O O . GLN A 1 8 ? -3.156 1.468 1.005 1.00 0.00 8 GLN A O 25
ATOM 13330 N N . PRO A 1 9 ? -3.096 2.672 2.905 1.00 0.00 9 PRO A N 25
ATOM 13331 C CA . PRO A 1 9 ? -1.672 2.988 2.791 1.00 0.00 9 PRO A CA 25
ATOM 13332 C C . PRO A 1 9 ? -0.772 1.767 2.910 1.00 0.00 9 PRO A C 25
ATOM 13333 O O . PRO A 1 9 ? -1.012 0.871 3.719 1.00 0.00 9 PRO A O 25
ATOM 13344 N N . CYS A 1 10 ? 0.277 1.760 2.101 1.00 0.00 10 CYS A N 25
ATOM 13345 C CA . CYS A 1 10 ? 1.249 0.676 2.099 1.00 0.00 10 CYS A CA 25
ATOM 13346 C C . CYS A 1 10 ? 2.665 1.233 2.175 1.00 0.00 10 CYS A C 25
ATOM 13347 O O . CYS A 1 10 ? 2.863 2.445 2.268 1.00 0.00 10 CYS A O 25
ATOM 13354 N N . SER A 1 11 ? 3.646 0.343 2.134 1.00 0.00 11 SER A N 25
ATOM 13355 C CA . SER A 1 11 ? 5.047 0.743 2.195 1.00 0.00 11 SER A CA 25
ATOM 13356 C C . SER A 1 11 ? 5.894 -0.098 1.247 1.00 0.00 11 SER A C 25
ATOM 13357 O O . SER A 1 11 ? 5.540 -1.231 0.921 1.00 0.00 11 SER A O 25
ATOM 13365 N N . LEU A 1 12 ? 7.013 0.465 0.809 1.00 0.00 12 LEU A N 25
ATOM 13366 C CA . LEU A 1 12 ? 7.913 -0.233 -0.103 1.00 0.00 12 LEU A CA 25
ATOM 13367 C C . LEU A 1 12 ? 8.629 -1.394 0.592 1.00 0.00 12 LEU A C 25
ATOM 13368 O O . LEU A 1 12 ? 9.123 -2.308 -0.068 1.00 0.00 12 LEU A O 25
ATOM 13384 N N . ASN A 1 13 ? 8.684 -1.356 1.923 1.00 0.00 13 ASN A N 25
ATOM 13385 C CA . ASN A 1 13 ? 9.339 -2.408 2.689 1.00 0.00 13 ASN A CA 25
ATOM 13386 C C . ASN A 1 13 ? 8.328 -3.287 3.431 1.00 0.00 13 ASN A C 25
ATOM 13387 O O . ASN A 1 13 ? 8.711 -4.098 4.275 1.00 0.00 13 ASN A O 25
ATOM 13398 N N . THR A 1 14 ? 7.040 -3.129 3.121 1.00 0.00 14 THR A N 25
ATOM 13399 C CA . THR A 1 14 ? 6.002 -3.916 3.771 1.00 0.00 14 THR A CA 25
ATOM 13400 C C . THR A 1 14 ? 5.433 -4.960 2.816 1.00 0.00 14 THR A C 25
ATOM 13401 O O . THR A 1 14 ? 5.895 -5.098 1.683 1.00 0.00 14 THR A O 25
ATOM 13412 N N . GLN A 1 15 ? 4.431 -5.692 3.283 1.00 0.00 15 GLN A N 25
ATOM 13413 C CA . GLN A 1 15 ? 3.794 -6.727 2.478 1.00 0.00 15 GLN A CA 25
ATOM 13414 C C . GLN A 1 15 ? 3.058 -6.116 1.285 1.00 0.00 15 GLN A C 25
ATOM 13415 O O . GLN A 1 15 ? 2.654 -4.954 1.332 1.00 0.00 15 GLN A O 25
ATOM 13429 N N . PRO A 1 16 ? 2.862 -6.890 0.197 1.00 0.00 16 PRO A N 25
ATOM 13430 C CA . PRO A 1 16 ? 2.158 -6.400 -0.993 1.00 0.00 16 PRO A CA 25
ATOM 13431 C C . PRO A 1 16 ? 0.709 -6.048 -0.684 1.00 0.00 16 PRO A C 25
ATOM 13432 O O . PRO A 1 16 ? 0.273 -6.134 0.463 1.00 0.00 16 PRO A O 25
ATOM 13443 N N . CYS A 1 17 ? -0.035 -5.649 -1.709 1.00 0.00 17 CYS A N 25
ATOM 13444 C CA . CYS A 1 17 ? -1.434 -5.286 -1.532 1.00 0.00 17 CYS A CA 25
ATOM 13445 C C . CYS A 1 17 ? -2.345 -6.494 -1.729 1.00 0.00 17 CYS A C 25
ATOM 13446 O O . CYS A 1 17 ? -1.888 -7.586 -2.065 1.00 0.00 17 CYS A O 25
ATOM 13453 N N . CYS A 1 18 ? -3.635 -6.283 -1.508 1.00 0.00 18 CYS A N 25
ATOM 13454 C CA . CYS A 1 18 ? -4.630 -7.339 -1.645 1.00 0.00 18 CYS A CA 25
ATOM 13455 C C . CYS A 1 18 ? -5.414 -7.174 -2.942 1.00 0.00 18 CYS A C 25
ATOM 13456 O O . CYS A 1 18 ? -5.350 -6.131 -3.590 1.00 0.00 18 CYS A O 25
ATOM 13463 N N . ASP A 1 19 ? -6.154 -8.211 -3.317 1.00 0.00 19 ASP A N 25
ATOM 13464 C CA . ASP A 1 19 ? -6.954 -8.183 -4.541 1.00 0.00 19 ASP A CA 25
ATOM 13465 C C . ASP A 1 19 ? -6.093 -7.838 -5.753 1.00 0.00 19 ASP A C 25
ATOM 13466 O O . ASP A 1 19 ? -6.567 -7.229 -6.713 1.00 0.00 19 ASP A O 25
ATOM 13475 N N . ASP A 1 20 ? -4.823 -8.230 -5.698 1.00 0.00 20 ASP A N 25
ATOM 13476 C CA . ASP A 1 20 ? -3.886 -7.963 -6.786 1.00 0.00 20 ASP A CA 25
ATOM 13477 C C . ASP A 1 20 ? -3.653 -6.466 -6.954 1.00 0.00 20 ASP A C 25
ATOM 13478 O O . ASP A 1 20 ? -3.495 -5.973 -8.071 1.00 0.00 20 ASP A O 25
ATOM 13487 N N . ALA A 1 21 ? -3.625 -5.747 -5.836 1.00 0.00 21 ALA A N 25
ATOM 13488 C CA . ALA A 1 21 ? -3.403 -4.306 -5.863 1.00 0.00 21 ALA A CA 25
ATOM 13489 C C . ALA A 1 21 ? -1.918 -3.990 -6.000 1.00 0.00 21 ALA A C 25
ATOM 13490 O O . ALA A 1 21 ? -1.079 -4.890 -6.001 1.00 0.00 21 ALA A O 25
ATOM 13497 N N . THR A 1 22 ? -1.602 -2.705 -6.115 1.00 0.00 22 THR A N 25
ATOM 13498 C CA . THR A 1 22 ? -0.223 -2.270 -6.251 1.00 0.00 22 THR A CA 25
ATOM 13499 C C . THR A 1 22 ? 0.042 -1.036 -5.395 1.00 0.00 22 THR A C 25
ATOM 13500 O O . THR A 1 22 ? -0.794 -0.135 -5.312 1.00 0.00 22 THR A O 25
ATOM 13511 N N . CYS A 1 23 ? 1.211 -1.000 -4.765 1.00 0.00 23 CYS A N 25
ATOM 13512 C CA . CYS A 1 23 ? 1.591 0.125 -3.921 1.00 0.00 23 CYS A CA 25
ATOM 13513 C C . CYS A 1 23 ? 2.065 1.286 -4.792 1.00 0.00 23 CYS A C 25
ATOM 13514 O O . CYS A 1 23 ? 3.098 1.192 -5.456 1.00 0.00 23 CYS A O 25
ATOM 13521 N N . THR A 1 24 ? 1.294 2.370 -4.810 1.00 0.00 24 THR A N 25
ATOM 13522 C CA . THR A 1 24 ? 1.623 3.531 -5.624 1.00 0.00 24 THR A CA 25
ATOM 13523 C C . THR A 1 24 ? 1.800 4.788 -4.776 1.00 0.00 24 THR A C 25
ATOM 13524 O O . THR A 1 24 ? 1.257 4.905 -3.678 1.00 0.00 24 THR A O 25
ATOM 13535 N N . GLN A 1 25 ? 2.552 5.732 -5.330 1.00 0.00 25 GLN A N 25
ATOM 13536 C CA . GLN A 1 25 ? 2.808 7.006 -4.682 1.00 0.00 25 GLN A CA 25
ATOM 13537 C C . GLN A 1 25 ? 1.587 7.917 -4.814 1.00 0.00 25 GLN A C 25
ATOM 13538 O O . GLN A 1 25 ? 1.046 8.093 -5.905 1.00 0.00 25 GLN A O 25
ATOM 13552 N N . GLU A 1 26 ? 1.163 8.491 -3.696 1.00 0.00 26 GLU A N 25
ATOM 13553 C CA . GLU A 1 26 ? 0.011 9.382 -3.683 1.00 0.00 26 GLU A CA 25
ATOM 13554 C C . GLU A 1 26 ? 0.225 10.534 -2.706 1.00 0.00 26 GLU A C 25
ATOM 13555 O O . GLU A 1 26 ? 1.277 10.640 -2.077 1.00 0.00 26 GLU A O 25
ATOM 13567 N N . ARG A 1 27 ? -0.780 11.391 -2.586 1.00 0.00 27 ARG A N 25
ATOM 13568 C CA . ARG A 1 27 ? -0.710 12.536 -1.690 1.00 0.00 27 ARG A CA 25
ATOM 13569 C C . ARG A 1 27 ? -1.697 12.386 -0.537 1.00 0.00 27 ARG A C 25
ATOM 13570 O O . ARG A 1 27 ? -2.786 11.836 -0.708 1.00 0.00 27 ARG A O 25
ATOM 13591 N N . ASN A 1 28 ? -1.312 12.877 0.638 1.00 0.00 28 ASN A N 25
ATOM 13592 C CA . ASN A 1 28 ? -2.169 12.794 1.815 1.00 0.00 28 ASN A CA 25
ATOM 13593 C C . ASN A 1 28 ? -2.826 14.140 2.106 1.00 0.00 28 ASN A C 25
ATOM 13594 O O . ASN A 1 28 ? -2.694 15.088 1.331 1.00 0.00 28 ASN A O 25
ATOM 13605 N N . GLU A 1 29 ? -3.536 14.216 3.227 1.00 0.00 29 GLU A N 25
ATOM 13606 C CA . GLU A 1 29 ? -4.213 15.443 3.621 1.00 0.00 29 GLU A CA 25
ATOM 13607 C C . GLU A 1 29 ? -3.209 16.553 3.915 1.00 0.00 29 GLU A C 25
ATOM 13608 O O . GLU A 1 29 ? -3.500 17.734 3.720 1.00 0.00 29 GLU A O 25
ATOM 13620 N N . ASN A 1 30 ? -2.026 16.168 4.385 1.00 0.00 30 ASN A N 25
ATOM 13621 C CA . ASN A 1 30 ? -0.981 17.133 4.705 1.00 0.00 30 ASN A CA 25
ATOM 13622 C C . ASN A 1 30 ? -0.306 17.653 3.439 1.00 0.00 30 ASN A C 25
ATOM 13623 O O . ASN A 1 30 ? 0.177 18.784 3.403 1.00 0.00 30 ASN A O 25
ATOM 13634 N N . GLY A 1 31 ? -0.276 16.821 2.401 1.00 0.00 31 GLY A N 25
ATOM 13635 C CA . GLY A 1 31 ? 0.342 17.220 1.149 1.00 0.00 31 GLY A CA 25
ATOM 13636 C C . GLY A 1 31 ? 1.683 16.545 0.895 1.00 0.00 31 GLY A C 25
ATOM 13637 O O . GLY A 1 31 ? 2.328 16.812 -0.118 1.00 0.00 31 GLY A O 25
ATOM 13641 N N . HIS A 1 32 ? 2.107 15.670 1.806 1.00 0.00 32 HIS A N 25
ATOM 13642 C CA . HIS A 1 32 ? 3.376 14.969 1.653 1.00 0.00 32 HIS A CA 25
ATOM 13643 C C . HIS A 1 32 ? 3.187 13.692 0.840 1.00 0.00 32 HIS A C 25
ATOM 13644 O O . HIS A 1 32 ? 2.083 13.151 0.764 1.00 0.00 32 HIS A O 25
ATOM 13659 N N . THR A 1 33 ? 4.267 13.214 0.231 1.00 0.00 33 THR A N 25
ATOM 13660 C CA . THR A 1 33 ? 4.209 12.001 -0.577 1.00 0.00 33 THR A CA 25
ATOM 13661 C C . THR A 1 33 ? 3.948 10.778 0.294 1.00 0.00 33 THR A C 25
ATOM 13662 O O . THR A 1 33 ? 4.559 10.608 1.349 1.00 0.00 33 THR A O 25
ATOM 13673 N N . VAL A 1 34 ? 3.037 9.926 -0.163 1.00 0.00 34 VAL A N 25
ATOM 13674 C CA . VAL A 1 34 ? 2.690 8.713 0.562 1.00 0.00 34 VAL A CA 25
ATOM 13675 C C . VAL A 1 34 ? 2.537 7.539 -0.395 1.00 0.00 34 VAL A C 25
ATOM 13676 O O . VAL A 1 34 ? 2.614 7.704 -1.610 1.00 0.00 34 VAL A O 25
ATOM 13689 N N . TYR A 1 35 ? 2.321 6.356 0.161 1.00 0.00 35 TYR A N 25
ATOM 13690 C CA . TYR A 1 35 ? 2.155 5.152 -0.645 1.00 0.00 35 TYR A CA 25
ATOM 13691 C C . TYR A 1 35 ? 0.846 4.450 -0.300 1.00 0.00 35 TYR A C 25
ATOM 13692 O O . TYR A 1 35 ? 0.590 4.134 0.862 1.00 0.00 35 TYR A O 25
ATOM 13710 N N . TYR A 1 36 ? 0.013 4.214 -1.312 1.00 0.00 36 TYR A N 25
ATOM 13711 C CA . TYR A 1 36 ? -1.274 3.556 -1.098 1.00 0.00 36 TYR A CA 25
ATOM 13712 C C . TYR A 1 36 ? -1.445 2.347 -2.012 1.00 0.00 36 TYR A C 25
ATOM 13713 O O . TYR A 1 36 ? -0.689 2.158 -2.966 1.00 0.00 36 TYR A O 25
ATOM 13731 N N . CYS A 1 37 ? -2.447 1.530 -1.703 1.00 0.00 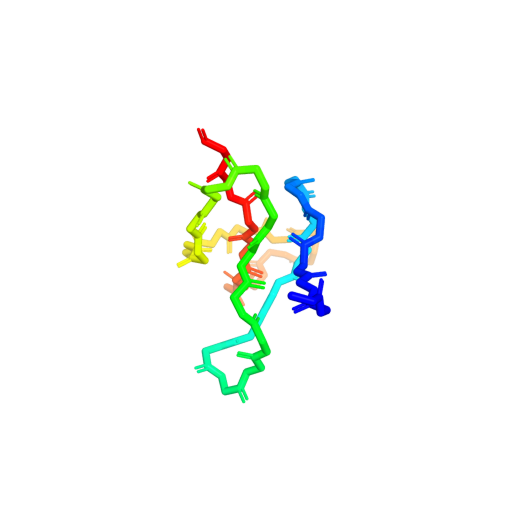37 CYS A N 25
ATOM 13732 C CA . CYS A 1 37 ? -2.732 0.327 -2.484 1.00 0.00 37 CYS A CA 25
ATOM 13733 C C . CYS A 1 37 ? -3.895 0.564 -3.439 1.00 0.00 37 CYS A C 25
ATOM 13734 O O . CYS A 1 37 ? -4.921 1.128 -3.059 1.00 0.00 37 CYS A O 25
ATOM 13741 N N . ARG A 1 38 ? -3.723 0.137 -4.686 1.00 0.00 38 ARG A N 25
ATOM 13742 C CA . ARG A 1 38 ? -4.751 0.306 -5.702 1.00 0.00 38 ARG A CA 25
ATOM 13743 C C . ARG A 1 38 ? -4.997 -0.999 -6.448 1.00 0.00 38 ARG A C 25
ATOM 13744 O O . ARG A 1 38 ? -4.063 -1.638 -6.932 1.00 0.00 38 ARG A O 25
ATOM 13765 N N . ALA A 1 39 ? -6.261 -1.386 -6.534 1.00 0.00 39 ALA A N 25
ATOM 13766 C CA . ALA A 1 39 ? -6.640 -2.616 -7.219 1.00 0.00 39 ALA A CA 25
ATOM 13767 C C . ALA A 1 39 ? -6.479 -2.474 -8.730 1.00 0.00 39 ALA A C 25
ATOM 13768 O O . ALA A 1 39 ? -5.991 -3.432 -9.364 1.00 0.00 39 ALA A O 25
#